Protein AF-0000000080797032 (afdb_homodimer)

InterPro domains:
  IPR001048 Aspartate/glutamate/uridylate kinase [PF00696] (1-281)
  IPR001341 Aspartate kinase [TIGR00657] (1-450)
  IPR005260 Aspartate kinase, monofunctional class [PIRSF000726] (3-452)
  IPR036393 Acetylglutamate kinase-like superfamily [G3DSA:3.40.1160.10] (1-296)
  IPR036393 Acetylglutamate kinase-like superfamily [SSF53633] (3-295)
  IPR045865 ACT-like domain [SSF55021] (300-377)
  IPR054352 Aspartokinase, ACT domain [PF22468] (314-373)

Structure (mmCIF, N/CA/C/O backbone):
data_AF-0000000080797032-model_v1
#
loop_
_entity.id
_entity.type
_entity.pdbx_description
1 polymer Aspartokinase
#
loop_
_atom_site.group_PDB
_atom_site.id
_atom_site.type_symbol
_atom_site.label_atom_id
_atom_site.label_alt_id
_atom_site.label_comp_id
_atom_site.label_asym_id
_atom_site.label_entity_id
_atom_site.label_seq_id
_atom_site.pdbx_PDB_ins_code
_atom_site.Cartn_x
_atom_site.Cartn_y
_atom_site.Cartn_z
_atom_site.occupancy
_atom_site.B_iso_or_equiv
_atom_site.auth_seq_id
_atom_site.auth_comp_id
_atom_site.auth_asym_id
_atom_site.auth_atom_id
_atom_site.pdbx_PDB_model_num
ATOM 1 N N . MET A 1 1 ? 10.984 -43.812 -6.926 1 92.88 1 MET A N 1
ATOM 2 C CA . MET A 1 1 ? 10.828 -42.375 -7.184 1 92.88 1 MET A CA 1
ATOM 3 C C . MET A 1 1 ? 9.5 -42.094 -7.879 1 92.88 1 MET A C 1
ATOM 5 O O . MET A 1 1 ? 9.039 -42.906 -8.695 1 92.88 1 MET A O 1
ATOM 9 N N . LYS A 1 2 ? 8.797 -41.094 -7.562 1 97.88 2 LYS A N 1
ATOM 10 C CA . LYS A 1 2 ? 7.516 -40.719 -8.156 1 97.88 2 LYS A CA 1
ATOM 11 C C . LYS A 1 2 ? 7.637 -39.438 -8.961 1 97.88 2 LYS A C 1
ATOM 13 O O . LYS A 1 2 ? 8.336 -38.5 -8.547 1 97.88 2 LYS A O 1
ATOM 18 N N . LEU A 1 3 ? 6.992 -39.469 -10.102 1 98.38 3 LEU A N 1
ATOM 19 C CA . LEU A 1 3 ? 7.035 -38.312 -11.008 1 98.38 3 LEU A CA 1
ATOM 20 C C . LEU A 1 3 ? 5.637 -37.969 -11.523 1 98.38 3 LEU A C 1
ATOM 22 O O . LEU A 1 3 ? 4.879 -38.875 -11.898 1 98.38 3 LEU A O 1
ATOM 26 N N . VAL A 1 4 ? 5.312 -36.75 -11.438 1 98.81 4 VAL A N 1
ATOM 27 C CA . VAL A 1 4 ? 4.117 -36.281 -12.125 1 98.81 4 VAL A CA 1
ATOM 28 C C . VAL A 1 4 ? 4.512 -35.531 -13.398 1 98.81 4 VAL A C 1
ATOM 30 O O . VAL A 1 4 ? 5.293 -34.562 -13.352 1 98.81 4 VAL A O 1
ATOM 33 N N . ALA A 1 5 ? 4.027 -35.969 -14.516 1 98.75 5 ALA A N 1
ATOM 34 C CA . ALA A 1 5 ? 4.32 -35.375 -15.812 1 98.75 5 ALA A CA 1
ATOM 35 C C . ALA A 1 5 ? 3.074 -34.75 -16.422 1 98.75 5 ALA A C 1
ATOM 37 O O . ALA A 1 5 ? 2.07 -35.438 -16.641 1 98.75 5 ALA A O 1
ATOM 38 N N . LYS A 1 6 ? 3.137 -33.469 -16.609 1 98.44 6 LYS A N 1
ATOM 39 C CA . LYS A 1 6 ? 2.004 -32.75 -17.188 1 98.44 6 LYS A CA 1
ATOM 40 C C . LYS A 1 6 ? 2.301 -32.312 -18.609 1 98.44 6 LYS A C 1
ATOM 42 O O . LYS A 1 6 ? 3.367 -31.766 -18.891 1 98.44 6 LYS A O 1
ATOM 47 N N . PHE A 1 7 ? 1.399 -32.594 -19.484 1 98.25 7 PHE A N 1
ATOM 48 C CA . PHE A 1 7 ? 1.498 -32.219 -20.875 1 98.25 7 PHE A CA 1
ATOM 49 C C . PHE A 1 7 ? 0.392 -31.219 -21.234 1 98.25 7 PHE A C 1
ATOM 51 O O . PHE A 1 7 ? -0.793 -31.547 -21.125 1 98.25 7 PHE A O 1
ATOM 58 N N . GLY A 1 8 ? 0.816 -30.062 -21.688 1 94.75 8 GLY A N 1
ATOM 59 C CA . GLY A 1 8 ? -0.126 -28.984 -21.969 1 94.75 8 GLY A CA 1
ATOM 60 C C . GLY A 1 8 ? -0.677 -29.031 -23.391 1 94.75 8 GLY A C 1
ATOM 61 O O . GLY A 1 8 ? -0.221 -29.828 -24.203 1 94.75 8 GLY A O 1
ATOM 62 N N . GLY A 1 9 ? -1.624 -28.141 -23.578 1 92.88 9 GLY A N 1
ATOM 63 C CA . GLY A 1 9 ? -2.27 -28.062 -24.891 1 92.88 9 GLY A CA 1
ATOM 64 C C . GLY A 1 9 ? -1.321 -27.656 -26 1 92.88 9 GLY A C 1
ATOM 65 O O . GLY A 1 9 ? -1.521 -28.031 -27.156 1 92.88 9 GLY A O 1
ATOM 66 N N . SER A 1 10 ? -0.315 -26.953 -25.672 1 90.88 10 SER A N 1
ATOM 67 C CA . SER A 1 10 ? 0.636 -26.469 -26.672 1 90.88 10 SER A CA 1
ATOM 68 C C . SER A 1 10 ? 1.389 -27.641 -27.312 1 90.88 10 SER A C 1
ATOM 70 O O . SER A 1 10 ? 1.846 -27.531 -28.453 1 90.88 10 SER A O 1
ATOM 72 N N . VAL A 1 11 ? 1.486 -28.719 -26.578 1 95.31 11 VAL A N 1
ATOM 73 C CA . VAL A 1 11 ? 2.229 -29.844 -27.125 1 95.31 11 VAL A CA 1
ATOM 74 C C . VAL A 1 11 ? 1.261 -30.953 -27.531 1 95.31 11 VAL A C 1
ATOM 76 O O . VAL A 1 11 ? 1.616 -31.844 -28.297 1 95.31 11 VAL A O 1
ATOM 79 N N . LEU A 1 12 ? 0.036 -30.906 -27.016 1 97.12 12 LEU A N 1
ATOM 80 C CA . LEU A 1 12 ? -0.981 -31.891 -27.375 1 97.12 12 LEU A CA 1
ATOM 81 C C . LEU A 1 12 ? -1.878 -31.375 -28.484 1 97.12 12 LEU A C 1
ATOM 83 O O . LEU A 1 12 ? -3.076 -31.172 -28.281 1 97.12 12 LEU A O 1
ATOM 87 N N . ARG A 1 13 ? -1.317 -31.312 -29.656 1 95.12 13 ARG A N 1
ATOM 88 C CA . ARG A 1 13 ? -2.018 -30.719 -30.781 1 95.12 13 ARG A CA 1
ATOM 89 C C . ARG A 1 13 ? -2.531 -31.797 -31.734 1 95.12 13 ARG A C 1
ATOM 91 O O . ARG A 1 13 ? -3.529 -31.594 -32.438 1 95.12 13 ARG A O 1
ATOM 98 N N . ASP A 1 14 ? -1.774 -32.875 -31.844 1 96.12 14 ASP A N 1
ATOM 99 C CA . ASP A 1 14 ? -2.035 -33.938 -32.812 1 96.12 14 ASP A CA 1
ATOM 100 C C . ASP A 1 14 ? -1.433 -35.25 -32.375 1 96.12 14 ASP A C 1
ATOM 102 O O . ASP A 1 14 ? -0.981 -35.375 -31.234 1 96.12 14 ASP A O 1
ATOM 106 N N . ALA A 1 15 ? -1.508 -36.188 -33.281 1 97.69 15 ALA A N 1
ATOM 107 C CA . ALA A 1 15 ? -1.033 -37.531 -32.938 1 97.69 15 ALA A CA 1
ATOM 108 C C . ALA A 1 15 ? 0.449 -37.5 -32.562 1 97.69 15 ALA A C 1
ATOM 110 O O . ALA A 1 15 ? 0.889 -38.25 -31.703 1 97.69 15 ALA A O 1
ATOM 111 N N . GLU A 1 16 ? 1.117 -36.688 -33.25 1 97 16 GLU A N 1
ATOM 112 C CA . GLU A 1 16 ? 2.547 -36.562 -32.969 1 97 16 GLU A CA 1
ATOM 113 C C . GLU A 1 16 ? 2.805 -36.094 -31.547 1 97 16 GLU A C 1
ATOM 115 O O . GLU A 1 16 ? 3.709 -36.594 -30.875 1 97 16 GLU A O 1
ATOM 120 N N . GLY A 1 17 ? 2.092 -35.125 -31.109 1 97.81 17 GLY A N 1
ATOM 121 C CA . GLY A 1 17 ? 2.229 -34.625 -29.75 1 97.81 17 GLY A CA 1
ATOM 122 C C . GLY A 1 17 ? 1.952 -35.656 -28.703 1 97.81 17 GLY A C 1
ATOM 123 O O . GLY A 1 17 ? 2.703 -35.812 -27.734 1 97.81 17 GLY A O 1
ATOM 124 N N . TYR A 1 18 ? 0.895 -36.438 -28.875 1 98.5 18 TYR A N 1
ATOM 125 C CA . TYR A 1 18 ? 0.549 -37.469 -27.922 1 98.5 18 TYR A CA 1
ATOM 126 C C . TYR A 1 18 ? 1.587 -38.594 -27.953 1 98.5 18 TYR A C 1
ATOM 128 O O . TYR A 1 18 ? 1.968 -39.125 -26.906 1 98.5 18 TYR A O 1
ATOM 136 N N . SER A 1 19 ? 2.029 -38.875 -29.141 1 98.31 19 SER A N 1
ATOM 137 C CA . SER A 1 19 ? 3.043 -39.938 -29.281 1 98.31 19 SER A CA 1
ATOM 138 C C . SER A 1 19 ? 4.348 -39.531 -28.609 1 98.31 19 SER A C 1
ATOM 140 O O . SER A 1 19 ? 4.949 -40.312 -27.875 1 98.31 19 SER A O 1
ATOM 142 N N . ALA A 1 20 ? 4.75 -38.312 -28.906 1 97.88 20 ALA A N 1
ATOM 143 C CA . ALA A 1 20 ? 5.977 -37.812 -28.297 1 97.88 20 ALA A CA 1
ATOM 144 C C . ALA A 1 20 ? 5.867 -37.781 -26.766 1 97.88 20 ALA A C 1
ATOM 146 O O . ALA A 1 20 ? 6.82 -38.125 -26.062 1 97.88 20 ALA A O 1
ATOM 147 N N . SER A 1 21 ? 4.75 -37.406 -26.266 1 98.56 21 SER A N 1
ATOM 148 C CA . SER A 1 21 ? 4.504 -37.375 -24.828 1 98.56 21 SER A CA 1
ATOM 149 C C . SER A 1 21 ? 4.586 -38.781 -24.219 1 98.56 21 SER A C 1
ATOM 151 O O . SER A 1 21 ? 5.195 -38.969 -23.172 1 98.56 21 SER A O 1
ATOM 153 N N . ALA A 1 22 ? 4.004 -39.719 -24.891 1 98.69 22 ALA A N 1
ATOM 154 C CA . ALA A 1 22 ? 4.012 -41.094 -24.422 1 98.69 22 ALA A CA 1
ATOM 155 C C . ALA A 1 22 ? 5.434 -41.656 -24.375 1 98.69 22 ALA A C 1
ATOM 157 O O . ALA A 1 22 ? 5.785 -42.406 -23.469 1 98.69 22 ALA A O 1
ATOM 158 N N . LYS A 1 23 ? 6.203 -41.312 -25.344 1 98.12 23 LYS A N 1
ATOM 159 C CA . LYS A 1 23 ? 7.59 -41.75 -25.391 1 98.12 23 LYS A CA 1
ATOM 160 C C . LYS A 1 23 ? 8.383 -41.219 -24.203 1 98.12 23 LYS A C 1
ATOM 162 O O . LYS A 1 23 ? 9.203 -41.938 -23.625 1 98.12 23 LYS A O 1
ATOM 167 N N . VAL A 1 24 ? 8.148 -39.969 -23.906 1 97.81 24 VAL A N 1
ATOM 168 C CA . VAL A 1 24 ? 8.812 -39.375 -22.75 1 97.81 24 VAL A CA 1
ATOM 169 C C . VAL A 1 24 ? 8.422 -40.094 -21.484 1 97.81 24 VAL A C 1
ATOM 171 O O . VAL A 1 24 ? 9.266 -40.344 -20.625 1 97.81 24 VAL A O 1
ATOM 174 N N . VAL A 1 25 ? 7.152 -40.406 -21.344 1 98.44 25 VAL A N 1
ATOM 175 C CA . VAL A 1 25 ? 6.672 -41.125 -20.172 1 98.44 25 VAL A CA 1
ATOM 176 C C . VAL A 1 25 ? 7.336 -42.5 -20.094 1 98.44 25 VAL A C 1
ATOM 178 O O . VAL A 1 25 ? 7.766 -42.938 -19.016 1 98.44 25 VAL A O 1
ATOM 181 N N . LYS A 1 26 ? 7.418 -43.156 -21.234 1 98.5 26 LYS A N 1
ATOM 182 C CA . LYS A 1 26 ? 8.07 -44.469 -21.281 1 98.5 26 LYS A CA 1
ATOM 183 C C . LYS A 1 26 ? 9.516 -44.375 -20.797 1 98.5 26 LYS A C 1
ATOM 185 O O . LYS A 1 26 ? 9.984 -45.219 -20.047 1 98.5 26 LYS A O 1
ATOM 190 N N . GLU A 1 27 ? 10.133 -43.375 -21.281 1 97.44 27 GLU A N 1
ATOM 191 C CA . GLU A 1 27 ? 11.516 -43.156 -20.859 1 97.44 27 GLU A CA 1
ATOM 192 C C . GLU A 1 27 ? 11.617 -42.969 -19.359 1 97.44 27 GLU A C 1
ATOM 194 O O . GLU A 1 27 ? 12.516 -43.5 -18.719 1 97.44 27 GLU A O 1
ATOM 199 N N . CYS A 1 28 ? 10.773 -42.188 -18.781 1 97.31 28 CYS A N 1
ATOM 200 C CA . CYS A 1 28 ? 10.766 -41.938 -17.344 1 97.31 28 CYS A CA 1
ATOM 201 C C . CYS A 1 28 ? 10.508 -43.25 -16.562 1 97.31 28 CYS A C 1
ATOM 203 O O . CYS A 1 28 ? 11.164 -43.5 -15.555 1 97.31 28 CYS A O 1
ATOM 205 N N . VAL A 1 29 ? 9.57 -44.031 -17.047 1 97.81 29 VAL A N 1
ATOM 206 C CA . VAL A 1 29 ? 9.281 -45.312 -16.422 1 97.81 29 VAL A CA 1
ATOM 207 C C . VAL A 1 29 ? 10.516 -46.219 -16.5 1 97.81 29 VAL A C 1
ATOM 209 O O . VAL A 1 29 ? 10.844 -46.906 -15.539 1 97.81 29 VAL A O 1
ATOM 212 N N . GLY A 1 30 ? 11.125 -46.156 -17.641 1 96.75 30 GLY A N 1
ATOM 213 C CA . GLY A 1 30 ? 12.344 -46.938 -17.812 1 96.75 30 GLY A CA 1
ATOM 214 C C . GLY A 1 30 ? 13.453 -46.531 -16.859 1 96.75 30 GLY A C 1
ATOM 215 O O . GLY A 1 30 ? 14.297 -47.344 -16.5 1 96.75 30 GLY A O 1
ATOM 216 N N . GLU A 1 31 ? 13.43 -45.344 -16.453 1 95.81 31 GLU A N 1
ATOM 217 C CA . GLU A 1 31 ? 14.43 -44.812 -15.523 1 95.81 31 GLU A CA 1
ATOM 218 C C . GLU A 1 31 ? 14.07 -45.188 -14.078 1 95.81 31 GLU A C 1
ATOM 220 O O . GLU A 1 31 ? 14.836 -44.875 -13.156 1 95.81 31 GLU A O 1
ATOM 225 N N . GLY A 1 32 ? 12.906 -45.781 -13.875 1 95.94 32 GLY A N 1
ATOM 226 C CA . GLY A 1 32 ? 12.547 -46.281 -12.555 1 95.94 32 GLY A CA 1
ATOM 227 C C . GLY A 1 32 ? 11.484 -45.438 -11.867 1 95.94 32 GLY A C 1
ATOM 228 O O . GLY A 1 32 ? 11.125 -45.688 -10.719 1 95.94 32 GLY A O 1
ATOM 229 N N . TYR A 1 33 ? 10.914 -44.469 -12.57 1 97.25 33 TYR A N 1
ATOM 230 C CA . TYR A 1 33 ? 9.891 -43.625 -11.969 1 97.25 33 TYR A CA 1
ATOM 231 C C . TYR A 1 33 ? 8.523 -44.281 -12.016 1 97.25 33 TYR A C 1
ATOM 233 O O . TYR A 1 33 ? 8.18 -44.969 -12.992 1 97.25 33 TYR A O 1
ATOM 241 N N . LYS A 1 34 ? 7.836 -44.156 -10.938 1 98.25 34 LYS A N 1
ATOM 242 C CA . LYS A 1 34 ? 6.387 -44.281 -10.992 1 98.25 34 LYS A CA 1
ATOM 243 C C . LYS A 1 34 ? 5.727 -43 -11.453 1 98.25 34 LYS A C 1
ATOM 245 O O . LYS A 1 34 ? 5.797 -41.969 -10.758 1 98.25 34 LYS A O 1
ATOM 250 N N . VAL A 1 35 ? 5.047 -43.031 -12.594 1 98.69 35 VAL A N 1
ATOM 251 C CA . VAL A 1 35 ? 4.68 -41.812 -13.258 1 98.69 35 VAL A CA 1
ATOM 252 C C . VAL A 1 35 ? 3.166 -41.625 -13.211 1 98.69 35 VAL A C 1
ATOM 254 O O . VAL A 1 35 ? 2.41 -42.562 -13.461 1 98.69 35 VAL A O 1
ATOM 257 N N . VAL A 1 36 ? 2.723 -40.469 -12.812 1 98.88 36 VAL A N 1
ATOM 258 C CA . VAL A 1 36 ? 1.356 -40 -13.016 1 98.88 36 VAL A CA 1
ATOM 259 C C . VAL A 1 36 ? 1.334 -38.938 -14.117 1 98.88 36 VAL A C 1
ATOM 261 O O . VAL A 1 36 ? 2.125 -38 -14.102 1 98.88 36 VAL A O 1
ATOM 264 N N . VAL A 1 37 ? 0.442 -39.125 -15.062 1 98.88 37 VAL A N 1
ATOM 265 C CA . VAL A 1 37 ? 0.371 -38.219 -16.203 1 98.88 37 VAL A CA 1
ATOM 266 C C . VAL A 1 37 ? -0.841 -37.281 -16.062 1 98.88 37 VAL A C 1
ATOM 268 O O . VAL A 1 37 ? -1.933 -37.75 -15.719 1 98.88 37 VAL A O 1
ATOM 271 N N . VAL A 1 38 ? -0.616 -36 -16.25 1 98.88 38 VAL A N 1
ATOM 272 C CA . VAL A 1 38 ? -1.688 -35.031 -16.297 1 98.88 38 VAL A CA 1
ATOM 273 C C . VAL A 1 38 ? -1.769 -34.406 -17.703 1 98.88 38 VAL A C 1
ATOM 275 O O . VAL A 1 38 ? -0.75 -34.031 -18.266 1 98.88 38 VAL A O 1
ATOM 278 N N . VAL A 1 39 ? -2.967 -34.344 -18.266 1 98.62 39 VAL A N 1
ATOM 279 C CA . VAL A 1 39 ? -3.059 -33.844 -19.625 1 98.62 39 VAL A CA 1
ATOM 280 C C . VAL A 1 39 ? -4.09 -32.719 -19.688 1 98.62 39 VAL A C 1
ATOM 282 O O . VAL A 1 39 ? -5.117 -32.781 -19.016 1 98.62 39 VAL A O 1
ATOM 285 N N . SER A 1 40 ? -3.734 -31.734 -20.484 1 97.88 40 SER A N 1
ATOM 286 C CA . SER A 1 40 ? -4.703 -30.719 -20.891 1 97.88 40 SER A CA 1
ATOM 287 C C . SER A 1 40 ? -5.496 -31.172 -22.109 1 97.88 40 SER A C 1
ATOM 289 O O . SER A 1 40 ? -5.195 -32.219 -22.703 1 97.88 40 SER A O 1
ATOM 291 N N . ALA A 1 41 ? -6.508 -30.344 -22.422 1 97.88 41 ALA A N 1
ATOM 292 C CA . ALA A 1 41 ? -7.234 -30.578 -23.656 1 97.88 41 ALA A CA 1
ATOM 293 C C . ALA A 1 41 ? -6.332 -30.344 -24.875 1 97.88 41 ALA A C 1
ATOM 295 O O . ALA A 1 41 ? -5.316 -29.656 -24.766 1 97.88 41 ALA A O 1
ATOM 296 N N . MET A 1 42 ? -6.73 -31 -25.906 1 97.5 42 MET A N 1
ATOM 297 C CA . MET A 1 42 ? -6.047 -30.688 -27.156 1 97.5 42 MET A CA 1
ATOM 298 C C . MET A 1 42 ? -6.094 -29.203 -27.453 1 97.5 42 MET A C 1
ATOM 300 O O . MET A 1 42 ? -7.066 -28.531 -27.109 1 97.5 42 MET A O 1
ATOM 304 N N . LYS A 1 43 ? -5.078 -28.734 -28.109 1 95.94 43 LYS A N 1
ATOM 305 C CA . LYS A 1 43 ? -4.965 -27.312 -28.406 1 95.94 43 LYS A CA 1
ATOM 306 C C . LYS A 1 43 ? -6.238 -26.781 -29.062 1 95.94 43 LYS A C 1
ATOM 308 O O . LYS A 1 43 ? -6.719 -27.344 -30.047 1 95.94 43 LYS A O 1
ATOM 313 N N . GLY A 1 44 ? -6.793 -25.766 -28.469 1 95.12 44 GLY A N 1
ATOM 314 C CA . GLY A 1 44 ? -7.922 -25.062 -29.062 1 95.12 44 GLY A CA 1
ATOM 315 C C . GLY A 1 44 ? -9.266 -25.625 -28.641 1 95.12 44 GLY A C 1
ATOM 316 O O . GLY A 1 44 ? -10.297 -24.984 -28.812 1 95.12 44 GLY A O 1
ATOM 317 N N . VAL A 1 45 ? -9.328 -26.812 -28.078 1 96.56 45 VAL A N 1
ATOM 318 C CA . VAL A 1 45 ? -10.578 -27.484 -27.781 1 96.56 45 VAL A CA 1
ATOM 319 C C . VAL A 1 45 ? -11.289 -26.781 -26.625 1 96.56 45 VAL A C 1
ATOM 321 O O . VAL A 1 45 ? -12.5 -26.562 -26.672 1 96.56 45 VAL A O 1
ATOM 324 N N . THR A 1 46 ? -10.539 -26.391 -25.562 1 94.62 46 THR A N 1
ATOM 325 C CA . THR A 1 46 ? -11.148 -25.688 -24.438 1 94.62 46 THR A CA 1
ATOM 326 C C . THR A 1 46 ? -11.836 -24.406 -24.906 1 94.62 46 THR A C 1
ATOM 328 O O . THR A 1 46 ? -12.984 -24.141 -24.531 1 94.62 46 THR A O 1
ATOM 331 N N . ASP A 1 47 ? -11.18 -23.672 -25.75 1 93.5 47 ASP A N 1
ATOM 332 C CA . ASP A 1 47 ? -11.734 -22.422 -26.281 1 93.5 47 ASP A CA 1
ATOM 333 C C . ASP A 1 47 ? -12.992 -22.688 -27.094 1 93.5 47 ASP A C 1
ATOM 335 O O . ASP A 1 47 ? -13.961 -21.922 -27.031 1 93.5 47 ASP A O 1
ATOM 339 N N . SER A 1 48 ? -12.961 -23.656 -27.906 1 94.12 48 SER A N 1
ATOM 340 C CA . SER A 1 48 ? -14.109 -23.969 -28.75 1 94.12 48 SER A CA 1
ATOM 341 C C . SER A 1 48 ? -15.305 -24.406 -27.906 1 94.12 48 SER A C 1
ATOM 343 O O . SER A 1 48 ? -16.453 -24.062 -28.219 1 94.12 48 SER A O 1
ATOM 345 N N . LEU A 1 49 ? -15.07 -25.188 -26.875 1 95.25 49 LEU A N 1
ATOM 346 C CA . LEU A 1 49 ? -16.141 -25.625 -25.984 1 95.25 49 LEU A CA 1
ATOM 347 C C . LEU A 1 49 ? -16.75 -24.438 -25.234 1 95.25 49 LEU A C 1
ATOM 349 O O . LEU A 1 49 ? -17.953 -24.406 -24.984 1 95.25 49 LEU A O 1
ATOM 353 N N . LEU A 1 50 ? -15.859 -23.516 -24.828 1 91.88 50 LEU A N 1
ATOM 354 C CA . LEU A 1 50 ? -16.328 -22.312 -24.156 1 91.88 50 LEU A CA 1
ATOM 355 C C . LEU A 1 50 ? -17.266 -21.516 -25.062 1 91.88 50 LEU A C 1
ATOM 357 O O . LEU A 1 50 ? -18.297 -21.016 -24.594 1 91.88 50 LEU A O 1
ATOM 361 N N . LYS A 1 51 ? -16.938 -21.375 -26.312 1 89.31 51 LYS A N 1
ATOM 362 C CA . LYS A 1 51 ? -17.766 -20.656 -27.281 1 89.31 51 LYS A CA 1
ATOM 363 C C . LYS A 1 51 ? -19.109 -21.328 -27.469 1 89.31 51 LYS A C 1
ATOM 365 O O . LYS A 1 51 ? -20.141 -20.672 -27.516 1 89.31 51 LYS A O 1
ATOM 370 N N . VAL A 1 52 ? -19.078 -22.578 -27.531 1 87.94 52 VAL A N 1
ATOM 371 C CA . VAL A 1 52 ? -20.281 -23.344 -27.781 1 87.94 52 VAL A CA 1
ATOM 372 C C . VAL A 1 52 ? -21.188 -23.312 -26.562 1 87.94 52 VAL A C 1
ATOM 374 O O . VAL A 1 52 ? -22.422 -23.281 -26.688 1 87.94 52 VAL A O 1
ATOM 377 N N . SER A 1 53 ? -20.625 -23.391 -25.406 1 84.75 53 SER A N 1
ATOM 378 C CA . SER A 1 53 ? -21.391 -23.391 -24.156 1 84.75 53 SER A CA 1
ATOM 379 C C . SER A 1 53 ? -22.047 -22.031 -23.906 1 84.75 53 SER A C 1
ATOM 381 O O . SER A 1 53 ? -23.109 -21.953 -23.281 1 84.75 53 SER A O 1
ATOM 383 N N . GLY A 1 54 ? -21.406 -21.016 -24.266 1 80.12 54 GLY A N 1
ATOM 384 C CA . GLY A 1 54 ? -21.953 -19.672 -24.047 1 80.12 54 GLY A CA 1
ATOM 385 C C . GLY A 1 54 ? -23.016 -19.297 -25.047 1 80.12 54 GLY A C 1
ATOM 386 O O . GLY A 1 54 ? -23.984 -18.609 -24.688 1 80.12 54 GLY A O 1
ATOM 387 N N . SER A 1 55 ? -22.781 -19.562 -26.328 1 80.69 55 SER A N 1
ATOM 388 C CA . SER A 1 55 ? -23.734 -19.281 -27.406 1 80.69 55 SER A CA 1
ATOM 389 C C . SER A 1 55 ? -23.922 -20.5 -28.312 1 80.69 55 SER A C 1
ATOM 391 O O . SER A 1 55 ? -23.203 -20.641 -29.312 1 80.69 55 SER A O 1
ATOM 393 N N . LEU A 1 56 ? -24.906 -21.281 -27.875 1 78.44 56 LEU A N 1
ATOM 394 C CA . LEU A 1 56 ? -25.078 -22.516 -28.656 1 78.44 56 LEU A CA 1
ATOM 395 C C . LEU A 1 56 ? -25.594 -22.203 -30.062 1 78.44 56 LEU A C 1
ATOM 397 O O . LEU A 1 56 ? -26.734 -21.797 -30.234 1 78.44 56 LEU A O 1
ATOM 401 N N . PRO A 1 57 ? -24.656 -22.391 -30.953 1 74.75 57 PRO A N 1
ATOM 402 C CA . PRO A 1 57 ? -25.094 -22.172 -32.312 1 74.75 57 PRO A CA 1
ATOM 403 C C . PRO A 1 57 ? -26.109 -23.203 -32.812 1 74.75 57 PRO A C 1
ATOM 405 O O . PRO A 1 57 ? -26.188 -24.297 -32.219 1 74.75 57 PRO A O 1
ATOM 408 N N . LYS A 1 58 ? -26.875 -22.828 -33.812 1 76.06 58 LYS A N 1
ATOM 409 C CA . LYS A 1 58 ? -27.859 -23.734 -34.375 1 76.06 58 LYS A CA 1
ATOM 410 C C . LYS A 1 58 ? -27.188 -25 -34.906 1 76.06 58 LYS A C 1
ATOM 412 O O . LYS A 1 58 ? -27.797 -26.078 -34.906 1 76.06 58 LYS A O 1
ATOM 417 N N . ASP A 1 59 ? -25.906 -24.844 -35.188 1 88.06 59 ASP A N 1
ATOM 418 C CA . ASP A 1 59 ? -25.188 -25.969 -35.781 1 88.06 59 ASP A CA 1
ATOM 419 C C . ASP A 1 59 ? -24.266 -26.625 -34.781 1 88.06 59 ASP A C 1
ATOM 421 O O . ASP A 1 59 ? -23.156 -27.047 -35.094 1 88.06 59 ASP A O 1
ATOM 425 N N . TRP A 1 60 ? -24.703 -26.766 -33.531 1 91.62 60 TRP A N 1
ATOM 426 C CA . TRP A 1 60 ? -23.875 -27.344 -32.469 1 91.62 60 TRP A CA 1
ATOM 427 C C . TRP A 1 60 ? -23.594 -28.828 -32.75 1 91.62 60 TRP A C 1
ATOM 429 O O . TRP A 1 60 ? -22.562 -29.359 -32.344 1 91.62 60 TRP A O 1
ATOM 439 N N . LYS A 1 61 ? -24.438 -29.516 -33.531 1 93.62 61 LYS A N 1
ATOM 440 C CA . LYS A 1 61 ? -24.234 -30.922 -33.906 1 93.62 61 LYS A CA 1
ATOM 441 C C . LYS A 1 61 ? -23.031 -31.078 -34.812 1 93.62 61 LYS A C 1
ATOM 443 O O . LYS A 1 61 ? -22.266 -32.031 -34.688 1 93.62 61 LYS A O 1
ATOM 448 N N . LYS A 1 62 ? -22.906 -30.141 -35.719 1 94.56 62 LYS A N 1
ATOM 449 C CA . LYS A 1 62 ? -21.766 -30.156 -36.625 1 94.56 62 LYS A CA 1
ATOM 450 C C . LYS A 1 62 ? -20.453 -29.969 -35.844 1 94.56 62 LYS A C 1
ATOM 452 O O . LYS A 1 62 ? -19.438 -30.547 -36.188 1 94.56 62 LYS A O 1
ATOM 457 N N . TYR A 1 63 ? -20.547 -29.141 -34.875 1 94.75 63 TYR A N 1
ATOM 458 C CA . TYR A 1 63 ? -19.375 -28.938 -34.031 1 94.75 63 TYR A CA 1
ATOM 459 C C . TYR A 1 63 ? -18.969 -30.234 -33.344 1 94.75 63 TYR A C 1
ATOM 461 O O . TYR A 1 63 ? -17.781 -30.594 -33.312 1 94.75 63 TYR A O 1
ATOM 469 N N . VAL A 1 64 ? -19.969 -30.922 -32.75 1 96.69 64 VAL A N 1
ATOM 470 C CA . VAL A 1 64 ? -19.688 -32.156 -32.031 1 96.69 64 VAL A CA 1
ATOM 471 C C . VAL A 1 64 ? -19.109 -33.188 -32.969 1 96.69 64 VAL A C 1
ATOM 473 O O . VAL A 1 64 ? -18.188 -33.938 -32.625 1 96.69 64 VAL A O 1
ATOM 476 N N . GLU A 1 65 ? -19.594 -33.219 -34.188 1 96.69 65 GLU A N 1
ATOM 477 C CA . GLU A 1 65 ? -19.078 -34.156 -35.188 1 96.69 65 GLU A CA 1
ATOM 478 C C . GLU A 1 65 ? -17.641 -33.844 -35.562 1 96.69 65 GLU A C 1
ATOM 480 O O . GLU A 1 65 ? -16.828 -34.75 -35.719 1 96.69 65 GLU A O 1
ATOM 485 N N . ALA A 1 66 ? -17.391 -32.594 -35.75 1 96.75 66 ALA A N 1
ATOM 486 C CA . ALA A 1 66 ? -16.031 -32.188 -36.094 1 96.75 66 ALA A CA 1
ATOM 487 C C . ALA A 1 66 ? -15.062 -32.5 -34.938 1 96.75 66 ALA A C 1
ATOM 489 O O . ALA A 1 66 ? -13.93 -32.938 -35.188 1 96.75 66 ALA A O 1
ATOM 490 N N . LEU A 1 67 ? -15.523 -32.281 -33.719 1 97.44 67 LEU A N 1
ATOM 491 C CA . LEU A 1 67 ? -14.727 -32.594 -32.562 1 97.44 67 LEU A CA 1
ATOM 492 C C . LEU A 1 67 ? -14.43 -34.094 -32.469 1 97.44 67 LEU A C 1
ATOM 494 O O . LEU A 1 67 ? -13.289 -34.5 -32.219 1 97.44 67 LEU A O 1
ATOM 498 N N . LYS A 1 68 ? -15.445 -34.906 -32.688 1 98 68 LYS A N 1
ATOM 499 C CA . LYS A 1 68 ? -15.297 -36.344 -32.688 1 98 68 LYS A CA 1
ATOM 500 C C . LYS A 1 68 ? -14.289 -36.781 -33.75 1 98 68 LYS A C 1
ATOM 502 O O . LYS A 1 68 ? -13.383 -37.594 -33.469 1 98 68 LYS A O 1
ATOM 507 N N . ARG A 1 69 ? -14.398 -36.25 -34.906 1 97.94 69 ARG A N 1
ATOM 508 C CA . ARG A 1 69 ? -13.539 -36.625 -36.031 1 97.94 69 ARG A CA 1
ATOM 509 C C . ARG A 1 69 ? -12.078 -36.281 -35.75 1 97.94 69 ARG A C 1
ATOM 511 O O . ARG A 1 69 ? -11.172 -37.062 -36.062 1 97.94 69 ARG A O 1
ATOM 518 N N . ARG A 1 70 ? -11.914 -35.156 -35.188 1 97.94 70 ARG A N 1
ATOM 519 C CA . ARG A 1 70 ? -10.562 -34.719 -34.875 1 97.94 70 ARG A CA 1
ATOM 520 C C . ARG A 1 70 ? -9.898 -35.688 -33.875 1 97.94 70 ARG A C 1
ATOM 522 O O . ARG A 1 70 ? -8.734 -36.062 -34.062 1 97.94 70 ARG A O 1
ATOM 529 N N . HIS A 1 71 ? -10.594 -36.094 -32.938 1 98.56 71 HIS A N 1
ATOM 530 C CA . HIS A 1 71 ? -10.047 -37 -31.922 1 98.56 71 HIS A CA 1
ATOM 531 C C . HIS A 1 71 ? -9.914 -38.438 -32.469 1 98.56 71 HIS A C 1
ATOM 533 O O . HIS A 1 71 ? -8.945 -39.125 -32.156 1 98.56 71 HIS A O 1
ATOM 539 N N . GLU A 1 72 ? -10.867 -38.812 -33.281 1 98.44 72 GLU A N 1
ATOM 540 C CA . GLU A 1 72 ? -10.797 -40.125 -33.906 1 98.44 72 GLU A CA 1
ATOM 541 C C . GLU A 1 72 ? -9.578 -40.25 -34.812 1 98.44 72 GLU A C 1
ATOM 543 O O . GLU A 1 72 ? -8.953 -41.312 -34.875 1 98.44 72 GLU A O 1
ATOM 548 N N . ARG A 1 73 ? -9.352 -39.188 -35.469 1 98.19 73 ARG A N 1
ATOM 549 C CA . ARG A 1 73 ? -8.188 -39.156 -36.344 1 98.19 73 ARG A CA 1
ATOM 550 C C . ARG A 1 73 ? -6.902 -39.406 -35.562 1 98.19 73 ARG A C 1
ATOM 552 O O . ARG A 1 73 ? -6.004 -40.125 -36.062 1 98.19 73 ARG A O 1
ATOM 559 N N . VAL A 1 74 ? -6.797 -38.906 -34.438 1 98.38 74 VAL A N 1
ATOM 560 C CA . VAL A 1 74 ? -5.621 -39.094 -33.594 1 98.38 74 VAL A CA 1
ATOM 561 C C . VAL A 1 74 ? -5.531 -40.562 -33.156 1 98.38 74 VAL A C 1
ATOM 563 O O . VAL A 1 74 ? -4.457 -41.156 -33.219 1 98.38 74 VAL A O 1
ATOM 566 N N . LEU A 1 75 ? -6.633 -41.156 -32.781 1 98.5 75 LEU A N 1
ATOM 567 C CA . LEU A 1 75 ? -6.645 -42.562 -32.375 1 98.5 75 LEU A CA 1
ATOM 568 C C . LEU A 1 75 ? -6.238 -43.469 -33.531 1 98.5 75 LEU A C 1
ATOM 570 O O . LEU A 1 75 ? -5.516 -44.438 -33.344 1 98.5 75 LEU A O 1
ATOM 574 N N . GLN A 1 76 ? -6.715 -43.062 -34.719 1 98.44 76 GLN A N 1
ATOM 575 C CA . GLN A 1 76 ? -6.383 -43.812 -35.906 1 98.44 76 GLN A CA 1
ATOM 576 C C . GLN A 1 76 ? -4.887 -43.75 -36.219 1 98.44 76 GLN A C 1
ATOM 578 O O . GLN A 1 76 ? -4.258 -44.781 -36.469 1 98.44 76 GLN A O 1
ATOM 583 N N . GLN A 1 77 ? -4.418 -42.625 -36.125 1 98.12 77 GLN A N 1
ATOM 584 C CA . GLN A 1 77 ? -3.006 -42.406 -36.438 1 98.12 77 GLN A CA 1
ATOM 585 C C . GLN A 1 77 ? -2.117 -43.094 -35.375 1 98.12 77 GLN A C 1
ATOM 587 O O . GLN A 1 77 ? -0.994 -43.5 -35.688 1 98.12 77 GLN A O 1
ATOM 592 N N . LEU A 1 78 ? -2.648 -43.312 -34.188 1 97.44 78 LEU A N 1
ATOM 593 C CA . LEU A 1 78 ? -1.914 -43.969 -33.125 1 97.44 78 LEU A CA 1
ATOM 594 C C . LEU A 1 78 ? -2.051 -45.469 -33.219 1 97.44 78 LEU A C 1
ATOM 596 O O . LEU A 1 78 ? -1.379 -46.219 -32.5 1 97.44 78 LEU A O 1
ATOM 600 N N . GLY A 1 79 ? -2.83 -45.938 -34.125 1 96 79 GLY A N 1
ATOM 601 C CA . GLY A 1 79 ? -3.084 -47.375 -34.219 1 96 79 GLY A CA 1
ATOM 602 C C . GLY A 1 79 ? -3.707 -47.938 -32.969 1 96 79 GLY A C 1
ATOM 603 O O . GLY A 1 79 ? -3.293 -49 -32.5 1 96 79 GLY A O 1
ATOM 604 N N . SER A 1 80 ? -4.719 -47.281 -32.469 1 95.31 80 SER A N 1
ATOM 605 C CA . SER A 1 80 ? -5.254 -47.594 -31.156 1 95.31 80 SER A CA 1
ATOM 606 C C . SER A 1 80 ? -6.211 -48.781 -31.203 1 95.31 80 SER A C 1
ATOM 608 O O . SER A 1 80 ? -6.793 -49.062 -32.25 1 95.31 80 SER A O 1
ATOM 610 N N . SER A 1 81 ? -6.371 -49.406 -30.078 1 96.06 81 SER A N 1
ATOM 611 C CA . SER A 1 81 ? -7.328 -50.5 -29.938 1 96.06 81 SER A CA 1
ATOM 612 C C . SER A 1 81 ? -8.766 -5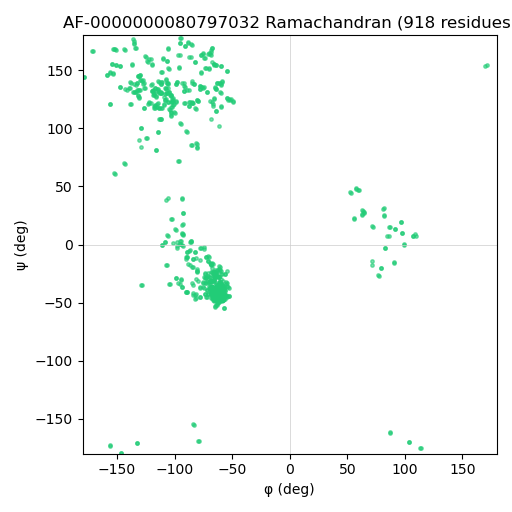0 -29.984 1 96.06 81 SER A C 1
ATOM 614 O O . SER A 1 81 ? -9.016 -48.781 -29.781 1 96.06 81 SER A O 1
ATOM 616 N N . GLU A 1 82 ? -9.656 -50.875 -30.188 1 96.62 82 GLU A N 1
ATOM 617 C CA . GLU A 1 82 ? -11.078 -50.531 -30.328 1 96.62 82 GLU A CA 1
ATOM 618 C C . GLU A 1 82 ? -11.641 -50 -29.016 1 96.62 82 GLU A C 1
ATOM 620 O O . GLU A 1 82 ? -12.586 -49.188 -29.031 1 96.62 82 GLU A O 1
ATOM 625 N N . ARG A 1 83 ? -11.07 -50.406 -28.016 1 96.94 83 ARG A N 1
ATOM 626 C CA . ARG A 1 83 ? -11.562 -50 -26.703 1 96.94 83 ARG A CA 1
ATOM 627 C C . ARG A 1 83 ? -11.539 -48.469 -26.578 1 96.94 83 ARG A C 1
ATOM 629 O O . ARG A 1 83 ? -12.453 -47.875 -26.016 1 96.94 83 ARG A O 1
ATOM 636 N N . TRP A 1 84 ? -10.539 -47.844 -27.094 1 98.19 84 TRP A N 1
ATOM 637 C CA . TRP A 1 84 ? -10.391 -46.406 -26.938 1 98.19 84 TRP A CA 1
ATOM 638 C C . TRP A 1 84 ? -11.359 -45.656 -27.844 1 98.19 84 TRP A C 1
ATOM 640 O O . TRP A 1 84 ? -11.844 -44.562 -27.5 1 98.19 84 TRP A O 1
ATOM 650 N N . PHE A 1 85 ? -11.664 -46.219 -29.031 1 98.19 85 PHE A N 1
ATOM 651 C CA . PHE A 1 85 ? -12.688 -45.625 -29.891 1 98.19 85 PHE A CA 1
ATOM 652 C C . PHE A 1 85 ? -14.047 -45.656 -29.219 1 98.19 85 PHE A C 1
ATOM 654 O O . PHE A 1 85 ? -14.828 -44.719 -29.312 1 98.19 85 PHE A O 1
ATOM 661 N N . LYS A 1 86 ? -14.266 -46.75 -28.516 1 98.19 86 LYS A N 1
ATOM 662 C CA . LYS A 1 86 ? -15.523 -46.906 -27.797 1 98.19 86 LYS A CA 1
ATOM 663 C C . LYS A 1 86 ? -15.641 -45.875 -26.656 1 98.19 86 LYS A C 1
ATOM 665 O O . LYS A 1 86 ? -16.703 -45.281 -26.453 1 98.19 86 LYS A O 1
ATOM 670 N N . GLU A 1 87 ? -14.602 -45.75 -25.953 1 97.81 87 GLU A N 1
ATOM 671 C CA . GLU A 1 87 ? -14.586 -44.781 -24.859 1 97.81 87 GLU A CA 1
ATOM 672 C C . GLU A 1 87 ? -14.789 -43.375 -25.391 1 97.81 87 GLU A C 1
ATOM 674 O O . GLU A 1 87 ? -15.5 -42.562 -24.781 1 97.81 87 GLU A O 1
ATOM 679 N N . LEU A 1 88 ? -14.117 -43.031 -26.469 1 98.44 88 LEU A N 1
ATOM 680 C CA . LEU A 1 88 ? -14.273 -41.75 -27.109 1 98.44 88 LEU A CA 1
ATOM 681 C C . LEU A 1 88 ? -15.727 -41.5 -27.516 1 98.44 88 LEU A C 1
ATOM 683 O O . LEU A 1 88 ? -16.281 -40.438 -27.266 1 98.44 88 LEU A O 1
ATOM 687 N N . GLU A 1 89 ? -16.312 -42.5 -28.094 1 98.06 89 GLU A N 1
ATOM 688 C CA . GLU A 1 89 ? -17.688 -42.406 -28.547 1 98.06 89 GLU A CA 1
ATOM 689 C C . GLU A 1 89 ? -18.641 -42.156 -27.375 1 98.06 89 GLU A C 1
ATOM 691 O O . GLU A 1 89 ? -19.562 -41.344 -27.484 1 98.06 89 GLU A O 1
ATOM 696 N N . LYS A 1 90 ? -18.391 -42.844 -26.344 1 97.94 90 LYS A N 1
ATOM 697 C CA . LYS A 1 90 ? -19.219 -42.688 -25.156 1 97.94 90 LYS A CA 1
ATOM 698 C C . LYS A 1 90 ? -19.156 -41.25 -24.641 1 97.94 90 LYS A C 1
ATOM 700 O O . LYS A 1 90 ? -20.188 -40.656 -24.281 1 97.94 90 LYS A O 1
ATOM 705 N N . ASN A 1 91 ? -17.984 -40.688 -24.594 1 98.12 91 ASN A N 1
ATOM 706 C CA . ASN A 1 91 ? -17.797 -39.312 -24.125 1 98.12 91 ASN A CA 1
ATOM 707 C C . ASN A 1 91 ? -18.438 -38.312 -25.078 1 98.12 91 ASN A C 1
ATOM 709 O O . ASN A 1 91 ? -19.062 -37.344 -24.625 1 98.12 91 ASN A O 1
ATOM 713 N N . VAL A 1 92 ? -18.297 -38.5 -26.344 1 98.12 92 VAL A N 1
ATOM 714 C CA . VAL A 1 92 ? -18.859 -37.594 -27.344 1 98.12 92 VAL A CA 1
ATOM 715 C C . VAL A 1 92 ? -20.375 -37.656 -27.297 1 98.12 92 VAL A C 1
ATOM 717 O O . VAL A 1 92 ? -21.047 -36.625 -27.438 1 98.12 92 VAL A O 1
ATOM 720 N N . GLU A 1 93 ? -20.906 -38.844 -27.047 1 97.75 93 GLU A N 1
ATOM 721 C CA . GLU A 1 93 ? -22.344 -38.969 -26.922 1 97.75 93 GLU A CA 1
ATOM 722 C C . GLU A 1 93 ? -22.859 -38.219 -25.703 1 97.75 93 GLU A C 1
ATOM 724 O O . GLU A 1 93 ? -23.938 -37.625 -25.75 1 97.75 93 GLU A O 1
ATOM 729 N N . GLU A 1 94 ? -22.156 -38.406 -24.688 1 97.12 94 GLU A N 1
ATOM 730 C CA . GLU A 1 94 ? -22.547 -37.656 -23.5 1 97.12 94 GLU A CA 1
ATOM 731 C C . GLU A 1 94 ? -22.531 -36.156 -23.75 1 97.12 94 GLU A C 1
ATOM 733 O O . GLU A 1 94 ? -23.438 -35.438 -23.328 1 97.12 94 GLU A O 1
ATOM 738 N N . LEU A 1 95 ? -21.5 -35.625 -24.422 1 97.25 95 LEU A N 1
ATOM 739 C CA . LEU A 1 95 ? -21.406 -34.219 -24.766 1 97.25 95 LEU A CA 1
ATOM 740 C C . LEU A 1 95 ? -22.594 -33.812 -25.625 1 97.25 95 LEU A C 1
ATOM 742 O O . LEU A 1 95 ? -23.172 -32.75 -25.406 1 97.25 95 LEU A O 1
ATOM 746 N N . LYS A 1 96 ? -22.906 -34.625 -26.578 1 95.75 96 LYS A N 1
ATOM 747 C CA . LYS A 1 96 ? -24.047 -34.375 -27.453 1 95.75 96 LYS A CA 1
ATOM 748 C C . LYS A 1 96 ? -25.328 -34.219 -26.656 1 95.75 96 LYS A C 1
ATOM 750 O O . LYS A 1 96 ? -26.125 -33.312 -26.906 1 95.75 96 LYS A O 1
ATOM 755 N N . ASN A 1 97 ? -25.5 -35.094 -25.703 1 95.69 97 ASN A N 1
ATOM 756 C CA . ASN A 1 97 ? -26.703 -35.062 -24.875 1 95.69 97 ASN A CA 1
ATOM 757 C C . ASN A 1 97 ? -26.781 -33.781 -24.031 1 95.69 97 ASN A C 1
ATOM 759 O O . ASN A 1 97 ? -27.844 -33.219 -23.875 1 95.69 97 ASN A O 1
ATOM 763 N N . VAL A 1 98 ? -25.703 -33.469 -23.484 1 94.5 98 VAL A N 1
ATOM 764 C CA . VAL A 1 98 ? -25.672 -32.281 -22.625 1 94.5 98 VAL A CA 1
ATOM 765 C C . VAL A 1 98 ? -25.938 -31.047 -23.469 1 94.5 98 VAL A C 1
ATOM 767 O O . VAL A 1 98 ? -26.703 -30.172 -23.047 1 94.5 98 VAL A O 1
ATOM 770 N N . LEU A 1 99 ? -25.312 -30.906 -24.656 1 94.31 99 LEU A N 1
ATOM 771 C CA . LEU A 1 99 ? -25.516 -29.75 -25.531 1 94.31 99 LEU A CA 1
ATOM 772 C C . LEU A 1 99 ? -26.969 -29.688 -26.016 1 94.31 99 LEU A C 1
ATOM 774 O O . LEU A 1 99 ? -27.531 -28.594 -26.172 1 94.31 99 LEU A O 1
ATOM 778 N N . TRP A 1 100 ? -27.469 -30.844 -26.219 1 91.81 100 TRP A N 1
ATOM 779 C CA . TRP A 1 100 ? -28.875 -30.906 -26.609 1 91.81 100 TRP A CA 1
ATOM 780 C C . TRP A 1 100 ? -29.766 -30.344 -25.5 1 91.81 100 TRP A C 1
ATOM 782 O O . TRP A 1 100 ? -30.672 -29.547 -25.766 1 91.81 100 TRP A O 1
ATOM 792 N N . ALA A 1 101 ? -29.531 -30.828 -24.328 1 90.25 101 ALA A N 1
ATOM 793 C CA . ALA A 1 101 ? -30.297 -30.328 -23.188 1 90.25 101 ALA A CA 1
ATOM 794 C C . ALA A 1 101 ? -30.188 -28.812 -23.047 1 90.25 101 ALA A C 1
ATOM 796 O O . ALA A 1 101 ? -31.172 -28.125 -22.781 1 90.25 101 ALA A O 1
ATOM 797 N N . LEU A 1 102 ? -28.969 -28.328 -23.203 1 90.06 102 LEU A N 1
ATOM 798 C CA . LEU A 1 102 ? -28.734 -26.891 -23.094 1 90.06 102 LEU A CA 1
ATOM 799 C C . LEU A 1 102 ? -29.453 -26.125 -24.203 1 90.06 102 LEU A C 1
ATOM 801 O O . LEU A 1 102 ? -29.938 -25.016 -24 1 90.06 102 LEU A O 1
ATOM 805 N N . TYR A 1 103 ? -29.438 -26.766 -25.375 1 88.19 103 TYR A N 1
ATOM 806 C CA . TYR A 1 103 ? -30.094 -26.172 -26.531 1 88.19 103 TYR A CA 1
ATOM 807 C C . TYR A 1 103 ? -31.594 -26.031 -26.297 1 88.19 103 TYR A C 1
ATOM 809 O O . TYR A 1 103 ? -32.188 -25.031 -26.688 1 88.19 103 TYR A O 1
ATOM 817 N N . ILE A 1 104 ? -32.156 -26.953 -25.609 1 88.44 104 ILE A N 1
ATOM 818 C CA . ILE A 1 104 ? -33.594 -27 -25.406 1 88.44 104 ILE A CA 1
ATOM 819 C C . ILE A 1 104 ? -33.969 -26.094 -24.234 1 88.44 104 ILE A C 1
ATOM 821 O O . ILE A 1 104 ? -34.969 -25.344 -24.312 1 88.44 104 ILE A O 1
ATOM 825 N N . LEU A 1 105 ? -33.188 -26.188 -23.203 1 84.38 105 LEU A N 1
ATOM 826 C CA . LEU A 1 105 ? -33.531 -25.484 -21.969 1 84.38 105 LEU A CA 1
ATOM 827 C C . LEU A 1 105 ? -33.156 -24.016 -22.047 1 84.38 105 LEU A C 1
ATOM 829 O O . LEU A 1 105 ? -33.719 -23.172 -21.344 1 84.38 105 LEU A O 1
ATOM 833 N N . ARG A 1 106 ? -32.125 -23.609 -22.75 1 80.06 106 ARG A N 1
ATOM 834 C CA . ARG A 1 106 ? -31.656 -22.234 -22.938 1 80.06 106 ARG A CA 1
ATOM 835 C C . ARG A 1 106 ? -31.203 -21.625 -21.609 1 80.06 106 ARG A C 1
ATOM 837 O O . ARG A 1 106 ? -31.531 -20.484 -21.297 1 80.06 106 ARG A O 1
ATOM 844 N N . GLU A 1 107 ? -30.766 -22.469 -20.797 1 79.75 107 GLU A N 1
ATOM 845 C CA . GLU A 1 107 ? -30.234 -22.031 -19.5 1 79.75 107 GLU A CA 1
ATOM 846 C C . GLU A 1 107 ? -28.781 -22.453 -19.328 1 79.75 107 GLU A C 1
ATOM 848 O O . GLU A 1 107 ? -28.438 -23.609 -19.547 1 79.75 107 GLU A O 1
ATOM 853 N N . HIS A 1 108 ? -27.969 -21.406 -19.109 1 84.94 108 HIS A N 1
ATOM 854 C CA . HIS A 1 108 ? -26.547 -21.656 -18.891 1 84.94 108 HIS A CA 1
ATOM 855 C C . HIS A 1 108 ? -26.125 -21.219 -17.5 1 84.94 108 HIS A C 1
ATOM 857 O O . HIS A 1 108 ? -26.406 -20.094 -17.078 1 84.94 108 HIS A O 1
ATOM 863 N N . THR A 1 109 ? -25.672 -22.219 -16.719 1 88.88 109 THR A N 1
ATOM 864 C CA . THR A 1 109 ? -25.141 -21.938 -15.383 1 88.88 109 THR A CA 1
ATOM 865 C C . THR A 1 109 ? -23.641 -22.156 -15.336 1 88.88 109 THR A C 1
ATOM 867 O O . THR A 1 109 ? -23.078 -22.828 -16.203 1 88.88 109 THR A O 1
ATOM 870 N N . PRO A 1 110 ? -22.938 -21.594 -14.383 1 92.69 110 PRO A N 1
ATOM 871 C CA . PRO A 1 110 ? -21.5 -21.891 -14.219 1 92.69 110 PRO A CA 1
ATOM 872 C C . PRO A 1 110 ? -21.219 -23.375 -14.078 1 92.69 110 PRO A C 1
ATOM 874 O O . PRO A 1 110 ? -20.188 -23.859 -14.57 1 92.69 110 PRO A O 1
ATOM 877 N N . ARG A 1 111 ? -22.109 -24.047 -13.5 1 94.06 111 ARG A N 1
ATOM 878 C CA . ARG A 1 111 ? -21.969 -25.484 -13.312 1 94.06 111 ARG A CA 1
ATOM 879 C C . ARG A 1 111 ? -22 -26.219 -14.656 1 94.06 111 ARG A C 1
ATOM 881 O O . ARG A 1 111 ? -21.141 -27.078 -14.922 1 94.06 111 ARG A O 1
ATOM 888 N N . THR A 1 112 ? -22.922 -25.906 -15.438 1 93 112 THR A N 1
ATOM 889 C CA . THR A 1 112 ? -23.047 -26.562 -16.734 1 93 112 THR A CA 1
ATOM 890 C C . THR A 1 112 ? -21.875 -26.188 -17.641 1 93 112 THR A C 1
ATOM 892 O O . THR A 1 112 ? -21.422 -27 -18.453 1 93 112 THR A O 1
ATOM 895 N N . ARG A 1 113 ? -21.438 -24.984 -17.547 1 94.69 113 ARG A N 1
ATOM 896 C CA . ARG A 1 113 ? -20.266 -24.547 -18.312 1 94.69 113 ARG A CA 1
ATOM 897 C C . ARG A 1 113 ? -19.047 -25.406 -17.969 1 94.69 113 ARG A C 1
ATOM 899 O O . ARG A 1 113 ? -18.344 -25.891 -18.875 1 94.69 113 ARG A O 1
ATOM 906 N N . ASP A 1 114 ? -18.844 -25.578 -16.688 1 97.06 114 ASP A N 1
ATOM 907 C CA . ASP A 1 114 ? -17.734 -26.406 -16.25 1 97.06 114 ASP A CA 1
ATOM 908 C C . ASP A 1 114 ? -17.859 -27.828 -16.781 1 97.06 114 ASP A C 1
ATOM 910 O O . ASP A 1 114 ? -16.859 -28.453 -17.172 1 97.06 114 ASP A O 1
ATOM 914 N N . PHE A 1 115 ? -19.047 -28.312 -16.781 1 96.31 115 PHE A N 1
ATOM 915 C CA . PHE A 1 115 ? -19.297 -29.672 -17.25 1 96.31 115 PHE A CA 1
ATOM 916 C C . PHE A 1 115 ? -18.984 -29.797 -18.734 1 96.31 115 PHE A C 1
ATOM 918 O O . PHE A 1 115 ? -18.328 -30.75 -19.156 1 96.31 115 PHE A O 1
ATOM 925 N N . VAL A 1 116 ? -19.391 -28.844 -19.453 1 96.38 116 VAL A N 1
ATOM 926 C CA . VAL A 1 116 ? -19.141 -28.859 -20.891 1 96.38 116 VAL A CA 1
ATOM 927 C C . VAL A 1 116 ? -17.641 -28.75 -21.156 1 96.38 116 VAL A C 1
ATOM 929 O O . VAL A 1 116 ? -17.094 -29.484 -21.969 1 96.38 116 VAL A O 1
ATOM 932 N N . LEU A 1 117 ? -16.969 -27.891 -20.484 1 97.12 117 LEU A N 1
ATOM 933 C CA . LEU A 1 117 ? -15.539 -27.688 -20.672 1 97.12 117 LEU A CA 1
ATOM 934 C C . LEU A 1 117 ? -14.75 -28.938 -20.328 1 97.12 117 LEU A C 1
ATOM 936 O O . LEU A 1 117 ? -13.688 -29.188 -20.891 1 97.12 117 LEU A O 1
ATOM 940 N N . SER A 1 118 ? -15.289 -29.734 -19.438 1 98.12 118 SER A N 1
ATOM 941 C CA . SER A 1 118 ? -14.57 -30.906 -18.938 1 98.12 118 SER A CA 1
ATOM 942 C C . SER A 1 118 ? -14.32 -31.922 -20.047 1 98.12 118 SER A C 1
ATOM 944 O O . SER A 1 118 ? -13.391 -32.719 -19.953 1 98.12 118 SER A O 1
ATOM 946 N N . PHE A 1 119 ? -15.102 -31.906 -21.031 1 98.12 119 PHE A N 1
ATOM 947 C CA . PHE A 1 119 ? -14.969 -32.875 -22.094 1 98.12 119 PHE A CA 1
ATOM 948 C C . PHE A 1 119 ? -13.656 -32.719 -22.859 1 98.12 119 PHE A C 1
ATOM 950 O O . PHE A 1 119 ? -13.133 -33.656 -23.453 1 98.12 119 PHE A O 1
ATOM 957 N N . GLY A 1 120 ? -13.109 -31.484 -22.859 1 98.12 120 GLY A N 1
ATOM 958 C CA . GLY A 1 120 ? -11.805 -31.297 -23.469 1 98.12 120 GLY A CA 1
ATOM 959 C C . GLY A 1 120 ? -10.727 -32.188 -22.875 1 98.12 120 GLY A C 1
ATOM 960 O O . GLY A 1 120 ? -10.062 -32.938 -23.594 1 98.12 120 GLY A O 1
ATOM 961 N N . GLU A 1 121 ? -10.602 -32.094 -21.578 1 98.38 121 GLU A N 1
ATOM 962 C CA . GLU A 1 121 ? -9.602 -32.875 -20.875 1 98.38 121 GLU A CA 1
ATOM 963 C C . GLU A 1 121 ? -9.969 -34.375 -20.859 1 98.38 121 GLU A C 1
ATOM 965 O O . GLU A 1 121 ? -9.102 -35.219 -20.953 1 98.38 121 GLU A O 1
ATOM 970 N N . ARG A 1 122 ? -11.25 -34.688 -20.75 1 98.44 122 ARG A N 1
ATOM 971 C CA . ARG A 1 122 ? -11.688 -36.062 -20.719 1 98.44 122 ARG A CA 1
ATOM 972 C C . ARG A 1 122 ? -11.336 -36.781 -22.016 1 98.44 122 ARG A C 1
ATOM 974 O O . ARG A 1 122 ? -10.828 -37.906 -22 1 98.44 122 ARG A O 1
ATOM 981 N N . LEU A 1 123 ? -11.602 -36.125 -23.094 1 98.62 123 LEU A N 1
ATOM 982 C CA . LEU A 1 123 ? -11.25 -36.719 -24.391 1 98.62 123 LEU A CA 1
ATOM 983 C C . LEU A 1 123 ? -9.742 -36.844 -24.531 1 98.62 123 LEU A C 1
ATOM 985 O O . LEU A 1 123 ? -9.258 -37.812 -25.109 1 98.62 123 LEU A O 1
ATOM 989 N N . SER A 1 124 ? -9.031 -35.875 -24.062 1 98.69 124 SER A N 1
ATOM 990 C CA . SER A 1 124 ? -7.574 -35.875 -24.141 1 98.69 124 SER A CA 1
ATOM 991 C C . SER A 1 124 ? -6.984 -37.062 -23.359 1 98.69 124 SER A C 1
ATOM 993 O O . SER A 1 124 ? -5.98 -37.625 -23.781 1 98.69 124 SER A O 1
ATOM 995 N N . THR A 1 125 ? -7.555 -37.406 -22.219 1 98.62 125 THR A N 1
ATOM 996 C CA . THR A 1 125 ? -7.074 -38.531 -21.406 1 98.62 125 THR A CA 1
ATOM 997 C C . THR A 1 125 ? -7.176 -39.844 -22.172 1 98.62 125 THR A C 1
ATOM 999 O O . THR A 1 125 ? -6.332 -40.719 -22.016 1 98.62 125 THR A O 1
ATOM 1002 N N . ILE A 1 126 ? -8.219 -39.938 -22.984 1 98.69 126 ILE A N 1
ATOM 1003 C CA . ILE A 1 126 ? -8.406 -41.125 -23.812 1 98.69 126 ILE A CA 1
ATOM 1004 C C . ILE A 1 126 ? -7.281 -41.219 -24.844 1 98.69 126 ILE A C 1
ATOM 1006 O O . ILE A 1 126 ? -6.668 -42.281 -25 1 98.69 126 ILE A O 1
ATOM 1010 N N . LEU A 1 127 ? -7.016 -40.125 -25.469 1 98.81 127 LEU A N 1
ATOM 1011 C CA . LEU A 1 127 ? -5.957 -40.094 -26.484 1 98.81 127 LEU A CA 1
ATOM 1012 C C . LEU A 1 127 ? -4.605 -40.438 -25.859 1 98.81 127 LEU A C 1
ATOM 1014 O O . LEU A 1 127 ? -3.838 -41.219 -26.422 1 98.81 127 LEU A O 1
ATOM 1018 N N . MET A 1 128 ? -4.305 -39.844 -24.719 1 98.88 128 MET A N 1
ATOM 1019 C CA . MET A 1 128 ? -3.037 -40.094 -24.047 1 98.88 128 MET A CA 1
ATOM 1020 C C . MET A 1 128 ? -2.936 -41.562 -23.609 1 98.88 128 MET A C 1
ATOM 1022 O O . MET A 1 128 ? -1.88 -42.188 -23.75 1 98.88 128 MET A O 1
ATOM 1026 N N . SER A 1 129 ? -4.027 -42.094 -23.094 1 98.81 129 SER A N 1
ATOM 1027 C CA . SER A 1 129 ? -4.039 -43.5 -22.688 1 98.81 129 SER A CA 1
ATOM 1028 C C . SER A 1 129 ? -3.752 -44.406 -23.859 1 98.81 129 SER A C 1
ATOM 1030 O O . SER A 1 129 ? -2.99 -45.375 -23.734 1 98.81 129 SER A O 1
ATOM 1032 N N . ALA A 1 130 ? -4.363 -44.094 -24.984 1 98.75 130 ALA A N 1
ATOM 1033 C CA . ALA A 1 130 ? -4.117 -44.844 -26.203 1 98.75 130 ALA A CA 1
ATOM 1034 C C . ALA A 1 130 ? -2.646 -44.781 -26.609 1 98.75 130 ALA A C 1
ATOM 1036 O O . ALA A 1 130 ? -2.053 -45.812 -26.984 1 98.75 130 ALA A O 1
ATOM 1037 N N . ALA A 1 131 ? -2.094 -43.625 -26.562 1 98.81 131 ALA A N 1
ATOM 1038 C CA . ALA A 1 131 ? -0.692 -43.438 -26.906 1 98.81 131 ALA A CA 1
ATOM 1039 C C . ALA A 1 131 ? 0.227 -44.188 -25.969 1 98.81 131 ALA A C 1
ATOM 1041 O O . ALA A 1 131 ? 1.211 -44.812 -26.406 1 98.81 131 ALA A O 1
ATOM 1042 N N . LEU A 1 132 ? -0.067 -44.188 -24.703 1 98.75 132 LEU A N 1
ATOM 1043 C CA . LEU A 1 132 ? 0.729 -44.906 -23.703 1 98.75 132 LEU A CA 1
ATOM 1044 C C . LEU A 1 132 ? 0.65 -46.406 -23.922 1 98.75 132 LEU A C 1
ATOM 1046 O O . LEU A 1 132 ? 1.659 -47.094 -23.797 1 98.75 132 LEU A O 1
ATOM 1050 N N . GLU A 1 133 ? -0.551 -46.844 -24.156 1 98.38 133 GLU A N 1
ATOM 1051 C CA . GLU A 1 133 ? -0.732 -48.25 -24.453 1 98.38 133 GLU A CA 1
ATOM 1052 C C . GLU A 1 133 ? 0.109 -48.688 -25.641 1 98.38 133 GLU A C 1
ATOM 1054 O O . GLU A 1 133 ? 0.712 -49.781 -25.625 1 98.38 133 GLU A O 1
ATOM 1059 N N . ARG A 1 134 ? 0.121 -47.906 -26.641 1 97.5 134 ARG A N 1
ATOM 1060 C CA . ARG A 1 134 ? 0.914 -48.188 -27.828 1 97.5 134 ARG A CA 1
ATOM 1061 C C . ARG A 1 134 ? 2.393 -48.344 -27.484 1 97.5 134 ARG A C 1
ATOM 1063 O O . ARG A 1 134 ? 3.102 -49.156 -28.094 1 97.5 134 ARG A O 1
ATOM 1070 N N . GLU A 1 135 ? 2.844 -47.656 -26.484 1 97.75 135 GLU A N 1
ATOM 1071 C CA . GLU A 1 135 ? 4.238 -47.688 -26.062 1 97.75 135 GLU A CA 1
ATOM 1072 C C . GLU A 1 135 ? 4.48 -48.844 -25.078 1 97.75 135 GLU A C 1
ATOM 1074 O O . GLU A 1 135 ? 5.57 -48.969 -24.516 1 97.75 135 GLU A O 1
ATOM 1079 N N . GLY A 1 136 ? 3.512 -49.625 -24.797 1 97.44 136 GLY A N 1
ATOM 1080 C CA . GLY A 1 136 ? 3.66 -50.812 -23.969 1 97.44 136 GLY A CA 1
ATOM 1081 C C . GLY A 1 136 ? 3.412 -50.562 -22.5 1 97.44 136 GLY A C 1
ATOM 1082 O O . GLY A 1 136 ? 3.775 -51.375 -21.641 1 97.44 136 GLY A O 1
ATOM 1083 N N . LEU A 1 137 ? 2.846 -49.438 -22.234 1 98.25 137 LEU A N 1
ATOM 1084 C CA . LEU A 1 137 ? 2.547 -49.125 -20.844 1 98.25 137 LEU A CA 1
ATOM 1085 C C . LEU A 1 137 ? 1.111 -49.5 -20.484 1 98.25 137 LEU A C 1
ATOM 1087 O O . LEU A 1 137 ? 0.362 -49.969 -21.344 1 98.25 137 LEU A O 1
ATOM 1091 N N . ASN A 1 138 ? 0.706 -49.406 -19.234 1 98.06 138 ASN A N 1
ATOM 1092 C CA . ASN A 1 138 ? -0.625 -49.75 -18.734 1 98.06 138 ASN A CA 1
ATOM 1093 C C . ASN A 1 138 ? -1.351 -48.531 -18.188 1 98.06 138 ASN A C 1
ATOM 1095 O O . ASN A 1 138 ? -1.429 -48.344 -16.969 1 98.06 138 ASN A O 1
ATOM 1099 N N . PRO A 1 139 ? -1.934 -47.75 -19.062 1 98.5 139 PRO A N 1
ATOM 1100 C CA . PRO A 1 139 ? -2.562 -46.5 -18.641 1 98.5 139 PRO A CA 1
ATOM 1101 C C . PRO A 1 139 ? -3.92 -46.719 -17.984 1 98.5 139 PRO A C 1
ATOM 1103 O O . PRO A 1 139 ? -4.641 -47.656 -18.328 1 98.5 139 PRO A O 1
ATOM 1106 N N . ILE A 1 140 ? -4.273 -45.875 -17.031 1 98.12 140 ILE A N 1
ATOM 1107 C CA . ILE A 1 140 ? -5.578 -45.844 -16.391 1 98.12 140 ILE A CA 1
ATOM 1108 C C . ILE A 1 140 ? -6.125 -44.406 -16.422 1 98.12 140 ILE A C 1
ATOM 1110 O O . ILE A 1 140 ? -5.785 -43.594 -15.57 1 98.12 140 ILE A O 1
ATOM 1114 N N . PRO A 1 141 ? -7.02 -44.125 -17.359 1 98.25 141 PRO A N 1
ATOM 1115 C CA . PRO A 1 141 ? -7.625 -42.812 -17.359 1 98.25 141 PRO A CA 1
ATOM 1116 C C . PRO A 1 141 ? -8.469 -42.531 -16.125 1 98.25 141 PRO A C 1
ATOM 1118 O O . PRO A 1 141 ? -9.234 -43.375 -15.695 1 98.25 141 PRO A O 1
ATOM 1121 N N . LEU A 1 142 ? -8.289 -41.344 -15.516 1 98.25 142 LEU A N 1
ATOM 1122 C CA . LEU A 1 142 ? -8.984 -41.031 -14.281 1 98.25 142 LEU A CA 1
ATOM 1123 C C . LEU A 1 142 ? -9.609 -39.625 -14.352 1 98.25 142 LEU A C 1
ATOM 1125 O O . LEU A 1 142 ? -8.969 -38.688 -14.789 1 98.25 142 LEU A O 1
ATOM 1129 N N . THR A 1 143 ? -10.867 -39.562 -13.953 1 96.56 143 THR A N 1
ATOM 1130 C CA . THR A 1 143 ? -11.539 -38.281 -13.719 1 96.56 143 THR A CA 1
ATOM 1131 C C . THR A 1 143 ? -11.07 -37.656 -12.414 1 96.56 143 THR A C 1
ATOM 1133 O O . THR A 1 143 ? -10.383 -38.312 -11.617 1 96.56 143 THR A O 1
ATOM 1136 N N . PRO A 1 144 ? -11.352 -36.375 -12.258 1 98.06 144 PRO A N 1
ATOM 1137 C CA . PRO A 1 144 ? -10.867 -35.719 -11.039 1 98.06 144 PRO A CA 1
ATOM 1138 C C . PRO A 1 144 ? -11.359 -36.406 -9.766 1 98.06 144 PRO A C 1
ATOM 1140 O O . PRO A 1 144 ? -10.609 -36.531 -8.797 1 98.06 144 PRO A O 1
ATOM 1143 N N . GLU A 1 145 ? -12.586 -36.875 -9.789 1 97.38 145 GLU A N 1
ATOM 1144 C CA . GLU A 1 145 ? -13.125 -37.562 -8.625 1 97.38 145 GLU A CA 1
ATOM 1145 C C . GLU A 1 145 ? -12.352 -38.844 -8.32 1 97.38 145 GLU A C 1
ATOM 1147 O O . GLU A 1 145 ? -12.016 -39.125 -7.168 1 97.38 145 GLU A O 1
ATOM 1152 N N . LYS A 1 146 ? -12.086 -39.531 -9.336 1 97.81 146 LYS A N 1
ATOM 1153 C CA . LYS A 1 146 ? -11.367 -40.812 -9.188 1 97.81 146 LYS A CA 1
ATOM 1154 C C . LYS A 1 146 ? -9.906 -40.562 -8.805 1 97.81 146 LYS A C 1
ATOM 1156 O O . LYS A 1 146 ? -9.281 -41.438 -8.18 1 97.81 146 LYS A O 1
ATOM 1161 N N . ALA A 1 147 ? -9.375 -39.469 -9.156 1 98.38 147 ALA A N 1
ATOM 1162 C CA . ALA A 1 147 ? -7.992 -39.125 -8.836 1 98.38 147 ALA A CA 1
ATOM 1163 C C . ALA A 1 147 ? -7.891 -38.469 -7.461 1 98.38 147 ALA A C 1
ATOM 1165 O O . ALA A 1 147 ? -6.797 -38.344 -6.906 1 98.38 147 ALA A O 1
ATOM 1166 N N . GLY A 1 148 ? -9 -37.969 -6.891 1 98.38 148 GLY A N 1
ATOM 1167 C CA . GLY A 1 148 ? -9.016 -37.406 -5.559 1 98.38 148 GLY A CA 1
ATOM 1168 C C . GLY A 1 148 ? -8.875 -35.875 -5.578 1 98.38 148 GLY A C 1
ATOM 1169 O O . GLY A 1 148 ? -8.508 -35.281 -4.57 1 98.38 148 GLY A O 1
ATOM 1170 N N . ILE A 1 149 ? -9.156 -35.219 -6.727 1 98.5 149 ILE A N 1
ATOM 1171 C CA . ILE A 1 149 ? -9.07 -33.781 -6.836 1 98.5 149 ILE A CA 1
ATOM 1172 C C . ILE A 1 149 ? -10.414 -33.156 -6.465 1 98.5 149 ILE A C 1
ATOM 1174 O O . ILE A 1 149 ? -11.258 -32.906 -7.332 1 98.5 149 ILE A O 1
ATOM 1178 N N . PHE A 1 150 ? -10.523 -32.719 -5.211 1 98.31 150 PHE A N 1
ATOM 1179 C CA . PHE A 1 150 ? -11.789 -32.188 -4.711 1 98.31 150 PHE A CA 1
ATOM 1180 C C . PHE A 1 150 ? -11.711 -30.688 -4.547 1 98.31 150 PHE A C 1
ATOM 1182 O O . PHE A 1 150 ? -10.68 -30.141 -4.145 1 98.31 150 PHE A O 1
ATOM 1189 N N . THR A 1 151 ? -12.789 -29.984 -4.863 1 96.81 151 THR A N 1
ATOM 1190 C CA . THR A 1 151 ? -12.852 -28.531 -4.809 1 96.81 151 THR A CA 1
ATOM 1191 C C . THR A 1 151 ? -14.148 -28.078 -4.141 1 96.81 151 THR A C 1
ATOM 1193 O O . THR A 1 151 ? -15.031 -28.891 -3.855 1 96.81 151 THR A O 1
ATOM 1196 N N . ASP A 1 152 ? -14.258 -26.828 -3.914 1 93.31 152 ASP A N 1
ATOM 1197 C CA . ASP A 1 152 ? -15.523 -26.234 -3.506 1 93.31 152 ASP A CA 1
ATOM 1198 C C . ASP A 1 152 ? -16.438 -26.016 -4.707 1 93.31 152 ASP A C 1
ATOM 1200 O O . ASP A 1 152 ? -16.203 -26.562 -5.785 1 93.31 152 ASP A O 1
ATOM 1204 N N . GLU A 1 153 ? -17.5 -25.266 -4.422 1 93.69 153 GLU A N 1
ATOM 1205 C CA . GLU A 1 153 ? -18.516 -25.125 -5.461 1 93.69 153 GLU A CA 1
ATOM 1206 C C . GLU A 1 153 ? -18.391 -23.766 -6.16 1 93.69 153 GLU A C 1
ATOM 1208 O O . GLU A 1 153 ? -19.375 -23.25 -6.695 1 93.69 153 GLU A O 1
ATOM 1213 N N . ASN A 1 154 ? -17.266 -23.219 -6.074 1 90.31 154 ASN A N 1
ATOM 1214 C CA . ASN A 1 154 ? -17.047 -22 -6.844 1 90.31 154 ASN A CA 1
ATOM 1215 C C . ASN A 1 154 ? -16.719 -22.312 -8.305 1 90.31 154 ASN A C 1
ATOM 1217 O O . ASN A 1 154 ? -15.562 -22.203 -8.727 1 90.31 154 ASN A O 1
ATOM 1221 N N . TYR A 1 155 ? -17.719 -22.516 -9.016 1 92.62 155 TYR A N 1
ATOM 1222 C CA . TYR A 1 155 ? -17.578 -22.938 -10.398 1 92.62 155 TYR A CA 1
ATOM 1223 C C . TYR A 1 155 ? -16.797 -21.906 -11.211 1 92.62 155 TYR A C 1
ATOM 1225 O O . TYR A 1 155 ? -16.766 -20.719 -10.867 1 92.62 155 TYR A O 1
ATOM 1233 N N . ASN A 1 156 ? -16.141 -22.344 -12.273 1 91.38 156 ASN A N 1
ATOM 1234 C CA . ASN A 1 156 ? -15.312 -21.578 -13.203 1 91.38 156 ASN A CA 1
ATOM 1235 C C . ASN A 1 156 ? -13.945 -21.266 -12.602 1 91.38 156 ASN A C 1
ATOM 1237 O O . ASN A 1 156 ? -13 -20.953 -13.336 1 91.38 156 ASN A O 1
ATOM 1241 N N . GLU A 1 157 ? -13.883 -21.219 -11.273 1 88.81 157 GLU A N 1
ATOM 1242 C CA . GLU A 1 157 ? -12.625 -21 -10.562 1 88.81 157 GLU A CA 1
ATOM 1243 C C . GLU A 1 157 ? -12.664 -21.641 -9.18 1 88.81 157 GLU A C 1
ATOM 1245 O O . GLU A 1 157 ? -12.445 -20.953 -8.172 1 88.81 157 GLU A O 1
ATOM 1250 N N . ALA A 1 158 ? -12.836 -22.922 -9.203 1 92.69 158 ALA A N 1
ATOM 1251 C CA . ALA A 1 158 ? -13.039 -23.656 -7.961 1 92.69 158 ALA A CA 1
ATOM 1252 C C . ALA A 1 158 ? -11.758 -23.688 -7.133 1 92.69 158 ALA A C 1
ATOM 1254 O O . ALA A 1 158 ? -10.648 -23.641 -7.684 1 92.69 158 ALA A O 1
ATOM 1255 N N . VAL A 1 159 ? -11.898 -23.781 -5.883 1 88.25 159 VAL A N 1
ATOM 1256 C CA . VAL A 1 159 ? -10.781 -23.797 -4.945 1 88.25 159 VAL A CA 1
ATOM 1257 C C . VAL A 1 159 ? -10.555 -25.234 -4.449 1 88.25 159 VAL A C 1
ATOM 1259 O O . VAL A 1 159 ? -11.484 -25.875 -3.967 1 88.25 159 VAL A O 1
ATOM 1262 N N . PRO A 1 160 ? -9.352 -25.688 -4.531 1 93.31 160 PRO A N 1
ATOM 1263 C CA . PRO A 1 160 ? -9.047 -27.031 -4.043 1 93.31 160 PRO A CA 1
ATOM 1264 C C . PRO A 1 160 ? -9.234 -27.172 -2.535 1 93.31 160 PRO A C 1
ATOM 1266 O O . PRO A 1 160 ? -8.867 -26.266 -1.781 1 93.31 160 PRO A O 1
ATOM 1269 N N . LEU A 1 161 ? -9.852 -28.219 -2.148 1 94 161 LEU A N 1
ATOM 1270 C CA . LEU A 1 161 ? -9.914 -28.578 -0.737 1 94 161 LEU A CA 1
ATOM 1271 C C . LEU A 1 161 ? -8.688 -29.375 -0.321 1 94 161 LEU A C 1
ATOM 1273 O O . LEU A 1 161 ? -8.75 -30.594 -0.206 1 94 161 LEU A O 1
ATOM 1277 N N . TYR A 1 162 ? -7.652 -28.766 0.023 1 91.69 162 TYR A N 1
ATOM 1278 C CA . TYR A 1 162 ? -6.316 -29.344 0.139 1 91.69 162 TYR A CA 1
ATOM 1279 C C . TYR A 1 162 ? -6.285 -30.438 1.199 1 91.69 162 TYR A C 1
ATOM 1281 O O . TYR A 1 162 ? -5.648 -31.469 1.009 1 91.69 162 TYR A O 1
ATOM 1289 N N . ASP A 1 163 ? -6.957 -30.219 2.334 1 92.06 163 ASP A N 1
ATOM 1290 C CA . ASP A 1 163 ? -6.941 -31.219 3.396 1 92.06 163 ASP A CA 1
ATOM 1291 C C . ASP A 1 163 ? -7.566 -32.531 2.926 1 92.06 163 ASP A C 1
ATOM 1293 O O . ASP A 1 163 ? -7.082 -33.625 3.266 1 92.06 163 ASP A O 1
ATOM 1297 N N . VAL A 1 164 ? -8.594 -32.375 2.152 1 96.56 164 VAL A N 1
ATOM 1298 C CA . VAL A 1 164 ? -9.273 -33.562 1.61 1 96.56 164 VAL A CA 1
ATOM 1299 C C . VAL A 1 164 ? -8.414 -34.188 0.522 1 96.56 164 VAL A C 1
ATOM 1301 O O . VAL A 1 164 ? -8.234 -35.406 0.498 1 96.56 164 VAL A O 1
ATOM 1304 N N . ILE A 1 165 ? -7.832 -33.438 -0.341 1 97.56 165 ILE A N 1
ATOM 1305 C CA . ILE A 1 165 ? -7.039 -33.875 -1.479 1 97.56 165 ILE A CA 1
ATOM 1306 C C . ILE A 1 165 ? -5.809 -34.625 -0.982 1 97.56 165 ILE A C 1
ATOM 1308 O O . ILE A 1 165 ? -5.477 -35.688 -1.506 1 97.56 165 ILE A O 1
ATOM 1312 N N . GLU A 1 166 ? -5.168 -34.125 0.034 1 95.56 166 GLU A N 1
ATOM 1313 C CA . GLU A 1 166 ? -3.941 -34.719 0.565 1 95.56 166 GLU A CA 1
ATOM 1314 C C . GLU A 1 166 ? -4.203 -36.094 1.147 1 95.56 166 GLU A C 1
ATOM 1316 O O . GLU A 1 166 ? -3.297 -36.938 1.205 1 95.56 166 GLU A O 1
ATOM 1321 N N . ARG A 1 167 ? -5.457 -36.312 1.529 1 97.06 167 ARG A N 1
ATOM 1322 C CA . ARG A 1 167 ? -5.84 -37.625 2.049 1 97.06 167 ARG A CA 1
ATOM 1323 C C . ARG A 1 167 ? -6.293 -38.562 0.923 1 97.06 167 ARG A C 1
ATOM 1325 O O . ARG A 1 167 ? -5.895 -39.719 0.87 1 97.06 167 ARG A O 1
ATOM 1332 N N . GLU A 1 168 ? -7.02 -38.031 0.007 1 98.38 168 GLU A N 1
ATOM 1333 C CA . GLU A 1 168 ? -7.727 -38.875 -0.975 1 98.38 168 GLU A CA 1
ATOM 1334 C C . GLU A 1 168 ? -6.812 -39.219 -2.143 1 98.38 168 GLU A C 1
ATOM 1336 O O . GLU A 1 168 ? -6.918 -40.344 -2.695 1 98.38 168 GLU A O 1
ATOM 1341 N N . VAL A 1 169 ? -5.934 -38.406 -2.553 1 98.56 169 VAL A N 1
ATOM 1342 C CA . VAL A 1 169 ? -5.109 -38.625 -3.734 1 98.56 169 VAL A CA 1
ATOM 1343 C C . VAL A 1 169 ? -4.215 -39.844 -3.514 1 98.56 169 VAL A C 1
ATOM 1345 O O . VAL A 1 169 ? -4.211 -40.781 -4.324 1 98.56 169 VAL A O 1
ATOM 1348 N N . PRO A 1 170 ? -3.465 -39.906 -2.396 1 98.31 170 PRO A N 1
ATOM 1349 C CA . PRO A 1 170 ? -2.648 -41.094 -2.178 1 98.31 170 PRO A CA 1
ATOM 1350 C C . PRO A 1 170 ? -3.486 -42.375 -2.07 1 98.31 170 PRO A C 1
ATOM 1352 O O . PRO A 1 170 ? -3.121 -43.406 -2.635 1 98.31 170 PRO A O 1
ATOM 1355 N N . LYS A 1 171 ? -4.574 -42.25 -1.409 1 98.19 171 LYS A N 1
ATOM 1356 C CA . LYS A 1 171 ? -5.453 -43.406 -1.225 1 98.19 171 LYS A CA 1
ATOM 1357 C C . LYS A 1 171 ? -5.91 -43.969 -2.566 1 98.19 171 LYS A C 1
ATOM 1359 O O . LYS A 1 171 ? -6.039 -45.188 -2.725 1 98.19 171 LYS A O 1
ATOM 1364 N N . ARG A 1 172 ? -6.086 -43.156 -3.508 1 98.31 172 ARG A N 1
ATOM 1365 C CA . ARG A 1 172 ? -6.695 -43.562 -4.77 1 98.31 172 ARG A CA 1
ATOM 1366 C C . ARG A 1 172 ? -5.633 -43.906 -5.812 1 98.31 172 ARG A C 1
ATOM 1368 O O . ARG A 1 172 ? -5.832 -44.781 -6.645 1 98.31 172 ARG A O 1
ATOM 1375 N N . LEU A 1 173 ? -4.508 -43.219 -5.801 1 98.56 173 LEU A N 1
ATOM 1376 C CA . LEU A 1 173 ? -3.562 -43.344 -6.906 1 98.56 173 LEU A CA 1
ATOM 1377 C C . LEU A 1 173 ? -2.445 -44.312 -6.555 1 98.56 173 LEU A C 1
ATOM 1379 O O . LEU A 1 173 ? -1.894 -44.969 -7.438 1 98.56 173 LEU A O 1
ATOM 1383 N N . GLU A 1 174 ? -2.047 -44.5 -5.309 1 97.94 174 GLU A N 1
ATOM 1384 C CA . GLU A 1 174 ? -0.897 -45.312 -4.918 1 97.94 174 GLU A CA 1
ATOM 1385 C C . GLU A 1 174 ? -1.093 -46.781 -5.312 1 97.94 174 GLU A C 1
ATOM 1387 O O . GLU A 1 174 ? -0.15 -47.438 -5.754 1 97.94 174 GLU A O 1
ATOM 1392 N N . PRO A 1 175 ? -2.279 -47.312 -5.129 1 98.06 175 PRO A N 1
ATOM 1393 C CA . PRO A 1 175 ? -2.484 -48.688 -5.555 1 98.06 175 PRO A CA 1
ATOM 1394 C C . PRO A 1 175 ? -2.166 -48.906 -7.031 1 98.06 175 PRO A C 1
ATOM 1396 O O . PRO A 1 175 ? -1.612 -49.969 -7.398 1 98.06 175 PRO A O 1
ATOM 1399 N N . PHE A 1 176 ? -2.516 -47.969 -7.871 1 98.19 176 PHE A N 1
ATOM 1400 C CA . PHE A 1 176 ? -2.197 -48.094 -9.289 1 98.19 176 PHE A CA 1
ATOM 1401 C C . PHE A 1 176 ? -0.689 -48.062 -9.508 1 98.19 176 PHE A C 1
ATOM 1403 O O . PHE A 1 176 ? -0.159 -48.844 -10.312 1 98.19 176 PHE A O 1
ATOM 1410 N N . LEU A 1 177 ? -0.027 -47.219 -8.836 1 97.81 177 LEU A N 1
ATOM 1411 C CA . LEU A 1 177 ? 1.417 -47.062 -8.977 1 97.81 177 LEU A CA 1
ATOM 1412 C C . LEU A 1 177 ? 2.143 -48.344 -8.516 1 97.81 177 LEU A C 1
ATOM 1414 O O . LEU A 1 177 ? 3.137 -48.719 -9.125 1 97.81 177 LEU A O 1
ATOM 1418 N N . GLU A 1 178 ? 1.64 -48.938 -7.469 1 96.75 178 GLU A N 1
ATOM 1419 C CA . GLU A 1 178 ? 2.225 -50.188 -6.945 1 96.75 178 GLU A CA 1
ATOM 1420 C C . GLU A 1 178 ? 2.086 -51.312 -7.949 1 96.75 178 GLU A C 1
ATOM 1422 O O . GLU A 1 178 ? 2.924 -52.219 -7.988 1 96.75 178 GLU A O 1
ATOM 1427 N N . GLU A 1 179 ? 1.073 -51.188 -8.758 1 97.62 179 GLU A N 1
ATOM 1428 C CA . GLU A 1 179 ? 0.833 -52.219 -9.781 1 97.62 179 GLU A CA 1
ATOM 1429 C C . GLU A 1 179 ? 1.519 -51.844 -11.094 1 97.62 179 GLU A C 1
ATOM 1431 O O . GLU A 1 179 ? 1.227 -52.438 -12.133 1 97.62 179 GLU A O 1
ATOM 1436 N N . ASP A 1 180 ? 2.32 -50.844 -11.109 1 96.56 180 ASP A N 1
ATOM 1437 C CA . ASP A 1 180 ? 3.104 -50.375 -12.242 1 96.56 180 ASP A CA 1
ATOM 1438 C C . ASP A 1 180 ? 2.197 -49.875 -13.367 1 96.56 180 ASP A C 1
ATOM 1440 O O . ASP A 1 180 ? 2.492 -50.062 -14.547 1 96.56 180 ASP A O 1
ATOM 1444 N N . LYS A 1 181 ? 1.046 -49.406 -12.992 1 98.38 181 LYS A N 1
ATOM 1445 C CA . LYS A 1 181 ? 0.162 -48.719 -13.93 1 98.38 181 LYS A CA 1
ATOM 1446 C C . LYS A 1 181 ? 0.485 -47.219 -14.008 1 98.38 181 LYS A C 1
ATOM 1448 O O . LYS A 1 181 ? 1.21 -46.688 -13.164 1 98.38 181 LYS A O 1
ATOM 1453 N N . VAL A 1 182 ? 0.012 -46.656 -15.078 1 98.75 182 VAL A N 1
ATOM 1454 C CA . VAL A 1 182 ? 0.241 -45.219 -15.273 1 98.75 182 VAL A CA 1
ATOM 1455 C C . VAL A 1 182 ? -1.089 -44.469 -15.227 1 98.75 182 VAL A C 1
ATOM 1457 O O . VAL A 1 182 ? -1.791 -44.375 -16.234 1 98.75 182 VAL A O 1
ATOM 1460 N N . PRO A 1 183 ? -1.419 -43.906 -14.055 1 98.81 183 PRO A N 1
ATOM 1461 C CA . PRO A 1 183 ? -2.625 -43.062 -14.016 1 98.81 183 PRO A CA 1
ATOM 1462 C C . PRO A 1 183 ? -2.547 -41.875 -14.969 1 98.81 183 PRO A C 1
ATOM 1464 O O . PRO A 1 183 ? -1.522 -41.188 -15.023 1 98.81 183 PRO A O 1
ATOM 1467 N N . VAL A 1 184 ? -3.559 -41.656 -15.773 1 98.88 184 VAL A N 1
ATOM 1468 C CA . VAL A 1 184 ? -3.715 -40.5 -16.656 1 98.88 184 VAL A CA 1
ATOM 1469 C C . VAL A 1 184 ? -4.863 -39.625 -16.156 1 98.88 184 VAL A C 1
ATOM 1471 O O . VAL A 1 184 ? -6.035 -39.938 -16.375 1 98.88 184 VAL A O 1
ATOM 1474 N N . VAL A 1 185 ? -4.512 -38.469 -15.594 1 98.81 185 VAL A N 1
ATOM 1475 C CA . VAL A 1 185 ? -5.48 -37.625 -14.883 1 98.81 185 VAL A CA 1
ATOM 1476 C C . VAL A 1 185 ? -5.84 -36.406 -15.727 1 98.81 185 VAL A C 1
ATOM 1478 O O . VAL A 1 185 ? -4.973 -35.844 -16.375 1 98.81 185 VAL A O 1
ATOM 1481 N N . THR A 1 186 ? -7.078 -36.062 -15.734 1 98.5 186 THR A N 1
ATOM 1482 C CA . THR A 1 186 ? -7.523 -34.844 -16.391 1 98.5 186 THR A CA 1
ATOM 1483 C C . THR A 1 186 ? -6.961 -33.625 -15.672 1 98.5 186 THR A C 1
ATOM 1485 O O . THR A 1 186 ? -7.148 -33.438 -14.469 1 98.5 186 THR A O 1
ATOM 1488 N N . GLY A 1 187 ? -6.281 -32.75 -16.375 1 97.94 187 GLY A N 1
ATOM 1489 C CA . GLY A 1 187 ? -5.887 -31.469 -15.836 1 97.94 187 GLY A CA 1
ATOM 1490 C C . GLY A 1 187 ? -7.027 -30.469 -15.781 1 97.94 187 GLY A C 1
ATOM 1491 O O . GLY A 1 187 ? -8.086 -30.688 -16.375 1 97.94 187 GLY A O 1
ATOM 1492 N N . PHE A 1 188 ? -6.871 -29.453 -15.039 1 96.75 188 PHE A N 1
ATOM 1493 C CA . PHE A 1 188 ? -7.777 -28.312 -15.102 1 96.75 188 PHE A CA 1
ATOM 1494 C C . PHE A 1 188 ? -9.062 -28.609 -14.336 1 96.75 188 PHE A C 1
ATOM 1496 O O . PHE A 1 188 ? -9.766 -27.688 -13.922 1 96.75 188 PHE A O 1
ATOM 1503 N N . LEU A 1 189 ? -9.383 -29.844 -14.094 1 98.5 189 LEU A N 1
ATOM 1504 C CA . LEU A 1 189 ? -10.703 -30.203 -13.578 1 98.5 189 LEU A CA 1
ATOM 1505 C C . LEU A 1 189 ? -10.625 -30.578 -12.102 1 98.5 189 LEU A C 1
ATOM 1507 O O . LEU A 1 189 ? -9.578 -31 -11.617 1 98.5 189 LEU A O 1
ATOM 1511 N N . GLY A 1 190 ? -11.688 -30.375 -11.414 1 98.31 190 GLY A N 1
ATOM 1512 C CA . GLY A 1 190 ? -11.961 -30.844 -10.062 1 98.31 190 GLY A CA 1
ATOM 1513 C C . GLY A 1 190 ? -13.359 -31.406 -9.906 1 98.31 190 GLY A C 1
ATOM 1514 O O . GLY A 1 190 ? -14.117 -31.5 -10.875 1 98.31 190 GLY A O 1
ATOM 1515 N N . SER A 1 191 ? -13.625 -31.906 -8.719 1 98.19 191 SER A N 1
ATOM 1516 C CA . SER A 1 191 ? -14.945 -32.406 -8.367 1 98.19 191 SER A CA 1
ATOM 1517 C C . SER A 1 191 ? -15.375 -31.922 -6.988 1 98.19 191 SER A C 1
ATOM 1519 O O . SER A 1 191 ? -14.57 -31.875 -6.062 1 98.19 191 SER A O 1
ATOM 1521 N N . THR A 1 192 ? -16.641 -31.547 -6.969 1 97.56 192 THR A N 1
ATOM 1522 C CA . THR A 1 192 ? -17.188 -31.281 -5.637 1 97.56 192 THR A CA 1
ATOM 1523 C C . THR A 1 192 ? -17.297 -32.594 -4.836 1 97.56 192 THR A C 1
ATOM 1525 O O . THR A 1 192 ? -17.156 -33.688 -5.391 1 97.56 192 THR A O 1
ATOM 1528 N N . LEU A 1 193 ? -17.5 -32.406 -3.523 1 96.38 193 LEU A N 1
ATOM 1529 C CA . LEU A 1 193 ? -17.688 -33.594 -2.678 1 96.38 193 LEU A CA 1
ATOM 1530 C C . LEU A 1 193 ? -18.938 -34.375 -3.076 1 96.38 193 LEU A C 1
ATOM 1532 O O . LEU A 1 193 ? -19.016 -35.562 -2.873 1 96.38 193 LEU A O 1
ATOM 1536 N N . GLU A 1 194 ? -19.828 -33.688 -3.727 1 96.12 194 GLU A N 1
ATOM 1537 C CA . GLU A 1 194 ? -21.078 -34.312 -4.156 1 96.12 194 GLU A CA 1
ATOM 1538 C C . GLU A 1 194 ? -20.938 -34.938 -5.543 1 96.12 194 GLU A C 1
ATOM 1540 O O . GLU A 1 194 ? -21.859 -35.594 -6.027 1 96.12 194 GLU A O 1
ATOM 1545 N N . GLY A 1 195 ? -19.891 -34.656 -6.203 1 95.94 195 GLY A N 1
ATOM 1546 C CA . GLY A 1 195 ? -19.609 -35.375 -7.438 1 95.94 195 GLY A CA 1
ATOM 1547 C C . GLY A 1 195 ? -19.781 -34.531 -8.68 1 95.94 195 GLY A C 1
ATOM 1548 O O . GLY A 1 195 ? -19.656 -35.031 -9.797 1 95.94 195 GLY A O 1
ATOM 1549 N N . SER A 1 196 ? -19.969 -33.25 -8.461 1 97.12 196 SER A N 1
ATOM 1550 C CA . SER A 1 196 ? -20.109 -32.344 -9.602 1 97.12 196 SER A CA 1
ATOM 1551 C C . SER A 1 196 ? -18.75 -31.891 -10.117 1 97.12 196 SER A C 1
ATOM 1553 O O . SER A 1 196 ? -17.859 -31.562 -9.328 1 97.12 196 SER A O 1
ATOM 1555 N N . ILE A 1 197 ? -18.656 -31.844 -11.445 1 97.88 197 ILE A N 1
ATOM 1556 C CA . ILE A 1 197 ? -17.391 -31.453 -12.062 1 97.88 197 ILE A CA 1
ATOM 1557 C C . ILE A 1 197 ? -17.188 -29.953 -11.938 1 97.88 197 ILE A C 1
ATOM 1559 O O . ILE A 1 197 ? -18.141 -29.172 -12.102 1 97.88 197 ILE A O 1
ATOM 1563 N N . THR A 1 198 ? -16 -29.484 -11.562 1 98.06 198 THR A N 1
ATOM 1564 C CA . THR A 1 198 ? -15.609 -28.094 -11.5 1 98.06 198 THR A CA 1
ATOM 1565 C C . THR A 1 198 ? -14.352 -27.844 -12.328 1 98.06 198 THR A C 1
ATOM 1567 O O . THR A 1 198 ? -13.703 -28.781 -12.773 1 98.06 198 THR A O 1
ATOM 1570 N N . THR A 1 199 ? -14.102 -26.625 -12.656 1 97.56 199 THR A N 1
ATOM 1571 C CA . THR A 1 199 ? -12.844 -26.234 -13.281 1 97.56 199 THR A CA 1
ATOM 1572 C C . THR A 1 199 ? -12 -25.391 -12.336 1 97.56 199 THR A C 1
ATOM 1574 O O . THR A 1 199 ? -12.547 -24.656 -11.508 1 97.56 199 THR A O 1
ATOM 1577 N N . LEU A 1 200 ? -10.742 -25.531 -12.477 1 94.62 200 LEU A N 1
ATOM 1578 C CA . LEU A 1 200 ? -9.812 -24.875 -11.57 1 94.62 200 LEU A CA 1
ATOM 1579 C C . LEU A 1 200 ? -9.453 -23.469 -12.078 1 94.62 200 LEU A C 1
ATOM 1581 O O . LEU A 1 200 ? -8.773 -22.719 -11.383 1 94.62 200 LEU A O 1
ATOM 1585 N N . GLY A 1 201 ? -9.891 -23.156 -13.234 1 89.44 201 GLY A N 1
ATOM 1586 C CA . GLY A 1 201 ? -9.594 -21.844 -13.781 1 89.44 201 GLY A CA 1
ATOM 1587 C C . GLY A 1 201 ? -8.273 -21.797 -14.531 1 89.44 201 GLY A C 1
ATOM 1588 O O . GLY A 1 201 ? -7.738 -22.828 -14.93 1 89.44 201 GLY A O 1
ATOM 1589 N N . ARG A 1 202 ? -7.758 -20.625 -14.734 1 83.44 202 ARG A N 1
ATOM 1590 C CA . ARG A 1 202 ? -6.52 -20.438 -15.484 1 83.44 202 ARG A CA 1
ATOM 1591 C C . ARG A 1 202 ? -5.355 -21.156 -14.805 1 83.44 202 ARG A C 1
ATOM 1593 O O . ARG A 1 202 ? -5.246 -21.125 -13.578 1 83.44 202 ARG A O 1
ATOM 1600 N N . GLY A 1 203 ? -4.52 -21.781 -15.602 1 88.56 203 GLY A N 1
ATOM 1601 C CA . GLY A 1 203 ? -3.4 -22.531 -15.062 1 88.56 203 GLY A CA 1
ATOM 1602 C C . GLY A 1 203 ? -3.82 -23.828 -14.383 1 88.56 203 GLY A C 1
ATOM 1603 O O . GLY A 1 203 ? -3.018 -24.469 -13.703 1 88.56 203 GLY A O 1
ATOM 1604 N N . GLY A 1 204 ? -4.973 -24.203 -14.641 1 93.88 204 GLY A N 1
ATOM 1605 C CA . GLY A 1 204 ? -5.586 -25.297 -13.922 1 93.88 204 GLY A CA 1
ATOM 1606 C C . GLY A 1 204 ? -4.852 -26.609 -14.102 1 93.88 204 GLY A C 1
ATOM 1607 O O . GLY A 1 204 ? -4.711 -27.391 -13.156 1 93.88 204 GLY A O 1
ATOM 1608 N N . SER A 1 205 ? -4.383 -26.859 -15.305 1 96.5 205 SER A N 1
ATOM 1609 C CA . SER A 1 205 ? -3.688 -28.125 -15.547 1 96.5 205 SER A CA 1
ATOM 1610 C C . SER A 1 205 ? -2.367 -28.188 -14.781 1 96.5 205 SER A C 1
ATOM 1612 O O . SER A 1 205 ? -2.01 -29.219 -14.234 1 96.5 205 SER A O 1
ATOM 1614 N N . ASP A 1 206 ? -1.651 -27.094 -14.758 1 95.56 206 ASP A N 1
ATOM 1615 C CA . ASP A 1 206 ? -0.42 -27.031 -13.977 1 95.56 206 ASP A CA 1
ATOM 1616 C C . ASP A 1 206 ? -0.709 -27.172 -12.484 1 95.56 206 ASP A C 1
ATOM 1618 O O . ASP A 1 206 ? 0.045 -27.812 -11.766 1 95.56 206 ASP A O 1
ATOM 1622 N N . LEU A 1 207 ? -1.779 -26.531 -12.109 1 94.88 207 LEU A N 1
ATOM 1623 C CA . LEU A 1 207 ? -2.199 -26.656 -10.711 1 94.88 207 LEU A CA 1
ATOM 1624 C C . LEU A 1 207 ? -2.508 -28.109 -10.359 1 94.88 207 LEU A C 1
ATOM 1626 O O . LEU A 1 207 ? -2.098 -28.594 -9.305 1 94.88 207 LEU A O 1
ATOM 1630 N N . THR A 1 208 ? -3.199 -28.797 -11.266 1 98.06 208 THR A N 1
ATOM 1631 C CA . THR A 1 208 ? -3.496 -30.203 -11.062 1 98.06 208 THR A CA 1
ATOM 1632 C C . THR A 1 208 ? -2.209 -31 -10.859 1 98.06 208 THR A C 1
ATOM 1634 O O . THR A 1 208 ? -2.123 -31.844 -9.953 1 98.06 208 THR A O 1
ATOM 1637 N N . ALA A 1 209 ? -1.261 -30.703 -11.672 1 98.31 209 ALA A N 1
ATOM 1638 C CA . ALA A 1 209 ? 0.006 -31.422 -11.609 1 98.31 209 ALA A CA 1
ATOM 1639 C C . ALA A 1 209 ? 0.696 -31.203 -10.266 1 98.31 209 ALA A C 1
ATOM 1641 O O . ALA A 1 209 ? 1.18 -32.156 -9.656 1 98.31 209 ALA A O 1
ATOM 1642 N N . THR A 1 210 ? 0.736 -29.984 -9.844 1 97 210 THR A N 1
ATOM 1643 C CA . THR A 1 210 ? 1.437 -29.703 -8.602 1 97 210 THR A CA 1
ATOM 1644 C C . THR A 1 210 ? 0.629 -30.188 -7.398 1 97 210 THR A C 1
ATOM 1646 O O . THR A 1 210 ? 1.199 -30.594 -6.387 1 97 210 THR A O 1
ATOM 1649 N N . ILE A 1 211 ? -0.694 -30.219 -7.496 1 97.31 211 ILE A N 1
ATOM 1650 C CA . ILE A 1 211 ? -1.535 -30.812 -6.465 1 97.31 211 ILE A CA 1
ATOM 1651 C C . ILE A 1 211 ? -1.187 -32.281 -6.301 1 97.31 211 ILE A C 1
ATOM 1653 O O . ILE A 1 211 ? -0.953 -32.781 -5.188 1 97.31 211 ILE A O 1
ATOM 1657 N N . LEU A 1 212 ? -1.118 -32.969 -7.41 1 98.56 212 LEU A N 1
ATOM 1658 C CA . LEU A 1 212 ? -0.803 -34.406 -7.387 1 98.56 212 LEU A CA 1
ATOM 1659 C C . LEU A 1 212 ? 0.614 -34.625 -6.871 1 98.56 212 LEU A C 1
ATOM 1661 O O . LEU A 1 212 ? 0.841 -35.531 -6.055 1 98.56 212 LEU A O 1
ATOM 1665 N N . GLY A 1 213 ? 1.523 -33.844 -7.363 1 98.12 213 GLY A N 1
ATOM 1666 C CA . GLY A 1 213 ? 2.902 -33.969 -6.926 1 98.12 213 GLY A CA 1
ATOM 1667 C C . GLY A 1 213 ? 3.068 -33.781 -5.426 1 98.12 213 GLY A C 1
ATOM 1668 O O . GLY A 1 213 ? 3.719 -34.625 -4.773 1 98.12 213 GLY A O 1
ATOM 1669 N N . SER A 1 214 ? 2.48 -32.781 -4.926 1 96 214 SER A N 1
ATOM 1670 C CA . SER A 1 214 ? 2.574 -32.5 -3.5 1 96 214 SER A CA 1
ATOM 1671 C C . SER A 1 214 ? 1.88 -33.562 -2.672 1 96 214 SER A C 1
ATOM 1673 O O . SER A 1 214 ? 2.416 -34.031 -1.658 1 96 214 SER A O 1
ATOM 1675 N N . SER A 1 215 ? 0.718 -34 -3.086 1 97.12 215 SER A N 1
ATOM 1676 C CA . SER A 1 215 ? -0.093 -34.969 -2.338 1 97.12 215 SER A CA 1
ATOM 1677 C C . SER A 1 215 ? 0.547 -36.344 -2.33 1 97.12 215 SER A C 1
ATOM 1679 O O . SER A 1 215 ? 0.437 -37.062 -1.346 1 97.12 215 SER A O 1
ATOM 1681 N N . LEU A 1 216 ? 1.246 -36.688 -3.371 1 97.81 216 LEU A N 1
ATOM 1682 C CA . LEU A 1 216 ? 1.858 -38 -3.512 1 97.81 216 LEU A CA 1
ATOM 1683 C C . LEU A 1 216 ? 3.297 -38 -3.004 1 97.81 216 LEU A C 1
ATOM 1685 O O . LEU A 1 216 ? 3.986 -39 -3.051 1 97.81 216 LEU A O 1
ATOM 1689 N N . LYS A 1 217 ? 3.736 -36.844 -2.555 1 96.12 217 LYS A N 1
ATOM 1690 C CA . LYS A 1 217 ? 5.133 -36.656 -2.164 1 96.12 217 LYS A CA 1
ATOM 1691 C C . LYS A 1 217 ? 6.074 -37.094 -3.285 1 96.12 217 LYS A C 1
ATOM 1693 O O . LYS A 1 217 ? 6.996 -37.875 -3.059 1 96.12 217 LYS A O 1
ATOM 1698 N N . ALA A 1 218 ? 5.699 -36.656 -4.453 1 97.38 218 ALA A N 1
ATOM 1699 C CA . ALA A 1 218 ? 6.508 -36.969 -5.629 1 97.38 218 ALA A CA 1
ATOM 1700 C C . ALA A 1 218 ? 7.891 -36.344 -5.531 1 97.38 218 ALA A C 1
ATOM 1702 O O . ALA A 1 218 ? 8.07 -35.344 -4.848 1 97.38 218 ALA A O 1
ATOM 1703 N N . ASP A 1 219 ? 8.828 -36.938 -6.211 1 95.94 219 ASP A N 1
ATOM 1704 C CA . ASP A 1 219 ? 10.18 -36.406 -6.262 1 95.94 219 ASP A CA 1
ATOM 1705 C C . ASP A 1 219 ? 10.242 -35.156 -7.152 1 95.94 219 ASP A C 1
ATOM 1707 O O . ASP A 1 219 ? 11 -34.25 -6.883 1 95.94 219 ASP A O 1
ATOM 1711 N N . GLU A 1 220 ? 9.398 -35.219 -8.141 1 97 220 GLU A N 1
ATOM 1712 C CA . GLU A 1 220 ? 9.43 -34.094 -9.086 1 97 220 GLU A CA 1
ATOM 1713 C C . GLU A 1 220 ? 8.117 -34 -9.867 1 97 220 GLU A C 1
ATOM 1715 O O . GLU A 1 220 ? 7.438 -35.031 -10.07 1 97 220 GLU A O 1
ATOM 1720 N N . VAL A 1 221 ? 7.738 -32.812 -10.172 1 98.06 221 VAL A N 1
ATOM 1721 C CA . VAL A 1 221 ? 6.707 -32.5 -11.164 1 98.06 221 VAL A CA 1
ATOM 1722 C C . VAL A 1 221 ? 7.352 -31.906 -12.414 1 98.06 221 VAL A C 1
ATOM 1724 O O . VAL A 1 221 ? 8.117 -30.938 -12.32 1 98.06 221 VAL A O 1
ATOM 1727 N N . ARG A 1 222 ? 7.074 -32.5 -13.539 1 97.81 222 ARG A N 1
ATOM 1728 C CA . ARG A 1 222 ? 7.598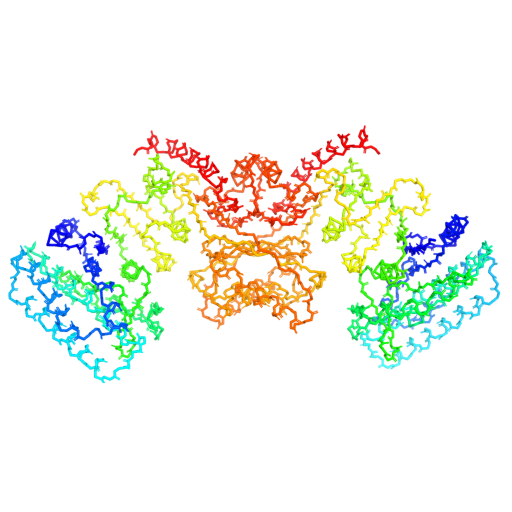 -31.984 -14.797 1 97.81 222 ARG A CA 1
ATOM 1729 C C . ARG A 1 222 ? 6.477 -31.406 -15.656 1 97.81 222 ARG A C 1
ATOM 1731 O O . ARG A 1 222 ? 5.52 -32.125 -15.992 1 97.81 222 ARG A O 1
ATOM 1738 N N . LEU A 1 223 ? 6.582 -30.156 -15.898 1 96.69 223 LEU A N 1
ATOM 1739 C CA . LEU A 1 223 ? 5.648 -29.484 -16.797 1 96.69 223 LEU A CA 1
ATOM 1740 C C . LEU A 1 223 ? 6.215 -29.406 -18.219 1 96.69 223 LEU A C 1
ATOM 1742 O O . LEU A 1 223 ? 7.062 -28.562 -18.5 1 96.69 223 LEU A O 1
ATOM 1746 N N . TYR A 1 224 ? 5.719 -30.219 -19.062 1 96.38 224 TYR A N 1
ATOM 1747 C CA . TYR A 1 224 ? 6.184 -30.266 -20.453 1 96.38 224 TYR A CA 1
ATOM 1748 C C . TYR A 1 224 ? 5.426 -29.266 -21.312 1 96.38 224 TYR A C 1
ATOM 1750 O O . TYR A 1 224 ? 4.203 -29.344 -21.422 1 96.38 224 TYR A O 1
ATOM 1758 N N . THR A 1 225 ? 6.121 -28.375 -21.859 1 92.25 225 THR A N 1
ATOM 1759 C CA . THR A 1 225 ? 5.57 -27.344 -22.734 1 92.25 225 THR A CA 1
ATOM 1760 C C . THR A 1 225 ? 6.395 -27.219 -24.016 1 92.25 225 THR A C 1
ATOM 1762 O O . THR A 1 225 ? 7.18 -28.109 -24.344 1 92.25 225 THR A O 1
ATOM 1765 N N . ASP A 1 226 ? 6.098 -26.172 -24.828 1 89.25 226 ASP A N 1
ATOM 1766 C CA . ASP A 1 226 ? 6.82 -25.953 -26.078 1 89.25 226 ASP A CA 1
ATOM 1767 C C . ASP A 1 226 ? 8.008 -25 -25.859 1 89.25 226 ASP A C 1
ATOM 1769 O O . ASP A 1 226 ? 8.648 -24.594 -26.828 1 89.25 226 ASP A O 1
ATOM 1773 N N . ILE A 1 227 ? 8.297 -24.672 -24.594 1 86.62 227 ILE A N 1
ATOM 1774 C CA . ILE A 1 227 ? 9.43 -23.797 -24.328 1 86.62 227 ILE A CA 1
ATOM 1775 C C . ILE A 1 227 ? 10.453 -24.531 -23.453 1 86.62 227 ILE A C 1
ATOM 1777 O O . ILE A 1 227 ? 10.109 -25.469 -22.75 1 86.62 227 ILE A O 1
ATOM 1781 N N . ASP A 1 228 ? 11.719 -24.062 -23.578 1 90.69 228 ASP A N 1
ATOM 1782 C CA . ASP A 1 228 ? 12.812 -24.75 -22.891 1 90.69 228 ASP A CA 1
ATOM 1783 C C . ASP A 1 228 ? 13.086 -24.125 -21.516 1 90.69 228 ASP A C 1
ATOM 1785 O O . ASP A 1 228 ? 14.242 -23.875 -21.172 1 90.69 228 ASP A O 1
ATOM 1789 N N . GLY A 1 229 ? 12 -23.766 -20.875 1 91.88 229 GLY A N 1
ATOM 1790 C CA . GLY A 1 229 ? 12.156 -23.172 -19.562 1 91.88 229 GLY A CA 1
ATOM 1791 C C . GLY A 1 229 ? 11.727 -21.719 -19.5 1 91.88 229 GLY A C 1
ATOM 1792 O O . GLY A 1 229 ? 11.18 -21.188 -20.469 1 91.88 229 GLY A O 1
ATOM 1793 N N . ILE A 1 230 ? 11.953 -21.141 -18.359 1 92.19 230 ILE A N 1
ATOM 1794 C CA . ILE A 1 230 ? 11.602 -19.734 -18.125 1 92.19 230 ILE A CA 1
ATOM 1795 C C . ILE A 1 230 ? 12.789 -18.844 -18.484 1 92.19 230 ILE A C 1
ATOM 1797 O O . ILE A 1 230 ? 13.93 -19.141 -18.109 1 92.19 230 ILE A O 1
ATOM 1801 N N . LYS A 1 231 ? 12.492 -17.766 -19.188 1 93.19 231 LYS A N 1
ATOM 1802 C CA . LYS A 1 231 ? 13.562 -16.875 -19.656 1 93.19 231 LYS A CA 1
ATOM 1803 C C . LYS A 1 231 ? 13.781 -15.719 -18.703 1 93.19 231 LYS A C 1
ATOM 1805 O O . LYS A 1 231 ? 12.914 -15.414 -17.875 1 93.19 231 LYS A O 1
ATOM 1810 N N . THR A 1 232 ? 14.922 -15.086 -18.859 1 94.5 232 THR A N 1
ATOM 1811 C CA . THR A 1 232 ? 15.289 -13.938 -18.031 1 94.5 232 THR A CA 1
ATOM 1812 C C . THR A 1 232 ? 14.414 -12.734 -18.359 1 94.5 232 THR A C 1
ATOM 1814 O O . THR A 1 232 ? 14.375 -11.766 -17.594 1 94.5 232 THR A O 1
ATOM 1817 N N . GLY A 1 233 ? 13.773 -12.773 -19.422 1 93.38 233 GLY A N 1
ATOM 1818 C CA . GLY A 1 233 ? 12.828 -11.781 -19.906 1 93.38 233 GLY A CA 1
ATOM 1819 C C . GLY A 1 233 ? 12.078 -12.227 -21.141 1 93.38 233 GLY A C 1
ATOM 1820 O O . GLY A 1 233 ? 12.398 -13.266 -21.734 1 93.38 233 GLY A O 1
ATOM 1821 N N . ASN A 1 234 ? 11.055 -11.555 -21.5 1 90.88 234 ASN A N 1
ATOM 1822 C CA . ASN A 1 234 ? 10.352 -11.844 -22.75 1 90.88 234 ASN A CA 1
ATOM 1823 C C . ASN A 1 234 ? 11.266 -11.688 -23.953 1 90.88 234 ASN A C 1
ATOM 1825 O O . ASN A 1 234 ? 11.695 -10.578 -24.281 1 90.88 234 ASN A O 1
ATOM 1829 N N . PRO A 1 235 ? 11.453 -12.719 -24.656 1 90.94 235 PRO A N 1
ATOM 1830 C CA . PRO A 1 235 ? 12.398 -12.672 -25.781 1 90.94 235 PRO A CA 1
ATOM 1831 C C . PRO A 1 235 ? 11.992 -11.656 -26.844 1 90.94 235 PRO A C 1
ATOM 1833 O O . PRO A 1 235 ? 12.836 -11.172 -27.594 1 90.94 235 PRO A O 1
ATOM 1836 N N . LYS A 1 236 ? 10.742 -11.414 -26.953 1 89.12 236 LYS A N 1
ATOM 1837 C CA . LYS A 1 236 ? 10.273 -10.406 -27.906 1 89.12 236 LYS A CA 1
ATOM 1838 C C . LYS A 1 236 ? 10.742 -9.008 -27.5 1 89.12 236 LYS A C 1
ATOM 1840 O O . LYS A 1 236 ? 10.992 -8.156 -28.344 1 89.12 236 LYS A O 1
ATOM 1845 N N . GLU A 1 237 ? 10.875 -8.805 -26.266 1 89.88 237 GLU A N 1
ATOM 1846 C CA . GLU A 1 237 ? 11.289 -7.516 -25.719 1 89.88 237 GLU A CA 1
ATOM 1847 C C . GLU A 1 237 ? 12.797 -7.457 -25.516 1 89.88 237 GLU A C 1
ATOM 1849 O O . GLU A 1 237 ? 13.414 -6.406 -25.703 1 89.88 237 GLU A O 1
ATOM 1854 N N . PHE A 1 238 ? 13.281 -8.625 -25.109 1 93.62 238 PHE A N 1
ATOM 1855 C CA . PHE A 1 238 ? 14.711 -8.75 -24.844 1 93.62 238 PHE A CA 1
ATOM 1856 C C . PHE A 1 238 ? 15.312 -9.883 -25.656 1 93.62 238 PHE A C 1
ATOM 1858 O O . PHE A 1 238 ? 15.422 -11.016 -25.188 1 93.62 238 PHE A O 1
ATOM 1865 N N . PRO A 1 239 ? 15.797 -9.602 -26.797 1 92.44 239 PRO A N 1
ATOM 1866 C CA . PRO A 1 239 ? 16.25 -10.641 -27.719 1 92.44 239 PRO A CA 1
ATOM 1867 C C . PRO A 1 239 ? 17.406 -11.477 -27.141 1 92.44 239 PRO A C 1
ATOM 1869 O O . PRO A 1 239 ? 17.625 -12.609 -27.562 1 92.44 239 PRO A O 1
ATOM 1872 N N . ASP A 1 240 ? 18.109 -10.961 -26.172 1 91.88 240 ASP A N 1
ATOM 1873 C CA . ASP A 1 240 ? 19.234 -11.672 -25.578 1 91.88 240 ASP A CA 1
ATOM 1874 C C . ASP A 1 240 ? 18.812 -12.461 -24.359 1 91.88 240 ASP A C 1
ATOM 1876 O O . ASP A 1 240 ? 19.656 -12.898 -23.562 1 91.88 240 ASP A O 1
ATOM 1880 N N . ALA A 1 241 ? 17.531 -12.68 -24.203 1 93.5 241 ALA A N 1
ATOM 1881 C CA . ALA A 1 241 ? 17.031 -13.414 -23.047 1 93.5 241 ALA A CA 1
ATOM 1882 C C . ALA A 1 241 ? 17.547 -14.852 -23.031 1 93.5 241 ALA A C 1
ATOM 1884 O O . ALA A 1 241 ? 17.656 -15.484 -24.094 1 93.5 241 ALA A O 1
ATOM 1885 N N . VAL A 1 242 ? 17.922 -15.344 -21.875 1 93.06 242 VAL A N 1
ATOM 1886 C CA . VAL A 1 242 ? 18.422 -16.703 -21.703 1 93.06 242 VAL A CA 1
ATOM 1887 C C . VAL A 1 242 ? 17.547 -17.469 -20.719 1 93.06 242 VAL A C 1
ATOM 1889 O O . VAL A 1 242 ? 16.766 -16.875 -19.984 1 93.06 242 VAL A O 1
ATOM 1892 N N . THR A 1 243 ? 17.625 -18.844 -20.781 1 93.12 243 THR A N 1
ATOM 1893 C CA . THR A 1 243 ? 16.844 -19.688 -19.891 1 93.12 243 THR A CA 1
ATOM 1894 C C . THR A 1 243 ? 17.391 -19.625 -18.469 1 93.12 243 THR A C 1
ATOM 1896 O O . THR A 1 243 ? 18.609 -19.719 -18.266 1 93.12 243 THR A O 1
ATOM 1899 N N . ILE A 1 244 ? 16.547 -19.406 -17.484 1 93.31 244 ILE A N 1
ATOM 1900 C CA . ILE A 1 244 ? 16.922 -19.438 -16.062 1 93.31 244 ILE A CA 1
ATOM 1901 C C . ILE A 1 244 ? 17 -20.891 -15.594 1 93.31 244 ILE A C 1
ATOM 1903 O O . ILE A 1 244 ? 16 -21.625 -15.648 1 93.31 244 ILE A O 1
ATOM 1907 N N . ARG A 1 245 ? 18.047 -21.344 -15.078 1 92.81 245 ARG A N 1
ATOM 1908 C CA . ARG A 1 245 ? 18.234 -22.75 -14.719 1 92.81 245 ARG A CA 1
ATOM 1909 C C . ARG A 1 245 ? 17.516 -23.078 -13.414 1 92.81 245 ARG A C 1
ATOM 1911 O O . ARG A 1 245 ? 17.016 -24.203 -13.242 1 92.81 245 ARG A O 1
ATOM 1918 N N . GLU A 1 246 ? 17.562 -22.109 -12.562 1 93.5 246 GLU A N 1
ATOM 1919 C CA . GLU A 1 246 ? 16.984 -22.375 -11.25 1 93.5 246 GLU A CA 1
ATOM 1920 C C . GLU A 1 246 ? 16.203 -21.172 -10.742 1 93.5 246 GLU A C 1
ATOM 1922 O O . GLU A 1 246 ? 16.672 -20.031 -10.82 1 93.5 246 GLU A O 1
ATOM 1927 N N . LEU A 1 247 ? 15.023 -21.422 -10.219 1 93.12 247 LEU A N 1
ATOM 1928 C CA . LEU A 1 247 ? 14.172 -20.438 -9.539 1 93.12 247 LEU A CA 1
ATOM 1929 C C . LEU A 1 247 ? 13.711 -20.969 -8.188 1 93.12 247 LEU A C 1
ATOM 1931 O O . LEU A 1 247 ? 13.43 -22.156 -8.047 1 93.12 247 LEU A O 1
ATOM 1935 N N . SER A 1 248 ? 13.664 -20.109 -7.219 1 91.19 248 SER A N 1
ATOM 1936 C CA . SER A 1 248 ? 12.906 -20.469 -6.023 1 91.19 248 SER A CA 1
ATOM 1937 C C . SER A 1 248 ? 11.406 -20.406 -6.285 1 91.19 248 SER A C 1
ATOM 1939 O O . SER A 1 248 ? 10.961 -19.797 -7.254 1 91.19 248 SER A O 1
ATOM 1941 N N . VAL A 1 249 ? 10.664 -21.094 -5.406 1 88 249 VAL A N 1
ATOM 1942 C CA . VAL A 1 249 ? 9.211 -21.062 -5.531 1 88 249 VAL A CA 1
ATOM 1943 C C . VAL A 1 249 ? 8.703 -19.641 -5.441 1 88 249 VAL A C 1
ATOM 1945 O O . VAL A 1 249 ? 7.816 -19.234 -6.199 1 88 249 VAL A O 1
ATOM 1948 N N . GLU A 1 250 ? 9.289 -18.859 -4.609 1 83.94 250 GLU A N 1
ATOM 1949 C CA . GLU A 1 250 ? 8.883 -17.469 -4.441 1 83.94 250 GLU A CA 1
ATOM 1950 C C . GLU A 1 250 ? 9.164 -16.656 -5.703 1 83.94 250 GLU A C 1
ATOM 1952 O O . GLU A 1 250 ? 8.328 -15.852 -6.133 1 83.94 250 GLU A O 1
ATOM 1957 N N . GLU A 1 251 ? 10.328 -16.844 -6.223 1 89.38 251 GLU A N 1
ATOM 1958 C CA . GLU A 1 251 ? 10.672 -16.156 -7.465 1 89.38 251 GLU A CA 1
ATOM 1959 C C . GLU A 1 251 ? 9.719 -16.547 -8.594 1 89.38 251 GLU A C 1
ATOM 1961 O O . GLU A 1 251 ? 9.297 -15.688 -9.375 1 89.38 251 GLU A O 1
ATOM 1966 N N . ALA A 1 252 ? 9.406 -17.812 -8.633 1 89.62 252 ALA A N 1
ATOM 1967 C CA . ALA A 1 252 ? 8.508 -18.297 -9.672 1 89.62 252 ALA A CA 1
ATOM 1968 C C . ALA A 1 252 ? 7.121 -17.688 -9.539 1 89.62 252 ALA A C 1
ATOM 1970 O O . ALA A 1 252 ? 6.488 -17.344 -10.539 1 89.62 252 ALA A O 1
ATOM 1971 N N . ILE A 1 253 ? 6.664 -17.594 -8.391 1 85.5 253 ILE A N 1
ATOM 1972 C CA . ILE A 1 253 ? 5.355 -17 -8.141 1 85.5 253 ILE A CA 1
ATOM 1973 C C . ILE A 1 253 ? 5.359 -15.539 -8.578 1 85.5 253 ILE A C 1
ATOM 1975 O O . ILE A 1 253 ? 4.398 -15.062 -9.188 1 85.5 253 ILE A O 1
ATOM 1979 N N . GLU A 1 254 ? 6.406 -14.836 -8.297 1 84 254 GLU A N 1
ATOM 1980 C CA . GLU A 1 254 ? 6.543 -13.453 -8.727 1 84 254 GLU A CA 1
ATOM 1981 C C . GLU A 1 254 ? 6.465 -13.336 -10.242 1 84 254 GLU A C 1
ATOM 1983 O O . GLU A 1 254 ? 5.738 -12.492 -10.766 1 84 254 GLU A O 1
ATOM 1988 N N . LEU A 1 255 ? 7.203 -14.164 -10.828 1 87.56 255 LEU A N 1
ATOM 1989 C CA . LEU A 1 255 ? 7.262 -14.133 -12.281 1 87.56 255 LEU A CA 1
ATOM 1990 C C . LEU A 1 255 ? 5.906 -14.492 -12.883 1 87.56 255 LEU A C 1
ATOM 1992 O O . LEU A 1 255 ? 5.504 -13.922 -13.906 1 87.56 255 LEU A O 1
ATOM 1996 N N . ALA A 1 256 ? 5.262 -15.453 -12.273 1 85.69 256 ALA A N 1
ATOM 1997 C CA . ALA A 1 256 ? 3.947 -15.867 -12.758 1 85.69 256 ALA A CA 1
ATOM 1998 C C . ALA A 1 256 ? 2.955 -14.711 -12.711 1 85.69 256 ALA A C 1
ATOM 2000 O O . ALA A 1 256 ? 2.17 -14.516 -13.641 1 85.69 256 ALA A O 1
ATOM 2001 N N . HIS A 1 257 ? 3.02 -13.938 -11.773 1 78.69 257 HIS A N 1
ATOM 2002 C CA . HIS A 1 257 ? 2.113 -12.805 -11.602 1 78.69 257 HIS A CA 1
ATOM 2003 C C . HIS A 1 257 ? 2.428 -11.695 -12.594 1 78.69 257 HIS A C 1
ATOM 2005 O O . HIS A 1 257 ? 1.543 -10.922 -12.977 1 78.69 257 HIS A O 1
ATOM 2011 N N . LEU A 1 258 ? 3.66 -11.664 -12.938 1 77.94 258 LEU A N 1
ATOM 2012 C CA . LEU A 1 258 ? 4.09 -10.602 -13.844 1 77.94 258 LEU A CA 1
ATOM 2013 C C . LEU A 1 258 ? 3.855 -11.008 -15.297 1 77.94 258 LEU A C 1
ATOM 2015 O O . LEU A 1 258 ? 4.195 -10.25 -16.219 1 77.94 258 LEU A O 1
ATOM 2019 N N . GLY A 1 259 ? 3.295 -12.125 -15.438 1 70.88 259 GLY A N 1
ATOM 2020 C CA . GLY A 1 259 ? 2.875 -12.516 -16.781 1 70.88 259 GLY A CA 1
ATOM 2021 C C . GLY A 1 259 ? 3.873 -13.414 -17.469 1 70.88 259 GLY A C 1
ATOM 2022 O O . GLY A 1 259 ? 3.873 -13.516 -18.703 1 70.88 259 GLY A O 1
ATOM 2023 N N . ALA A 1 260 ? 4.828 -13.852 -16.656 1 68.25 260 ALA A N 1
ATOM 2024 C CA . ALA A 1 260 ? 5.68 -14.836 -17.312 1 68.25 260 ALA A CA 1
ATOM 2025 C C . ALA A 1 260 ? 4.84 -15.906 -18 1 68.25 260 ALA A C 1
ATOM 2027 O O . ALA A 1 260 ? 3.934 -16.484 -17.391 1 68.25 260 ALA A O 1
ATOM 2028 N N . LYS A 1 261 ? 5.141 -15.945 -19.25 1 62.41 261 LYS A N 1
ATOM 2029 C CA . LYS A 1 261 ? 4.336 -16.797 -20.125 1 62.41 261 LYS A CA 1
ATOM 2030 C C . LYS A 1 261 ? 4.262 -18.219 -19.578 1 62.41 261 LYS A C 1
ATOM 2032 O O . LYS A 1 261 ? 5.281 -18.797 -19.188 1 62.41 261 LYS A O 1
ATOM 2037 N N . ARG A 1 262 ? 3.086 -18.656 -19.422 1 63.66 262 ARG A N 1
ATOM 2038 C CA . ARG A 1 262 ? 2.717 -20.062 -19.203 1 63.66 262 ARG A CA 1
ATOM 2039 C C . ARG A 1 262 ? 2.824 -20.438 -17.734 1 63.66 262 ARG A C 1
ATOM 2041 O O . ARG A 1 262 ? 2.912 -21.625 -17.391 1 63.66 262 ARG A O 1
ATOM 2048 N N . LEU A 1 263 ? 3.086 -19.391 -16.844 1 77.81 263 LEU A N 1
ATOM 2049 C CA . LEU A 1 263 ? 3.084 -19.734 -15.438 1 77.81 263 LEU A CA 1
ATOM 2050 C C . LEU A 1 263 ? 1.951 -19.031 -14.695 1 77.81 263 LEU A C 1
ATOM 2052 O O . LEU A 1 263 ? 1.783 -17.812 -14.828 1 77.81 263 LEU A O 1
ATOM 2056 N N . HIS A 1 264 ? 1.122 -19.766 -14.172 1 83 264 HIS A N 1
ATOM 2057 C CA . HIS A 1 264 ? 0.09 -19.188 -13.32 1 83 264 HIS A CA 1
ATOM 2058 C C . HIS A 1 264 ? 0.455 -19.328 -11.844 1 83 264 HIS A C 1
ATOM 2060 O O . HIS A 1 264 ? 0.959 -20.375 -11.422 1 83 264 HIS A O 1
ATOM 2066 N N . PRO A 1 265 ? 0.217 -18.328 -11.141 1 81.38 265 PRO A N 1
ATOM 2067 C CA . PRO A 1 265 ? 0.645 -18.344 -9.742 1 81.38 265 PRO A CA 1
ATOM 2068 C C . PRO A 1 265 ? 0.03 -19.484 -8.938 1 81.38 265 PRO A C 1
ATOM 2070 O O . PRO A 1 265 ? 0.685 -20.047 -8.062 1 81.38 265 PRO A O 1
ATOM 2073 N N . ARG A 1 266 ? -1.201 -19.812 -9.18 1 83.5 266 ARG A N 1
ATOM 2074 C CA . ARG A 1 266 ? -1.906 -20.859 -8.43 1 83.5 266 ARG A CA 1
ATOM 2075 C C . ARG A 1 266 ? -1.214 -22.203 -8.57 1 83.5 266 ARG A C 1
ATOM 2077 O O . ARG A 1 266 ? -1.414 -23.094 -7.75 1 83.5 266 ARG A O 1
ATOM 2084 N N . THR A 1 267 ? -0.398 -22.297 -9.609 1 89.12 267 THR A N 1
ATOM 2085 C CA . THR A 1 267 ? 0.366 -23.5 -9.859 1 89.12 267 THR A CA 1
ATOM 2086 C C . THR A 1 267 ? 1.216 -23.859 -8.641 1 89.12 267 THR A C 1
ATOM 2088 O O . THR A 1 267 ? 1.466 -25.047 -8.375 1 89.12 267 THR A O 1
ATOM 2091 N N . PHE A 1 268 ? 1.534 -22.906 -7.879 1 87.81 268 PHE A N 1
ATOM 2092 C CA . PHE A 1 268 ? 2.547 -23.125 -6.855 1 87.81 268 PHE A CA 1
ATOM 2093 C C . PHE A 1 268 ? 1.918 -23.156 -5.469 1 87.81 268 PHE A C 1
ATOM 2095 O O . PHE A 1 268 ? 2.607 -23.391 -4.473 1 87.81 268 PHE A O 1
ATOM 2102 N N . GLU A 1 269 ? 0.656 -23.031 -5.379 1 84.31 269 GLU A N 1
ATOM 2103 C CA . GLU A 1 269 ? -0.038 -23.094 -4.098 1 84.31 269 GLU A CA 1
ATOM 2104 C C . GLU A 1 269 ? 0.261 -24.406 -3.379 1 84.31 269 GLU A C 1
ATOM 2106 O O . GLU A 1 269 ? 0.642 -24.406 -2.207 1 84.31 269 GLU A O 1
ATOM 2111 N N . PRO A 1 270 ? 0.184 -25.531 -4.047 1 90.19 270 PRO A N 1
ATOM 2112 C CA . PRO A 1 270 ? 0.451 -26.797 -3.375 1 90.19 270 PRO A CA 1
ATOM 2113 C C . PRO A 1 270 ? 1.914 -26.953 -2.969 1 90.19 270 PRO A C 1
ATOM 2115 O O . PRO A 1 270 ? 2.213 -27.609 -1.96 1 90.19 270 PRO A O 1
ATOM 2118 N N . VAL A 1 271 ? 2.779 -26.359 -3.756 1 89.19 271 VAL A N 1
ATOM 2119 C CA . VAL A 1 271 ? 4.219 -26.484 -3.545 1 89.19 271 VAL A CA 1
ATOM 2120 C C . VAL A 1 271 ? 4.621 -25.734 -2.273 1 89.19 271 VAL A C 1
ATOM 2122 O O . VAL A 1 271 ? 5.578 -26.125 -1.6 1 89.19 271 VAL A O 1
ATOM 2125 N N . LEU A 1 272 ? 3.875 -24.734 -1.962 1 81.5 272 LEU A N 1
ATOM 2126 C CA . LEU A 1 272 ? 4.121 -23.969 -0.742 1 81.5 272 LEU A CA 1
ATOM 2127 C C . LEU A 1 272 ? 3.689 -24.766 0.488 1 81.5 272 LEU A C 1
ATOM 2129 O O . LEU A 1 272 ? 4.188 -24.531 1.591 1 81.5 272 LEU A O 1
ATOM 2133 N N . ARG A 1 273 ? 2.76 -25.688 0.329 1 81.94 273 ARG A N 1
ATOM 2134 C CA . ARG A 1 273 ? 2.266 -26.516 1.429 1 81.94 273 ARG A CA 1
ATOM 2135 C C . ARG A 1 273 ? 3.207 -27.688 1.705 1 81.94 273 ARG A C 1
ATOM 2137 O O . ARG A 1 273 ? 3.439 -28.047 2.861 1 81.94 273 ARG A O 1
ATOM 2144 N N . ARG A 1 274 ? 3.645 -28.281 0.66 1 87.62 274 ARG A N 1
ATOM 2145 C CA . ARG A 1 274 ? 4.594 -29.391 0.736 1 87.62 274 ARG A CA 1
ATOM 2146 C C . ARG A 1 274 ? 5.66 -29.281 -0.347 1 87.62 274 ARG A C 1
ATOM 2148 O O . ARG A 1 274 ? 5.344 -29.016 -1.511 1 87.62 274 ARG A O 1
ATOM 2155 N N . HIS A 1 275 ? 6.793 -29.594 0.085 1 89.38 275 HIS A N 1
ATOM 2156 C CA . HIS A 1 275 ? 7.93 -29.422 -0.817 1 89.38 275 HIS A CA 1
ATOM 2157 C C . HIS A 1 275 ? 7.871 -30.422 -1.966 1 89.38 275 HIS A C 1
ATOM 2159 O O . HIS A 1 275 ? 7.773 -31.641 -1.738 1 89.38 275 HIS A O 1
ATOM 2165 N N . VAL A 1 276 ? 7.879 -29.969 -3.162 1 94.12 276 VAL A N 1
ATOM 2166 C CA . VAL A 1 276 ? 8.047 -30.75 -4.379 1 94.12 276 VAL A CA 1
ATOM 2167 C C . VAL A 1 276 ? 8.781 -29.922 -5.434 1 94.12 276 VAL A C 1
ATOM 2169 O O . VAL A 1 276 ? 8.508 -28.734 -5.594 1 94.12 276 VAL A O 1
ATOM 2172 N N . ASP A 1 277 ? 9.742 -30.531 -6.094 1 95.62 277 ASP A N 1
ATOM 2173 C CA . ASP A 1 277 ? 10.453 -29.844 -7.172 1 95.62 277 ASP A CA 1
ATOM 2174 C C . ASP A 1 277 ? 9.602 -29.797 -8.438 1 95.62 277 ASP A C 1
ATOM 2176 O O . ASP A 1 277 ? 8.898 -30.75 -8.766 1 95.62 277 ASP A O 1
ATOM 2180 N N . VAL A 1 278 ? 9.594 -28.641 -9.047 1 96.25 278 VAL A N 1
ATOM 2181 C CA . VAL A 1 278 ? 8.867 -28.469 -10.297 1 96.25 278 VAL A CA 1
ATOM 2182 C C . VAL A 1 278 ? 9.836 -28.094 -11.414 1 96.25 278 VAL A C 1
ATOM 2184 O O . VAL A 1 278 ? 10.641 -27.172 -11.258 1 96.25 278 VAL A O 1
ATOM 2187 N N . ARG A 1 279 ? 9.766 -28.812 -12.484 1 96.12 279 ARG A N 1
ATOM 2188 C CA . ARG A 1 279 ? 10.625 -28.516 -13.625 1 96.12 279 ARG A CA 1
ATOM 2189 C C . ARG A 1 279 ? 9.805 -28.141 -14.859 1 96.12 279 ARG A C 1
ATOM 2191 O O . ARG A 1 279 ? 8.805 -28.797 -15.164 1 96.12 279 ARG A O 1
ATOM 2198 N N . VAL A 1 280 ? 10.164 -27.078 -15.445 1 95.12 280 VAL A N 1
ATOM 2199 C CA . VAL A 1 280 ? 9.57 -26.656 -16.719 1 95.12 280 VAL A CA 1
ATOM 2200 C C . VAL A 1 280 ? 10.523 -26.969 -17.859 1 95.12 280 VAL A C 1
ATOM 2202 O O . VAL A 1 280 ? 11.656 -26.5 -17.891 1 95.12 280 VAL A O 1
ATOM 2205 N N . LEU A 1 281 ? 10.039 -27.734 -18.828 1 94.06 281 LEU A N 1
ATOM 2206 C CA . LEU A 1 281 ? 10.945 -28.156 -19.891 1 94.06 281 LEU A CA 1
ATOM 2207 C C . LEU A 1 281 ? 10.195 -28.375 -21.188 1 94.06 281 LEU A C 1
ATOM 2209 O O . LEU A 1 281 ? 8.961 -28.391 -21.203 1 94.06 281 LEU A O 1
ATOM 2213 N N . SER A 1 282 ? 10.953 -28.5 -22.234 1 94.69 282 SER A N 1
ATOM 2214 C CA . SER A 1 282 ? 10.383 -28.688 -23.562 1 94.69 282 SER A CA 1
ATOM 2215 C C . SER A 1 282 ? 10.133 -30.156 -23.859 1 94.69 282 SER A C 1
ATOM 2217 O O . SER A 1 282 ? 10.992 -31 -23.594 1 94.69 282 SER A O 1
ATOM 2219 N N . LEU A 1 283 ? 8.953 -30.453 -24.375 1 95.56 283 LEU A N 1
ATOM 2220 C CA . LEU A 1 283 ? 8.648 -31.812 -24.781 1 95.56 283 LEU A CA 1
ATOM 2221 C C . LEU A 1 283 ? 9.609 -32.281 -25.859 1 95.56 283 LEU A C 1
ATOM 2223 O O . LEU A 1 283 ? 9.969 -33.469 -25.906 1 95.56 283 LEU A O 1
ATOM 2227 N N . TYR A 1 284 ? 10.016 -31.375 -26.703 1 92.81 284 TYR A N 1
ATOM 2228 C CA . TYR A 1 284 ? 10.766 -31.719 -27.906 1 92.81 284 TYR A CA 1
ATOM 2229 C C . TYR A 1 284 ? 12.266 -31.719 -27.625 1 92.81 284 TYR A C 1
ATOM 2231 O O . TYR A 1 284 ? 13.055 -32.188 -28.453 1 92.81 284 TYR A O 1
ATOM 2239 N N . ASP A 1 285 ? 12.688 -31.219 -26.547 1 92.06 285 ASP A N 1
ATOM 2240 C CA . ASP A 1 285 ? 14.062 -31.312 -26.062 1 92.06 285 ASP A CA 1
ATOM 2241 C C . ASP A 1 285 ? 14.109 -31.469 -24.547 1 92.06 285 ASP A C 1
ATOM 2243 O O . ASP A 1 285 ? 14.633 -30.609 -23.844 1 92.06 285 ASP A O 1
ATOM 2247 N N . PRO A 1 286 ? 13.664 -32.625 -24.078 1 89.31 286 PRO A N 1
ATOM 2248 C CA . PRO A 1 286 ? 13.5 -32.812 -22.641 1 89.31 286 PRO A CA 1
ATOM 2249 C C . PRO A 1 286 ? 14.836 -32.812 -21.891 1 89.31 286 PRO A C 1
ATOM 2251 O O . PRO A 1 286 ? 14.859 -32.656 -20.672 1 89.31 286 PRO A O 1
ATOM 2254 N N . LYS A 1 287 ? 15.953 -33.062 -22.578 1 89.5 287 LYS A N 1
ATOM 2255 C CA . LYS A 1 287 ? 17.266 -33.062 -21.938 1 89.5 287 LYS A CA 1
ATOM 2256 C C . LYS A 1 287 ? 18 -31.766 -22.125 1 89.5 287 LYS A C 1
ATOM 2258 O O . LYS A 1 287 ? 19.125 -31.594 -21.641 1 89.5 287 LYS A O 1
ATOM 2263 N N . GLY A 1 288 ? 17.344 -30.797 -22.797 1 91.38 288 GLY A N 1
ATOM 2264 C CA . GLY A 1 288 ? 17.938 -29.484 -23.031 1 91.38 288 GLY A CA 1
ATOM 2265 C C . GLY A 1 288 ? 17.766 -28.531 -21.859 1 91.38 288 GLY A C 1
ATOM 2266 O O . GLY A 1 288 ? 17.734 -28.969 -20.703 1 91.38 288 GLY A O 1
ATOM 2267 N N . ASN A 1 289 ? 17.797 -27.297 -22.234 1 91.44 289 ASN A N 1
ATOM 2268 C CA . ASN A 1 289 ? 17.594 -26.266 -21.219 1 91.44 289 ASN A CA 1
ATOM 2269 C C . ASN A 1 289 ? 16.234 -26.422 -20.531 1 91.44 289 ASN A C 1
ATOM 2271 O O . ASN A 1 289 ? 15.25 -26.797 -21.156 1 91.44 289 ASN A O 1
ATOM 2275 N N . ASN A 1 290 ? 16.203 -26.234 -19.297 1 94.38 290 ASN A N 1
ATOM 2276 C CA . ASN A 1 290 ? 14.984 -26.266 -18.484 1 94.38 290 ASN A CA 1
ATOM 2277 C C . ASN A 1 290 ? 15.102 -25.391 -17.25 1 94.38 290 ASN A C 1
ATOM 2279 O O . ASN A 1 290 ? 16.172 -24.859 -16.953 1 94.38 290 ASN A O 1
ATOM 2283 N N . THR A 1 291 ? 14.086 -25.141 -16.578 1 94.38 291 THR A N 1
ATOM 2284 C CA . THR A 1 291 ? 14.078 -24.391 -15.336 1 94.38 291 THR A CA 1
ATOM 2285 C C . THR A 1 291 ? 13.594 -25.25 -14.18 1 94.38 291 THR A C 1
ATOM 2287 O O . THR A 1 291 ? 12.5 -25.812 -14.234 1 94.38 291 THR A O 1
ATOM 2290 N N . LEU A 1 292 ? 14.43 -25.406 -13.211 1 95.12 292 LEU A N 1
ATOM 2291 C CA . LEU A 1 292 ? 14.055 -26.078 -11.977 1 95.12 292 LEU A CA 1
ATOM 2292 C C . LEU A 1 292 ? 13.539 -25.094 -10.945 1 95.12 292 LEU A C 1
ATOM 2294 O O . LEU A 1 292 ? 14.227 -24.125 -10.602 1 95.12 292 LEU A O 1
ATOM 2298 N N . ILE A 1 293 ? 12.375 -25.266 -10.484 1 94.25 293 ILE A N 1
ATOM 2299 C CA . ILE A 1 293 ? 11.781 -24.469 -9.422 1 94.25 293 ILE A CA 1
ATOM 2300 C C . ILE A 1 293 ? 11.766 -25.266 -8.125 1 94.25 293 ILE A C 1
ATOM 2302 O O . ILE A 1 293 ? 11.141 -26.328 -8.039 1 94.25 293 ILE A O 1
ATOM 2306 N N . SER A 1 294 ? 12.477 -24.797 -7.102 1 92.5 294 SER A N 1
ATOM 2307 C CA . SER A 1 294 ? 12.625 -25.516 -5.848 1 92.5 294 SER A CA 1
ATOM 2308 C C . SER A 1 294 ? 12.656 -24.578 -4.656 1 92.5 294 SER A C 1
ATOM 2310 O O . SER A 1 294 ? 12.57 -23.359 -4.82 1 92.5 294 SER A O 1
ATOM 2312 N N . HIS A 1 295 ? 12.547 -25.031 -3.377 1 85.12 295 HIS A N 1
ATOM 2313 C CA . HIS A 1 295 ? 12.523 -24.219 -2.166 1 85.12 295 HIS A CA 1
ATOM 2314 C C . HIS A 1 295 ? 13.914 -23.688 -1.83 1 85.12 295 HIS A C 1
ATOM 2316 O O . HIS A 1 295 ? 14.055 -22.734 -1.052 1 85.12 295 HIS A O 1
ATOM 2322 N N . GLY A 1 296 ? 14.859 -24.031 -2.502 1 77.19 296 GLY A N 1
ATOM 2323 C CA . GLY A 1 296 ? 16.188 -23.531 -2.166 1 77.19 296 GLY A CA 1
ATOM 2324 C C . GLY A 1 296 ? 16.547 -22.266 -2.904 1 77.19 296 GLY A C 1
ATOM 2325 O O . GLY A 1 296 ? 15.961 -21.953 -3.943 1 77.19 296 GLY A O 1
ATOM 2326 N N . ARG A 1 297 ? 17.172 -21.406 -2.137 1 68.88 297 ARG A N 1
ATOM 2327 C CA . ARG A 1 297 ? 17.641 -20.141 -2.693 1 68.88 297 ARG A CA 1
ATOM 2328 C C . ARG A 1 297 ? 18.984 -20.328 -3.416 1 68.88 297 ARG A C 1
ATOM 2330 O O . ARG A 1 297 ? 20.047 -20.281 -2.795 1 68.88 297 ARG A O 1
ATOM 2337 N N . ARG A 1 298 ? 18.828 -20.688 -4.676 1 81.5 298 ARG A N 1
ATOM 2338 C CA . ARG A 1 298 ? 20.016 -20.938 -5.465 1 81.5 298 ARG A CA 1
ATOM 2339 C C . ARG A 1 298 ? 20.047 -20.062 -6.723 1 81.5 298 ARG A C 1
ATOM 2341 O O . ARG A 1 298 ? 19.062 -19.391 -7.035 1 81.5 298 ARG A O 1
ATOM 2348 N N . GLY A 1 299 ? 21.25 -19.875 -7.23 1 86.69 299 GLY A N 1
ATOM 2349 C CA . GLY A 1 299 ? 21.391 -19.172 -8.5 1 86.69 299 GLY A CA 1
ATOM 2350 C C . GLY A 1 299 ? 21.875 -17.75 -8.352 1 86.69 299 GLY A C 1
ATOM 2351 O O . GLY A 1 299 ? 22.328 -17.359 -7.273 1 86.69 299 GLY A O 1
ATOM 2352 N N . PRO A 1 300 ? 21.828 -17 -9.438 1 91.94 300 PRO A N 1
ATOM 2353 C CA . PRO A 1 300 ? 22.281 -15.609 -9.438 1 91.94 300 PRO A CA 1
ATOM 2354 C C . PRO A 1 300 ? 21.375 -14.695 -8.609 1 91.94 300 PRO A C 1
ATOM 2356 O O . PRO A 1 300 ? 20.25 -15.062 -8.281 1 91.94 300 PRO A O 1
ATOM 2359 N N . MET A 1 301 ? 21.953 -13.484 -8.281 1 93 301 MET A N 1
ATOM 2360 C CA . MET A 1 301 ? 21.234 -12.523 -7.445 1 93 301 MET A CA 1
ATOM 2361 C C . MET A 1 301 ? 20.031 -11.953 -8.18 1 93 301 MET A C 1
ATOM 2363 O O . MET A 1 301 ? 18.984 -11.727 -7.57 1 93 301 MET A O 1
ATOM 2367 N N . LEU A 1 302 ? 20.203 -11.664 -9.438 1 95.19 302 LEU A N 1
ATOM 2368 C CA . LEU A 1 302 ? 19.109 -11.234 -10.297 1 95.19 302 LEU A CA 1
ATOM 2369 C C . LEU A 1 302 ? 18.828 -12.273 -11.383 1 95.19 302 LEU A C 1
ATOM 2371 O O . LEU A 1 302 ? 19.766 -12.852 -11.953 1 95.19 302 LEU A O 1
ATOM 2375 N N . LYS A 1 303 ? 17.594 -12.508 -11.664 1 94.81 303 LYS A N 1
ATOM 2376 C CA . LYS A 1 303 ? 17.297 -13.648 -12.531 1 94.81 303 LYS A CA 1
ATOM 2377 C C . LYS A 1 303 ? 16.391 -13.234 -13.695 1 94.81 303 LYS A C 1
ATOM 2379 O O . LYS A 1 303 ? 16.5 -13.781 -14.789 1 94.81 303 LYS A O 1
ATOM 2384 N N . ALA A 1 304 ? 15.484 -12.305 -13.461 1 95.06 304 ALA A N 1
ATOM 2385 C CA . ALA A 1 304 ? 14.555 -11.992 -14.539 1 95.06 304 ALA A CA 1
ATOM 2386 C C . ALA A 1 304 ? 14.023 -10.562 -14.414 1 95.06 304 ALA A C 1
ATOM 2388 O O . ALA A 1 304 ? 14.062 -9.977 -13.336 1 95.06 304 ALA A O 1
ATOM 2389 N N . VAL A 1 305 ? 13.625 -10.047 -15.539 1 95 305 VAL A N 1
ATOM 2390 C CA . VAL A 1 305 ? 12.914 -8.781 -15.602 1 95 305 VAL A CA 1
ATOM 2391 C C . VAL A 1 305 ? 11.609 -8.953 -16.391 1 95 305 VAL A C 1
ATOM 2393 O O . VAL A 1 305 ? 11.562 -9.703 -17.359 1 95 305 VAL A O 1
ATOM 2396 N N . ALA A 1 306 ? 10.602 -8.367 -15.922 1 92.25 306 ALA A N 1
ATOM 2397 C CA . ALA A 1 306 ? 9.297 -8.445 -16.578 1 92.25 306 ALA A CA 1
ATOM 2398 C C . ALA A 1 306 ? 8.664 -7.066 -16.703 1 92.25 306 ALA A C 1
ATOM 2400 O O . ALA A 1 306 ? 8.773 -6.238 -15.797 1 92.25 306 ALA A O 1
ATOM 2401 N N . LEU A 1 307 ? 8.055 -6.836 -17.875 1 92.38 307 LEU A N 1
ATOM 2402 C CA . LEU A 1 307 ? 7.305 -5.609 -18.125 1 92.38 307 LEU A CA 1
ATOM 2403 C C . LEU A 1 307 ? 5.805 -5.891 -18.156 1 92.38 307 LEU A C 1
ATOM 2405 O O . LEU A 1 307 ? 5.355 -6.801 -18.859 1 92.38 307 LEU A O 1
ATOM 2409 N N . LEU A 1 308 ? 5.059 -5.234 -17.359 1 90.56 308 LEU A N 1
ATOM 2410 C CA . LEU A 1 308 ? 3.604 -5.312 -17.375 1 90.56 308 LEU A CA 1
ATOM 2411 C C . LEU A 1 308 ? 2.992 -3.988 -17.828 1 90.56 308 LEU A C 1
ATOM 2413 O O . LEU A 1 308 ? 2.98 -3.016 -17.078 1 90.56 308 LEU A O 1
ATOM 2417 N N . ASN A 1 309 ? 2.475 -3.994 -19.016 1 91.56 309 ASN A N 1
ATOM 2418 C CA . ASN A 1 309 ? 1.887 -2.801 -19.609 1 91.56 309 ASN A CA 1
ATOM 2419 C C . ASN A 1 309 ? 0.396 -2.697 -19.312 1 91.56 309 ASN A C 1
ATOM 2421 O O . ASN A 1 309 ? -0.181 -3.602 -18.703 1 91.56 309 ASN A O 1
ATOM 2425 N N . GLY A 1 310 ? -0.171 -1.57 -19.641 1 93.38 310 GLY A N 1
ATOM 2426 C CA . GLY A 1 310 ? -1.611 -1.396 -19.547 1 93.38 310 GLY A CA 1
ATOM 2427 C C . GLY A 1 310 ? -2.078 -1.061 -18.141 1 93.38 310 GLY A C 1
ATOM 2428 O O . GLY A 1 310 ? -3.178 -1.446 -17.734 1 93.38 310 GLY A O 1
ATOM 2429 N N . LEU A 1 311 ? -1.229 -0.383 -17.422 1 94.75 311 LEU A N 1
ATOM 2430 C CA . LEU A 1 311 ? -1.594 0.001 -16.062 1 94.75 311 LEU A CA 1
ATOM 2431 C C . LEU A 1 311 ? -1.89 1.495 -15.984 1 94.75 311 LEU A C 1
ATOM 2433 O O . LEU A 1 311 ? -1.543 2.252 -16.891 1 94.75 311 LEU A O 1
ATOM 2437 N N . ALA A 1 312 ? -2.627 1.83 -14.992 1 97.44 312 ALA A N 1
ATOM 2438 C CA . ALA A 1 312 ? -2.855 3.213 -14.578 1 97.44 312 ALA A CA 1
ATOM 2439 C C . ALA A 1 312 ? -2.654 3.381 -13.078 1 97.44 312 ALA A C 1
ATOM 2441 O O . ALA A 1 312 ? -2.893 2.451 -12.305 1 97.44 312 ALA A O 1
ATOM 2442 N N . ILE A 1 313 ? -2.131 4.543 -12.711 1 96.31 313 ILE A N 1
ATOM 2443 C CA . ILE A 1 313 ? -2.002 4.871 -11.289 1 96.31 313 ILE A CA 1
ATOM 2444 C C . ILE A 1 313 ? -3.119 5.828 -10.883 1 96.31 313 ILE A C 1
ATOM 2446 O O . ILE A 1 313 ? -3.34 6.852 -11.531 1 96.31 313 ILE A O 1
ATOM 2450 N N . ILE A 1 314 ? -3.832 5.469 -9.883 1 97 314 ILE A N 1
ATOM 2451 C CA . ILE A 1 314 ? -4.828 6.34 -9.273 1 97 314 ILE A CA 1
ATOM 2452 C C . ILE A 1 314 ? -4.277 6.914 -7.969 1 97 314 ILE A C 1
ATOM 2454 O O . ILE A 1 314 ? -3.922 6.168 -7.055 1 97 314 ILE A O 1
ATOM 2458 N N . THR A 1 315 ? -4.172 8.18 -7.945 1 94.5 315 THR A N 1
ATOM 2459 C CA . THR A 1 315 ? -3.738 8.852 -6.727 1 94.5 315 THR A CA 1
ATOM 2460 C C . THR A 1 315 ? -4.914 9.547 -6.043 1 94.5 315 THR A C 1
ATOM 2462 O O . THR A 1 315 ? -5.598 10.375 -6.652 1 94.5 315 THR A O 1
ATOM 2465 N N . VAL A 1 316 ? -5.113 9.148 -4.812 1 92.62 316 VAL A N 1
ATOM 2466 C CA . VAL A 1 316 ? -6.148 9.758 -3.984 1 92.62 316 VAL A CA 1
ATOM 2467 C C . VAL A 1 316 ? -5.516 10.773 -3.031 1 92.62 316 VAL A C 1
ATOM 2469 O O . VAL A 1 316 ? -4.598 10.438 -2.279 1 92.62 316 VAL A O 1
ATOM 2472 N N . LYS A 1 317 ? -5.988 11.961 -3.201 1 84.19 317 LYS A N 1
ATOM 2473 C CA . LYS A 1 317 ? -5.477 13.023 -2.34 1 84.19 317 LYS A CA 1
ATOM 2474 C C . LYS A 1 317 ? -6.621 13.836 -1.734 1 84.19 317 LYS A C 1
ATOM 2476 O O . LYS A 1 317 ? -7.672 14 -2.355 1 84.19 317 LYS A O 1
ATOM 2481 N N . GLY A 1 318 ? -6.418 14.297 -0.472 1 72.44 318 GLY A N 1
ATOM 2482 C CA . GLY A 1 318 ? -7.434 15.164 0.099 1 72.44 318 GLY A CA 1
ATOM 2483 C C . GLY A 1 318 ? -7.094 15.641 1.497 1 72.44 318 GLY A C 1
ATOM 2484 O O . GLY A 1 318 ? -6.449 14.922 2.266 1 72.44 318 GLY A O 1
ATOM 2485 N N . VAL A 1 319 ? -7.496 16.828 1.694 1 64.44 319 VAL A N 1
ATOM 2486 C CA . VAL A 1 319 ? -7.273 17.516 2.963 1 64.44 319 VAL A CA 1
ATOM 2487 C C . VAL A 1 319 ? -7.898 16.719 4.102 1 64.44 319 VAL A C 1
ATOM 2489 O O . VAL A 1 319 ? -7.352 16.656 5.207 1 64.44 319 VAL A O 1
ATOM 2492 N N . GLY A 1 320 ? -8.953 16.156 3.785 1 65.69 320 GLY A N 1
ATOM 2493 C CA . GLY A 1 320 ? -9.711 15.422 4.797 1 65.69 320 GLY A CA 1
ATOM 2494 C C . GLY A 1 320 ? -9.055 14.117 5.207 1 65.69 320 GLY A C 1
ATOM 2495 O O . GLY A 1 320 ? -9.445 13.508 6.203 1 65.69 320 GLY A O 1
ATOM 2496 N N . MET A 1 321 ? -8.008 13.719 4.422 1 72.75 321 MET A N 1
ATOM 2497 C CA . MET A 1 321 ? -7.359 12.438 4.707 1 72.75 321 MET A CA 1
ATOM 2498 C C . MET A 1 321 ? -6.367 12.578 5.859 1 72.75 321 MET A C 1
ATOM 2500 O O . MET A 1 321 ? -6.059 11.594 6.535 1 72.75 321 MET A O 1
ATOM 2504 N N . VAL A 1 322 ? -5.973 13.781 5.984 1 64.12 322 VAL A N 1
ATOM 2505 C CA . VAL A 1 322 ? -4.926 14 6.973 1 64.12 322 VAL A CA 1
ATOM 2506 C C . VAL A 1 322 ? -5.453 13.672 8.367 1 64.12 322 VAL A C 1
ATOM 2508 O O . VAL A 1 322 ? -6.418 14.281 8.836 1 64.12 322 VAL A O 1
ATOM 2511 N N . GLY A 1 323 ? -4.902 12.641 9 1 62.69 323 GLY A N 1
ATOM 2512 C CA . GLY A 1 323 ? -5.281 12.273 10.359 1 62.69 323 GLY A CA 1
ATOM 2513 C C . GLY A 1 323 ? -6.539 11.43 10.422 1 62.69 323 GLY A C 1
ATOM 2514 O O . GLY A 1 323 ? -6.992 11.062 11.508 1 62.69 323 GLY A O 1
ATOM 2515 N N . THR A 1 324 ? -7.102 11.227 9.32 1 70.19 324 THR A N 1
ATOM 2516 C CA . THR A 1 324 ? -8.336 10.453 9.312 1 70.19 324 THR A CA 1
ATOM 2517 C C . THR A 1 324 ? -8.039 8.953 9.281 1 70.19 324 THR A C 1
ATOM 2519 O O . THR A 1 324 ? -7.324 8.477 8.391 1 70.19 324 THR A O 1
ATOM 2522 N N . LYS A 1 325 ? -8.539 8.297 10.258 1 73.25 325 LYS A N 1
ATOM 2523 C CA . LYS A 1 325 ? -8.328 6.855 10.344 1 73.25 325 LYS A CA 1
ATOM 2524 C C . LYS A 1 325 ? -9.242 6.105 9.383 1 73.25 325 LYS A C 1
ATOM 2526 O O . LYS A 1 325 ? -10.398 6.496 9.18 1 73.25 325 LYS A O 1
ATOM 2531 N N . GLY A 1 326 ? -8.711 5.098 8.68 1 80.69 326 GLY A N 1
ATOM 2532 C CA . GLY A 1 326 ? -9.531 4.172 7.918 1 80.69 326 GLY A CA 1
ATOM 2533 C C . GLY A 1 326 ? -9.586 4.504 6.438 1 80.69 326 GLY A C 1
ATOM 2534 O O . GLY A 1 326 ? -10.25 3.811 5.664 1 80.69 326 GLY A O 1
ATOM 2535 N N . VAL A 1 327 ? -8.938 5.527 6.012 1 86.06 327 VAL A N 1
ATOM 2536 C CA . VAL A 1 327 ? -8.969 5.934 4.609 1 86.06 327 VAL A CA 1
ATOM 2537 C C . VAL A 1 327 ? -8.375 4.828 3.738 1 86.06 327 VAL A C 1
ATOM 2539 O O . VAL A 1 327 ? -8.945 4.465 2.707 1 86.06 327 VAL A O 1
ATOM 2542 N N . ALA A 1 328 ? -7.289 4.266 4.172 1 87.94 328 ALA A N 1
ATOM 2543 C CA . ALA A 1 328 ? -6.645 3.199 3.412 1 87.94 328 ALA A CA 1
ATOM 2544 C C . ALA A 1 328 ? -7.574 2.002 3.248 1 87.94 328 ALA A C 1
ATOM 2546 O O . ALA A 1 328 ? -7.707 1.455 2.15 1 87.94 328 ALA A O 1
ATOM 2547 N N . ALA A 1 329 ? -8.266 1.652 4.312 1 89.19 329 ALA A N 1
ATOM 2548 C CA . ALA A 1 329 ? -9.203 0.536 4.266 1 89.19 329 ALA A CA 1
ATOM 2549 C C . ALA A 1 329 ? -10.336 0.812 3.277 1 89.19 329 ALA A C 1
ATOM 2551 O O . ALA A 1 329 ? -10.719 -0.068 2.504 1 89.19 329 ALA A O 1
ATOM 2552 N N . THR A 1 330 ? -10.844 1.996 3.299 1 91.25 330 THR A N 1
ATOM 2553 C CA . THR A 1 330 ? -11.938 2.387 2.42 1 91.25 330 THR A CA 1
ATOM 2554 C C . THR A 1 330 ? -11.508 2.324 0.958 1 91.25 330 THR A C 1
ATOM 2556 O O . THR A 1 330 ? -12.258 1.854 0.103 1 91.25 330 THR A O 1
ATOM 2559 N N . VAL A 1 331 ? -10.312 2.783 0.717 1 93 331 VAL A N 1
ATOM 2560 C CA . VAL A 1 331 ? -9.781 2.781 -0.644 1 93 331 VAL A CA 1
ATOM 2561 C C . VAL A 1 331 ? -9.656 1.345 -1.146 1 93 331 VAL A C 1
ATOM 2563 O O . VAL A 1 331 ? -10.148 1.015 -2.23 1 93 331 VAL A O 1
ATOM 2566 N N . MET A 1 332 ? -9.07 0.477 -0.352 1 92.31 332 MET A N 1
ATOM 2567 C CA . MET A 1 332 ? -8.867 -0.908 -0.768 1 92.31 332 MET A CA 1
ATOM 2568 C C . MET A 1 332 ? -10.203 -1.63 -0.93 1 92.31 332 MET A C 1
ATOM 2570 O O . MET A 1 332 ? -10.375 -2.424 -1.856 1 92.31 332 MET A O 1
ATOM 2574 N N . GLU A 1 333 ? -11.109 -1.355 -0.078 1 92.75 333 GLU A N 1
ATOM 2575 C CA . GLU A 1 333 ? -12.43 -1.965 -0.145 1 92.75 333 GLU A CA 1
ATOM 2576 C C . GLU A 1 333 ? -13.164 -1.562 -1.423 1 92.75 333 GLU A C 1
ATOM 2578 O O . GLU A 1 333 ? -13.867 -2.375 -2.023 1 92.75 333 GLU A O 1
ATOM 2583 N N . SER A 1 334 ? -13.039 -0.354 -1.718 1 94.69 334 SER A N 1
ATOM 2584 C CA . SER A 1 334 ? -13.695 0.15 -2.92 1 94.69 334 SER A CA 1
ATOM 2585 C C . SER A 1 334 ? -13.195 -0.571 -4.168 1 94.69 334 SER A C 1
ATOM 2587 O O . SER A 1 334 ? -13.977 -0.864 -5.074 1 94.69 334 SER A O 1
ATOM 2589 N N . VAL A 1 335 ? -11.906 -0.815 -4.223 1 92.56 335 VAL A N 1
ATOM 2590 C CA . VAL A 1 335 ? -11.312 -1.515 -5.359 1 92.56 335 VAL A CA 1
ATOM 2591 C C . VAL A 1 335 ? -11.852 -2.941 -5.43 1 92.56 335 VAL A C 1
ATOM 2593 O O . VAL A 1 335 ? -12.227 -3.42 -6.504 1 92.56 335 VAL A O 1
ATOM 2596 N N . THR A 1 336 ? -11.945 -3.562 -4.297 1 88.44 336 THR A N 1
ATOM 2597 C CA . THR A 1 336 ? -12.445 -4.934 -4.203 1 88.44 336 THR A CA 1
ATOM 2598 C C . THR A 1 336 ? -13.898 -5.016 -4.656 1 88.44 336 THR A C 1
ATOM 2600 O O . THR A 1 336 ? -14.281 -5.953 -5.355 1 88.44 336 THR A O 1
ATOM 2603 N N . LYS A 1 337 ? -14.703 -4.137 -4.281 1 90.44 337 LYS A N 1
ATOM 2604 C CA . LYS A 1 337 ? -16.141 -4.133 -4.555 1 90.44 337 LYS A CA 1
ATOM 2605 C C . LYS A 1 337 ? -16.406 -4.094 -6.059 1 90.44 337 LYS A C 1
ATOM 2607 O O . LYS A 1 337 ? -17.406 -4.664 -6.527 1 90.44 337 LYS A O 1
ATOM 2612 N N . VAL A 1 338 ? -15.57 -3.465 -6.793 1 91.88 338 VAL A N 1
ATOM 2613 C CA . VAL A 1 338 ? -15.82 -3.352 -8.227 1 91.88 338 VAL A CA 1
ATOM 2614 C C . VAL A 1 338 ? -15.078 -4.457 -8.969 1 91.88 338 VAL A C 1
ATOM 2616 O O . VAL A 1 338 ? -15.047 -4.473 -10.203 1 91.88 338 VAL A O 1
ATOM 2619 N N . GLY A 1 339 ? -14.391 -5.285 -8.289 1 86.31 339 GLY A N 1
ATOM 2620 C CA . GLY A 1 339 ? -13.766 -6.465 -8.867 1 86.31 339 GLY A CA 1
ATOM 2621 C C . GLY A 1 339 ? -12.445 -6.168 -9.547 1 86.31 339 GLY A C 1
ATOM 2622 O O . GLY A 1 339 ? -12.055 -6.863 -10.484 1 86.31 339 GLY A O 1
ATOM 2623 N N . ALA A 1 340 ? -11.781 -5.133 -9.156 1 88.12 340 ALA A N 1
ATOM 2624 C CA . ALA A 1 340 ? -10.492 -4.777 -9.742 1 88.12 340 ALA A CA 1
ATOM 2625 C C . ALA A 1 340 ? -9.344 -5.316 -8.898 1 88.12 340 ALA A C 1
ATOM 2627 O O . ALA A 1 340 ? -9.492 -5.543 -7.695 1 88.12 340 ALA A O 1
ATOM 2628 N N . ASN A 1 341 ? -8.234 -5.562 -9.57 1 85.12 341 ASN A N 1
ATOM 2629 C CA . ASN A 1 341 ? -7.012 -6.012 -8.906 1 85.12 341 ASN A CA 1
ATOM 2630 C C . ASN A 1 341 ? -6.051 -4.852 -8.664 1 85.12 341 ASN A C 1
ATOM 2632 O O . ASN A 1 341 ? -5.887 -3.982 -9.523 1 85.12 341 ASN A O 1
ATOM 2636 N N . ILE A 1 342 ? -5.418 -4.883 -7.461 1 89.5 342 ILE A N 1
ATOM 2637 C CA . ILE A 1 342 ? -4.414 -3.877 -7.141 1 89.5 342 ILE A CA 1
ATOM 2638 C C . ILE A 1 342 ? -3.018 -4.449 -7.383 1 89.5 342 ILE A C 1
ATOM 2640 O O . ILE A 1 342 ? -2.637 -5.449 -6.773 1 89.5 342 ILE A O 1
ATOM 2644 N N . TYR A 1 343 ? -2.26 -3.791 -8.203 1 86.25 343 TYR A N 1
ATOM 2645 C CA . TYR A 1 343 ? -0.947 -4.305 -8.578 1 86.25 343 TYR A CA 1
ATOM 2646 C C . TYR A 1 343 ? 0.144 -3.721 -7.688 1 86.25 343 TYR A C 1
ATOM 2648 O O . TYR A 1 343 ? 1.197 -4.336 -7.5 1 86.25 343 TYR A O 1
ATOM 2656 N N . ALA A 1 344 ? -0.086 -2.543 -7.234 1 88.31 344 ALA A N 1
ATOM 2657 C CA . ALA A 1 344 ? 0.869 -1.876 -6.355 1 88.31 344 ALA A CA 1
ATOM 2658 C C . ALA A 1 344 ? 0.179 -0.821 -5.496 1 88.31 344 ALA A C 1
ATOM 2660 O O . ALA A 1 344 ? -0.821 -0.23 -5.91 1 88.31 344 ALA A O 1
ATOM 2661 N N . ILE A 1 345 ? 0.667 -0.625 -4.32 1 89.88 345 ILE A N 1
ATOM 2662 C CA . ILE A 1 345 ? 0.196 0.396 -3.391 1 89.88 345 ILE A CA 1
ATOM 2663 C C . ILE A 1 345 ? 1.383 1.194 -2.857 1 89.88 345 ILE A C 1
ATOM 2665 O O . ILE A 1 345 ? 2.428 0.625 -2.531 1 89.88 345 ILE A O 1
ATOM 2669 N N . SER A 1 346 ? 1.26 2.432 -2.869 1 87.19 346 SER A N 1
ATOM 2670 C CA . SER A 1 346 ? 2.256 3.285 -2.23 1 87.19 346 SER A CA 1
ATOM 2671 C C . SER A 1 346 ? 1.595 4.391 -1.412 1 87.19 346 SER A C 1
ATOM 2673 O O . SER A 1 346 ? 0.617 4.996 -1.854 1 87.19 346 SER A O 1
ATOM 2675 N N . GLN A 1 347 ? 2.002 4.562 -0.254 1 83.69 347 GLN A N 1
ATOM 2676 C CA . GLN A 1 347 ? 1.555 5.633 0.629 1 83.69 347 GLN A CA 1
ATOM 2677 C C . GLN A 1 347 ? 2.725 6.234 1.4 1 83.69 347 GLN A C 1
ATOM 2679 O O . GLN A 1 347 ? 3.471 5.516 2.068 1 83.69 347 GLN A O 1
ATOM 2684 N N . PRO A 1 348 ? 2.896 7.523 1.185 1 75.56 348 PRO A N 1
ATOM 2685 C CA . PRO A 1 348 ? 3.951 8.164 1.974 1 75.56 348 PRO A CA 1
ATOM 2686 C C . PRO A 1 348 ? 3.623 8.219 3.463 1 75.56 348 PRO A C 1
ATOM 2688 O O . PRO A 1 348 ? 2.479 7.98 3.857 1 75.56 348 PRO A O 1
ATOM 2691 N N . VAL A 1 349 ? 4.566 8.555 4.219 1 72.75 349 VAL A N 1
ATOM 2692 C CA . VAL A 1 349 ? 4.43 8.609 5.672 1 72.75 349 VAL A CA 1
ATOM 2693 C C . VAL A 1 349 ? 3.424 9.695 6.051 1 72.75 349 VAL A C 1
ATOM 2695 O O . VAL A 1 349 ? 2.713 9.57 7.051 1 72.75 349 VAL A O 1
ATOM 2698 N N . SER A 1 350 ? 3.297 10.758 5.203 1 68.44 350 SER A N 1
ATOM 2699 C CA . SER A 1 350 ? 2.416 11.883 5.488 1 68.44 350 SER A CA 1
ATOM 2700 C C . SER A 1 350 ? 0.949 11.492 5.363 1 68.44 350 SER A C 1
ATOM 2702 O O . SER A 1 350 ? 0.063 12.211 5.82 1 68.44 350 SER A O 1
ATOM 2704 N N . GLU A 1 351 ? 0.66 10.43 4.812 1 68 351 GLU A N 1
ATOM 2705 C CA . GLU A 1 351 ? -0.685 9.891 4.629 1 68 351 GLU A CA 1
ATOM 2706 C C . GLU A 1 351 ? -1.582 10.883 3.896 1 68 351 GLU A C 1
ATOM 2708 O O . GLU A 1 351 ? -2.801 10.875 4.074 1 68 351 GLU A O 1
ATOM 2713 N N . ILE A 1 352 ? -0.999 11.828 3.129 1 71.81 352 ILE A N 1
ATOM 2714 C CA . ILE A 1 352 ? -1.8 12.828 2.438 1 71.81 352 ILE A CA 1
ATOM 2715 C C . ILE A 1 352 ? -2.299 12.266 1.109 1 71.81 352 ILE A C 1
ATOM 2717 O O . ILE A 1 352 ? -3.197 12.836 0.485 1 71.81 352 ILE A O 1
ATOM 2721 N N . SER A 1 353 ? -1.692 11.172 0.796 1 83.81 353 SER A N 1
ATOM 2722 C CA . SER A 1 353 ? -2.1 10.562 -0.465 1 83.81 353 SER A CA 1
ATOM 2723 C C . SER A 1 353 ? -1.923 9.047 -0.428 1 83.81 353 SER A C 1
ATOM 2725 O O . SER A 1 353 ? -1.178 8.523 0.403 1 83.81 353 SER A O 1
ATOM 2727 N N . ILE A 1 354 ? -2.67 8.406 -1.21 1 89.69 354 ILE A N 1
ATOM 2728 C CA . ILE A 1 354 ? -2.521 6.977 -1.475 1 89.69 354 ILE A CA 1
ATOM 2729 C C . ILE A 1 354 ? -2.545 6.727 -2.98 1 89.69 354 ILE A C 1
ATOM 2731 O O . ILE A 1 354 ? -3.418 7.234 -3.688 1 89.69 354 ILE A O 1
ATOM 2735 N N . SER A 1 355 ? -1.568 6.039 -3.436 1 92.94 355 SER A N 1
ATOM 2736 C CA . SER A 1 355 ? -1.506 5.691 -4.852 1 92.94 355 SER A CA 1
ATOM 2737 C C . SER A 1 355 ? -1.627 4.188 -5.059 1 92.94 355 SER A C 1
ATOM 2739 O O . SER A 1 355 ? -0.989 3.404 -4.348 1 92.94 355 SER A O 1
ATOM 2741 N N . ILE A 1 356 ? -2.461 3.854 -6 1 93.62 356 ILE A N 1
ATOM 2742 C CA . ILE A 1 356 ? -2.621 2.443 -6.332 1 93.62 356 ILE A CA 1
ATOM 2743 C C . ILE A 1 356 ? -2.5 2.254 -7.844 1 93.62 356 ILE A C 1
ATOM 2745 O O . ILE A 1 356 ? -2.871 3.139 -8.617 1 93.62 356 ILE A O 1
ATOM 2749 N N . ALA A 1 357 ? -1.956 1.169 -8.234 1 93.94 357 ALA A N 1
ATOM 2750 C CA . ALA A 1 357 ? -1.877 0.81 -9.648 1 93.94 357 ALA A CA 1
ATOM 2751 C C . ALA A 1 357 ? -2.912 -0.254 -10 1 93.94 357 ALA A C 1
ATOM 2753 O O . ALA A 1 357 ? -3.012 -1.281 -9.328 1 93.94 357 ALA A O 1
ATOM 2754 N N . VAL A 1 358 ? -3.709 -0.006 -11.047 1 93.62 358 VAL A N 1
ATOM 2755 C CA . VAL A 1 358 ? -4.73 -0.929 -11.531 1 93.62 358 VAL A CA 1
ATOM 2756 C C . VAL A 1 358 ? -4.645 -1.035 -13.055 1 93.62 358 VAL A C 1
ATOM 2758 O O . VAL A 1 358 ? -3.871 -0.316 -13.688 1 93.62 358 VAL A O 1
ATOM 2761 N N . LYS A 1 359 ? -5.352 -1.991 -13.578 1 93.31 359 LYS A N 1
ATOM 2762 C CA . LYS A 1 359 ? -5.445 -2.053 -15.031 1 93.31 359 LYS A CA 1
ATOM 2763 C C . LYS A 1 359 ? -6.066 -0.779 -15.602 1 93.31 359 LYS A C 1
ATOM 2765 O O . LYS A 1 359 ? -7.039 -0.259 -15.047 1 93.31 359 LYS A O 1
ATOM 2770 N N . SER A 1 360 ? -5.461 -0.335 -16.688 1 95.94 360 SER A N 1
ATOM 2771 C CA . SER A 1 360 ? -5.934 0.894 -17.312 1 95.94 360 SER A CA 1
ATOM 2772 C C . SER A 1 360 ? -7.422 0.814 -17.625 1 95.94 360 SER A C 1
ATOM 2774 O O . SER A 1 360 ? -8.148 1.803 -17.5 1 95.94 360 SER A O 1
ATOM 2776 N N . SER A 1 361 ? -7.902 -0.359 -18 1 94.56 361 SER A N 1
ATOM 2777 C CA . SER A 1 361 ? -9.289 -0.554 -18.406 1 94.56 361 SER A CA 1
ATOM 2778 C C . SER A 1 361 ? -10.242 -0.374 -17.219 1 94.56 361 SER A C 1
ATOM 2780 O O . SER A 1 361 ? -11.43 -0.123 -17.406 1 94.56 361 SER A O 1
ATOM 2782 N N . LYS A 1 362 ? -9.773 -0.421 -16.047 1 95.31 362 LYS A N 1
ATOM 2783 C CA . LYS A 1 362 ? -10.617 -0.333 -14.852 1 95.31 362 LYS A CA 1
ATOM 2784 C C . LYS A 1 362 ? -10.383 0.976 -14.109 1 95.31 362 LYS A C 1
ATOM 2786 O O . LYS A 1 362 ? -11.016 1.235 -13.078 1 95.31 362 LYS A O 1
ATOM 2791 N N . ALA A 1 363 ? -9.523 1.816 -14.57 1 96.94 363 ALA A N 1
ATOM 2792 C CA . ALA A 1 363 ? -9.039 2.984 -13.836 1 96.94 363 ALA A CA 1
ATOM 2793 C C . ALA A 1 363 ? -10.195 3.926 -13.492 1 96.94 363 ALA A C 1
ATOM 2795 O O . ALA A 1 363 ? -10.328 4.355 -12.344 1 96.94 363 ALA A O 1
ATOM 2796 N N . ASP A 1 364 ? -11.016 4.207 -14.461 1 97.19 364 ASP A N 1
ATOM 2797 C CA . ASP A 1 364 ? -12.125 5.129 -14.234 1 97.19 364 ASP A CA 1
ATOM 2798 C C . ASP A 1 364 ? -13.125 4.551 -13.234 1 97.19 364 ASP A C 1
ATOM 2800 O O . ASP A 1 364 ? -13.602 5.262 -12.352 1 97.19 364 ASP A O 1
ATOM 2804 N N . LEU A 1 365 ? -13.398 3.316 -13.453 1 96.94 365 LEU A N 1
ATOM 2805 C CA . LEU A 1 365 ? -14.336 2.633 -12.57 1 96.94 365 LEU A CA 1
ATOM 2806 C C . LEU A 1 365 ? -13.852 2.666 -11.125 1 96.94 365 LEU A C 1
ATOM 2808 O O . LEU A 1 365 ? -14.625 2.973 -10.211 1 96.94 365 LEU A O 1
ATOM 2812 N N . VAL A 1 366 ? -12.664 2.348 -10.938 1 96.94 366 VAL A N 1
ATOM 2813 C CA . VAL A 1 366 ? -12.062 2.307 -9.609 1 96.94 366 VAL A CA 1
ATOM 2814 C C . VAL A 1 366 ? -12.016 3.715 -9.023 1 96.94 366 VAL A C 1
ATOM 2816 O O . VAL A 1 366 ? -12.359 3.916 -7.852 1 96.94 366 VAL A O 1
ATOM 2819 N N . SER A 1 367 ? -11.555 4.668 -9.789 1 97.44 367 SER A N 1
ATOM 2820 C CA . SER A 1 367 ? -11.469 6.055 -9.336 1 97.44 367 SER A CA 1
ATOM 2821 C C . SER A 1 367 ? -12.82 6.555 -8.836 1 97.44 367 SER A C 1
ATOM 2823 O O . SER A 1 367 ? -12.906 7.16 -7.762 1 97.44 367 SER A O 1
ATOM 2825 N N . ASN A 1 368 ? -13.836 6.273 -9.555 1 97 368 ASN A N 1
ATOM 2826 C CA . ASN A 1 368 ? -15.18 6.691 -9.172 1 97 368 ASN A CA 1
ATOM 2827 C C . ASN A 1 368 ? -15.648 5.98 -7.906 1 97 368 ASN A C 1
ATOM 2829 O O . ASN A 1 368 ? -16.281 6.598 -7.043 1 97 368 ASN A O 1
ATOM 2833 N N . ALA A 1 369 ? -15.383 4.738 -7.824 1 96.75 369 ALA A N 1
ATOM 2834 C CA . ALA A 1 369 ? -15.773 3.967 -6.648 1 96.75 369 ALA A CA 1
ATOM 2835 C C . ALA A 1 369 ? -15.125 4.523 -5.383 1 96.75 369 ALA A C 1
ATOM 2837 O O . ALA A 1 369 ? -15.773 4.625 -4.34 1 96.75 369 ALA A O 1
ATOM 2838 N N . ILE A 1 370 ? -13.875 4.852 -5.5 1 96 370 ILE A N 1
ATOM 2839 C CA . ILE A 1 370 ? -13.133 5.387 -4.367 1 96 370 ILE A CA 1
ATOM 2840 C C . ILE A 1 370 ? -13.711 6.738 -3.961 1 96 370 ILE A C 1
ATOM 2842 O O . ILE A 1 370 ? -13.992 6.977 -2.781 1 96 370 ILE A O 1
ATOM 2846 N N . ARG A 1 371 ? -13.828 7.66 -4.918 1 94 371 ARG A N 1
ATOM 2847 C CA . ARG A 1 371 ? -14.375 8.992 -4.656 1 94 371 ARG A CA 1
ATOM 2848 C C . ARG A 1 371 ? -15.734 8.898 -3.977 1 94 371 ARG A C 1
ATOM 2850 O O . ARG A 1 371 ? -15.977 9.57 -2.973 1 94 371 ARG A O 1
ATOM 2857 N N . ASN A 1 372 ? -16.594 8.016 -4.465 1 95 372 ASN A N 1
ATOM 2858 C CA . ASN A 1 372 ? -17.922 7.859 -3.916 1 95 372 ASN A CA 1
ATOM 2859 C C . ASN A 1 372 ? -17.891 7.32 -2.488 1 95 372 ASN A C 1
ATOM 2861 O O . ASN A 1 372 ? -18.656 7.773 -1.629 1 95 372 ASN A O 1
ATOM 2865 N N . ALA A 1 373 ? -17.062 6.359 -2.289 1 93.56 373 ALA A N 1
ATOM 2866 C CA . ALA A 1 373 ? -16.969 5.738 -0.969 1 93.56 373 ALA A CA 1
ATOM 2867 C C . ALA A 1 373 ? -16.469 6.738 0.071 1 93.56 373 ALA A C 1
ATOM 2869 O O . ALA A 1 373 ? -17 6.805 1.183 1 93.56 373 ALA A O 1
ATOM 2870 N N . LEU A 1 374 ? -15.469 7.477 -0.264 1 90 374 LEU A N 1
ATOM 2871 C CA . LEU A 1 374 ? -14.891 8.43 0.677 1 90 374 LEU A CA 1
ATOM 2872 C C . LEU A 1 374 ? -15.82 9.617 0.886 1 90 374 LEU A C 1
ATOM 2874 O O . LEU A 1 374 ? -15.992 10.086 2.014 1 90 374 LEU A O 1
ATOM 2878 N N . GLU A 1 375 ? -16.328 10.125 -0.166 1 86.62 375 GLU A N 1
ATOM 2879 C CA . GLU A 1 375 ? -17.297 11.211 -0.039 1 86.62 375 GLU A CA 1
ATOM 2880 C C . GLU A 1 375 ? -18.484 10.797 0.81 1 86.62 375 GLU A C 1
ATOM 2882 O O . GLU A 1 375 ? -19.047 11.609 1.548 1 86.62 375 GLU A O 1
ATOM 2887 N N . GLY A 1 376 ? -18.906 9.586 0.661 1 85.81 376 GLY A N 1
ATOM 2888 C CA . GLY A 1 376 ? -19.984 9.055 1.487 1 85.81 376 GLY A CA 1
ATOM 2889 C C . GLY A 1 376 ? -19.656 9.086 2.971 1 85.81 376 GLY A C 1
ATOM 2890 O O . GLY A 1 376 ? -20.562 9.164 3.803 1 85.81 376 GLY A O 1
ATOM 2891 N N . LYS A 1 377 ? -18.453 9.07 3.26 1 83.75 377 LYS A N 1
ATOM 2892 C CA . LYS A 1 377 ? -18.016 9.125 4.652 1 83.75 377 LYS A CA 1
ATOM 2893 C C . LYS A 1 377 ? -17.703 10.555 5.07 1 83.75 377 LYS A C 1
ATOM 2895 O O . LYS A 1 377 ? -17.125 10.781 6.133 1 83.75 377 LYS A O 1
ATOM 2900 N N . GLY A 1 378 ? -17.922 11.461 4.176 1 77 378 GLY A N 1
ATOM 2901 C CA . GLY A 1 378 ? -17.734 12.875 4.477 1 77 378 GLY A CA 1
ATOM 2902 C C . GLY A 1 378 ? -16.312 13.336 4.266 1 77 378 GLY A C 1
ATOM 2903 O O . GLY A 1 378 ? -15.906 14.383 4.781 1 77 378 GLY A O 1
ATOM 2904 N N . ILE A 1 379 ? -15.555 12.531 3.57 1 79.12 379 ILE A N 1
ATOM 2905 C CA . ILE A 1 379 ? -14.164 12.891 3.309 1 79.12 379 ILE A CA 1
ATOM 2906 C C . ILE A 1 379 ? -14.023 13.383 1.87 1 79.12 379 ILE A C 1
ATOM 2908 O O . ILE A 1 379 ? -14.188 12.609 0.923 1 79.12 379 ILE A O 1
ATOM 2912 N N . SER A 1 380 ? -13.719 14.594 1.735 1 77.94 380 SER A N 1
ATOM 2913 C CA . SER A 1 380 ? -13.516 15.148 0.4 1 77.94 380 SER A CA 1
ATOM 2914 C C . SER A 1 380 ? -12.133 14.82 -0.134 1 77.94 380 SER A C 1
ATOM 2916 O O . SER A 1 380 ? -11.125 15.133 0.504 1 77.94 380 SER A O 1
ATOM 2918 N N . VAL A 1 381 ? -12.125 14.18 -1.318 1 84.12 381 VAL A N 1
ATOM 2919 C CA . VAL A 1 381 ? -10.836 13.789 -1.887 1 84.12 381 VAL A CA 1
ATOM 2920 C C . VAL A 1 381 ? -10.82 14.086 -3.385 1 84.12 381 VAL A C 1
ATOM 2922 O O . VAL A 1 381 ? -11.875 14.281 -3.994 1 84.12 381 VAL A O 1
ATOM 2925 N N . GLU A 1 382 ? -9.688 14.273 -3.848 1 87.5 382 GLU A N 1
ATOM 2926 C CA . GLU A 1 382 ? -9.438 14.336 -5.285 1 87.5 382 GLU A CA 1
ATOM 2927 C C . GLU A 1 382 ? -8.711 13.086 -5.77 1 87.5 382 GLU A C 1
ATOM 2929 O O . GLU A 1 382 ? -7.828 12.562 -5.078 1 87.5 382 GLU A O 1
ATOM 2934 N N . THR A 1 383 ? -9.234 12.578 -6.902 1 93.12 383 THR A N 1
ATOM 2935 C CA . THR A 1 383 ? -8.547 11.438 -7.516 1 93.12 383 THR A CA 1
ATOM 2936 C C . THR A 1 383 ? -7.922 11.844 -8.852 1 93.12 383 THR A C 1
ATOM 2938 O O . THR A 1 383 ? -8.539 12.57 -9.633 1 93.12 383 THR A O 1
ATOM 2941 N N . LYS A 1 384 ? -6.703 11.539 -9.039 1 94.75 384 LYS A N 1
ATOM 2942 C CA . LYS A 1 384 ? -5.996 11.766 -10.297 1 94.75 384 LYS A CA 1
ATOM 2943 C C . LYS A 1 384 ? -5.535 10.445 -10.914 1 94.75 384 LYS A C 1
ATOM 2945 O O . LYS A 1 384 ? -5.027 9.57 -10.211 1 94.75 384 LYS A O 1
ATOM 2950 N N . ILE A 1 385 ? -5.781 10.336 -12.242 1 96.75 385 ILE A N 1
ATOM 2951 C CA . ILE A 1 385 ? -5.402 9.117 -12.945 1 96.75 385 ILE A CA 1
ATOM 2952 C C . ILE A 1 385 ? -4.223 9.398 -13.867 1 96.75 385 ILE A C 1
ATOM 2954 O O . ILE A 1 385 ? -4.262 10.336 -14.672 1 96.75 385 ILE A O 1
ATOM 2958 N N . LYS A 1 386 ? -3.166 8.727 -13.672 1 95.81 386 LYS A N 1
ATOM 2959 C CA . LYS A 1 386 ? -2.061 8.688 -14.625 1 95.81 386 LYS A CA 1
ATOM 2960 C C . LYS A 1 386 ? -2.1 7.41 -15.461 1 95.81 386 LYS A C 1
ATOM 2962 O O . LYS A 1 386 ? -1.811 6.324 -14.953 1 95.81 386 LYS A O 1
ATOM 2967 N N . ASP A 1 387 ? -2.332 7.574 -16.734 1 95.25 387 ASP A N 1
ATOM 2968 C CA . ASP A 1 387 ? -2.457 6.438 -17.641 1 95.25 387 ASP A CA 1
ATOM 2969 C C . ASP A 1 387 ? -1.132 6.141 -18.328 1 95.25 387 ASP A C 1
ATOM 2971 O O . ASP A 1 387 ? -0.125 6.805 -18.078 1 95.25 387 ASP A O 1
ATOM 2975 N N . ASN A 1 388 ? -1.08 5.082 -19.156 1 93.81 388 ASN A N 1
ATOM 2976 C CA . ASN A 1 388 ? 0.083 4.668 -19.938 1 93.81 388 ASN A CA 1
ATOM 2977 C C . ASN A 1 388 ? 1.29 4.398 -19.047 1 93.81 388 ASN A C 1
ATOM 2979 O O . ASN A 1 388 ? 2.367 4.957 -19.266 1 93.81 388 ASN A O 1
ATOM 2983 N N . VAL A 1 389 ? 1 3.639 -18.016 1 95.44 389 VAL A N 1
ATOM 2984 C CA . VAL A 1 389 ? 2.021 3.285 -17.031 1 95.44 389 VAL A CA 1
ATOM 2985 C C . VAL A 1 389 ? 2.434 1.827 -17.219 1 95.44 389 VAL A C 1
ATOM 2987 O O . VAL A 1 389 ? 1.604 0.98 -17.562 1 95.44 389 VAL A O 1
ATOM 2990 N N . THR A 1 390 ? 3.701 1.541 -17.125 1 95 390 THR A N 1
ATOM 2991 C CA . THR A 1 390 ? 4.258 0.195 -17.188 1 95 390 THR A CA 1
ATOM 2992 C C . THR A 1 390 ? 5 -0.148 -15.906 1 95 390 THR A C 1
ATOM 2994 O O . THR A 1 390 ? 5.715 0.691 -15.352 1 95 390 THR A O 1
ATOM 2997 N N . ALA A 1 391 ? 4.711 -1.335 -15.367 1 93.69 391 ALA A N 1
ATOM 2998 C CA . ALA A 1 391 ? 5.492 -1.853 -14.25 1 93.69 391 ALA A CA 1
ATOM 2999 C C . ALA A 1 391 ? 6.719 -2.613 -14.742 1 93.69 391 ALA A C 1
ATOM 3001 O O . ALA A 1 391 ? 6.602 -3.539 -15.547 1 93.69 391 ALA A O 1
ATOM 3002 N N . VAL A 1 392 ? 7.883 -2.195 -14.328 1 94.5 392 VAL A N 1
ATOM 3003 C CA . VAL A 1 392 ? 9.133 -2.914 -14.562 1 94.5 392 VAL A CA 1
ATOM 3004 C C . VAL A 1 392 ? 9.562 -3.633 -13.289 1 94.5 392 VAL A C 1
ATOM 3006 O O . VAL A 1 392 ? 9.953 -2.992 -12.312 1 94.5 392 VAL A O 1
ATOM 3009 N N . SER A 1 393 ? 9.492 -4.93 -13.328 1 93.62 393 SER A N 1
ATOM 3010 C CA . SER A 1 393 ? 9.812 -5.715 -12.141 1 93.62 393 SER A CA 1
ATOM 3011 C C . SER A 1 393 ? 11.07 -6.547 -12.352 1 93.62 393 SER A C 1
ATOM 3013 O O . SER A 1 393 ? 11.227 -7.195 -13.391 1 93.62 393 SER A O 1
ATOM 3015 N N . VAL A 1 394 ? 11.938 -6.441 -11.422 1 94.81 394 VAL A N 1
ATOM 3016 C CA . VAL A 1 394 ? 13.117 -7.297 -11.398 1 94.81 394 VAL A CA 1
ATOM 3017 C C . VAL A 1 394 ? 12.969 -8.352 -10.305 1 94.81 394 VAL A C 1
ATOM 3019 O O . VAL A 1 394 ? 12.469 -8.055 -9.211 1 94.81 394 VAL A O 1
ATOM 3022 N N . VAL A 1 395 ? 13.281 -9.539 -10.648 1 93.62 395 VAL A N 1
ATOM 3023 C CA . VAL A 1 395 ? 13.102 -10.664 -9.734 1 93.62 395 VAL A CA 1
ATOM 3024 C C . VAL A 1 395 ? 14.453 -11.336 -9.477 1 93.62 395 VAL A C 1
ATOM 3026 O O . VAL A 1 395 ? 15.258 -11.5 -10.391 1 93.62 395 VAL A O 1
ATOM 3029 N N . GLY A 1 396 ? 14.688 -11.68 -8.203 1 93.81 396 GLY A N 1
ATOM 3030 C CA . GLY A 1 396 ? 15.891 -12.414 -7.828 1 93.81 396 GLY A CA 1
ATOM 3031 C C . GLY A 1 396 ? 16.078 -12.516 -6.328 1 93.81 396 GLY A C 1
ATOM 3032 O O . GLY A 1 396 ? 15.711 -11.602 -5.586 1 93.81 396 GLY A O 1
ATOM 3033 N N . ARG A 1 397 ? 16.766 -13.523 -5.938 1 91.44 397 ARG A N 1
ATOM 3034 C CA . ARG A 1 397 ? 16.969 -13.789 -4.52 1 91.44 397 ARG A CA 1
ATOM 3035 C C . ARG A 1 397 ? 17.812 -12.688 -3.875 1 91.44 397 ARG A C 1
ATOM 3037 O O . ARG A 1 397 ? 17.75 -12.484 -2.66 1 91.44 397 ARG A O 1
ATOM 3044 N N . GLY A 1 398 ? 18.578 -12.016 -4.68 1 91.62 398 GLY A N 1
ATOM 3045 C CA . GLY A 1 398 ? 19.422 -10.945 -4.164 1 91.62 398 GLY A CA 1
ATOM 3046 C C . GLY A 1 398 ? 18.625 -9.82 -3.525 1 91.62 398 GLY A C 1
ATOM 3047 O O . GLY A 1 398 ? 19.156 -9.086 -2.684 1 91.62 398 GLY A O 1
ATOM 3048 N N . LEU A 1 399 ? 17.422 -9.695 -3.832 1 91.25 399 LEU A N 1
ATOM 3049 C CA . LEU A 1 399 ? 16.594 -8.586 -3.365 1 91.25 399 LEU A CA 1
ATOM 3050 C C . LEU A 1 399 ? 16.156 -8.812 -1.923 1 91.25 399 LEU A C 1
ATOM 3052 O O . LEU A 1 399 ? 15.562 -7.922 -1.307 1 91.25 399 LEU A O 1
ATOM 3056 N N . GLU A 1 400 ? 16.531 -9.938 -1.384 1 88.5 400 GLU A N 1
ATOM 3057 C CA . GLU A 1 400 ? 16.359 -10.148 0.049 1 88.5 400 GLU A CA 1
ATOM 3058 C C . GLU A 1 400 ? 17.516 -9.562 0.845 1 88.5 400 GLU A C 1
ATOM 3060 O O . GLU A 1 400 ? 17.422 -9.391 2.062 1 88.5 400 GLU A O 1
ATOM 3065 N N . GLU A 1 401 ? 18.609 -9.359 0.121 1 90 401 GLU A N 1
ATOM 3066 C CA . GLU A 1 401 ? 19.766 -8.727 0.745 1 90 401 GLU A CA 1
ATOM 3067 C C . GLU A 1 401 ? 19.656 -7.203 0.705 1 90 401 GLU A C 1
ATOM 3069 O O . GLU A 1 401 ? 19.734 -6.598 -0.366 1 90 401 GLU A O 1
ATOM 3074 N N . LEU A 1 402 ? 19.688 -6.578 1.857 1 89.62 402 LEU A N 1
ATOM 3075 C CA . LEU A 1 402 ? 19.328 -5.172 2.002 1 89.62 402 LEU A CA 1
ATOM 3076 C C . LEU A 1 402 ? 20.266 -4.281 1.199 1 89.62 402 LEU A C 1
ATOM 3078 O O . LEU A 1 402 ? 19.812 -3.369 0.499 1 89.62 402 LEU A O 1
ATOM 3082 N N . ASP A 1 403 ? 21.594 -4.594 1.283 1 90.94 403 ASP A N 1
ATOM 3083 C CA . ASP A 1 403 ? 22.562 -3.756 0.596 1 90.94 403 ASP A CA 1
ATOM 3084 C C . ASP A 1 403 ? 22.438 -3.887 -0.919 1 90.94 403 ASP A C 1
ATOM 3086 O O . ASP A 1 403 ? 22.672 -2.928 -1.654 1 90.94 403 ASP A O 1
ATOM 3090 N N . PHE A 1 404 ? 22.031 -5.039 -1.342 1 91.94 404 PHE A N 1
ATOM 3091 C CA . PHE A 1 404 ? 21.891 -5.293 -2.77 1 91.94 404 PHE A CA 1
ATOM 3092 C C . PHE A 1 404 ? 20.688 -4.535 -3.338 1 91.94 404 PHE A C 1
ATOM 3094 O O . PHE A 1 404 ? 20.719 -4.102 -4.492 1 91.94 404 PHE A O 1
ATOM 3101 N N . VAL A 1 405 ? 19.656 -4.316 -2.576 1 93 405 VAL A N 1
ATOM 3102 C CA . VAL A 1 405 ? 18.484 -3.537 -2.992 1 93 405 VAL A CA 1
ATOM 3103 C C . VAL A 1 405 ? 18.922 -2.125 -3.377 1 93 405 VAL A C 1
ATOM 3105 O O . VAL A 1 405 ? 18.5 -1.595 -4.406 1 93 405 VAL A O 1
ATOM 3108 N N . GLY A 1 406 ? 19.781 -1.548 -2.559 1 93 406 GLY A N 1
ATOM 3109 C CA . GLY A 1 406 ? 20.312 -0.231 -2.875 1 93 406 GLY A CA 1
ATOM 3110 C C . GLY A 1 406 ? 21.047 -0.187 -4.203 1 93 406 GLY A C 1
ATOM 3111 O O . GLY A 1 406 ? 20.922 0.78 -4.957 1 93 406 GLY A O 1
ATOM 3112 N N . ASN A 1 407 ? 21.766 -1.236 -4.5 1 92.5 407 ASN A N 1
ATOM 3113 C CA . ASN A 1 407 ? 22.469 -1.339 -5.773 1 92.5 407 ASN A CA 1
ATOM 3114 C C . ASN A 1 407 ? 21.5 -1.341 -6.953 1 92.5 407 ASN A C 1
ATOM 3116 O O . ASN A 1 407 ? 21.766 -0.702 -7.977 1 92.5 407 ASN A O 1
ATOM 3120 N N . VAL A 1 408 ? 20.438 -2.072 -6.797 1 93.31 408 VAL A N 1
ATOM 3121 C CA . VAL A 1 408 ? 19.453 -2.164 -7.871 1 93.31 408 VAL A CA 1
ATOM 3122 C C . VAL A 1 408 ? 18.766 -0.814 -8.062 1 93.31 408 VAL A C 1
ATOM 3124 O O . VAL A 1 408 ? 18.531 -0.381 -9.188 1 93.31 408 VAL A O 1
ATOM 3127 N N . LEU A 1 409 ? 18.484 -0.13 -6.961 1 92.94 409 LEU A N 1
ATOM 3128 C CA . LEU A 1 409 ? 17.844 1.182 -7.027 1 92.94 409 LEU A CA 1
ATOM 3129 C C . LEU A 1 409 ? 18.719 2.178 -7.773 1 92.94 409 LEU A C 1
ATOM 3131 O O . LEU A 1 409 ? 18.219 3.076 -8.453 1 92.94 409 LEU A O 1
ATOM 3135 N N . SER A 1 410 ? 19.984 2.021 -7.664 1 92.25 410 SER A N 1
ATOM 3136 C CA . SER A 1 410 ? 20.922 2.943 -8.297 1 92.25 410 SER A CA 1
ATOM 3137 C C . SER A 1 410 ? 20.859 2.846 -9.812 1 92.25 410 SER A C 1
ATOM 3139 O O . SER A 1 410 ? 21.312 3.746 -10.523 1 92.25 410 SER A O 1
ATOM 3141 N N . LEU A 1 411 ? 20.25 1.749 -10.359 1 91.31 411 LEU A N 1
ATOM 3142 C CA . LEU A 1 411 ? 20.125 1.548 -11.797 1 91.31 411 LEU A CA 1
ATOM 3143 C C . LEU A 1 411 ? 19.141 2.535 -12.406 1 91.31 411 LEU A C 1
ATOM 3145 O O . LEU A 1 411 ? 19.078 2.699 -13.625 1 91.31 411 LEU A O 1
ATOM 3149 N N . PHE A 1 412 ? 18.422 3.217 -11.555 1 92.75 412 PHE A N 1
ATOM 3150 C CA . PHE A 1 412 ? 17.359 4.078 -12.062 1 92.75 412 PHE A CA 1
ATOM 3151 C C . PHE A 1 412 ? 17.828 5.527 -12.141 1 92.75 412 PHE A C 1
ATOM 3153 O O . PHE A 1 412 ? 17.016 6.438 -12.305 1 92.75 412 PHE A O 1
ATOM 3160 N N . ASP A 1 413 ? 19.141 5.73 -12.008 1 92 413 ASP A N 1
ATOM 3161 C CA . ASP A 1 413 ? 19.703 7.074 -12.094 1 92 413 ASP A CA 1
ATOM 3162 C C . ASP A 1 413 ? 19.297 7.75 -13.406 1 92 413 ASP A C 1
ATOM 3164 O O . ASP A 1 413 ? 19.516 7.195 -14.484 1 92 413 ASP A O 1
ATOM 3168 N N . ASN A 1 414 ? 18.719 8.93 -13.258 1 91.88 414 ASN A N 1
ATOM 3169 C CA . ASN A 1 414 ? 18.281 9.75 -14.383 1 91.88 414 ASN A CA 1
ATOM 3170 C C . ASN A 1 414 ? 17.188 9.055 -15.188 1 91.88 414 ASN A C 1
ATOM 3172 O O . ASN A 1 414 ? 17.156 9.148 -16.422 1 91.88 414 ASN A O 1
ATOM 3176 N N . LYS A 1 415 ? 16.438 8.172 -14.617 1 93.75 415 LYS A N 1
ATOM 3177 C CA . LYS A 1 415 ? 15.281 7.516 -15.242 1 93.75 415 LYS A CA 1
ATOM 3178 C C . LYS A 1 415 ? 13.977 7.969 -14.594 1 93.75 415 LYS A C 1
ATOM 3180 O O . LYS A 1 415 ? 13.914 8.164 -13.383 1 93.75 415 LYS A O 1
ATOM 3185 N N . PRO A 1 416 ? 13 8.164 -15.422 1 94.62 416 PRO A N 1
ATOM 3186 C CA . PRO A 1 416 ? 11.711 8.562 -14.859 1 94.62 416 PRO A CA 1
ATOM 3187 C C . PRO A 1 416 ? 11.07 7.473 -14.008 1 94.62 416 PRO A C 1
ATOM 3189 O O . PRO A 1 416 ? 10.852 6.355 -14.484 1 94.62 416 PRO A O 1
ATOM 3192 N N . VAL A 1 417 ? 10.836 7.727 -12.773 1 94.44 417 VAL A N 1
ATOM 3193 C CA . VAL A 1 417 ? 10.211 6.797 -11.844 1 94.44 417 VAL A CA 1
ATOM 3194 C C . VAL A 1 417 ? 8.945 7.43 -11.25 1 94.44 417 VAL A C 1
ATOM 3196 O O . VAL A 1 417 ? 9 8.523 -10.695 1 94.44 417 VAL A O 1
ATOM 3199 N N . LEU A 1 418 ? 7.832 6.789 -11.438 1 93.69 418 LEU A N 1
ATOM 3200 C CA . LEU A 1 418 ? 6.555 7.266 -10.914 1 93.69 418 LEU A CA 1
ATOM 3201 C C . LEU A 1 418 ? 6.293 6.707 -9.523 1 93.69 418 LEU A C 1
ATOM 3203 O O . LEU A 1 418 ? 5.758 7.406 -8.656 1 93.69 418 LEU A O 1
ATOM 3207 N N . MET A 1 419 ? 6.621 5.473 -9.383 1 92.38 419 MET A N 1
ATOM 3208 C CA . MET A 1 419 ? 6.328 4.746 -8.148 1 92.38 419 MET A CA 1
ATOM 3209 C C . MET A 1 419 ? 7.316 3.604 -7.945 1 92.38 419 MET A C 1
ATOM 3211 O O . MET A 1 419 ? 7.852 3.061 -8.914 1 92.38 419 MET A O 1
ATOM 3215 N N . VAL A 1 420 ? 7.66 3.281 -6.738 1 91.06 420 VAL A N 1
ATOM 3216 C CA . VAL A 1 420 ? 8.508 2.146 -6.391 1 91.06 420 VAL A CA 1
ATOM 3217 C C . VAL A 1 420 ? 7.797 1.267 -5.363 1 91.06 420 VAL A C 1
ATOM 3219 O O . VAL A 1 420 ? 7.156 1.773 -4.438 1 91.06 420 VAL A O 1
ATOM 3222 N N . SER A 1 421 ? 7.84 -0.011 -5.586 1 88.5 421 SER A N 1
ATOM 3223 C CA . SER A 1 421 ? 7.297 -0.978 -4.637 1 88.5 421 SER A CA 1
ATOM 3224 C C . SER A 1 421 ? 8.336 -2.033 -4.27 1 88.5 421 SER A C 1
ATOM 3226 O O . SER A 1 421 ? 8.797 -2.781 -5.133 1 88.5 421 SER A O 1
ATOM 3228 N N . LYS A 1 422 ? 8.695 -2.08 -3.037 1 90 422 LYS A N 1
ATOM 3229 C CA . LYS A 1 422 ? 9.656 -3.041 -2.504 1 90 422 LYS A CA 1
ATOM 3230 C C . LYS A 1 422 ? 9.453 -3.246 -1.005 1 90 422 LYS A C 1
ATOM 3232 O O . LYS A 1 422 ? 9.461 -2.283 -0.234 1 90 422 LYS A O 1
ATOM 3237 N N . GLY A 1 423 ? 9.188 -4.473 -0.602 1 87.19 423 GLY A N 1
ATOM 3238 C CA . GLY A 1 423 ? 9.148 -4.859 0.8 1 87.19 423 GLY A CA 1
ATOM 3239 C C . GLY A 1 423 ? 10.352 -5.676 1.227 1 87.19 423 GLY A C 1
ATOM 3240 O O . GLY A 1 423 ? 11.141 -6.125 0.385 1 87.19 423 GLY A O 1
ATOM 3241 N N . PRO A 1 424 ? 10.508 -5.863 2.51 1 86.44 424 PRO A N 1
ATOM 3242 C CA . PRO A 1 424 ? 11.727 -6.477 3.033 1 86.44 424 PRO A CA 1
ATOM 3243 C C . PRO A 1 424 ? 11.891 -7.93 2.596 1 86.44 424 PRO A C 1
ATOM 3245 O O . PRO A 1 424 ? 13.016 -8.398 2.395 1 86.44 424 PRO A O 1
ATOM 3248 N N . LEU A 1 425 ? 10.836 -8.641 2.424 1 83.69 425 LEU A N 1
ATOM 3249 C CA . LEU A 1 425 ? 10.938 -10.07 2.152 1 83.69 425 LEU A CA 1
ATOM 3250 C C . LEU A 1 425 ? 10.633 -10.367 0.691 1 83.69 425 LEU A C 1
ATOM 3252 O O . LEU A 1 425 ? 10.609 -11.531 0.281 1 83.69 425 LEU A O 1
ATOM 3256 N N . ASP A 1 426 ? 10.492 -9.344 -0.087 1 86.12 426 ASP A N 1
ATOM 3257 C CA . ASP A 1 426 ? 10.164 -9.531 -1.498 1 86.12 426 ASP A CA 1
ATOM 3258 C C . ASP A 1 426 ? 11.398 -9.945 -2.299 1 86.12 426 ASP A C 1
ATOM 3260 O O . ASP A 1 426 ? 12.477 -9.375 -2.131 1 86.12 426 ASP A O 1
ATOM 3264 N N . GLN A 1 427 ? 11.219 -10.898 -3.08 1 88.38 427 GLN A N 1
ATOM 3265 C CA . GLN A 1 427 ? 12.273 -11.258 -4.02 1 88.38 427 GLN A CA 1
ATOM 3266 C C . GLN A 1 427 ? 12.078 -10.555 -5.359 1 88.38 427 GLN A C 1
ATOM 3268 O O . GLN A 1 427 ? 12.352 -11.133 -6.414 1 88.38 427 GLN A O 1
ATOM 3273 N N . SER A 1 428 ? 11.453 -9.453 -5.273 1 90.88 428 SER A N 1
ATOM 3274 C CA . SER A 1 428 ? 11.227 -8.617 -6.445 1 90.88 428 SER A CA 1
ATOM 3275 C C . SER A 1 428 ? 11.227 -7.133 -6.078 1 90.88 428 SER A C 1
ATOM 3277 O O . SER A 1 428 ? 11.062 -6.781 -4.91 1 90.88 428 SER A O 1
ATOM 3279 N N . LEU A 1 429 ? 11.555 -6.34 -6.984 1 92.69 429 LEU A N 1
ATOM 3280 C CA . LEU A 1 429 ? 11.469 -4.883 -6.934 1 92.69 429 LEU A CA 1
ATOM 3281 C C . LEU A 1 429 ? 10.781 -4.336 -8.18 1 92.69 429 LEU A C 1
ATOM 3283 O O . LEU A 1 429 ? 11.164 -4.684 -9.305 1 92.69 429 LEU A O 1
ATOM 3287 N N . THR A 1 430 ? 9.789 -3.57 -7.957 1 92.69 430 THR A N 1
ATOM 3288 C CA . THR A 1 430 ? 9.023 -3.061 -9.086 1 92.69 430 THR A CA 1
ATOM 3289 C C . THR A 1 430 ? 9.078 -1.535 -9.133 1 92.69 430 THR A C 1
ATOM 3291 O O . THR A 1 430 ? 8.898 -0.873 -8.109 1 92.69 430 THR A O 1
ATOM 3294 N N . VAL A 1 431 ? 9.344 -1.042 -10.281 1 93.81 431 VAL A N 1
ATOM 3295 C CA . VAL A 1 431 ? 9.242 0.389 -10.555 1 93.81 431 VAL A CA 1
ATOM 3296 C C . VAL A 1 431 ? 8.156 0.646 -11.594 1 93.81 431 VAL A C 1
ATOM 3298 O O . VAL A 1 431 ? 8.102 -0.033 -12.625 1 93.81 431 VAL A O 1
ATOM 3301 N N . LEU A 1 432 ? 7.258 1.526 -11.25 1 94.94 432 LEU A N 1
ATOM 3302 C CA . LEU A 1 432 ? 6.297 1.984 -12.25 1 94.94 432 LEU A CA 1
ATOM 3303 C C . LEU A 1 432 ? 6.805 3.234 -12.961 1 94.94 432 LEU A C 1
ATOM 3305 O O . LEU A 1 432 ? 7.297 4.164 -12.32 1 94.94 432 LEU A O 1
ATOM 3309 N N . THR A 1 433 ? 6.734 3.221 -14.242 1 95.94 433 THR A N 1
ATOM 3310 C CA . THR A 1 433 ? 7.246 4.293 -15.086 1 95.94 433 THR A CA 1
ATOM 3311 C C . THR A 1 433 ? 6.375 4.461 -16.328 1 95.94 433 THR A C 1
ATOM 3313 O O . THR A 1 433 ? 5.32 3.834 -16.438 1 95.94 433 THR A O 1
ATOM 3316 N N . THR A 1 434 ? 6.766 5.395 -17.172 1 94.5 434 THR A N 1
ATOM 3317 C CA . THR A 1 434 ? 6.043 5.598 -18.422 1 94.5 434 THR A CA 1
ATOM 3318 C C . THR A 1 434 ? 6.332 4.469 -19.406 1 94.5 434 THR A C 1
ATOM 3320 O O . THR A 1 434 ? 7.383 3.83 -19.344 1 94.5 434 THR A O 1
ATOM 3323 N N . ASN A 1 435 ? 5.344 4.211 -20.281 1 92.88 435 ASN A N 1
ATOM 3324 C CA . ASN A 1 435 ? 5.531 3.188 -21.312 1 92.88 435 ASN A CA 1
ATOM 3325 C C . ASN A 1 435 ? 6.805 3.426 -22.109 1 92.88 435 ASN A C 1
ATOM 3327 O O . ASN A 1 435 ? 7.539 2.482 -22.422 1 92.88 435 ASN A O 1
ATOM 3331 N N . LYS A 1 436 ? 7.07 4.66 -22.344 1 90.75 436 LYS A N 1
ATOM 3332 C CA . LYS A 1 436 ? 8.234 5.027 -23.141 1 90.75 436 LYS A CA 1
ATOM 3333 C C . LYS A 1 436 ? 9.531 4.695 -22.406 1 90.75 436 LYS A C 1
ATOM 3335 O O . LYS A 1 436 ? 10.453 4.129 -23 1 90.75 436 LYS A O 1
ATOM 3340 N N . ALA A 1 437 ? 9.602 4.949 -21.188 1 94.25 437 ALA A N 1
ATOM 3341 C CA . ALA A 1 437 ? 10.82 4.777 -20.406 1 94.25 437 ALA A CA 1
ATOM 3342 C C . ALA A 1 437 ? 11.016 3.318 -20 1 94.25 437 ALA A C 1
ATOM 3344 O O . ALA A 1 437 ? 12.125 2.896 -19.688 1 94.25 437 ALA A O 1
ATOM 3345 N N . SER A 1 438 ? 9.922 2.574 -19.984 1 95.06 438 SER A N 1
ATOM 3346 C CA . SER A 1 438 ? 9.938 1.22 -19.453 1 95.06 438 SER A CA 1
ATOM 3347 C C . SER A 1 438 ? 10.898 0.325 -20.234 1 95.06 438 SER A C 1
ATOM 3349 O O . SER A 1 438 ? 11.594 -0.505 -19.641 1 95.06 438 SER A O 1
ATOM 3351 N N . ARG A 1 439 ? 10.984 0.442 -21.516 1 92.56 439 ARG A N 1
ATOM 3352 C CA . ARG A 1 439 ? 11.844 -0.398 -22.344 1 92.56 439 ARG A CA 1
ATOM 3353 C C . ARG A 1 439 ? 13.312 -0.15 -22.047 1 92.56 439 ARG A C 1
ATOM 3355 O O . ARG A 1 439 ? 14.102 -1.094 -21.953 1 92.56 439 ARG A O 1
ATOM 3362 N N . GLU A 1 440 ? 13.609 1.111 -21.875 1 94.31 440 GLU A N 1
ATOM 3363 C CA . GLU A 1 440 ? 15 1.457 -21.578 1 94.31 440 GLU A CA 1
ATOM 3364 C C . GLU A 1 440 ? 15.398 0.954 -20.188 1 94.31 440 GLU A C 1
ATOM 3366 O O . GLU A 1 440 ? 16.484 0.396 -20.016 1 94.31 440 GLU A O 1
ATOM 3371 N N . ILE A 1 441 ? 14.578 1.182 -19.266 1 95 441 ILE A N 1
ATOM 3372 C CA . ILE A 1 441 ? 14.82 0.717 -17.891 1 95 441 ILE A CA 1
ATOM 3373 C C . ILE A 1 441 ? 14.938 -0.806 -17.891 1 95 441 ILE A C 1
ATOM 3375 O O . ILE A 1 441 ? 15.867 -1.358 -17.297 1 95 441 ILE A O 1
ATOM 3379 N N . GLY A 1 442 ? 13.992 -1.462 -18.562 1 95.44 442 GLY A N 1
ATOM 3380 C CA . GLY A 1 442 ? 14.016 -2.912 -18.672 1 95.44 442 GLY A CA 1
ATOM 3381 C C . GLY A 1 442 ? 15.297 -3.441 -19.281 1 95.44 442 GLY A C 1
ATOM 3382 O O . GLY A 1 442 ? 15.859 -4.434 -18.812 1 95.44 442 GLY A O 1
ATOM 3383 N N . ARG A 1 443 ? 15.758 -2.779 -20.312 1 95 443 ARG A N 1
ATOM 3384 C CA . ARG A 1 443 ? 16.984 -3.193 -21 1 95 443 ARG A CA 1
ATOM 3385 C C . ARG A 1 443 ? 18.188 -3.09 -20.078 1 95 443 ARG A C 1
ATOM 3387 O O . ARG A 1 443 ? 19.031 -3.988 -20.047 1 95 443 ARG A O 1
ATOM 3394 N N . LYS A 1 444 ? 18.234 -2.01 -19.359 1 94.69 444 LYS A N 1
ATOM 3395 C CA . LYS A 1 444 ? 19.344 -1.815 -18.438 1 94.69 444 LYS A CA 1
ATOM 3396 C C . LYS A 1 444 ? 19.359 -2.902 -17.359 1 94.69 444 LYS A C 1
ATOM 3398 O O . LYS A 1 444 ? 20.422 -3.439 -17.031 1 94.69 444 LYS A O 1
ATOM 3403 N N . ILE A 1 445 ? 18.25 -3.207 -16.859 1 95.56 445 ILE A N 1
ATOM 3404 C CA . ILE A 1 445 ? 18.109 -4.246 -15.844 1 95.56 445 ILE A CA 1
ATOM 3405 C C . ILE A 1 445 ? 18.484 -5.602 -16.438 1 95.56 445 ILE A C 1
ATOM 3407 O O . ILE A 1 445 ? 19.203 -6.383 -15.82 1 95.56 445 ILE A O 1
ATOM 3411 N N . HIS A 1 446 ? 17.938 -5.859 -17.625 1 96.5 446 HIS A N 1
ATOM 3412 C CA . HIS A 1 446 ? 18.188 -7.141 -18.266 1 96.5 446 HIS A CA 1
ATOM 3413 C C . HIS A 1 446 ? 19.688 -7.328 -18.531 1 96.5 446 HIS A C 1
ATOM 3415 O O . HIS A 1 446 ? 20.203 -8.438 -18.406 1 96.5 446 HIS A O 1
ATOM 3421 N N . GLU A 1 447 ? 20.359 -6.273 -18.953 1 95.31 447 GLU A N 1
ATOM 3422 C CA . GLU A 1 447 ? 21.797 -6.34 -19.156 1 95.31 447 GLU A CA 1
ATOM 3423 C C . GLU A 1 447 ? 22.516 -6.77 -17.875 1 95.31 447 GLU A C 1
ATOM 3425 O O . GLU A 1 447 ? 23.422 -7.602 -17.922 1 95.31 447 GLU A O 1
ATOM 3430 N N . LYS A 1 448 ? 22.094 -6.203 -16.797 1 94.38 448 LYS A N 1
ATOM 3431 C CA . LYS A 1 448 ? 22.688 -6.562 -15.516 1 94.38 448 LYS A CA 1
ATOM 3432 C C . LYS A 1 448 ? 22.406 -8.023 -15.172 1 94.38 448 LYS A C 1
ATOM 3434 O O . LYS A 1 448 ? 23.25 -8.703 -14.602 1 94.38 448 LYS A O 1
ATOM 3439 N N . ILE A 1 449 ? 21.234 -8.5 -15.477 1 95.56 449 ILE A N 1
ATOM 3440 C CA . ILE A 1 449 ? 20.828 -9.875 -15.219 1 95.56 449 ILE A CA 1
ATOM 3441 C C . ILE A 1 449 ? 21.703 -10.836 -16.031 1 95.56 449 ILE A C 1
ATOM 3443 O O . ILE A 1 449 ? 22.219 -11.82 -15.492 1 95.56 449 ILE A O 1
ATOM 3447 N N . VAL A 1 450 ? 21.891 -10.508 -17.281 1 94.38 450 VAL A N 1
ATOM 3448 C CA . VAL A 1 450 ? 22.688 -11.352 -18.141 1 94.38 450 VAL A CA 1
ATOM 3449 C C . VAL A 1 450 ? 24.141 -11.391 -17.641 1 94.38 450 VAL A C 1
ATOM 3451 O O . VAL A 1 450 ? 24.781 -12.445 -17.656 1 94.38 450 VAL A O 1
ATOM 3454 N N . GLU A 1 451 ? 24.578 -10.266 -17.156 1 93 451 GLU A N 1
ATOM 3455 C CA . GLU A 1 451 ? 25.906 -10.203 -16.562 1 93 451 GLU A CA 1
ATOM 3456 C C . GLU A 1 451 ? 26.016 -11.109 -15.344 1 93 451 GLU A C 1
ATOM 3458 O O . GLU A 1 451 ? 27 -11.828 -15.18 1 93 451 GLU A O 1
ATOM 3463 N N . GLU A 1 452 ? 25 -11.086 -14.508 1 90.75 452 GLU A N 1
ATOM 3464 C CA . GLU A 1 452 ? 24.969 -11.93 -13.32 1 90.75 452 GLU A CA 1
ATOM 3465 C C . GLU A 1 452 ? 24.922 -13.406 -13.695 1 90.75 452 GLU A C 1
ATOM 3467 O O . GLU A 1 452 ? 25.516 -14.242 -13.008 1 90.75 452 GLU A O 1
ATOM 3472 N N . MET A 1 453 ? 24.156 -13.719 -14.727 1 90.25 453 MET A N 1
ATOM 3473 C CA . MET A 1 453 ? 24.031 -15.094 -15.195 1 90.25 453 MET A CA 1
ATOM 3474 C C . MET A 1 453 ? 25.375 -15.617 -15.703 1 90.25 453 MET A C 1
ATOM 3476 O O . MET A 1 453 ? 25.766 -16.734 -15.383 1 90.25 453 MET A O 1
ATOM 3480 N N . MET A 1 454 ? 26.062 -14.789 -16.375 1 90.25 454 MET A N 1
ATOM 3481 C CA . MET A 1 454 ? 27.375 -15.164 -16.906 1 90.25 454 MET A CA 1
ATOM 3482 C C . MET A 1 454 ? 28.391 -15.367 -15.789 1 90.25 454 MET A C 1
ATOM 3484 O O . MET A 1 454 ? 29.188 -16.297 -15.836 1 90.25 454 MET A O 1
ATOM 3488 N N . GLN A 1 455 ? 28.312 -14.516 -14.852 1 89.69 455 GLN A N 1
ATOM 3489 C CA . GLN A 1 455 ? 29.25 -14.594 -13.734 1 89.69 455 GLN A CA 1
ATOM 3490 C C . GLN A 1 455 ? 29 -15.836 -12.891 1 89.69 455 GLN A C 1
ATOM 3492 O O . GLN A 1 455 ? 29.938 -16.469 -12.406 1 89.69 455 GLN A O 1
ATOM 3497 N N . TYR A 1 456 ? 27.766 -16.203 -12.727 1 90.06 456 TYR A N 1
ATOM 3498 C CA . TYR A 1 456 ? 27.406 -17.312 -11.852 1 90.06 456 TYR A CA 1
ATOM 3499 C C . TYR A 1 456 ? 27.594 -18.641 -12.555 1 90.06 456 TYR A C 1
ATOM 3501 O O . TYR A 1 456 ? 28.172 -19.578 -11.992 1 90.06 456 TYR A O 1
ATOM 3509 N N . TYR A 1 457 ? 27.125 -18.75 -13.812 1 85.75 457 TYR A N 1
ATOM 3510 C CA . TYR A 1 457 ? 27.094 -20.031 -14.508 1 85.75 457 TYR A CA 1
ATOM 3511 C C . TYR A 1 457 ? 28.297 -20.172 -15.438 1 85.75 457 TYR A C 1
ATOM 3513 O O . TYR A 1 457 ? 28.594 -21.266 -15.914 1 85.75 457 TYR A O 1
ATOM 3521 N N . GLY A 1 458 ? 29.188 -19.172 -15.578 1 80.5 458 GLY A N 1
ATOM 3522 C CA . GLY A 1 458 ? 30.312 -19.188 -16.5 1 80.5 458 GLY A CA 1
ATOM 3523 C C . GLY A 1 458 ? 29.906 -19.047 -17.953 1 80.5 458 GLY A C 1
ATOM 3524 O O . GLY A 1 458 ? 30.766 -18.891 -18.828 1 80.5 458 GLY A O 1
ATOM 3525 N N . GLU A 1 459 ? 28.594 -19.203 -18.359 1 69.81 459 GLU A N 1
ATOM 3526 C CA . GLU A 1 459 ? 28.047 -19.031 -19.688 1 69.81 459 GLU A CA 1
ATOM 3527 C C . GLU A 1 459 ? 26.656 -18.406 -19.641 1 69.81 459 GLU A C 1
ATOM 3529 O O . GLU A 1 459 ? 25.938 -18.531 -18.641 1 69.81 459 GLU A O 1
ATOM 3534 N N . ALA A 1 460 ? 26.531 -17.359 -20.594 1 53.28 460 ALA A N 1
ATOM 3535 C CA . ALA A 1 460 ? 25.172 -16.859 -20.609 1 53.28 460 ALA A CA 1
ATOM 3536 C C . ALA A 1 460 ? 24.266 -17.75 -21.453 1 53.28 460 ALA A C 1
ATOM 3538 O O . ALA A 1 460 ? 23.031 -17.625 -21.406 1 53.28 460 ALA A O 1
ATOM 3539 N N . LYS A 1 461 ? 24.562 -18.812 -22.359 1 49.03 461 LYS A N 1
ATOM 3540 C CA . LYS A 1 461 ? 23.766 -19.516 -23.359 1 49.03 461 LYS A CA 1
ATOM 3541 C C . LYS A 1 461 ? 23.078 -20.734 -22.766 1 49.03 461 LYS A C 1
ATOM 3543 O O . LYS A 1 461 ? 23.641 -21.422 -21.906 1 49.03 461 LYS A O 1
ATOM 3548 N N . MET B 1 1 ? -4.605 45.344 4.828 1 92.94 1 MET B N 1
ATOM 3549 C CA . MET B 1 1 ? -4.008 44 4.93 1 92.94 1 MET B CA 1
ATOM 3550 C C . MET B 1 1 ? -4.379 43.344 6.25 1 92.94 1 MET B C 1
ATOM 3552 O O . MET B 1 1 ? -4.492 44 7.277 1 92.94 1 MET B O 1
ATOM 3556 N N . LYS B 1 2 ? -4.68 42.125 6.309 1 97.88 2 LYS B N 1
ATOM 3557 C CA . LYS B 1 2 ? -5.051 41.375 7.508 1 97.88 2 LYS B CA 1
ATOM 3558 C C . LYS B 1 2 ? -3.982 40.344 7.871 1 97.88 2 LYS B C 1
ATOM 3560 O O . LYS B 1 2 ? -3.404 39.719 6.992 1 97.88 2 LYS B O 1
ATOM 3565 N N . LEU B 1 3 ? -3.723 40.281 9.156 1 98.44 3 LEU B N 1
ATOM 3566 C CA . LEU B 1 3 ? -2.699 39.375 9.672 1 98.44 3 LEU B CA 1
ATOM 3567 C C . LEU B 1 3 ? -3.209 38.625 10.891 1 98.44 3 LEU B C 1
ATOM 3569 O O . LEU B 1 3 ? -3.84 39.219 11.773 1 98.44 3 LEU B O 1
ATOM 3573 N N . VAL B 1 4 ? -3.023 37.344 10.852 1 98.81 4 VAL B N 1
ATOM 3574 C CA . VAL B 1 4 ? -3.236 36.562 12.062 1 98.81 4 VAL B CA 1
ATOM 3575 C C . VAL B 1 4 ? -1.893 36.219 12.695 1 98.81 4 VAL B C 1
ATOM 3577 O O . VAL B 1 4 ? -1.028 35.625 12.039 1 98.81 4 VAL B O 1
ATOM 3580 N N . ALA B 1 5 ? -1.697 36.594 13.914 1 98.75 5 ALA B N 1
ATOM 3581 C CA . ALA B 1 5 ? -0.46 36.344 14.648 1 98.75 5 ALA B CA 1
ATOM 3582 C C . ALA B 1 5 ? -0.701 35.375 15.805 1 98.75 5 ALA B C 1
ATOM 3584 O O . ALA B 1 5 ? -1.512 35.625 16.688 1 98.75 5 ALA B O 1
ATOM 3585 N N . LYS B 1 6 ? -0.052 34.25 15.734 1 98.44 6 LYS B N 1
ATOM 3586 C CA . LYS B 1 6 ? -0.199 33.25 16.781 1 98.44 6 LYS B CA 1
ATOM 3587 C C . LYS B 1 6 ? 1.059 33.156 17.641 1 98.44 6 LYS B C 1
ATOM 3589 O O . LYS B 1 6 ? 2.172 33.094 17.125 1 98.44 6 LYS B O 1
ATOM 3594 N N . PHE B 1 7 ? 0.865 33.219 18.922 1 98.31 7 PHE B N 1
ATOM 3595 C CA . PHE B 1 7 ? 1.953 33.094 19.875 1 98.31 7 PHE B CA 1
ATOM 3596 C C . PHE B 1 7 ? 1.788 31.812 20.719 1 98.31 7 PHE B C 1
ATOM 3598 O O . PHE B 1 7 ? 0.782 31.656 21.406 1 98.31 7 PHE B O 1
ATOM 3605 N N . GLY B 1 8 ? 2.799 30.969 20.641 1 94.69 8 GLY B N 1
ATOM 3606 C CA . GLY B 1 8 ? 2.73 29.672 21.297 1 94.69 8 GLY B CA 1
ATOM 3607 C C . GLY B 1 8 ? 3.217 29.703 22.734 1 94.69 8 GLY B C 1
ATOM 3608 O O . GLY B 1 8 ? 3.756 30.703 23.188 1 94.69 8 GLY B O 1
ATOM 3609 N N . GLY B 1 9 ? 3.031 28.562 23.344 1 92.81 9 GLY B N 1
ATOM 3610 C CA . GLY B 1 9 ? 3.432 28.438 24.734 1 92.81 9 GLY B CA 1
ATOM 3611 C C . GLY B 1 9 ? 4.926 28.578 24.953 1 92.81 9 GLY B C 1
ATOM 3612 O O . GLY B 1 9 ? 5.375 29 26.016 1 92.81 9 GLY B O 1
ATOM 3613 N N . SER B 1 10 ? 5.676 28.25 23.969 1 90.81 10 SER B N 1
ATOM 3614 C CA . SER B 1 10 ? 7.129 28.312 24.078 1 90.81 10 SER B CA 1
ATOM 3615 C C . SER B 1 10 ? 7.609 29.75 24.266 1 90.81 10 SER B C 1
ATOM 3617 O O . SER B 1 10 ? 8.672 29.984 24.844 1 90.81 10 SER B O 1
ATOM 3619 N N . VAL B 1 11 ? 6.809 30.672 23.781 1 95.25 11 VAL B N 1
ATOM 3620 C CA . VAL B 1 11 ? 7.23 32.062 23.906 1 95.25 11 VAL B CA 1
ATOM 3621 C C . VAL B 1 11 ? 6.402 32.781 24.969 1 95.25 11 VAL B C 1
ATOM 3623 O O . VAL B 1 11 ? 6.809 33.812 25.484 1 95.25 11 VAL B O 1
ATOM 3626 N N . LEU B 1 12 ? 5.258 32.188 25.328 1 97.12 12 LEU B N 1
ATOM 3627 C CA . LEU B 1 12 ? 4.406 32.781 26.375 1 97.12 12 LEU B CA 1
ATOM 3628 C C . LEU B 1 12 ? 4.688 32.125 27.719 1 97.12 12 LEU B C 1
ATOM 3630 O O . LEU B 1 12 ? 3.822 31.438 28.281 1 97.12 12 LEU B O 1
ATOM 3634 N N . ARG B 1 13 ? 5.812 32.438 28.25 1 95.19 13 ARG B N 1
ATOM 3635 C CA . ARG B 1 13 ? 6.266 31.781 29.484 1 95.19 13 ARG B CA 1
ATOM 3636 C C . ARG B 1 13 ? 6.102 32.719 30.688 1 95.19 13 ARG B C 1
ATOM 3638 O O . ARG B 1 13 ? 5.93 32.25 31.812 1 95.19 13 ARG B O 1
ATOM 3645 N N . ASP B 1 14 ? 6.285 34 30.453 1 96.12 14 ASP B N 1
ATOM 3646 C CA . ASP B 1 14 ? 6.316 35 31.516 1 96.12 14 ASP B CA 1
ATOM 3647 C C . ASP B 1 14 ? 5.949 36.375 30.969 1 96.12 14 ASP B C 1
ATOM 3649 O O . ASP B 1 14 ? 5.496 36.5 29.828 1 96.12 14 ASP B O 1
ATOM 3653 N N . ALA B 1 15 ? 6.098 37.312 31.844 1 97.69 15 ALA B N 1
ATOM 3654 C CA . ALA B 1 15 ? 5.707 38.688 31.469 1 97.69 15 ALA B CA 1
ATOM 3655 C C . ALA B 1 15 ? 6.504 39.156 30.266 1 97.69 15 ALA B C 1
ATOM 3657 O O . ALA B 1 15 ? 5.977 39.906 29.422 1 97.69 15 ALA B O 1
ATOM 3658 N N . GLU B 1 16 ? 7.703 38.75 30.25 1 97 16 GLU B N 1
ATOM 3659 C CA . GLU B 1 16 ? 8.555 39.156 29.141 1 97 16 GLU B CA 1
ATOM 3660 C C . GLU B 1 16 ? 8.023 38.625 27.812 1 97 16 GLU B C 1
ATOM 3662 O O . GLU B 1 16 ? 8.047 39.312 26.797 1 97 16 GLU B O 1
ATOM 3667 N N . GLY B 1 17 ? 7.629 37.406 27.781 1 97.81 17 GLY B N 1
ATOM 3668 C CA . GLY B 1 17 ? 7.07 36.812 26.594 1 97.81 17 GLY B CA 1
ATOM 3669 C C . GLY B 1 17 ? 5.824 37.5 26.094 1 97.81 17 GLY B C 1
ATOM 3670 O O . GLY B 1 17 ? 5.684 37.781 24.891 1 97.81 17 GLY B O 1
ATOM 3671 N N . TYR B 1 18 ? 4.918 37.844 26.984 1 98.5 18 TYR B N 1
ATOM 3672 C CA . TYR B 1 18 ? 3.695 38.531 26.625 1 98.5 18 TYR B CA 1
ATOM 3673 C C . TYR B 1 18 ? 4 39.938 26.141 1 98.5 18 TYR B C 1
ATOM 3675 O O . TYR B 1 18 ? 3.406 40.438 25.172 1 98.5 18 TYR B O 1
ATOM 3683 N N . SER B 1 19 ? 4.938 40.531 26.828 1 98.31 19 SER B N 1
ATOM 3684 C CA . SER B 1 19 ? 5.328 41.906 26.438 1 98.31 19 SER B CA 1
ATOM 3685 C C . SER B 1 19 ? 5.957 41.938 25.062 1 98.31 19 SER B C 1
ATOM 3687 O O . SER B 1 19 ? 5.617 42.781 24.234 1 98.31 19 SER B O 1
ATOM 3689 N N . ALA B 1 20 ? 6.871 41 24.859 1 97.88 20 ALA B N 1
ATOM 3690 C CA . ALA B 1 20 ? 7.527 40.938 23.562 1 97.88 20 ALA B CA 1
ATOM 3691 C C . ALA B 1 20 ? 6.512 40.656 22.453 1 97.88 20 ALA B C 1
ATOM 3693 O O . ALA B 1 20 ? 6.605 41.219 21.359 1 97.88 20 ALA B O 1
ATOM 3694 N N . SER B 1 21 ? 5.57 39.812 22.703 1 98.56 21 SER B N 1
ATOM 3695 C CA . SER B 1 21 ? 4.52 39.5 21.75 1 98.56 21 SER B CA 1
ATOM 3696 C C . SER B 1 21 ? 3.672 40.719 21.422 1 98.56 21 SER B C 1
ATOM 3698 O O . SER B 1 21 ? 3.361 40.969 20.266 1 98.56 21 SER B O 1
ATOM 3700 N N . ALA B 1 22 ? 3.328 41.469 22.438 1 98.69 22 ALA B N 1
ATOM 3701 C CA . ALA B 1 22 ? 2.516 42.656 22.266 1 98.69 22 ALA B CA 1
ATOM 3702 C C . ALA B 1 22 ? 3.254 43.719 21.422 1 98.69 22 ALA B C 1
ATOM 3704 O O . ALA B 1 22 ? 2.645 44.406 20.609 1 98.69 22 ALA B O 1
ATOM 3705 N N . LYS B 1 23 ? 4.527 43.781 21.641 1 98.12 23 LYS B N 1
ATOM 3706 C CA . LYS B 1 23 ? 5.332 44.719 20.875 1 98.12 23 LYS B CA 1
ATOM 3707 C C . LYS B 1 23 ? 5.344 44.375 19.391 1 98.12 23 LYS B C 1
ATOM 3709 O O . LYS B 1 23 ? 5.277 45.25 18.531 1 98.12 23 LYS B O 1
ATOM 3714 N N . VAL B 1 24 ? 5.461 43.125 19.125 1 97.81 24 VAL B N 1
ATOM 3715 C CA . VAL B 1 24 ? 5.434 42.656 17.75 1 97.81 24 VAL B CA 1
ATOM 3716 C C . VAL B 1 24 ? 4.094 43 17.109 1 97.81 24 VAL B C 1
ATOM 3718 O O . VAL B 1 24 ? 4.043 43.438 15.961 1 97.81 24 VAL B O 1
ATOM 3721 N N . VAL B 1 25 ? 3.018 42.781 17.844 1 98.5 25 VAL B N 1
ATOM 3722 C CA . VAL B 1 25 ? 1.687 43.094 17.328 1 98.5 25 VAL B CA 1
ATOM 3723 C C . VAL B 1 25 ? 1.576 44.594 17.047 1 98.5 25 VAL B C 1
ATOM 3725 O O . VAL B 1 25 ? 1.036 45 16.016 1 98.5 25 VAL B O 1
ATOM 3728 N N . LYS B 1 26 ? 2.1 45.375 17.969 1 98.5 26 LYS B N 1
ATOM 3729 C CA . LYS B 1 26 ? 2.094 46.844 17.781 1 98.5 26 LYS B CA 1
ATOM 3730 C C . LYS B 1 26 ? 2.818 47.219 16.5 1 98.5 26 LYS B C 1
ATOM 3732 O O . LYS B 1 26 ? 2.352 48.094 15.758 1 98.5 26 LYS B O 1
ATOM 3737 N N . GLU B 1 27 ? 3.912 46.594 16.328 1 97.5 27 GLU B N 1
ATOM 3738 C CA . GLU B 1 27 ? 4.684 46.875 15.125 1 97.5 27 GLU B CA 1
ATOM 3739 C C . GLU B 1 27 ? 3.889 46.531 13.867 1 97.5 27 GLU B C 1
ATOM 3741 O O . GLU B 1 27 ? 3.9 47.281 12.891 1 97.5 27 GLU B O 1
ATOM 3746 N N . CYS B 1 28 ? 3.232 45.438 13.859 1 97.38 28 CYS B N 1
ATOM 3747 C CA . CYS B 1 28 ? 2.43 45 12.719 1 97.38 28 CYS B CA 1
ATOM 3748 C C . CYS B 1 28 ? 1.283 45.969 12.461 1 97.38 28 CYS B C 1
ATOM 3750 O O . CYS B 1 28 ? 1.001 46.312 11.312 1 97.38 28 CYS B O 1
ATOM 3752 N N . VAL B 1 29 ? 0.655 46.406 13.523 1 97.88 29 VAL B N 1
ATOM 3753 C CA . VAL B 1 29 ? -0.418 47.375 13.398 1 97.88 29 VAL B CA 1
ATOM 3754 C C . VAL B 1 29 ? 0.135 48.688 12.82 1 97.88 29 VAL B C 1
ATOM 3756 O O . VAL B 1 29 ? -0.499 49.312 11.961 1 97.88 29 VAL B O 1
ATOM 3759 N N . GLY B 1 30 ? 1.282 49.031 13.297 1 96.75 30 GLY B N 1
ATOM 3760 C CA . GLY B 1 30 ? 1.94 50.219 12.781 1 96.75 30 GLY B CA 1
ATOM 3761 C C . GLY B 1 30 ? 2.256 50.125 11.297 1 96.75 30 GLY B C 1
ATOM 3762 O O . GLY B 1 30 ? 2.295 51.125 10.602 1 96.75 30 GLY B O 1
ATOM 3763 N N . GLU B 1 31 ? 2.434 48.969 10.836 1 95.81 31 GLU B N 1
ATOM 3764 C CA . GLU B 1 31 ? 2.734 48.719 9.43 1 95.81 31 GLU B CA 1
ATOM 3765 C C . GLU B 1 31 ? 1.463 48.719 8.586 1 95.81 31 GLU B C 1
ATOM 3767 O O . GLU B 1 31 ? 1.525 48.625 7.359 1 95.81 31 GLU B O 1
ATOM 3772 N N . GLY B 1 32 ? 0.306 48.812 9.242 1 96 32 GLY B N 1
ATOM 3773 C CA . GLY B 1 32 ? -0.947 48.938 8.516 1 96 32 GLY B CA 1
ATOM 3774 C C . GLY B 1 32 ? -1.787 47.688 8.539 1 96 32 GLY B C 1
ATOM 3775 O O . GLY B 1 32 ? -2.848 47.625 7.914 1 96 32 GLY B O 1
ATOM 3776 N N . TYR B 1 33 ? -1.383 46.688 9.312 1 97.25 33 TYR B N 1
ATOM 3777 C CA . TYR B 1 33 ? -2.137 45.438 9.367 1 97.25 33 TYR B CA 1
ATOM 3778 C C . TYR B 1 33 ? -3.303 45.531 10.336 1 97.25 33 TYR B C 1
ATOM 3780 O O . TYR B 1 33 ? -3.182 46.156 11.398 1 97.25 33 TYR B O 1
ATOM 3788 N N . LYS B 1 34 ? -4.395 45 9.922 1 98.31 34 LYS B N 1
ATOM 3789 C CA . LYS B 1 34 ? -5.41 44.594 10.883 1 98.31 34 LYS B CA 1
ATOM 3790 C C . LYS B 1 34 ? -5.086 43.219 11.469 1 98.31 34 LYS B C 1
ATOM 3792 O O . LYS B 1 34 ? -5.078 42.219 10.75 1 98.31 34 LYS B O 1
ATOM 3797 N N . VAL B 1 35 ? -4.859 43.188 12.789 1 98.69 35 VAL B N 1
ATOM 3798 C CA . VAL B 1 35 ? -4.227 42 13.352 1 98.69 35 VAL B CA 1
ATOM 3799 C C . VAL B 1 35 ? -5.227 41.25 14.234 1 98.69 35 VAL B C 1
ATOM 3801 O O . VAL B 1 35 ? -5.949 41.875 15.023 1 98.69 35 VAL B O 1
ATOM 3804 N N . VAL B 1 36 ? -5.352 39.969 14.039 1 98.88 36 VAL B N 1
ATOM 3805 C CA . VAL B 1 36 ? -5.98 39.062 14.984 1 98.88 36 VAL B CA 1
ATOM 3806 C C . VAL B 1 36 ? -4.91 38.25 15.695 1 98.88 36 VAL B C 1
ATOM 3808 O O . VAL B 1 36 ? -4.027 37.656 15.055 1 98.88 36 VAL B O 1
ATOM 3811 N N . VAL B 1 37 ? -5 38.188 17.016 1 98.88 37 VAL B N 1
ATOM 3812 C CA . VAL B 1 37 ? -3.996 37.5 17.812 1 98.88 37 VAL B CA 1
ATOM 3813 C C . VAL B 1 37 ? -4.566 36.188 18.328 1 98.88 37 VAL B C 1
ATOM 3815 O O . VAL B 1 37 ? -5.703 36.125 18.797 1 98.88 37 VAL B O 1
ATOM 3818 N N . VAL B 1 38 ? -3.812 35.094 18.141 1 98.88 38 VAL B N 1
ATOM 3819 C CA . VAL B 1 38 ? -4.141 33.812 18.719 1 98.88 38 VAL B CA 1
ATOM 3820 C C . VAL B 1 38 ? -3.1 33.406 19.766 1 98.88 38 VAL B C 1
ATOM 3822 O O . VAL B 1 38 ? -1.896 33.531 19.516 1 98.88 38 VAL B O 1
ATOM 3825 N N . VAL B 1 39 ? -3.553 32.969 20.938 1 98.62 39 VAL B N 1
ATOM 3826 C CA . VAL B 1 39 ? -2.576 32.688 21.969 1 98.62 39 VAL B CA 1
ATOM 3827 C C . VAL B 1 39 ? -2.816 31.266 22.516 1 98.62 39 VAL B C 1
ATOM 3829 O O . VAL B 1 39 ? -3.963 30.828 22.625 1 98.62 39 VAL B O 1
ATOM 3832 N N . SER B 1 40 ? -1.708 30.594 22.766 1 97.88 40 SER B N 1
ATOM 3833 C CA . SER B 1 40 ? -1.737 29.359 23.531 1 97.88 40 SER B CA 1
ATOM 3834 C C . SER B 1 40 ? -1.691 29.656 25.031 1 97.88 40 SER B C 1
ATOM 3836 O O . SER B 1 40 ? -1.512 30.797 25.453 1 97.88 40 SER B O 1
ATOM 3838 N N . ALA B 1 41 ? -1.886 28.562 25.781 1 97.88 41 ALA B N 1
ATOM 3839 C CA . ALA B 1 41 ? -1.695 28.688 27.219 1 97.88 41 ALA B CA 1
ATOM 3840 C C . ALA B 1 41 ? -0.237 28.984 27.562 1 97.88 41 ALA B C 1
ATOM 3842 O O . ALA B 1 41 ? 0.66 28.719 26.75 1 97.88 41 ALA B O 1
ATOM 3843 N N . MET B 1 42 ? -0.116 29.578 28.688 1 97.5 42 MET B N 1
ATOM 3844 C CA . MET B 1 42 ? 1.246 29.734 29.188 1 97.5 42 MET B CA 1
ATOM 3845 C C . MET B 1 42 ? 1.965 28.391 29.25 1 97.5 42 MET B C 1
ATOM 3847 O O . MET B 1 42 ? 1.341 27.359 29.5 1 97.5 42 MET B O 1
ATOM 3851 N N . LYS B 1 43 ? 3.248 28.438 29.062 1 96 43 LYS B N 1
ATOM 3852 C CA . LYS B 1 43 ? 4.051 27.219 29.031 1 96 43 LYS B CA 1
ATOM 3853 C C . LYS B 1 43 ? 3.781 26.344 30.25 1 96 43 LYS B C 1
ATOM 3855 O O . LYS B 1 43 ? 3.848 26.828 31.375 1 96 43 LYS B O 1
ATOM 3860 N N . GLY B 1 44 ? 3.428 25.141 29.984 1 95.06 44 GLY B N 1
ATOM 3861 C CA . GLY B 1 44 ? 3.283 24.156 31.047 1 95.06 44 GLY B CA 1
ATOM 3862 C C . GLY B 1 44 ? 1.885 24.109 31.625 1 95.06 44 GLY B C 1
ATOM 3863 O O . GLY B 1 44 ? 1.525 23.156 32.312 1 95.06 44 GLY B O 1
ATOM 3864 N N . VAL B 1 45 ? 1.045 25.078 31.406 1 96.56 45 VAL B N 1
ATOM 3865 C CA . VAL B 1 45 ? -0.263 25.188 32.062 1 96.56 45 VAL B CA 1
ATOM 3866 C C . VAL B 1 45 ? -1.194 24.109 31.516 1 96.56 45 VAL B C 1
ATOM 3868 O O . VAL B 1 45 ? -1.918 23.453 32.281 1 96.56 45 VAL B O 1
ATOM 3871 N N . THR B 1 46 ? -1.192 23.875 30.156 1 94.62 46 THR B N 1
ATOM 3872 C CA . THR B 1 46 ? -2.045 22.844 29.578 1 94.62 46 THR B CA 1
ATOM 3873 C C . THR B 1 46 ? -1.742 21.484 30.203 1 94.62 46 THR B C 1
ATOM 3875 O O . THR B 1 46 ? -2.658 20.75 30.594 1 94.62 46 THR B O 1
ATOM 3878 N N . ASP B 1 47 ? -0.486 21.172 30.328 1 93.5 47 ASP B N 1
ATOM 3879 C CA . ASP B 1 47 ? -0.071 19.906 30.906 1 93.5 47 ASP B CA 1
ATOM 3880 C C . ASP B 1 47 ? -0.518 19.781 32.375 1 93.5 47 ASP B C 1
ATOM 3882 O O . ASP B 1 47 ? -0.94 18.719 32.812 1 93.5 47 ASP B O 1
ATOM 3886 N N . SER B 1 48 ? -0.362 20.797 33.094 1 94.06 48 SER B N 1
ATOM 3887 C CA . SER B 1 48 ? -0.738 20.781 34.5 1 94.06 48 SER B CA 1
ATOM 3888 C C . SER B 1 48 ? -2.244 20.609 34.656 1 94.06 48 SER B C 1
ATOM 3890 O O . SER B 1 48 ? -2.701 19.906 35.562 1 94.06 48 SER B O 1
ATOM 3892 N N . LEU B 1 49 ? -3.029 21.266 33.812 1 95.25 49 LEU B N 1
ATOM 3893 C CA . LEU B 1 49 ? -4.48 21.141 33.875 1 95.25 49 LEU B CA 1
ATOM 3894 C C . LEU B 1 49 ? -4.91 19.719 33.5 1 95.25 49 LEU B C 1
ATOM 3896 O O . LEU B 1 49 ? -5.883 19.203 34.062 1 95.25 49 LEU B O 1
ATOM 3900 N N . LEU B 1 50 ? -4.203 19.141 32.531 1 91.88 50 LEU B N 1
ATOM 3901 C CA . LEU B 1 50 ? -4.48 17.766 32.125 1 91.88 50 LEU B CA 1
ATOM 3902 C C . LEU B 1 50 ? -4.27 16.812 33.312 1 91.88 50 LEU B C 1
ATOM 3904 O O . LEU B 1 50 ? -5.07 15.898 33.531 1 91.88 50 LEU B O 1
ATOM 3908 N N . LYS B 1 51 ? -3.197 17 34.031 1 89.44 51 LYS B N 1
ATOM 3909 C CA . LYS B 1 51 ? -2.889 16.172 35.219 1 89.44 51 LYS B CA 1
ATOM 3910 C C . LYS B 1 51 ? -3.957 16.312 36.281 1 89.44 51 LYS B C 1
ATOM 3912 O O . LYS B 1 51 ? -4.379 15.328 36.875 1 89.44 51 LYS B O 1
ATOM 3917 N N . VAL B 1 52 ? -4.371 17.469 36.469 1 88 52 VAL B N 1
ATOM 3918 C CA . VAL B 1 52 ? -5.332 17.75 37.531 1 88 52 VAL B CA 1
ATOM 3919 C C . VAL B 1 52 ? -6.703 17.203 37.156 1 88 52 VAL B C 1
ATOM 3921 O O . VAL B 1 52 ? -7.453 16.719 38 1 88 52 VAL B O 1
ATOM 3924 N N . SER B 1 53 ? -7.051 17.328 35.906 1 84.81 53 SER B N 1
ATOM 3925 C CA . SER B 1 53 ? -8.352 16.859 35.438 1 84.81 53 SER B CA 1
ATOM 3926 C C . SER B 1 53 ? -8.438 15.336 35.469 1 84.81 53 SER B C 1
ATOM 3928 O O . SER B 1 53 ? -9.516 14.773 35.625 1 84.81 53 SER B O 1
ATOM 3930 N N . GLY B 1 54 ? -7.387 14.695 35.219 1 80.12 54 GLY B N 1
ATOM 3931 C CA . GLY B 1 54 ? -7.383 13.242 35.219 1 80.12 54 GLY B CA 1
ATOM 3932 C C . GLY B 1 54 ? -7.355 12.625 36.594 1 80.12 54 GLY B C 1
ATOM 3933 O O . GLY B 1 54 ? -7.953 11.578 36.812 1 80.12 54 GLY B O 1
ATOM 3934 N N . SER B 1 55 ? -6.48 13.164 37.469 1 80.56 55 SER B N 1
ATOM 3935 C CA . SER B 1 55 ? -6.355 12.68 38.844 1 80.56 55 SER B CA 1
ATOM 3936 C C . SER B 1 55 ? -6.43 13.82 39.844 1 80.56 55 SER B C 1
ATOM 3938 O O . SER B 1 55 ? -5.398 14.375 40.25 1 80.56 55 SER B O 1
ATOM 3940 N N . LEU B 1 56 ? -7.672 14.164 40.156 1 78.31 56 LEU B N 1
ATOM 3941 C CA . LEU B 1 56 ? -7.824 15.312 41.062 1 78.31 56 LEU B CA 1
ATOM 3942 C C . LEU B 1 56 ? -7.172 15.039 42.406 1 78.31 56 LEU B C 1
ATOM 3944 O O . LEU B 1 56 ? -7.75 14.352 43.25 1 78.31 56 LEU B O 1
ATOM 3948 N N . PRO B 1 57 ? -6.031 15.625 42.531 1 74.19 57 PRO B N 1
ATOM 3949 C CA . PRO B 1 57 ? -5.383 15.445 43.812 1 74.19 57 PRO B CA 1
ATOM 3950 C C . PRO B 1 57 ? -6.16 16.094 44.969 1 74.19 57 PRO B C 1
ATOM 3952 O O . PRO B 1 57 ? -6.961 17 44.719 1 74.19 57 PRO B O 1
ATOM 3955 N N . LYS B 1 58 ? -5.938 15.539 46.156 1 73.69 58 LYS B N 1
ATOM 3956 C CA . LYS B 1 58 ? -6.574 16.078 47.375 1 73.69 58 LYS B CA 1
ATOM 3957 C C . LYS B 1 58 ? -6.273 17.562 47.531 1 73.69 58 LYS B C 1
ATOM 3959 O O . LYS B 1 58 ? -7.102 18.312 48.062 1 73.69 58 LYS B O 1
ATOM 3964 N N . ASP B 1 59 ? -5.168 17.984 46.875 1 87.56 59 ASP B N 1
ATOM 3965 C CA . ASP B 1 59 ? -4.715 19.375 47.031 1 87.56 59 ASP B CA 1
ATOM 3966 C C . ASP B 1 59 ? -4.98 20.188 45.781 1 87.56 59 ASP B C 1
ATOM 3968 O O . ASP B 1 59 ? -4.164 21.031 45.406 1 87.56 59 ASP B O 1
ATOM 3972 N N . TRP B 1 60 ? -6.078 19.984 45.125 1 91.38 60 TRP B N 1
ATOM 3973 C CA . TRP B 1 60 ? -6.406 20.688 43.875 1 91.38 60 TRP B CA 1
ATOM 3974 C C . TRP B 1 60 ? -6.609 22.188 44.125 1 91.38 60 TRP B C 1
ATOM 3976 O O . TRP B 1 60 ? -6.344 23.016 43.281 1 91.38 60 TRP B O 1
ATOM 3986 N N . LYS B 1 61 ? -6.961 22.625 45.375 1 93.94 61 LYS B N 1
ATOM 3987 C CA . LYS B 1 61 ? -7.129 24.031 45.719 1 93.94 61 LYS B CA 1
ATOM 3988 C C . LYS B 1 61 ? -5.789 24.766 45.719 1 93.94 61 LYS B C 1
ATOM 3990 O O . LYS B 1 61 ? -5.707 25.906 45.281 1 93.94 61 LYS B O 1
ATOM 3995 N N . LYS B 1 62 ? -4.789 24.062 46.188 1 94.56 62 LYS B N 1
ATOM 3996 C CA . LYS B 1 62 ? -3.447 24.641 46.188 1 94.56 62 LYS B CA 1
ATOM 3997 C C . LYS B 1 62 ? -2.959 24.844 44.75 1 94.56 62 LYS B C 1
ATOM 3999 O O . LYS B 1 62 ? -2.23 25.797 44.469 1 94.56 62 LYS B O 1
ATOM 4004 N N . TYR B 1 63 ? -3.312 23.906 43.938 1 94.69 63 TYR B N 1
ATOM 4005 C CA . TYR B 1 63 ? -2.961 24.047 42.531 1 94.69 63 TYR B CA 1
ATOM 4006 C C . TYR B 1 63 ? -3.598 25.297 41.906 1 94.69 63 TYR B C 1
ATOM 4008 O O . TYR B 1 63 ? -2.93 26.078 41.219 1 94.69 63 TYR B O 1
ATOM 4016 N N . VAL B 1 64 ? -4.891 25.484 42.188 1 96.62 64 VAL B N 1
ATOM 4017 C CA . VAL B 1 64 ? -5.617 26.625 41.625 1 96.62 64 VAL B CA 1
ATOM 4018 C C . VAL B 1 64 ? -5.02 27.922 42.156 1 96.62 64 VAL B C 1
ATOM 4020 O O . VAL B 1 64 ? -4.895 28.906 41.406 1 96.62 64 VAL B O 1
ATOM 4023 N N . GLU B 1 65 ? -4.621 27.922 43.375 1 96.69 65 GLU B N 1
ATOM 4024 C CA . GLU B 1 65 ? -4.008 29.109 43.969 1 96.69 65 GLU B CA 1
ATOM 4025 C C . GLU B 1 65 ? -2.66 29.406 43.312 1 96.69 65 GLU B C 1
ATOM 4027 O O . GLU B 1 65 ? -2.326 30.578 43.094 1 96.69 65 GLU B O 1
ATOM 4032 N N . ALA B 1 66 ? -1.9 28.406 43.125 1 96.75 66 ALA B N 1
ATOM 4033 C CA . ALA B 1 66 ? -0.603 28.578 42.5 1 96.75 66 ALA B CA 1
ATOM 4034 C C . ALA B 1 66 ? -0.766 29.078 41.062 1 96.75 66 ALA B C 1
ATOM 4036 O O . ALA B 1 66 ? 0.008 29.922 40.594 1 96.75 66 ALA B O 1
ATOM 4037 N N . LEU B 1 67 ? -1.756 28.547 40.375 1 97.44 67 LEU B N 1
ATOM 4038 C CA . LEU B 1 67 ? -2.061 28.969 39 1 97.44 67 LEU B CA 1
ATOM 4039 C C . LEU B 1 67 ? -2.465 30.438 38.969 1 97.44 67 LEU B C 1
ATOM 4041 O O . LEU B 1 67 ? -1.999 31.203 38.125 1 97.44 67 LEU B O 1
ATOM 4045 N N . LYS B 1 68 ? -3.326 30.812 39.906 1 98 68 LYS B N 1
ATOM 4046 C CA . LYS B 1 68 ? -3.77 32.188 40 1 98 68 LYS B CA 1
ATOM 4047 C C . LYS B 1 68 ? -2.59 33.125 40.25 1 98 68 LYS B C 1
ATOM 4049 O O . LYS B 1 68 ? -2.449 34.156 39.594 1 98 68 LYS B O 1
ATOM 4054 N N . ARG B 1 69 ? -1.746 32.75 41.156 1 97.94 69 ARG B N 1
ATOM 4055 C CA . ARG B 1 69 ? -0.609 33.594 41.531 1 97.94 69 ARG B CA 1
ATOM 4056 C C . ARG B 1 69 ? 0.346 33.781 40.344 1 97.94 69 ARG B C 1
ATOM 4058 O O . ARG B 1 69 ? 0.886 34.875 40.156 1 97.94 69 ARG B O 1
ATOM 4065 N N . ARG B 1 70 ? 0.549 32.719 39.656 1 97.94 70 ARG B N 1
ATOM 4066 C CA . ARG B 1 70 ? 1.433 32.781 38.5 1 97.94 70 ARG B CA 1
ATOM 4067 C C . ARG B 1 70 ? 0.918 33.781 37.469 1 97.94 70 ARG B C 1
ATOM 4069 O O . ARG B 1 70 ? 1.688 34.594 36.938 1 97.94 70 ARG B O 1
ATOM 4076 N N . HIS B 1 71 ? -0.324 33.781 37.219 1 98.56 71 HIS B N 1
ATOM 4077 C CA . HIS B 1 71 ? -0.921 34.656 36.25 1 98.56 71 HIS B CA 1
ATOM 4078 C C . HIS B 1 71 ? -1.024 36.094 36.75 1 98.56 71 HIS B C 1
ATOM 4080 O O . HIS B 1 71 ? -0.828 37.062 36 1 98.56 71 HIS B O 1
ATOM 4086 N N . GLU B 1 72 ? -1.312 36.219 38.031 1 98.44 72 GLU B N 1
ATOM 4087 C CA . GLU B 1 72 ? -1.371 37.531 38.656 1 98.44 72 GLU B CA 1
ATOM 4088 C C . GLU B 1 72 ? -0.011 38.219 38.625 1 98.44 72 GLU B C 1
ATOM 4090 O O . GLU B 1 72 ? 0.07 39.438 38.438 1 98.44 72 GLU B O 1
ATOM 4095 N N . ARG B 1 73 ? 0.963 37.406 38.812 1 98.19 73 ARG B N 1
ATOM 4096 C CA . ARG B 1 73 ? 2.318 37.969 38.781 1 98.19 73 ARG B CA 1
ATOM 4097 C C . ARG B 1 73 ? 2.621 38.562 37.406 1 98.19 73 ARG B C 1
ATOM 4099 O O . ARG B 1 73 ? 3.275 39.594 37.312 1 98.19 73 ARG B O 1
ATOM 4106 N N . VAL B 1 74 ? 2.162 37.969 36.406 1 98.38 74 VAL B N 1
ATOM 4107 C CA . VAL B 1 74 ? 2.369 38.469 35.062 1 98.38 74 VAL B CA 1
ATOM 4108 C C . VAL B 1 74 ? 1.619 39.781 34.875 1 98.38 74 VAL B C 1
ATOM 4110 O O . VAL B 1 74 ? 2.17 40.75 34.344 1 98.38 74 VAL B O 1
ATOM 4113 N N . LEU B 1 75 ? 0.392 39.875 35.344 1 98.5 75 LEU B N 1
ATOM 4114 C CA . LEU B 1 75 ? -0.39 41.094 35.25 1 98.5 75 LEU B CA 1
ATOM 4115 C C . LEU B 1 75 ? 0.279 42.25 36 1 98.5 75 LEU B C 1
ATOM 4117 O O . LEU B 1 75 ? 0.283 43.375 35.531 1 98.5 75 LEU B O 1
ATOM 4121 N N . GLN B 1 76 ? 0.837 41.844 37.125 1 98.44 76 GLN B N 1
ATOM 4122 C CA . GLN B 1 76 ? 1.525 42.844 37.969 1 98.44 76 GLN B CA 1
ATOM 4123 C C . GLN B 1 76 ? 2.758 43.375 37.25 1 98.44 76 GLN B C 1
ATOM 4125 O O . GLN B 1 76 ? 2.965 44.594 37.188 1 98.44 76 GLN B O 1
ATOM 4130 N N . GLN B 1 77 ? 3.457 42.5 36.719 1 98.19 77 GLN B N 1
ATOM 4131 C CA . GLN B 1 77 ? 4.691 42.875 36.031 1 98.19 77 GLN B CA 1
ATOM 4132 C C . GLN B 1 77 ? 4.398 43.688 34.781 1 98.19 77 GLN B C 1
ATOM 4134 O O . GLN B 1 77 ? 5.203 44.531 34.375 1 98.19 77 GLN B O 1
ATOM 4139 N N . LEU B 1 78 ? 3.205 43.531 34.25 1 97.5 78 LEU B N 1
ATOM 4140 C CA . LEU B 1 78 ? 2.791 44.25 33.031 1 97.5 78 LEU B CA 1
ATOM 4141 C C . LEU B 1 78 ? 2.188 45.625 33.406 1 97.5 78 LEU B C 1
ATOM 4143 O O . LEU B 1 78 ? 1.928 46.438 32.531 1 97.5 78 LEU B O 1
ATOM 4147 N N . GLY B 1 79 ? 2.047 45.875 34.656 1 96.25 79 GLY B N 1
ATOM 4148 C CA . GLY B 1 79 ? 1.388 47.094 35.094 1 96.25 79 GLY B CA 1
ATOM 4149 C C . GLY B 1 79 ? -0.039 47.219 34.594 1 96.25 79 GLY B C 1
ATOM 4150 O O . GLY B 1 79 ? -0.45 48.281 34.094 1 96.25 79 GLY B O 1
ATOM 4151 N N . SER B 1 80 ? -0.775 46.125 34.75 1 95.5 80 SER B N 1
ATOM 4152 C CA . SER B 1 80 ? -2.082 46.031 34.094 1 95.5 80 SER B CA 1
ATOM 4153 C C . SER B 1 80 ? -3.152 46.75 34.906 1 95.5 80 SER B C 1
ATOM 4155 O O . SER B 1 80 ? -3.008 46.969 36.094 1 95.5 80 SER B O 1
ATOM 4157 N N . SER B 1 81 ? -4.199 47.125 34.219 1 96.12 81 SER B N 1
ATOM 4158 C CA . SER B 1 81 ? -5.355 47.75 34.875 1 96.12 81 SER B CA 1
ATOM 4159 C C . SER B 1 81 ? -6.117 46.75 35.719 1 96.12 81 SER B C 1
ATOM 4161 O O . SER B 1 81 ? -5.969 45.531 35.562 1 96.12 81 SER B O 1
ATOM 4163 N N . GLU B 1 82 ? -6.945 47.25 36.562 1 96.62 82 GLU B N 1
ATOM 4164 C CA . GLU B 1 82 ? -7.707 46.438 37.5 1 96.62 82 GLU B CA 1
ATOM 4165 C C . GLU B 1 82 ? -8.703 45.531 36.781 1 96.62 82 GLU B C 1
ATOM 4167 O O . GLU B 1 82 ? -9.031 44.438 37.25 1 96.62 82 GLU B O 1
ATOM 4172 N N . ARG B 1 83 ? -9.094 46 35.688 1 96.94 83 ARG B N 1
ATOM 4173 C CA . ARG B 1 83 ? -10.078 45.25 34.938 1 96.94 83 ARG B CA 1
ATOM 4174 C C . ARG B 1 83 ? -9.57 43.844 34.625 1 96.94 83 ARG B C 1
ATOM 4176 O O . ARG B 1 83 ? -10.32 42.875 34.688 1 96.94 83 ARG B O 1
ATOM 4183 N N . TRP B 1 84 ? -8.328 43.719 34.312 1 98.19 84 TRP B N 1
ATOM 4184 C CA . TRP B 1 84 ? -7.781 42.406 33.906 1 98.19 84 TRP B CA 1
ATOM 4185 C C . TRP B 1 84 ? -7.594 41.5 35.094 1 98.19 84 TRP B C 1
ATOM 4187 O O . TRP B 1 84 ? -7.738 40.281 35 1 98.19 84 TRP B O 1
ATOM 4197 N N . PHE B 1 85 ? -7.273 42.062 36.281 1 98.19 85 PHE B N 1
ATOM 4198 C CA . PHE B 1 85 ? -7.23 41.25 37.5 1 98.19 85 PHE B CA 1
ATOM 4199 C C . PHE B 1 85 ? -8.602 40.688 37.812 1 98.19 85 PHE B C 1
ATOM 4201 O O . PHE B 1 85 ? -8.719 39.531 38.25 1 98.19 85 PHE B O 1
ATOM 4208 N N . LYS B 1 86 ? -9.602 41.5 37.562 1 98.25 86 LYS B N 1
ATOM 4209 C CA . LYS B 1 86 ? -10.969 41.062 37.844 1 98.25 86 LYS B CA 1
ATOM 4210 C C . LYS B 1 86 ? -11.367 39.938 36.875 1 98.25 86 LYS B C 1
ATOM 4212 O O . LYS B 1 86 ? -12 38.969 37.312 1 98.25 86 LYS B O 1
ATOM 4217 N N . GLU B 1 87 ? -11.047 40.125 35.688 1 97.81 87 GLU B N 1
ATOM 4218 C CA . GLU B 1 87 ? -11.344 39.094 34.688 1 97.81 87 GLU B CA 1
ATOM 4219 C C . GLU B 1 87 ? -10.617 37.781 35.031 1 97.81 87 GLU B C 1
ATOM 4221 O O . GLU B 1 87 ? -11.18 36.688 34.875 1 97.81 87 GLU B O 1
ATOM 4226 N N . LEU B 1 88 ? -9.359 37.875 35.406 1 98.44 88 LEU B N 1
ATOM 4227 C CA . LEU B 1 88 ? -8.586 36.719 35.812 1 98.44 88 LEU B CA 1
ATOM 4228 C C . LEU B 1 88 ? -9.242 36.031 37 1 98.44 88 LEU B C 1
ATOM 4230 O O . LEU B 1 88 ? -9.375 34.781 37 1 98.44 88 LEU B O 1
ATOM 4234 N N . GLU B 1 89 ? -9.648 36.781 37.938 1 98.06 89 GLU B N 1
ATOM 4235 C CA . GLU B 1 89 ? -10.281 36.25 39.156 1 98.06 89 GLU B CA 1
ATOM 4236 C C . GLU B 1 89 ? -11.562 35.5 38.781 1 98.06 89 GLU B C 1
ATOM 4238 O O . GLU B 1 89 ? -11.836 34.438 39.344 1 98.06 89 GLU B O 1
ATOM 4243 N N . LYS B 1 90 ? -12.305 36.094 37.938 1 97.94 90 LYS B N 1
ATOM 4244 C CA . LYS B 1 90 ? -13.547 35.469 37.5 1 97.94 90 LYS B CA 1
ATOM 4245 C C . LYS B 1 90 ? -13.281 34.094 36.875 1 97.94 90 LYS B C 1
ATOM 4247 O O . LYS B 1 90 ? -13.984 33.125 37.188 1 97.94 90 LYS B O 1
ATOM 4252 N N . ASN B 1 91 ? -12.297 34 36.031 1 98.12 91 ASN B N 1
ATOM 4253 C CA . ASN B 1 91 ? -11.953 32.75 35.375 1 98.12 91 ASN B CA 1
ATOM 4254 C C . ASN B 1 91 ? -11.422 31.734 36.375 1 98.12 91 ASN B C 1
ATOM 4256 O O . ASN B 1 91 ? -11.75 30.547 36.281 1 98.12 91 ASN B O 1
ATOM 4260 N N . VAL B 1 92 ? -10.602 32.156 37.281 1 98.12 92 VAL B N 1
ATOM 4261 C CA . VAL B 1 92 ? -10.023 31.25 38.281 1 98.12 92 VAL B CA 1
ATOM 4262 C C . VAL B 1 92 ? -11.125 30.703 39.188 1 98.12 92 VAL B C 1
ATOM 4264 O O . VAL B 1 92 ? -11.102 29.531 39.562 1 98.12 92 VAL B O 1
ATOM 4267 N N . GLU B 1 93 ? -12.078 31.578 39.5 1 97.81 93 GLU B N 1
ATOM 4268 C CA . GLU B 1 93 ? -13.203 31.141 40.312 1 97.81 93 GLU B CA 1
ATOM 4269 C C . GLU B 1 93 ? -14.031 30.078 39.594 1 97.81 93 GLU B C 1
ATOM 4271 O O . GLU B 1 93 ? -14.516 29.125 40.188 1 97.81 93 GLU B O 1
ATOM 4276 N N . GLU B 1 94 ? -14.25 30.359 38.375 1 97.12 94 GLU B N 1
ATOM 4277 C CA . GLU B 1 94 ? -14.977 29.375 37.594 1 97.12 94 GLU B CA 1
ATOM 4278 C C . GLU B 1 94 ? -14.234 28.031 37.594 1 97.12 94 GLU B C 1
ATOM 4280 O O . GLU B 1 94 ? -14.844 26.984 37.719 1 97.12 94 GLU B O 1
ATOM 4285 N N . LEU B 1 95 ? -12.922 28.047 37.375 1 97.25 95 LEU B N 1
ATOM 4286 C CA . LEU B 1 95 ? -12.102 26.828 37.406 1 97.25 95 LEU B CA 1
ATOM 4287 C C . LEU B 1 95 ? -12.219 26.125 38.75 1 97.25 95 LEU B C 1
ATOM 4289 O O . LEU B 1 95 ? -12.352 24.906 38.812 1 97.25 95 LEU B O 1
ATOM 4293 N N . LYS B 1 96 ? -12.156 26.906 39.781 1 95.69 96 LYS B N 1
ATOM 4294 C CA . LYS B 1 96 ? -12.289 26.359 41.125 1 95.69 96 LYS B CA 1
ATOM 4295 C C . LYS B 1 96 ? -13.617 25.625 41.312 1 95.69 96 LYS B C 1
ATOM 4297 O O . LYS B 1 96 ? -13.656 24.531 41.844 1 95.69 96 LYS B O 1
ATOM 4302 N N . ASN B 1 97 ? -14.656 26.234 40.781 1 95.56 97 ASN B N 1
ATOM 4303 C CA . ASN B 1 97 ? -15.984 25.641 40.906 1 95.56 97 ASN B CA 1
ATOM 4304 C C . ASN B 1 97 ? -16.078 24.328 40.125 1 95.56 97 ASN B C 1
ATOM 4306 O O . ASN B 1 97 ? -16.688 23.375 40.594 1 95.56 97 ASN B O 1
ATOM 4310 N N . VAL B 1 98 ? -15.562 24.375 38.969 1 94.31 98 VAL B N 1
ATOM 4311 C CA . VAL B 1 98 ? -15.641 23.172 38.156 1 94.31 98 VAL B CA 1
ATOM 4312 C C . VAL B 1 98 ? -14.828 22.047 38.781 1 94.31 98 VAL B C 1
ATOM 4314 O O . VAL B 1 98 ? -15.281 20.891 38.812 1 94.31 98 VAL B O 1
ATOM 4317 N N . LEU B 1 99 ? -13.594 22.328 39.281 1 94.19 99 LEU B N 1
ATOM 4318 C CA . LEU B 1 99 ? -12.758 21.312 39.906 1 94.19 99 LEU B CA 1
ATOM 4319 C C . LEU B 1 99 ? -13.414 20.781 41.188 1 94.19 99 LEU B C 1
ATOM 4321 O O . LEU B 1 99 ? -13.297 19.594 41.5 1 94.19 99 LEU B O 1
ATOM 4325 N N . TRP B 1 100 ? -14.086 21.688 41.812 1 91.56 100 TRP B N 1
ATOM 4326 C CA . TRP B 1 100 ? -14.836 21.266 43 1 91.56 100 TRP B CA 1
ATOM 4327 C C . TRP B 1 100 ? -15.914 20.25 42.625 1 91.56 100 TRP B C 1
ATOM 4329 O O . TRP B 1 100 ? -16.062 19.234 43.281 1 91.56 100 TRP B O 1
ATOM 4339 N N . ALA B 1 101 ? -16.672 20.625 41.625 1 89.94 101 ALA B N 1
ATOM 4340 C CA . ALA B 1 101 ? -17.719 19.734 41.188 1 89.94 101 ALA B CA 1
ATOM 4341 C C . ALA B 1 101 ? -17.156 18.375 40.781 1 89.94 101 ALA B C 1
ATOM 4343 O O . ALA B 1 101 ? -17.75 17.328 41.094 1 89.94 101 ALA B O 1
ATOM 4344 N N . LEU B 1 102 ? -16.047 18.391 40.094 1 89.88 102 LEU B N 1
ATOM 4345 C CA . LEU B 1 102 ? -15.414 17.156 39.656 1 89.88 102 LEU B CA 1
ATOM 4346 C C . LEU B 1 102 ? -14.922 16.344 40.844 1 89.88 102 LEU B C 1
ATOM 4348 O O . LEU B 1 102 ? -14.977 15.117 40.844 1 89.88 102 LEU B O 1
ATOM 4352 N N . TYR B 1 103 ? -14.422 17.094 41.812 1 88.12 103 TYR B N 1
ATOM 4353 C CA . TYR B 1 103 ? -13.922 16.469 43.031 1 88.12 103 TYR B CA 1
ATOM 4354 C C . TYR B 1 103 ? -15.039 15.75 43.781 1 88.12 103 TYR B C 1
ATOM 4356 O O . TYR B 1 103 ? -14.844 14.656 44.312 1 88.12 103 TYR B O 1
ATOM 4364 N N . ILE B 1 104 ? -16.188 16.297 43.719 1 88.25 104 ILE B N 1
ATOM 4365 C CA . ILE B 1 104 ? -17.312 15.766 44.469 1 88.25 104 ILE B CA 1
ATOM 4366 C C . ILE B 1 104 ? -17.969 14.625 43.688 1 88.25 104 ILE B C 1
ATOM 4368 O O . ILE B 1 104 ? -18.312 13.586 44.25 1 88.25 104 ILE B O 1
ATOM 4372 N N . LEU B 1 105 ? -18.078 14.867 42.406 1 83.94 105 LEU B N 1
ATOM 4373 C CA . LEU B 1 105 ? -18.812 13.914 41.562 1 83.94 105 LEU B CA 1
ATOM 4374 C C . LEU B 1 105 ? -17.938 12.727 41.188 1 83.94 105 LEU B C 1
ATOM 4376 O O . LEU B 1 105 ? -18.453 11.648 40.875 1 83.94 105 LEU B O 1
ATOM 4380 N N . ARG B 1 106 ? -16.688 12.781 41.062 1 80.94 106 ARG B N 1
ATOM 4381 C CA . ARG B 1 106 ? -15.742 11.719 40.75 1 80.94 106 ARG B CA 1
ATOM 4382 C C . ARG B 1 106 ? -16.016 11.141 39.375 1 80.94 106 ARG B C 1
ATOM 4384 O O . ARG B 1 106 ? -15.992 9.922 39.188 1 80.94 106 ARG B O 1
ATOM 4391 N N . GLU B 1 107 ? -16.531 12 38.562 1 79.38 107 GLU B N 1
ATOM 4392 C CA . GLU B 1 107 ? -16.812 11.617 37.188 1 79.38 107 GLU B CA 1
ATOM 4393 C C . GLU B 1 107 ? -16.078 12.531 36.188 1 79.38 107 GLU B C 1
ATOM 4395 O O . GLU B 1 107 ? -16.141 13.758 36.312 1 79.38 107 GLU B O 1
ATOM 4400 N N . HIS B 1 108 ? -15.289 11.852 35.375 1 84.94 108 HIS B N 1
ATOM 4401 C CA . HIS B 1 108 ? -14.539 12.586 34.344 1 84.94 108 HIS B CA 1
ATOM 4402 C C . HIS B 1 108 ? -14.945 12.148 32.938 1 84.94 108 HIS B C 1
ATOM 4404 O O . HIS B 1 108 ? -14.977 10.945 32.656 1 84.94 108 HIS B O 1
ATOM 4410 N N . THR B 1 109 ? -15.508 13.133 32.188 1 88.69 109 THR B N 1
ATOM 4411 C CA . THR B 1 109 ? -15.859 12.867 30.797 1 88.69 109 THR B CA 1
ATOM 4412 C C . THR B 1 109 ? -14.938 13.633 29.859 1 88.69 109 THR B C 1
ATOM 4414 O O . THR B 1 109 ? -14.273 14.594 30.266 1 88.69 109 THR B O 1
ATOM 4417 N N . PRO B 1 110 ? -14.828 13.25 28.609 1 92.69 110 PRO B N 1
ATOM 4418 C CA . PRO B 1 110 ? -14.062 14.031 27.625 1 92.69 110 PRO B CA 1
ATOM 4419 C C . PRO B 1 110 ? -14.516 15.484 27.547 1 92.69 110 PRO B C 1
ATOM 4421 O O . PRO B 1 110 ? -13.695 16.375 27.344 1 92.69 110 PRO B O 1
ATOM 4424 N N . ARG B 1 111 ? -15.75 15.68 27.75 1 94 111 ARG B N 1
ATOM 4425 C CA . ARG B 1 111 ? -16.312 17.031 27.719 1 94 111 ARG B CA 1
ATOM 4426 C C . ARG B 1 111 ? -15.773 17.875 28.859 1 94 111 ARG B C 1
ATOM 4428 O O . ARG B 1 111 ? -15.352 19.016 28.656 1 94 111 ARG B O 1
ATOM 4435 N N . THR B 1 112 ? -15.805 17.344 30.016 1 92.94 112 THR B N 1
ATOM 4436 C CA . THR B 1 112 ? -15.328 18.078 31.172 1 92.94 112 THR B CA 1
ATOM 4437 C C . THR B 1 112 ? -13.82 18.312 31.094 1 92.94 112 THR B C 1
ATOM 4439 O O . THR B 1 112 ? -13.312 19.328 31.547 1 92.94 112 THR B O 1
ATOM 4442 N N . ARG B 1 113 ? -13.117 17.375 30.594 1 94.62 113 ARG B N 1
ATOM 4443 C CA . ARG B 1 113 ? -11.68 17.516 30.391 1 94.62 113 ARG B CA 1
ATOM 4444 C C . ARG B 1 113 ? -11.383 18.719 29.484 1 94.62 113 ARG B C 1
ATOM 4446 O O . ARG B 1 113 ? -10.531 19.547 29.812 1 94.62 113 ARG B O 1
ATOM 4453 N N . ASP B 1 114 ? -12.109 18.766 28.391 1 97.06 114 ASP B N 1
ATOM 4454 C CA . ASP B 1 114 ? -11.93 19.891 27.469 1 97.06 114 ASP B CA 1
ATOM 4455 C C . ASP B 1 114 ? -12.227 21.219 28.156 1 97.06 114 ASP B C 1
ATOM 4457 O O . ASP B 1 114 ? -11.539 22.203 27.906 1 97.06 114 ASP B O 1
ATOM 4461 N N . PHE B 1 115 ? -13.227 21.203 28.969 1 96.31 115 PHE B N 1
ATOM 4462 C CA . PHE B 1 115 ? -13.617 22.422 29.672 1 96.31 115 PHE B CA 1
ATOM 4463 C C . PHE B 1 115 ? -12.523 22.859 30.641 1 96.31 115 PHE B C 1
ATOM 4465 O O . PHE B 1 115 ? -12.18 24.047 30.688 1 96.31 115 PHE B O 1
ATOM 4472 N N . VAL B 1 116 ? -12 21.938 31.312 1 96.31 116 VAL B N 1
ATOM 4473 C CA . VAL B 1 116 ? -10.938 22.25 32.281 1 96.31 116 VAL B CA 1
ATOM 4474 C C . VAL B 1 116 ? -9.703 22.75 31.531 1 96.31 116 VAL B C 1
ATOM 4476 O O . VAL B 1 116 ? -9.094 23.75 31.922 1 96.31 116 VAL B O 1
ATOM 4479 N N . LEU B 1 117 ? -9.352 22.125 30.469 1 97.12 117 LEU B N 1
ATOM 4480 C CA . LEU B 1 117 ? -8.172 22.5 29.703 1 97.12 117 LEU B CA 1
ATOM 4481 C C . LEU B 1 117 ? -8.32 23.906 29.109 1 97.12 117 LEU B C 1
ATOM 4483 O O . LEU B 1 117 ? -7.328 24.609 28.922 1 97.12 117 LEU B O 1
ATOM 4487 N N . SER B 1 118 ? -9.531 24.312 28.875 1 98.12 118 SER B N 1
ATOM 4488 C CA . SER B 1 118 ? -9.797 25.578 28.203 1 98.12 118 SER B CA 1
ATOM 4489 C C . SER B 1 118 ? -9.32 26.75 29.047 1 98.12 118 SER B C 1
ATOM 4491 O O . SER B 1 118 ? -9.047 27.828 28.5 1 98.12 118 SER B O 1
ATOM 4493 N N . PHE B 1 119 ? -9.219 26.578 30.297 1 98.12 119 PHE B N 1
ATOM 4494 C CA . PHE B 1 119 ? -8.836 27.688 31.172 1 98.12 119 PHE B CA 1
ATOM 4495 C C . PHE B 1 119 ? -7.402 28.109 30.906 1 98.12 119 PHE B C 1
ATOM 4497 O O . PHE B 1 119 ? -7.031 29.266 31.172 1 98.12 119 PHE B O 1
ATOM 4504 N N . GLY B 1 120 ? -6.566 27.203 30.391 1 98.12 120 GLY B N 1
ATOM 4505 C CA . GLY B 1 120 ? -5.219 27.594 30.016 1 98.12 120 GLY B CA 1
ATOM 4506 C C . GLY B 1 120 ? -5.188 28.719 29.016 1 98.12 120 GLY B C 1
ATOM 4507 O O . GLY B 1 120 ? -4.57 29.766 29.25 1 98.12 120 GLY B O 1
ATOM 4508 N N . GLU B 1 121 ? -5.875 28.516 27.922 1 98.38 121 GLU B N 1
ATOM 4509 C CA . GLU B 1 121 ? -5.93 29.516 26.859 1 98.38 121 GLU B CA 1
ATOM 4510 C C . GLU B 1 121 ? -6.746 30.734 27.297 1 98.38 121 GLU B C 1
ATOM 4512 O O . GLU B 1 121 ? -6.414 31.859 26.938 1 98.38 121 GLU B O 1
ATOM 4517 N N . ARG B 1 122 ? -7.809 30.531 28.047 1 98.44 122 ARG B N 1
ATOM 4518 C CA . ARG B 1 122 ? -8.648 31.641 28.484 1 98.44 122 ARG B CA 1
ATOM 4519 C C . ARG B 1 122 ? -7.867 32.594 29.375 1 98.44 122 ARG B C 1
ATOM 4521 O O . ARG B 1 122 ? -7.957 33.812 29.203 1 98.44 122 ARG B O 1
ATOM 4528 N N . LEU B 1 123 ? -7.129 32.031 30.266 1 98.62 123 LEU B N 1
ATOM 4529 C CA . LEU B 1 123 ? -6.301 32.875 31.141 1 98.62 123 LEU B CA 1
ATOM 4530 C C . LEU B 1 123 ? -5.223 33.594 30.328 1 98.62 123 LEU B C 1
ATOM 4532 O O . LEU B 1 123 ? -4.898 34.75 30.609 1 98.62 123 LEU B O 1
ATOM 4536 N N . SER B 1 124 ? -4.672 32.906 29.375 1 98.69 124 SER B N 1
ATOM 4537 C CA . SER B 1 124 ? -3.625 33.469 28.531 1 98.69 124 SER B CA 1
ATOM 4538 C C . SER B 1 124 ? -4.148 34.656 27.734 1 98.69 124 SER B C 1
ATOM 4540 O O . SER B 1 124 ? -3.424 35.625 27.5 1 98.69 124 SER B O 1
ATOM 4542 N N . THR B 1 125 ? -5.379 34.625 27.25 1 98.62 125 THR B N 1
ATOM 4543 C CA . THR B 1 125 ? -5.98 35.688 26.484 1 98.62 125 THR B CA 1
ATOM 4544 C C . THR B 1 125 ? -6.07 36.969 27.312 1 98.62 125 THR B C 1
ATOM 4546 O O . THR B 1 125 ? -5.922 38.062 26.797 1 98.62 125 THR B O 1
ATOM 4549 N N . ILE B 1 126 ? -6.312 36.781 28.625 1 98.69 126 ILE B N 1
ATOM 4550 C CA . ILE B 1 126 ? -6.379 37.906 29.531 1 98.69 126 ILE B CA 1
ATOM 4551 C C . ILE B 1 126 ? -5.004 38.562 29.641 1 98.69 126 ILE B C 1
ATOM 4553 O O . ILE B 1 126 ? -4.883 39.812 29.531 1 98.69 126 ILE B O 1
ATOM 4557 N N . LEU B 1 127 ? -4.008 37.75 29.812 1 98.81 127 LEU B N 1
ATOM 4558 C CA . LEU B 1 127 ? -2.645 38.25 29.922 1 98.81 127 LEU B CA 1
ATOM 4559 C C . LEU B 1 127 ? -2.23 39 28.656 1 98.81 127 LEU B C 1
ATOM 4561 O O . LEU B 1 127 ? -1.648 40.062 28.719 1 98.81 127 LEU B O 1
ATOM 4565 N N . MET B 1 128 ? -2.525 38.438 27.5 1 98.88 128 MET B N 1
ATOM 4566 C CA . MET B 1 128 ? -2.17 39.031 26.234 1 98.88 128 MET B CA 1
ATOM 4567 C C . MET B 1 128 ? -2.924 40.344 26.031 1 98.88 128 MET B C 1
ATOM 4569 O O . MET B 1 128 ? -2.354 41.344 25.562 1 98.88 128 MET B O 1
ATOM 4573 N N . SER B 1 129 ? -4.184 40.344 26.391 1 98.81 129 SER B N 1
ATOM 4574 C CA . SER B 1 129 ? -4.977 41.562 26.266 1 98.81 129 SER B CA 1
ATOM 4575 C C . SER B 1 129 ? -4.395 42.688 27.125 1 98.81 129 SER B C 1
ATOM 4577 O O . SER B 1 129 ? -4.316 43.844 26.688 1 98.81 129 SER B O 1
ATOM 4579 N N . ALA B 1 130 ? -3.986 42.312 28.328 1 98.75 130 ALA B N 1
ATOM 4580 C CA . ALA B 1 130 ? -3.354 43.281 29.219 1 98.75 130 ALA B CA 1
ATOM 4581 C C . ALA B 1 130 ? -2.068 43.844 28.594 1 98.75 130 ALA B C 1
ATOM 4583 O O . ALA B 1 130 ? -1.805 45.031 28.672 1 98.75 130 ALA B O 1
ATOM 4584 N N . ALA B 1 131 ? -1.28 42.969 28.047 1 98.81 131 ALA B N 1
ATOM 4585 C CA . ALA B 1 131 ? -0.023 43.375 27.422 1 98.81 131 ALA B CA 1
ATOM 4586 C C . ALA B 1 131 ? -0.271 44.281 26.234 1 98.81 131 ALA B C 1
ATOM 4588 O O . ALA B 1 131 ? 0.45 45.281 26.047 1 98.81 131 ALA B O 1
ATOM 4589 N N . LEU B 1 132 ? -1.269 44 25.438 1 98.75 132 LEU B N 1
ATOM 4590 C CA . LEU B 1 132 ? -1.609 44.812 24.281 1 98.75 132 LEU B CA 1
ATOM 4591 C C . LEU B 1 132 ? -2.1 46.188 24.703 1 98.75 132 LEU B C 1
ATOM 4593 O O . LEU B 1 132 ? -1.748 47.188 24.078 1 98.75 132 LEU B O 1
ATOM 4597 N N . GLU B 1 133 ? -2.934 46.156 25.703 1 98.38 133 GLU B N 1
ATOM 4598 C CA . GLU B 1 133 ? -3.418 47.438 26.234 1 98.38 133 GLU B CA 1
ATOM 4599 C C . GLU B 1 133 ? -2.262 48.312 26.688 1 98.38 133 GLU B C 1
ATOM 4601 O O . GLU B 1 133 ? -2.264 49.531 26.453 1 98.38 133 GLU B O 1
ATOM 4606 N N . ARG B 1 134 ? -1.339 47.719 27.328 1 97.56 134 ARG B N 1
ATOM 4607 C CA . ARG B 1 134 ? -0.159 48.469 27.797 1 97.56 134 ARG B CA 1
ATOM 4608 C C . ARG B 1 134 ? 0.585 49.094 26.625 1 97.56 134 ARG B C 1
ATOM 4610 O O . ARG B 1 134 ? 1.152 50.188 26.766 1 97.56 134 ARG B O 1
ATOM 4617 N N . GLU B 1 135 ? 0.532 48.5 25.484 1 97.75 135 GLU B N 1
ATOM 4618 C CA . GLU B 1 135 ? 1.207 49 24.297 1 97.75 135 GLU B CA 1
ATOM 4619 C C . GLU B 1 135 ? 0.335 50.031 23.547 1 97.75 135 GLU B C 1
ATOM 4621 O O . GLU B 1 135 ? 0.69 50.469 22.453 1 97.75 135 GLU B O 1
ATOM 4626 N N . GLY B 1 136 ? -0.808 50.344 24.047 1 97.44 136 GLY B N 1
ATOM 4627 C CA . GLY B 1 136 ? -1.667 51.375 23.469 1 97.44 136 GLY B CA 1
ATOM 4628 C C . GLY B 1 136 ? -2.654 50.812 22.453 1 97.44 136 GLY B C 1
ATOM 4629 O O . GLY B 1 136 ? -3.246 51.594 21.688 1 97.44 136 GLY B O 1
ATOM 4630 N N . LEU B 1 137 ? -2.791 49.531 22.438 1 98.25 137 LEU B N 1
ATOM 4631 C CA . LEU B 1 137 ? -3.74 48.938 21.516 1 98.25 137 LEU B CA 1
ATOM 4632 C C . LEU B 1 137 ? -5.086 48.688 22.188 1 98.25 137 LEU B C 1
ATOM 4634 O O . LEU B 1 137 ? -5.238 48.969 23.391 1 98.25 137 LEU B O 1
ATOM 4638 N N . ASN B 1 138 ? -6.117 48.281 21.469 1 98.06 138 ASN B N 1
ATOM 4639 C CA . ASN B 1 138 ? -7.465 48.031 21.969 1 98.06 138 ASN B CA 1
ATOM 4640 C C . ASN B 1 138 ? -7.844 46.562 21.828 1 98.06 138 ASN B C 1
ATOM 4642 O O . ASN B 1 138 ? -8.594 46.188 20.922 1 98.06 138 ASN B O 1
ATOM 4646 N N . PRO B 1 139 ? -7.402 45.75 22.766 1 98.5 139 PRO B N 1
ATOM 4647 C CA . PRO B 1 139 ? -7.625 44.312 22.656 1 98.5 139 PRO B CA 1
ATOM 4648 C C . PRO B 1 139 ? -9.055 43.906 23.016 1 98.5 139 PRO B C 1
ATOM 4650 O O . PRO B 1 139 ? -9.68 44.562 23.875 1 98.5 139 PRO B O 1
ATOM 4653 N N . ILE B 1 140 ? -9.555 42.875 22.391 1 98.12 140 ILE B N 1
ATOM 4654 C CA . ILE B 1 140 ? -10.836 42.25 22.703 1 98.12 140 ILE B CA 1
ATOM 4655 C C . ILE B 1 140 ? -10.656 40.75 22.875 1 98.12 140 ILE B C 1
ATOM 4657 O O . ILE B 1 140 ? -10.641 40 21.891 1 98.12 140 ILE B O 1
ATOM 4661 N N . PRO B 1 141 ? -10.586 40.281 24.109 1 98.25 141 PRO B N 1
ATOM 4662 C CA . PRO B 1 141 ? -10.492 38.844 24.312 1 98.25 141 PRO B CA 1
ATOM 4663 C C . PRO B 1 141 ? -11.734 38.094 23.828 1 98.25 141 PRO B C 1
ATOM 4665 O O . PRO B 1 141 ? -12.859 38.531 24.109 1 98.25 141 PRO B O 1
ATOM 4668 N N . LEU B 1 142 ? -11.539 37 23.094 1 98.25 142 LEU B N 1
ATOM 4669 C CA . LEU B 1 142 ? -12.664 36.25 22.531 1 98.25 142 LEU B CA 1
ATOM 4670 C C . LEU B 1 142 ? -12.523 34.781 22.797 1 98.25 142 LEU B C 1
ATOM 4672 O O . LEU B 1 142 ? -11.445 34.188 22.594 1 98.25 142 LEU B O 1
ATOM 4676 N N . THR B 1 143 ? -13.617 34.188 23.266 1 96.5 143 THR B N 1
ATOM 4677 C CA . THR B 1 143 ? -13.734 32.75 23.328 1 96.5 143 THR B CA 1
ATOM 4678 C C . THR B 1 143 ? -13.992 32.156 21.938 1 96.5 143 THR B C 1
ATOM 4680 O O . THR B 1 143 ? -14.273 32.906 20.984 1 96.5 143 THR B O 1
ATOM 4683 N N . PRO B 1 144 ? -13.805 30.844 21.797 1 98 144 PRO B N 1
ATOM 4684 C CA . PRO B 1 144 ? -13.984 30.25 20.469 1 98 144 PRO B CA 1
ATOM 4685 C C . PRO B 1 144 ? -15.375 30.516 19.891 1 98 144 PRO B C 1
ATOM 4687 O O . PRO B 1 144 ? -15.508 30.781 18.688 1 98 144 PRO B O 1
ATOM 4690 N N . GLU B 1 145 ? -16.375 30.5 20.734 1 97.38 145 GLU B N 1
ATOM 4691 C CA . GLU B 1 145 ? -17.734 30.766 20.266 1 97.38 145 GLU B CA 1
ATOM 4692 C C . GLU B 1 145 ? -17.859 32.188 19.734 1 97.38 145 GLU B C 1
ATOM 4694 O O . GLU B 1 145 ? -18.453 32.406 18.672 1 97.38 145 GLU B O 1
ATOM 4699 N N . LYS B 1 146 ? -17.312 33.062 20.453 1 97.81 146 LYS B N 1
ATOM 4700 C CA . LYS B 1 146 ? -17.406 34.469 20.062 1 97.81 146 LYS B CA 1
ATOM 4701 C C . LYS B 1 146 ? -16.547 34.75 18.828 1 97.81 146 LYS B C 1
ATOM 4703 O O . LYS B 1 146 ? -16.828 35.688 18.078 1 97.81 146 LYS B O 1
ATOM 4708 N N . ALA B 1 147 ? -15.547 33.969 18.609 1 98.38 147 ALA B N 1
ATOM 4709 C CA . ALA B 1 147 ? -14.672 34.156 17.453 1 98.38 147 ALA B CA 1
ATOM 4710 C C . ALA B 1 147 ? -15.211 33.406 16.25 1 98.38 147 ALA B C 1
ATOM 4712 O O . ALA B 1 147 ? -14.766 33.625 15.117 1 98.38 147 ALA B O 1
ATOM 4713 N N . GLY B 1 148 ? -16.141 32.438 16.422 1 98.38 148 GLY B N 1
ATOM 4714 C CA . GLY B 1 148 ? -16.75 31.719 15.328 1 98.38 148 GLY B CA 1
ATOM 4715 C C . GLY B 1 148 ? -16.078 30.391 15.047 1 98.38 148 GLY B C 1
ATOM 4716 O O . GLY B 1 148 ? -16.219 29.828 13.953 1 98.38 148 GLY B O 1
ATOM 4717 N N . ILE B 1 149 ? -15.312 29.844 16.016 1 98.5 149 ILE B N 1
ATOM 4718 C CA . ILE B 1 149 ? -14.641 28.562 15.836 1 98.5 149 ILE B CA 1
ATOM 4719 C C . ILE B 1 149 ? -15.555 27.438 16.297 1 98.5 149 ILE B C 1
ATOM 4721 O O . ILE B 1 149 ? -15.523 27.031 17.469 1 98.5 149 ILE B O 1
ATOM 4725 N N . PHE B 1 150 ? -16.234 26.828 15.352 1 98.31 150 PHE B N 1
ATOM 4726 C CA . PHE B 1 150 ? -17.203 25.797 15.68 1 98.31 150 PHE B CA 1
ATOM 4727 C C . PHE B 1 150 ? -16.688 24.406 15.297 1 98.31 150 PHE B C 1
ATOM 4729 O O . PHE B 1 150 ? -16.016 24.266 14.266 1 98.31 150 PHE B O 1
ATOM 4736 N N . THR B 1 151 ? -16.969 23.406 16.109 1 96.81 151 THR B N 1
ATOM 4737 C CA . THR B 1 151 ? -16.5 22.047 15.914 1 96.81 151 THR B CA 1
ATOM 4738 C C . THR B 1 151 ? -17.625 21.047 16.141 1 96.81 151 THR B C 1
ATOM 4740 O O . THR B 1 151 ? -18.719 21.422 16.578 1 96.81 151 THR B O 1
ATOM 4743 N N . ASP B 1 152 ? -17.375 19.844 15.867 1 93.38 152 ASP B N 1
ATOM 4744 C CA . ASP B 1 152 ? -18.266 18.75 16.25 1 93.38 152 ASP B CA 1
ATOM 4745 C C . ASP B 1 152 ? -18.078 18.391 17.734 1 93.38 152 ASP B C 1
ATOM 4747 O O . ASP B 1 152 ? -17.453 19.141 18.484 1 93.38 152 ASP B O 1
ATOM 4751 N N . GLU B 1 153 ? -18.688 17.25 18.062 1 93.69 153 GLU B N 1
ATOM 4752 C CA . GLU B 1 153 ? -18.688 16.891 19.469 1 93.69 153 GLU B CA 1
ATOM 4753 C C . GLU B 1 153 ? -17.672 15.797 19.75 1 93.69 153 GLU B C 1
ATOM 4755 O O . GLU B 1 153 ? -17.812 15.047 20.719 1 93.69 153 GLU B O 1
ATOM 4760 N N . ASN B 1 154 ? -16.75 15.703 18.891 1 90.31 154 ASN B N 1
ATOM 4761 C CA . ASN B 1 154 ? -15.648 14.773 19.188 1 90.31 154 ASN B CA 1
ATOM 4762 C C . ASN B 1 154 ? -14.641 15.391 20.141 1 90.31 154 ASN B C 1
ATOM 4764 O O . ASN B 1 154 ? -13.539 15.766 19.734 1 90.31 154 ASN B O 1
ATOM 4768 N N . TYR B 1 155 ? -14.953 15.297 21.344 1 92.56 155 TYR B N 1
ATOM 4769 C CA . TYR B 1 155 ? -14.156 15.938 22.391 1 92.56 155 TYR B CA 1
ATOM 4770 C C . TYR B 1 155 ? -12.727 15.414 22.391 1 92.56 155 TYR B C 1
ATOM 4772 O O . TYR B 1 155 ? -12.477 14.289 21.938 1 92.56 155 TYR B O 1
ATOM 4780 N N . ASN B 1 156 ? -11.781 16.203 22.859 1 91.44 156 ASN B N 1
ATOM 4781 C CA . ASN B 1 156 ? -10.344 15.945 22.953 1 91.44 156 ASN B CA 1
ATOM 4782 C C . ASN B 1 156 ? -9.656 16.109 21.594 1 91.44 156 ASN B C 1
ATOM 4784 O O . ASN B 1 156 ? -8.438 16.281 21.531 1 91.44 156 ASN B O 1
ATOM 4788 N N . GLU B 1 157 ? -10.422 15.891 20.531 1 88.94 157 GLU B N 1
ATOM 4789 C CA . GLU B 1 157 ? -9.922 16.078 19.172 1 88.94 157 GLU B CA 1
ATOM 4790 C C . GLU B 1 157 ? -11.047 16.438 18.203 1 88.94 157 GLU B C 1
ATOM 4792 O O . GLU B 1 157 ? -11.266 15.758 17.203 1 88.94 157 GLU B O 1
ATOM 4797 N N . ALA B 1 158 ? -11.633 17.547 18.516 1 92.81 158 ALA B N 1
ATOM 4798 C CA . ALA B 1 158 ? -12.828 17.969 17.781 1 92.81 158 ALA B CA 1
ATOM 4799 C C . ALA B 1 158 ? -12.477 18.375 16.359 1 92.81 158 ALA B C 1
ATOM 4801 O O . ALA B 1 158 ? -11.359 18.828 16.078 1 92.81 158 ALA B O 1
ATOM 4802 N N . VAL B 1 159 ? -13.391 18.219 15.484 1 88.38 159 VAL B N 1
ATOM 4803 C CA . VAL B 1 159 ? -13.211 18.531 14.07 1 88.38 159 VAL B CA 1
ATOM 4804 C C . VAL B 1 159 ? -13.906 19.844 13.75 1 88.38 159 VAL B C 1
ATOM 4806 O O . VAL B 1 159 ? -15.086 20.031 14.047 1 88.38 159 VAL B O 1
ATOM 4809 N N . PRO B 1 160 ? -13.195 20.734 13.133 1 93.44 160 PRO B N 1
ATOM 4810 C CA . PRO B 1 160 ? -13.805 22.016 12.758 1 93.44 160 PRO B CA 1
ATOM 4811 C C . PRO B 1 160 ? -14.922 21.859 11.727 1 93.44 160 PRO B C 1
ATOM 4813 O O . PRO B 1 160 ? -14.797 21.062 10.797 1 93.44 160 PRO B O 1
ATOM 4816 N N . LEU B 1 161 ? -15.977 22.531 11.961 1 94 161 LEU B N 1
ATOM 4817 C CA . LEU B 1 161 ? -17.031 22.641 10.969 1 94 161 LEU B CA 1
ATOM 4818 C C . LEU B 1 161 ? -16.75 23.766 9.992 1 94 161 LEU B C 1
ATOM 4820 O O . LEU B 1 161 ? -17.328 24.859 10.109 1 94 161 LEU B O 1
ATOM 4824 N N . TYR B 1 162 ? -16.031 23.547 9 1 91.75 162 TYR B N 1
ATOM 4825 C CA . TYR B 1 162 ? -15.398 24.562 8.156 1 91.75 162 TYR B CA 1
ATOM 4826 C C . TYR B 1 162 ? -16.453 25.422 7.473 1 91.75 162 TYR B C 1
ATOM 4828 O O . TYR B 1 162 ? -16.281 26.641 7.355 1 91.75 162 TYR B O 1
ATOM 4836 N N . ASP B 1 163 ? -17.531 24.812 6.988 1 92.06 163 ASP B N 1
ATOM 4837 C CA . ASP B 1 163 ? -18.562 25.594 6.297 1 92.06 163 ASP B CA 1
ATOM 4838 C C . ASP B 1 163 ? -19.203 26.625 7.23 1 92.06 163 ASP B C 1
ATOM 4840 O O . ASP B 1 163 ? -19.484 27.75 6.816 1 92.06 163 ASP B O 1
ATOM 4844 N N . VAL B 1 164 ? -19.359 26.203 8.445 1 96.56 164 VAL B N 1
ATOM 4845 C CA . VAL B 1 164 ? -19.938 27.094 9.453 1 96.56 164 VAL B CA 1
ATOM 4846 C C . VAL B 1 164 ? -18.906 28.156 9.844 1 96.56 164 VAL B C 1
ATOM 4848 O O . VAL B 1 164 ? -19.234 29.344 9.922 1 96.56 164 VAL B O 1
ATOM 4851 N N . ILE B 1 165 ? -17.688 27.797 10.023 1 97.56 165 ILE B N 1
ATOM 4852 C CA . ILE B 1 165 ? -16.609 28.672 10.469 1 97.56 165 ILE B CA 1
ATOM 4853 C C . ILE B 1 165 ? -16.359 29.75 9.422 1 97.56 165 ILE B C 1
ATOM 4855 O O . ILE B 1 165 ? -16.203 30.938 9.766 1 97.56 165 ILE B O 1
ATOM 4859 N N . GLU B 1 166 ? -16.359 29.391 8.172 1 95.56 166 GLU B N 1
ATOM 4860 C CA . GLU B 1 166 ? -16.078 30.312 7.078 1 95.56 166 GLU B CA 1
ATOM 4861 C C . GLU B 1 166 ? -17.141 31.406 6.988 1 95.56 166 GLU B C 1
ATOM 4863 O O . GLU B 1 166 ? -16.875 32.5 6.5 1 95.56 166 GLU B O 1
ATOM 4868 N N . ARG B 1 167 ? -18.312 31.078 7.504 1 97 167 ARG B N 1
ATOM 4869 C CA . ARG B 1 167 ? -19.391 32.062 7.523 1 97 167 ARG B CA 1
ATOM 4870 C C . ARG B 1 167 ? -19.359 32.906 8.805 1 97 167 ARG B C 1
ATOM 4872 O O . ARG B 1 167 ? -19.484 34.125 8.758 1 97 167 ARG B O 1
ATOM 4879 N N . GLU B 1 168 ? -19.094 32.281 9.898 1 98.38 168 GLU B N 1
ATOM 4880 C CA . GLU B 1 168 ? -19.281 32.906 11.203 1 98.38 168 GLU B CA 1
ATOM 4881 C C . GLU B 1 168 ? -18.062 33.75 11.586 1 98.38 168 GLU B C 1
ATOM 4883 O O . GLU B 1 168 ? -18.203 34.781 12.234 1 98.38 168 GLU B O 1
ATOM 4888 N N . VAL B 1 169 ? -16.891 33.375 11.242 1 98.56 169 VAL B N 1
ATOM 4889 C CA . VAL B 1 169 ? -15.68 34.062 11.664 1 98.56 169 VAL B CA 1
ATOM 4890 C C . VAL B 1 169 ? -15.664 35.5 11.109 1 98.56 169 VAL B C 1
ATOM 4892 O O . VAL B 1 169 ? -15.508 36.469 11.859 1 98.56 169 VAL B O 1
ATOM 4895 N N . PRO B 1 170 ? -15.859 35.656 9.789 1 98.31 170 PRO B N 1
ATOM 4896 C CA . PRO B 1 170 ? -15.891 37.031 9.273 1 98.31 170 PRO B CA 1
ATOM 4897 C C . PRO B 1 170 ? -17.016 37.875 9.891 1 98.31 170 PRO B C 1
ATOM 4899 O O . PRO B 1 170 ? -16.797 39.031 10.242 1 98.31 170 PRO B O 1
ATOM 4902 N N . LYS B 1 171 ? -18.109 37.25 10.047 1 98.19 171 LYS B N 1
ATOM 4903 C CA . LYS B 1 171 ? -19.266 37.938 10.609 1 98.19 171 LYS B CA 1
ATOM 4904 C C . LYS B 1 171 ? -18.953 38.469 12.008 1 98.19 171 LYS B C 1
ATOM 4906 O O . LYS B 1 171 ? -19.406 39.562 12.383 1 98.19 171 LYS B O 1
ATOM 4911 N N . ARG B 1 172 ? -18.188 37.812 12.734 1 98.31 172 ARG B N 1
ATOM 4912 C CA . ARG B 1 172 ? -17.984 38.125 14.141 1 98.31 172 ARG B CA 1
ATOM 4913 C C . ARG B 1 172 ? -16.734 38.969 14.32 1 98.31 172 ARG B C 1
ATOM 4915 O O . ARG B 1 172 ? -16.672 39.812 15.219 1 98.31 172 ARG B O 1
ATOM 4922 N N . LEU B 1 173 ? -15.711 38.781 13.523 1 98.56 173 LEU B N 1
ATOM 4923 C CA . LEU B 1 173 ? -14.414 39.406 13.797 1 98.56 173 LEU B CA 1
ATOM 4924 C C . LEU B 1 173 ? -14.234 40.656 12.969 1 98.56 173 LEU B C 1
ATOM 4926 O O . LEU B 1 173 ? -13.562 41.594 13.391 1 98.56 173 LEU B O 1
ATOM 4930 N N . GLU B 1 174 ? -14.812 40.812 11.781 1 97.94 174 GLU B N 1
ATOM 4931 C CA . GLU B 1 174 ? -14.578 41.938 10.875 1 97.94 174 GLU B CA 1
ATOM 4932 C C . GLU B 1 174 ? -15.016 43.25 11.5 1 97.94 174 GLU B C 1
ATOM 4934 O O . GLU B 1 174 ? -14.344 44.281 11.352 1 97.94 174 GLU B O 1
ATOM 4939 N N . PRO B 1 175 ? -16.141 43.281 12.18 1 98.06 175 PRO B N 1
ATOM 4940 C CA . PRO B 1 175 ? -16.547 44.531 12.828 1 98.06 175 PRO B CA 1
ATOM 4941 C C . PRO B 1 175 ? -15.484 45.062 13.797 1 98.06 175 PRO B C 1
ATOM 4943 O O . PRO B 1 175 ? -15.273 46.25 13.883 1 98.06 175 PRO B O 1
ATOM 4946 N N . PHE B 1 176 ? -14.859 44.188 14.531 1 98.19 176 PHE B N 1
ATOM 4947 C CA . PHE B 1 176 ? -13.797 44.594 15.445 1 98.19 176 PHE B CA 1
ATOM 4948 C C . PHE B 1 176 ? -12.617 45.188 14.672 1 98.19 176 PHE B C 1
ATOM 4950 O O . PHE B 1 176 ? -12.039 46.188 15.07 1 98.19 176 PHE B O 1
ATOM 4957 N N . LEU B 1 177 ? -12.266 44.562 13.617 1 97.88 177 LEU B N 1
ATOM 4958 C CA . LEU B 1 177 ? -11.133 45 12.805 1 97.88 177 LEU B CA 1
ATOM 4959 C C . LEU B 1 177 ? -11.398 46.344 12.18 1 97.88 177 LEU B C 1
ATOM 4961 O O . LEU B 1 177 ? -10.492 47.188 12.078 1 97.88 177 LEU B O 1
ATOM 4965 N N . GLU B 1 178 ? -12.617 46.562 11.773 1 96.81 178 GLU B N 1
ATOM 4966 C CA . GLU B 1 178 ? -13.016 47.844 11.18 1 96.81 178 GLU B CA 1
ATOM 4967 C C . GLU B 1 178 ? -12.922 49 12.195 1 96.81 178 GLU B C 1
ATOM 4969 O O . GLU B 1 178 ? -12.664 50.125 11.828 1 96.81 178 GLU B O 1
ATOM 4974 N N . GLU B 1 179 ? -13.047 48.594 13.438 1 97.62 179 GLU B N 1
ATOM 4975 C CA . GLU B 1 179 ? -12.969 49.594 14.516 1 97.62 179 GLU B CA 1
ATOM 4976 C C . GLU B 1 179 ? -11.539 49.688 15.047 1 97.62 179 GLU B C 1
ATOM 4978 O O . GLU B 1 179 ? -11.32 50.281 16.109 1 97.62 179 GLU B O 1
ATOM 4983 N N . ASP B 1 180 ? -10.609 49.094 14.422 1 96.56 180 ASP B N 1
ATOM 4984 C CA . ASP B 1 180 ? -9.188 49.125 14.742 1 96.56 180 ASP B CA 1
ATOM 4985 C C . ASP B 1 180 ? -8.914 48.469 16.094 1 96.56 180 ASP B C 1
ATOM 4987 O O . ASP B 1 180 ? -8.055 48.938 16.859 1 96.56 180 ASP B O 1
ATOM 4991 N N . LYS B 1 181 ? -9.766 47.562 16.469 1 98.38 181 LYS B N 1
ATOM 4992 C CA . LYS B 1 181 ? -9.523 46.719 17.641 1 98.38 181 LYS B CA 1
ATOM 4993 C C . LYS B 1 181 ? -8.688 45.5 17.297 1 98.38 181 LYS B C 1
ATOM 4995 O O . LYS B 1 181 ? -8.516 45.156 16.125 1 98.38 181 LYS B O 1
ATOM 5000 N N . VAL B 1 182 ? -8.125 44.938 18.328 1 98.75 182 VAL B N 1
ATOM 5001 C CA . VAL B 1 182 ? -7.305 43.75 18.141 1 98.75 182 VAL B CA 1
ATOM 5002 C C . VAL B 1 182 ? -7.965 42.531 18.828 1 98.75 182 VAL B C 1
ATOM 5004 O O . VAL B 1 182 ? -7.781 42.344 20.016 1 98.75 182 VAL B O 1
ATOM 5007 N N . PRO B 1 183 ? -8.703 41.719 18.047 1 98.81 183 PRO B N 1
ATOM 5008 C CA . PRO B 1 183 ? -9.242 40.5 18.656 1 98.81 183 PRO B CA 1
ATOM 5009 C C . PRO B 1 183 ? -8.141 39.594 19.172 1 98.81 183 PRO B C 1
ATOM 5011 O O . PRO B 1 183 ? -7.148 39.344 18.484 1 98.81 183 PRO B O 1
ATOM 5014 N N . VAL B 1 184 ? -8.258 39.125 20.391 1 98.88 184 VAL B N 1
ATOM 5015 C CA . VAL B 1 184 ? -7.383 38.125 21 1 98.88 184 VAL B CA 1
ATOM 5016 C C . VAL B 1 184 ? -8.148 36.812 21.219 1 98.88 184 VAL B C 1
ATOM 5018 O O . VAL B 1 184 ? -8.938 36.688 22.156 1 98.88 184 VAL B O 1
ATOM 5021 N N . VAL B 1 185 ? -7.82 35.812 20.406 1 98.81 185 VAL B N 1
ATOM 5022 C CA . VAL B 1 185 ? -8.617 34.594 20.344 1 98.81 185 VAL B CA 1
ATOM 5023 C C . VAL B 1 185 ? -7.875 33.438 21.047 1 98.81 185 VAL B C 1
ATOM 5025 O O . VAL B 1 185 ? -6.652 33.312 20.922 1 98.81 185 VAL B O 1
ATOM 5028 N N . THR B 1 186 ? -8.586 32.656 21.781 1 98.5 186 THR B N 1
ATOM 5029 C CA . THR B 1 186 ? -8.023 31.469 22.391 1 98.5 186 THR B CA 1
ATOM 5030 C C . THR B 1 186 ? -7.621 30.453 21.312 1 98.5 186 THR B C 1
ATOM 5032 O O . THR B 1 186 ? -8.438 30.078 20.469 1 98.5 186 THR B O 1
ATOM 5035 N N . GLY B 1 187 ? -6.398 30.016 21.328 1 97.94 187 GLY B N 1
ATOM 5036 C CA . GLY B 1 187 ? -5.977 28.906 20.484 1 97.94 187 GLY B CA 1
ATOM 5037 C C . GLY B 1 187 ? -6.418 27.547 21.016 1 97.94 187 GLY B C 1
ATOM 5038 O O . GLY B 1 187 ? -6.855 27.438 22.156 1 97.94 187 GLY B O 1
ATOM 5039 N N . PHE B 1 188 ? -6.391 26.594 20.203 1 96.88 188 PHE B N 1
ATOM 5040 C CA . PHE B 1 188 ? -6.543 25.203 20.656 1 96.88 188 PHE B CA 1
ATOM 5041 C C . PHE B 1 188 ? -8.008 24.891 20.906 1 96.88 188 PHE B C 1
ATOM 5043 O O . PHE B 1 188 ? -8.398 23.719 20.906 1 96.88 188 PHE B O 1
ATOM 5050 N N . LEU B 1 189 ? -8.852 25.875 21.094 1 98.5 189 LEU B N 1
ATOM 5051 C CA . LEU B 1 189 ? -10.211 25.641 21.562 1 98.5 189 LEU B CA 1
ATOM 5052 C C . LEU B 1 189 ? -11.211 25.797 20.438 1 98.5 189 LEU B C 1
ATOM 5054 O O . LEU B 1 189 ? -10.953 26.5 19.453 1 98.5 189 LEU B O 1
ATOM 5058 N N . GLY B 1 190 ? -12.289 25.109 20.531 1 98.31 190 GLY B N 1
ATOM 5059 C CA . GLY B 1 190 ? -13.492 25.234 19.734 1 98.31 190 GLY B CA 1
ATOM 5060 C C . GLY B 1 190 ? -14.766 25.203 20.547 1 98.31 190 GLY B C 1
ATOM 5061 O O . GLY B 1 190 ? -14.719 25.125 21.781 1 98.31 190 GLY B O 1
ATOM 5062 N N . SER B 1 191 ? -15.875 25.406 19.875 1 98.19 191 SER B N 1
ATOM 5063 C CA . SER B 1 191 ? -17.188 25.328 20.484 1 98.19 191 SER B CA 1
ATOM 5064 C C . SER B 1 191 ? -18.156 24.516 19.625 1 98.19 191 SER B C 1
ATOM 5066 O O . SER B 1 191 ? -18.156 24.641 18.406 1 98.19 191 SER B O 1
ATOM 5068 N N . THR B 1 192 ? -18.906 23.688 20.344 1 97.56 192 THR B N 1
ATOM 5069 C CA . THR B 1 192 ? -20 23.062 19.625 1 97.56 192 THR B CA 1
ATOM 5070 C C . THR B 1 192 ? -21.062 24.094 19.25 1 97.56 192 THR B C 1
ATOM 5072 O O . THR B 1 192 ? -21.031 25.234 19.75 1 97.56 192 THR B O 1
ATOM 5075 N N . LEU B 1 193 ? -21.969 23.672 18.359 1 96.31 193 LEU B N 1
ATOM 5076 C CA . LEU B 1 193 ? -23.047 24.562 17.969 1 96.31 193 LEU B CA 1
ATOM 5077 C C . LEU B 1 193 ? -23.953 24.859 19.172 1 96.31 193 LEU B C 1
ATOM 5079 O O . LEU B 1 193 ? -24.594 25.906 19.234 1 96.31 193 LEU B O 1
ATOM 5083 N N . GLU B 1 194 ? -23.906 24 20.125 1 96.06 194 GLU B N 1
ATOM 5084 C CA . GLU B 1 194 ? -24.734 24.156 21.328 1 96.06 194 GLU B CA 1
ATOM 5085 C C . GLU B 1 194 ? -24.016 24.969 22.391 1 96.06 194 GLU B C 1
ATOM 5087 O O . GLU B 1 194 ? -24.594 25.312 23.422 1 96.06 194 GLU B O 1
ATOM 5092 N N . GLY B 1 195 ? -22.766 25.203 22.203 1 95.88 195 GLY B N 1
ATOM 5093 C CA . GLY B 1 195 ? -22.094 26.141 23.094 1 95.88 195 GLY B CA 1
ATOM 5094 C C . GLY B 1 195 ? -21.109 25.469 24.031 1 95.88 195 GLY B C 1
ATOM 5095 O O . GLY B 1 195 ? -20.484 26.125 24.875 1 95.88 195 GLY B O 1
ATOM 5096 N N . SER B 1 196 ? -20.891 24.203 23.812 1 97.06 196 SER B N 1
ATOM 5097 C CA . SER B 1 196 ? -19.938 23.5 24.656 1 97.06 196 SER B CA 1
ATOM 5098 C C . SER B 1 196 ? -18.516 23.672 24.141 1 97.06 196 SER B C 1
ATOM 5100 O O . SER B 1 196 ? -18.266 23.594 22.938 1 97.06 196 SER B O 1
ATOM 5102 N N . ILE B 1 197 ? -17.609 23.828 25.094 1 97.88 197 ILE B N 1
ATOM 5103 C CA . ILE B 1 197 ? -16.203 24.047 24.734 1 97.88 197 ILE B CA 1
ATOM 5104 C C . ILE B 1 197 ? -15.586 22.719 24.297 1 97.88 197 ILE B C 1
ATOM 5106 O O . ILE B 1 197 ? -15.828 21.672 24.906 1 97.88 197 ILE B O 1
ATOM 5110 N N . THR B 1 198 ? -14.828 22.703 23.203 1 98.06 198 THR B N 1
ATOM 5111 C CA . THR B 1 198 ? -14.07 21.562 22.719 1 98.06 198 THR B CA 1
ATOM 5112 C C . THR B 1 198 ? -12.602 21.922 22.531 1 98.06 198 THR B C 1
ATOM 5114 O O . THR B 1 198 ? -12.234 23.094 22.609 1 98.06 198 THR B O 1
ATOM 5117 N N . THR B 1 199 ? -11.758 20.938 22.453 1 97.56 199 THR B N 1
ATOM 5118 C CA . THR B 1 199 ? -10.359 21.156 22.109 1 97.56 199 THR B CA 1
ATOM 5119 C C . THR B 1 199 ? -10.047 20.562 20.734 1 97.56 199 THR B C 1
ATOM 5121 O O . THR B 1 199 ? -10.664 19.562 20.328 1 97.56 199 THR B O 1
ATOM 5124 N N . LEU B 1 200 ? -9.148 21.188 20.094 1 94.62 200 LEU B N 1
ATOM 5125 C CA . LEU B 1 200 ? -8.82 20.797 18.719 1 94.62 200 LEU B CA 1
ATOM 5126 C C . LEU B 1 200 ? -7.734 19.734 18.703 1 94.62 200 LEU B C 1
ATOM 5128 O O . LEU B 1 200 ? -7.414 19.188 17.641 1 94.62 200 LEU B O 1
ATOM 5132 N N . GLY B 1 201 ? -7.195 19.438 19.812 1 89.38 201 GLY B N 1
ATOM 5133 C CA . GLY B 1 201 ? -6.148 18.422 19.875 1 89.38 201 GLY B CA 1
ATOM 5134 C C . GLY B 1 201 ? -4.762 18.984 19.625 1 89.38 201 GLY B C 1
ATOM 5135 O O . GLY B 1 201 ? -4.543 20.203 19.75 1 89.38 201 GLY B O 1
ATOM 5136 N N . ARG B 1 202 ? -3.832 18.141 19.297 1 83.38 202 ARG B N 1
ATOM 5137 C CA . ARG B 1 202 ? -2.447 18.547 19.078 1 83.38 202 ARG B CA 1
ATOM 5138 C C . ARG B 1 202 ? -2.346 19.531 17.922 1 83.38 202 ARG B C 1
ATOM 5140 O O . ARG B 1 202 ? -3.029 19.391 16.906 1 83.38 202 ARG B O 1
ATOM 5147 N N . GLY B 1 203 ? -1.515 20.531 18.109 1 88.62 203 GLY B N 1
ATOM 5148 C CA . GLY B 1 203 ? -1.369 21.578 17.109 1 88.62 203 GLY B CA 1
ATOM 5149 C C . GLY B 1 203 ? -2.566 22.5 17.016 1 88.62 203 GLY B C 1
ATOM 5150 O O . GLY B 1 203 ? -2.682 23.297 16.094 1 88.62 203 GLY B O 1
ATOM 5151 N N . GLY B 1 204 ? -3.336 22.438 17.984 1 93.81 204 GLY B N 1
ATOM 5152 C CA . GLY B 1 204 ? -4.625 23.125 17.969 1 93.81 204 GLY B CA 1
ATOM 5153 C C . GLY B 1 204 ? -4.504 24.625 17.828 1 93.81 204 GLY B C 1
ATOM 5154 O O . GLY B 1 204 ? -5.293 25.25 17.109 1 93.81 204 GLY B O 1
ATOM 5155 N N . SER B 1 205 ? -3.521 25.203 18.5 1 96.5 205 SER B N 1
ATOM 5156 C CA . SER B 1 205 ? -3.375 26.656 18.422 1 96.5 205 SER B CA 1
ATOM 5157 C C . SER B 1 205 ? -2.965 27.094 17.016 1 96.5 205 SER B C 1
ATOM 5159 O O . SER B 1 205 ? -3.453 28.109 16.516 1 96.5 205 SER B O 1
ATOM 5161 N N . ASP B 1 206 ? -2.084 26.344 16.406 1 95.56 206 ASP B N 1
ATOM 5162 C CA . ASP B 1 206 ? -1.7 26.641 15.023 1 95.56 206 ASP B CA 1
ATOM 5163 C C . ASP B 1 206 ? -2.881 26.453 14.07 1 95.56 206 ASP B C 1
ATOM 5165 O O . ASP B 1 206 ? -3.061 27.219 13.133 1 95.56 206 ASP B O 1
ATOM 5169 N N . LEU B 1 207 ? -3.607 25.422 14.359 1 94.94 207 LEU B N 1
ATOM 5170 C CA . LEU B 1 207 ? -4.809 25.172 13.57 1 94.94 207 LEU B CA 1
ATOM 5171 C C . LEU B 1 207 ? -5.785 26.344 13.688 1 94.94 207 LEU B C 1
ATOM 5173 O O . LEU B 1 207 ? -6.348 26.797 12.695 1 94.94 207 LEU B O 1
ATOM 5177 N N . THR B 1 208 ? -5.965 26.828 14.914 1 98.06 208 THR B N 1
ATOM 5178 C CA . THR B 1 208 ? -6.828 27.984 15.141 1 98.06 208 THR B CA 1
ATOM 5179 C C . THR B 1 208 ? -6.371 29.172 14.297 1 98.06 208 THR B C 1
ATOM 5181 O O . THR B 1 208 ? -7.191 29.844 13.656 1 98.06 208 THR B O 1
ATOM 5184 N N . ALA B 1 209 ? -5.098 29.375 14.289 1 98.31 209 ALA B N 1
ATOM 5185 C CA . ALA B 1 209 ? -4.543 30.5 13.555 1 98.31 209 ALA B CA 1
ATOM 5186 C C . ALA B 1 209 ? -4.824 30.375 12.055 1 98.31 209 ALA B C 1
ATOM 5188 O O . ALA B 1 209 ? -5.23 31.344 11.414 1 98.31 209 ALA B O 1
ATOM 5189 N N . THR B 1 210 ? -4.598 29.203 11.547 1 97 210 THR B N 1
ATOM 5190 C CA . THR B 1 210 ? -4.781 29.031 10.109 1 97 210 THR B CA 1
ATOM 5191 C C . THR B 1 210 ? -6.266 29 9.75 1 97 210 THR B C 1
ATOM 5193 O O . THR B 1 210 ? -6.656 29.453 8.672 1 97 210 THR B O 1
ATOM 5196 N N . ILE B 1 211 ? -7.133 28.562 10.648 1 97.31 211 ILE B N 1
ATOM 5197 C CA . ILE B 1 211 ? -8.578 28.641 10.461 1 97.31 211 ILE B CA 1
ATOM 5198 C C . ILE B 1 211 ? -8.992 30.094 10.32 1 97.31 211 ILE B C 1
ATOM 5200 O O . ILE B 1 211 ? -9.711 30.469 9.383 1 97.31 211 ILE B O 1
ATOM 5204 N N . LEU B 1 212 ? -8.523 30.906 11.234 1 98.56 212 LEU B N 1
ATOM 5205 C CA . LEU B 1 212 ? -8.859 32.312 11.219 1 98.56 212 LEU B CA 1
ATOM 5206 C C . LEU B 1 212 ? -8.297 33 9.969 1 98.56 212 LEU B C 1
ATOM 5208 O O . LEU B 1 212 ? -8.984 33.781 9.328 1 98.56 212 LEU B O 1
ATOM 5212 N N . GLY B 1 213 ? -7.059 32.688 9.664 1 98.12 213 GLY B N 1
ATOM 5213 C CA . GLY B 1 213 ? -6.434 33.25 8.484 1 98.12 213 GLY B CA 1
ATOM 5214 C C . GLY B 1 213 ? -7.188 32.938 7.207 1 98.12 213 GLY B C 1
ATOM 5215 O O . GLY B 1 213 ? -7.449 33.844 6.406 1 98.12 213 GLY B O 1
ATOM 5216 N N . SER B 1 214 ? -7.523 31.734 7.051 1 96.06 214 SER B N 1
ATOM 5217 C CA . SER B 1 214 ? -8.242 31.312 5.855 1 96.06 214 SER B CA 1
ATOM 5218 C C . SER B 1 214 ? -9.633 31.922 5.797 1 96.06 214 SER B C 1
ATOM 5220 O O . SER B 1 214 ? -10.07 32.375 4.746 1 96.06 214 SER B O 1
ATOM 5222 N N . SER B 1 215 ? -10.336 31.938 6.902 1 97.12 215 SER B N 1
ATOM 5223 C CA . SER B 1 215 ? -11.719 32.406 6.961 1 97.12 215 SER B CA 1
ATOM 5224 C C . SER B 1 215 ? -11.805 33.906 6.75 1 97.12 215 SER B C 1
ATOM 5226 O O . SER B 1 215 ? -12.773 34.406 6.172 1 97.12 215 SER B O 1
ATOM 5228 N N . LEU B 1 216 ? -10.805 34.625 7.164 1 97.88 216 LEU B N 1
ATOM 5229 C CA . LEU B 1 216 ? -10.797 36.062 7.07 1 97.88 216 LEU B CA 1
ATOM 5230 C C . LEU B 1 216 ? -10.117 36.531 5.785 1 97.88 216 LEU B C 1
ATOM 5232 O O . LEU B 1 216 ? -10.008 37.75 5.531 1 97.88 216 LEU B O 1
ATOM 5236 N N . LYS B 1 217 ? -9.664 35.594 5.004 1 96.12 217 LYS B N 1
ATOM 5237 C CA . LYS B 1 217 ? -8.891 35.906 3.811 1 96.12 217 LYS B CA 1
ATOM 5238 C C . LYS B 1 217 ? -7.707 36.812 4.148 1 96.12 217 LYS B C 1
ATOM 5240 O O . LYS B 1 217 ? -7.512 37.844 3.51 1 96.12 217 LYS B O 1
ATOM 5245 N N . ALA B 1 218 ? -7.059 36.438 5.219 1 97.38 218 ALA B N 1
ATOM 5246 C CA . ALA B 1 218 ? -5.895 37.188 5.664 1 97.38 218 ALA B CA 1
ATOM 5247 C C . ALA B 1 218 ? -4.766 37.125 4.641 1 97.38 218 ALA B C 1
ATOM 5249 O O . ALA B 1 218 ? -4.688 36.156 3.863 1 97.38 218 ALA B O 1
ATOM 5250 N N . ASP B 1 219 ? -3.926 38.125 4.664 1 95.94 219 ASP B N 1
ATOM 5251 C CA . ASP B 1 219 ? -2.76 38.156 3.785 1 95.94 219 ASP B CA 1
ATOM 5252 C C . ASP B 1 219 ? -1.701 37.156 4.262 1 95.94 219 ASP B C 1
ATOM 5254 O O . ASP B 1 219 ? -1.001 36.562 3.451 1 95.94 219 ASP B O 1
ATOM 5258 N N . GLU B 1 220 ? -1.677 37.031 5.551 1 97 220 GLU B N 1
ATOM 5259 C CA . GLU B 1 220 ? -0.652 36.156 6.113 1 97 220 GLU B CA 1
ATOM 5260 C C . GLU B 1 220 ? -1.033 35.688 7.516 1 97 220 GLU B C 1
ATOM 5262 O O . GLU B 1 220 ? -1.752 36.375 8.234 1 97 220 GLU B O 1
ATOM 5267 N N . VAL B 1 221 ? -0.646 34.469 7.824 1 98.06 221 VAL B N 1
ATOM 5268 C CA . VAL B 1 221 ? -0.624 33.969 9.188 1 98.06 221 VAL B CA 1
ATOM 5269 C C . VAL B 1 221 ? 0.82 33.812 9.664 1 98.06 221 VAL B C 1
ATOM 5271 O O . VAL B 1 221 ? 1.652 33.219 8.984 1 98.06 221 VAL B O 1
ATOM 5274 N N . ARG B 1 222 ? 1.1 34.406 10.789 1 97.81 222 ARG B N 1
ATOM 5275 C CA . ARG B 1 222 ? 2.438 34.312 11.359 1 97.81 222 ARG B CA 1
ATOM 5276 C C . ARG B 1 222 ? 2.42 33.5 12.641 1 97.81 222 ARG B C 1
ATOM 5278 O O . ARG B 1 222 ? 1.7 33.812 13.586 1 97.81 222 ARG B O 1
ATOM 5285 N N . LEU B 1 223 ? 3.123 32.406 12.586 1 96.75 223 LEU B N 1
ATOM 5286 C CA . LEU B 1 223 ? 3.297 31.562 13.766 1 96.75 223 LEU B CA 1
ATOM 5287 C C . LEU B 1 223 ? 4.594 31.906 14.492 1 96.75 223 LEU B C 1
ATOM 5289 O O . LEU B 1 223 ? 5.676 31.5 14.062 1 96.75 223 LEU B O 1
ATOM 5293 N N . TYR B 1 224 ? 4.465 32.594 15.57 1 96.38 224 TYR B N 1
ATOM 5294 C CA . TYR B 1 224 ? 5.625 33 16.344 1 96.38 224 TYR B CA 1
ATOM 5295 C C . TYR B 1 224 ? 6.023 31.922 17.359 1 96.38 224 TYR B C 1
ATOM 5297 O O . TYR B 1 224 ? 5.227 31.547 18.219 1 96.38 224 TYR B O 1
ATOM 5305 N N . THR B 1 225 ? 7.184 31.438 17.219 1 92.31 225 THR B N 1
ATOM 5306 C CA . THR B 1 225 ? 7.738 30.406 18.094 1 92.31 225 THR B CA 1
ATOM 5307 C C . THR B 1 225 ? 9.148 30.781 18.547 1 92.31 225 THR B C 1
ATOM 5309 O O . THR B 1 225 ? 9.555 31.938 18.438 1 92.31 225 THR B O 1
ATOM 5312 N N . ASP B 1 226 ? 9.844 29.828 19.203 1 89.25 226 ASP B N 1
ATOM 5313 C CA . ASP B 1 226 ? 11.195 30.078 19.688 1 89.25 226 ASP B CA 1
ATOM 5314 C C . ASP B 1 226 ? 12.234 29.625 18.672 1 89.25 226 ASP B C 1
ATOM 5316 O O . ASP B 1 226 ? 13.438 29.609 18.953 1 89.25 226 ASP B O 1
ATOM 5320 N N . ILE B 1 227 ? 11.773 29.266 17.453 1 86.62 227 ILE B N 1
ATOM 5321 C CA . ILE B 1 227 ? 12.711 28.844 16.422 1 86.62 227 ILE B CA 1
ATOM 5322 C C . ILE B 1 227 ? 12.602 29.781 15.211 1 86.62 227 ILE B C 1
ATOM 5324 O O . ILE B 1 227 ? 11.562 30.422 15.016 1 86.62 227 ILE B O 1
ATOM 5328 N N . ASP B 1 228 ? 13.719 29.859 14.453 1 90.75 228 ASP B N 1
ATOM 5329 C CA . ASP B 1 228 ? 13.781 30.797 13.336 1 90.75 228 ASP B CA 1
ATOM 5330 C C . ASP B 1 228 ? 13.359 30.125 12.031 1 90.75 228 ASP B C 1
ATOM 5332 O O . ASP B 1 228 ? 14.031 30.266 11.008 1 90.75 228 ASP B O 1
ATOM 5336 N N . GLY B 1 229 ? 12.336 29.312 12.156 1 91.88 229 GLY B N 1
ATOM 5337 C CA . GLY B 1 229 ? 11.844 28.641 10.961 1 91.88 229 GLY B CA 1
ATOM 5338 C C . GLY B 1 229 ? 12.062 27.141 10.977 1 91.88 229 GLY B C 1
ATOM 5339 O O . GLY B 1 229 ? 12.508 26.578 11.984 1 91.88 229 GLY B O 1
ATOM 5340 N N . ILE B 1 230 ? 11.734 26.531 9.883 1 92.19 230 ILE B N 1
ATOM 5341 C CA . ILE B 1 230 ? 11.875 25.094 9.734 1 92.19 230 ILE B CA 1
ATOM 5342 C C . ILE B 1 230 ? 13.242 24.766 9.141 1 92.19 230 ILE B C 1
ATOM 5344 O O . ILE B 1 230 ? 13.68 25.406 8.188 1 92.19 230 ILE B O 1
ATOM 5348 N N . LYS B 1 231 ? 13.883 23.75 9.711 1 93.19 231 LYS B N 1
ATOM 5349 C CA . LYS B 1 231 ? 15.242 23.422 9.289 1 93.19 231 LYS B CA 1
ATOM 5350 C C . LYS B 1 231 ? 15.234 22.297 8.258 1 93.19 231 LYS B C 1
ATOM 5352 O O . LYS B 1 231 ? 14.242 21.578 8.117 1 93.19 231 LYS B O 1
ATOM 5357 N N . THR B 1 232 ? 16.359 22.172 7.574 1 94.5 232 THR B N 1
ATOM 5358 C CA . THR B 1 232 ? 16.531 21.141 6.551 1 94.5 232 THR B CA 1
ATOM 5359 C C . THR B 1 232 ? 16.578 19.75 7.18 1 94.5 232 THR B C 1
ATOM 5361 O O . THR B 1 232 ? 16.438 18.75 6.488 1 94.5 232 THR B O 1
ATOM 5364 N N . GLY B 1 233 ? 16.797 19.688 8.398 1 93.38 233 GLY B N 1
ATOM 5365 C CA . GLY B 1 233 ? 16.828 18.5 9.227 1 93.38 233 GLY B CA 1
ATOM 5366 C C . GLY B 1 233 ? 16.906 18.797 10.711 1 93.38 233 GLY B C 1
ATOM 5367 O O . GLY B 1 233 ? 17.125 19.953 11.102 1 93.38 233 GLY B O 1
ATOM 5368 N N . ASN B 1 234 ? 16.688 17.859 11.523 1 90.88 234 ASN B N 1
ATOM 5369 C CA . ASN B 1 234 ? 16.875 18.016 12.961 1 90.88 234 ASN B CA 1
ATOM 5370 C C . ASN B 1 234 ? 18.312 18.391 13.305 1 90.88 234 ASN B C 1
ATOM 5372 O O . ASN B 1 234 ? 19.219 17.578 13.133 1 90.88 234 ASN B O 1
ATOM 5376 N N . PRO B 1 235 ? 18.469 19.5 13.875 1 90.94 235 PRO B N 1
ATOM 5377 C CA . PRO B 1 235 ? 19.828 19.969 14.148 1 90.94 235 PRO B CA 1
ATOM 5378 C C . PRO B 1 235 ? 20.594 19.031 15.086 1 90.94 235 PRO B C 1
ATOM 5380 O O . PRO B 1 235 ? 21.828 19.016 15.062 1 90.94 235 PRO B O 1
ATOM 5383 N N . LYS B 1 236 ? 19.922 18.359 15.906 1 89.19 236 LYS B N 1
ATOM 5384 C CA . LYS B 1 236 ? 20.562 17.391 16.781 1 89.19 236 LYS B CA 1
ATOM 5385 C C . LYS B 1 236 ? 21.156 16.219 15.992 1 89.19 236 LYS B C 1
ATOM 5387 O O . LYS B 1 236 ? 22.172 15.656 16.375 1 89.19 236 LYS B O 1
ATOM 5392 N N . GLU B 1 237 ? 20.547 15.922 14.93 1 89.81 237 GLU B N 1
ATOM 5393 C CA . GLU B 1 237 ? 20.984 14.812 14.07 1 89.81 237 GLU B CA 1
ATOM 5394 C C . GLU B 1 237 ? 21.906 15.305 12.969 1 89.81 237 GLU B C 1
ATOM 5396 O O . GLU B 1 237 ? 22.828 14.594 12.57 1 89.81 237 GLU B O 1
ATOM 5401 N N . PHE B 1 238 ? 21.547 16.484 12.516 1 93.56 238 PHE B N 1
ATOM 5402 C CA . PHE B 1 238 ? 22.312 17.109 11.438 1 93.56 238 PHE B CA 1
ATOM 5403 C C . PHE B 1 238 ? 22.812 18.484 11.852 1 93.56 238 PHE B C 1
ATOM 5405 O O . PHE B 1 238 ? 22.172 19.5 11.57 1 93.56 238 PHE B O 1
ATOM 5412 N N . PRO B 1 239 ? 23.953 18.578 12.375 1 92.38 239 PRO B N 1
ATOM 5413 C CA . PRO B 1 239 ? 24.453 19.828 12.938 1 92.38 239 PRO B CA 1
ATOM 5414 C C . PRO B 1 239 ? 24.562 20.938 11.898 1 92.38 239 PRO B C 1
ATOM 5416 O O . PRO B 1 239 ? 24.562 22.125 12.25 1 92.38 239 PRO B O 1
ATOM 5419 N N . ASP B 1 240 ? 24.656 20.594 10.648 1 91.81 240 ASP B N 1
ATOM 5420 C CA . ASP B 1 240 ? 24.797 21.594 9.594 1 91.81 240 ASP B CA 1
ATOM 5421 C C . ASP B 1 240 ? 23.438 21.984 9.023 1 91.81 240 ASP B C 1
ATOM 5423 O O . ASP B 1 240 ? 23.359 22.594 7.953 1 91.81 240 ASP B O 1
ATOM 5427 N N . ALA B 1 241 ? 22.375 21.688 9.734 1 93.44 241 ALA B N 1
ATOM 5428 C CA . ALA B 1 241 ? 21.031 22.016 9.258 1 93.44 241 ALA B CA 1
ATOM 5429 C C . ALA B 1 241 ? 20.844 23.516 9.125 1 93.44 241 ALA B C 1
ATOM 5431 O O . ALA B 1 241 ? 21.344 24.281 9.953 1 93.44 241 ALA B O 1
ATOM 5432 N N . VAL B 1 242 ? 20.188 23.953 8.07 1 93.12 242 VAL B N 1
ATOM 5433 C CA . VAL B 1 242 ? 19.922 25.375 7.816 1 93.12 242 VAL B CA 1
ATOM 5434 C C . VAL B 1 242 ? 18.422 25.594 7.703 1 93.12 242 VAL B C 1
ATOM 5436 O O . VAL B 1 242 ? 17.656 24.656 7.531 1 93.12 242 VAL B O 1
ATOM 5439 N N . THR B 1 243 ? 18 26.891 7.895 1 93.12 243 THR B N 1
ATOM 5440 C CA . THR B 1 243 ? 16.578 27.25 7.809 1 93.12 243 THR B CA 1
ATOM 5441 C C . THR B 1 243 ? 16.109 27.203 6.359 1 93.12 243 THR B C 1
ATOM 5443 O O . THR B 1 243 ? 16.766 27.703 5.461 1 93.12 243 THR B O 1
ATOM 5446 N N . ILE B 1 244 ? 14.992 26.547 6.102 1 93.31 244 ILE B N 1
ATOM 5447 C CA . ILE B 1 244 ? 14.352 26.516 4.789 1 93.31 244 ILE B CA 1
ATOM 5448 C C . ILE B 1 244 ? 13.562 27.812 4.574 1 93.31 244 ILE B C 1
ATOM 5450 O O . ILE B 1 244 ? 12.641 28.109 5.332 1 93.31 244 ILE B O 1
ATOM 5454 N N . ARG B 1 245 ? 13.789 28.547 3.582 1 92.88 245 ARG B N 1
ATOM 5455 C CA . ARG B 1 245 ? 13.164 29.859 3.389 1 92.88 245 ARG B CA 1
ATOM 5456 C C . ARG B 1 245 ? 11.734 29.703 2.877 1 92.88 245 ARG B C 1
ATOM 5458 O O . ARG B 1 245 ? 10.867 30.531 3.203 1 92.88 245 ARG B O 1
ATOM 5465 N N . GLU B 1 246 ? 11.609 28.734 2.053 1 93.44 246 GLU B N 1
ATOM 5466 C CA . GLU B 1 246 ? 10.297 28.562 1.435 1 93.44 246 GLU B CA 1
ATOM 5467 C C . GLU B 1 246 ? 9.898 27.094 1.362 1 93.44 246 GLU B C 1
ATOM 5469 O O . GLU B 1 246 ? 10.703 26.25 0.969 1 93.44 246 GLU B O 1
ATOM 5474 N N . LEU B 1 247 ? 8.656 26.812 1.729 1 93.12 247 LEU B N 1
ATOM 5475 C CA . LEU B 1 247 ? 8.023 25.5 1.601 1 93.12 247 LEU B CA 1
ATOM 5476 C C . LEU B 1 247 ? 6.664 25.625 0.922 1 93.12 247 LEU B C 1
ATOM 5478 O O . LEU B 1 247 ? 5.934 26.594 1.145 1 93.12 247 LEU B O 1
ATOM 5482 N N . SER B 1 248 ? 6.355 24.672 0.087 1 91.19 248 SER B N 1
ATOM 5483 C CA . SER B 1 248 ? 4.957 24.547 -0.31 1 91.19 248 SER B CA 1
ATOM 5484 C C . SER B 1 248 ? 4.113 23.953 0.82 1 91.19 248 SER B C 1
ATOM 5486 O O . SER B 1 248 ? 4.645 23.359 1.756 1 91.19 248 SER B O 1
ATOM 5488 N N . VAL B 1 249 ? 2.803 24.188 0.702 1 88.06 249 VAL B N 1
ATOM 5489 C CA . VAL B 1 249 ? 1.892 23.641 1.703 1 88.06 249 VAL B CA 1
ATOM 5490 C C . VAL B 1 249 ? 2.027 22.125 1.75 1 88.06 249 VAL B C 1
ATOM 5492 O O . VAL B 1 249 ? 2.043 21.531 2.83 1 88.06 249 VAL B O 1
ATOM 5495 N N . GLU B 1 250 ? 2.203 21.516 0.636 1 84.06 250 GLU B N 1
ATOM 5496 C CA . GLU B 1 250 ? 2.346 20.062 0.564 1 84.06 250 GLU B CA 1
ATOM 5497 C C . GLU B 1 250 ? 3.631 19.594 1.247 1 84.06 250 GLU B C 1
ATOM 5499 O O . GLU B 1 250 ? 3.625 18.609 1.987 1 84.06 250 GLU B O 1
ATOM 5504 N N . GLU B 1 251 ? 4.676 20.281 0.949 1 89.5 251 GLU B N 1
ATOM 5505 C CA . GLU B 1 251 ? 5.949 19.953 1.592 1 89.5 251 GLU B CA 1
ATOM 5506 C C . GLU B 1 251 ? 5.852 20.109 3.107 1 89.5 251 GLU B C 1
ATOM 5508 O O . GLU B 1 251 ? 6.375 19.266 3.852 1 89.5 251 GLU B O 1
ATOM 5513 N N . ALA B 1 252 ? 5.188 21.156 3.512 1 89.69 252 ALA B N 1
ATOM 5514 C CA . ALA B 1 252 ? 5.039 21.422 4.941 1 89.69 252 ALA B CA 1
ATOM 5515 C C . ALA B 1 252 ? 4.238 20.312 5.617 1 89.69 252 ALA B C 1
ATOM 5517 O O . ALA B 1 252 ? 4.559 19.891 6.734 1 89.69 252 ALA B O 1
ATOM 5518 N N . ILE B 1 253 ? 3.238 19.891 5.012 1 85.69 253 ILE B N 1
ATOM 5519 C CA . ILE B 1 253 ? 2.41 18.828 5.551 1 85.69 253 ILE B CA 1
ATOM 5520 C C . ILE B 1 253 ? 3.238 17.547 5.684 1 85.69 253 ILE B C 1
ATOM 5522 O O . ILE B 1 253 ? 3.137 16.828 6.688 1 85.69 253 ILE B O 1
ATOM 5526 N N . GLU B 1 254 ? 4.039 17.25 4.715 1 84.06 254 GLU B N 1
ATOM 5527 C CA . GLU B 1 254 ? 4.926 16.094 4.77 1 84.06 254 GLU B CA 1
ATOM 5528 C C . GLU B 1 254 ? 5.863 16.172 5.969 1 84.06 254 GLU B C 1
ATOM 5530 O O . GLU B 1 254 ? 6.012 15.203 6.711 1 84.06 254 GLU B O 1
ATOM 5535 N N . LEU B 1 255 ? 6.418 17.297 6.07 1 87.56 255 LEU B N 1
ATOM 5536 C CA . LEU B 1 255 ? 7.379 17.5 7.152 1 87.56 255 LEU B CA 1
ATOM 5537 C C . LEU B 1 255 ? 6.695 17.406 8.508 1 87.56 255 LEU B C 1
ATOM 5539 O O . LEU B 1 255 ? 7.266 16.875 9.461 1 87.56 255 LEU B O 1
ATOM 5543 N N . ALA B 1 256 ? 5.508 17.953 8.578 1 85.81 256 ALA B N 1
ATOM 5544 C CA . ALA B 1 256 ? 4.75 17.906 9.82 1 85.81 256 ALA B CA 1
ATOM 5545 C C . ALA B 1 256 ? 4.477 16.469 10.242 1 85.81 256 ALA B C 1
ATOM 5547 O O . ALA B 1 256 ? 4.59 16.125 11.422 1 85.81 256 ALA B O 1
ATOM 5548 N N . HIS B 1 257 ? 4.223 15.648 9.375 1 78.81 257 HIS B N 1
ATOM 5549 C CA . HIS B 1 257 ? 3.924 14.25 9.656 1 78.81 257 HIS B CA 1
ATOM 5550 C C . HIS B 1 257 ? 5.176 13.492 10.07 1 78.81 257 HIS B C 1
ATOM 5552 O O . HIS B 1 257 ? 5.094 12.5 10.805 1 78.81 257 HIS B O 1
ATOM 5558 N N . LEU B 1 258 ? 6.25 13.977 9.57 1 78 258 LEU B N 1
ATOM 5559 C CA . LEU B 1 258 ? 7.508 13.289 9.859 1 78 258 LEU B CA 1
ATOM 5560 C C . LEU B 1 258 ? 8.102 13.773 11.18 1 78 258 LEU B C 1
ATOM 5562 O O . LEU B 1 258 ? 9.18 13.336 11.57 1 78 258 LEU B O 1
ATOM 5566 N N . GLY B 1 259 ? 7.375 14.609 11.773 1 70.94 259 GLY B N 1
ATOM 5567 C CA . GLY B 1 259 ? 7.77 14.992 13.125 1 70.94 259 GLY B CA 1
ATOM 5568 C C . GLY B 1 259 ? 8.547 16.297 13.172 1 70.94 259 GLY B C 1
ATOM 5569 O O . GLY B 1 259 ? 9.266 16.562 14.133 1 70.94 259 GLY B O 1
ATOM 5570 N N . ALA B 1 260 ? 8.523 16.938 12 1 68.56 260 ALA B N 1
ATOM 5571 C CA . ALA B 1 260 ? 9.141 18.25 12.125 1 68.56 260 ALA B CA 1
ATOM 5572 C C . ALA B 1 260 ? 8.594 19.016 13.328 1 68.56 260 ALA B C 1
ATOM 5574 O O . ALA B 1 260 ? 7.375 19.109 13.5 1 68.56 260 ALA B O 1
ATOM 5575 N N . LYS B 1 261 ? 9.555 19.344 14.102 1 62.47 261 LYS B N 1
ATOM 5576 C CA . LYS B 1 261 ? 9.219 19.938 15.391 1 62.47 261 LYS B CA 1
ATOM 5577 C C . LYS B 1 261 ? 8.297 21.141 15.219 1 62.47 261 LYS B C 1
ATOM 5579 O O . LYS B 1 261 ? 8.539 21.984 14.359 1 62.47 261 LYS B O 1
ATOM 5584 N N . ARG B 1 262 ? 7.23 21.062 15.875 1 63.78 262 ARG B N 1
ATOM 5585 C CA . ARG B 1 262 ? 6.324 22.188 16.141 1 63.78 262 ARG B CA 1
ATOM 5586 C C . ARG B 1 262 ? 5.344 22.359 14.984 1 63.78 262 ARG B C 1
ATOM 5588 O O . ARG B 1 262 ? 4.758 23.438 14.828 1 63.78 262 ARG B O 1
ATOM 5595 N N . LEU B 1 263 ? 5.359 21.375 14.008 1 77.81 263 LEU B N 1
ATOM 5596 C CA . LEU B 1 263 ? 4.348 21.516 12.969 1 77.81 263 LEU B CA 1
ATOM 5597 C C . LEU B 1 263 ? 3.381 20.328 13 1 77.81 263 LEU B C 1
ATOM 5599 O O . LEU B 1 263 ? 3.807 19.172 13.023 1 77.81 263 LEU B O 1
ATOM 5603 N N . HIS B 1 264 ? 2.211 20.609 13.219 1 82.88 264 HIS B N 1
ATOM 5604 C CA . HIS B 1 264 ? 1.192 19.578 13.117 1 82.88 264 HIS B CA 1
ATOM 5605 C C . HIS B 1 264 ? 0.476 19.641 11.773 1 82.88 264 HIS B C 1
ATOM 5607 O O . HIS B 1 264 ? 0.166 20.719 11.281 1 82.88 264 HIS B O 1
ATOM 5613 N N . PRO B 1 265 ? 0.252 18.531 11.242 1 81.31 265 PRO B N 1
ATOM 5614 C CA . PRO B 1 265 ? -0.328 18.5 9.898 1 81.31 265 PRO B CA 1
ATOM 5615 C C . PRO B 1 265 ? -1.68 19.203 9.82 1 81.31 265 PRO B C 1
ATOM 5617 O O . PRO B 1 265 ? -1.992 19.844 8.812 1 81.31 265 PRO B O 1
ATOM 5620 N N . ARG B 1 266 ? -2.498 19.094 10.82 1 83.62 266 ARG B N 1
ATOM 5621 C CA . ARG B 1 266 ? -3.84 19.672 10.82 1 83.62 266 ARG B CA 1
ATOM 5622 C C . ARG B 1 266 ? -3.785 21.188 10.688 1 83.62 266 ARG B C 1
ATOM 5624 O O . ARG B 1 266 ? -4.77 21.812 10.305 1 83.62 266 ARG B O 1
ATOM 5631 N N . THR B 1 267 ? -2.607 21.703 10.992 1 89.19 267 THR B N 1
ATOM 5632 C CA . THR B 1 267 ? -2.389 23.141 10.867 1 89.19 267 THR B CA 1
ATOM 5633 C C . THR B 1 267 ? -2.701 23.625 9.453 1 89.19 267 THR B C 1
ATOM 5635 O O . THR B 1 267 ? -3.137 24.766 9.266 1 89.19 267 THR B O 1
ATOM 5638 N N . PHE B 1 268 ? -2.598 22.766 8.531 1 87.94 268 PHE B N 1
ATOM 5639 C CA . PHE B 1 268 ? -2.625 23.203 7.148 1 87.94 268 PHE B CA 1
ATOM 5640 C C . PHE B 1 268 ? -3.93 22.797 6.473 1 87.94 268 PHE B C 1
ATOM 5642 O O . PHE B 1 268 ? -4.164 23.125 5.309 1 87.94 268 PHE B O 1
ATOM 5649 N N . GLU B 1 269 ? -4.805 22.203 7.18 1 84.38 269 GLU B N 1
ATOM 5650 C CA . GLU B 1 269 ? -6.105 21.812 6.633 1 84.38 269 GLU B CA 1
ATOM 5651 C C . GLU B 1 269 ? -6.844 23.031 6.074 1 84.38 269 GLU B C 1
ATOM 5653 O O . GLU B 1 269 ? -7.316 23 4.934 1 84.38 269 GLU B O 1
ATOM 5658 N N . PRO B 1 270 ? -6.906 24.109 6.793 1 90.25 270 PRO B N 1
ATOM 5659 C CA . PRO B 1 270 ? -7.621 25.281 6.285 1 90.25 270 PRO B CA 1
ATOM 5660 C C . PRO B 1 270 ? -6.93 25.922 5.082 1 90.25 270 PRO B C 1
ATOM 5662 O O . PRO B 1 270 ? -7.598 26.484 4.211 1 90.25 270 PRO B O 1
ATOM 5665 N N . VAL B 1 271 ? -5.617 25.812 5.066 1 89.25 271 VAL B N 1
ATOM 5666 C CA . VAL B 1 271 ? -4.809 26.438 4.027 1 89.25 271 VAL B CA 1
ATOM 5667 C C . VAL B 1 271 ? -5.043 25.719 2.695 1 89.25 271 VAL B C 1
ATOM 5669 O O . VAL B 1 271 ? -4.938 26.344 1.631 1 89.25 271 VAL B O 1
ATOM 5672 N N . LEU B 1 272 ? -5.371 24.484 2.783 1 81.56 272 LEU B N 1
ATOM 5673 C CA . LEU B 1 272 ? -5.672 23.703 1.586 1 81.56 272 LEU B CA 1
ATOM 5674 C C . LEU B 1 272 ? -7.031 24.094 1.013 1 81.56 272 LEU B C 1
ATOM 5676 O O . LEU B 1 272 ? -7.281 23.906 -0.181 1 81.56 272 LEU B O 1
ATOM 5680 N N . ARG B 1 273 ? -7.914 24.625 1.843 1 82 273 ARG B N 1
ATOM 5681 C CA . ARG B 1 273 ? -9.242 25.031 1.414 1 82 273 ARG B CA 1
ATOM 5682 C C . ARG B 1 273 ? -9.211 26.422 0.776 1 82 273 ARG B C 1
ATOM 5684 O O . ARG B 1 273 ? -9.906 26.672 -0.209 1 82 273 ARG B O 1
ATOM 5691 N N . ARG B 1 274 ? -8.5 27.281 1.393 1 87.62 274 ARG B N 1
ATOM 5692 C CA . ARG B 1 274 ? -8.312 28.641 0.898 1 87.62 274 ARG B CA 1
ATOM 5693 C C . ARG B 1 274 ? -6.863 29.094 1.055 1 87.62 274 ARG B C 1
ATOM 5695 O O . ARG B 1 274 ? -6.262 28.906 2.115 1 87.62 274 ARG B O 1
ATOM 5702 N N . HIS B 1 275 ? -6.473 29.734 0.05 1 89.38 275 HIS B N 1
ATOM 5703 C CA . HIS B 1 275 ? -5.07 30.141 0.017 1 89.38 275 HIS B CA 1
ATOM 5704 C C . HIS B 1 275 ? -4.773 31.188 1.077 1 89.38 275 HIS B C 1
ATOM 5706 O O . HIS B 1 275 ? -5.438 32.219 1.128 1 89.38 275 HIS B O 1
ATOM 5712 N N . VAL B 1 276 ? -3.857 30.938 1.937 1 94.12 276 VAL B N 1
ATOM 5713 C CA . VAL B 1 276 ? -3.281 31.906 2.875 1 94.12 276 VAL B CA 1
ATOM 5714 C C . VAL B 1 276 ? -1.812 31.562 3.119 1 94.12 276 VAL B C 1
ATOM 5716 O O . VAL B 1 276 ? -1.451 30.391 3.248 1 94.12 276 VAL B O 1
ATOM 5719 N N . ASP B 1 277 ? -0.962 32.562 3.111 1 95.62 277 ASP B N 1
ATOM 5720 C CA . ASP B 1 277 ? 0.451 32.375 3.41 1 95.62 277 ASP B CA 1
ATOM 5721 C C . ASP B 1 277 ? 0.673 32.156 4.906 1 95.62 277 ASP B C 1
ATOM 5723 O O . ASP B 1 277 ? 0.028 32.844 5.727 1 95.62 277 ASP B O 1
ATOM 5727 N N . VAL B 1 278 ? 1.484 31.203 5.219 1 96.25 278 VAL B N 1
ATOM 5728 C CA . VAL B 1 278 ? 1.831 30.938 6.613 1 96.25 278 VAL B CA 1
ATOM 5729 C C . VAL B 1 278 ? 3.334 31.125 6.812 1 96.25 278 VAL B C 1
ATOM 5731 O O . VAL B 1 278 ? 4.137 30.562 6.062 1 96.25 278 VAL B O 1
ATOM 5734 N N . ARG B 1 279 ? 3.686 31.906 7.789 1 96.19 279 ARG B N 1
ATOM 5735 C CA . ARG B 1 279 ? 5.098 32.125 8.086 1 96.19 279 ARG B CA 1
ATOM 5736 C C . ARG B 1 279 ? 5.441 31.641 9.492 1 96.19 279 ARG B C 1
ATOM 5738 O O . ARG B 1 279 ? 4.703 31.922 10.445 1 96.19 279 ARG B O 1
ATOM 5745 N N . VAL B 1 280 ? 6.457 30.875 9.578 1 95.12 280 VAL B N 1
ATOM 5746 C CA . VAL B 1 280 ? 6.996 30.438 10.867 1 95.12 280 VAL B CA 1
ATOM 5747 C C . VAL B 1 280 ? 8.242 31.266 11.203 1 95.12 280 VAL B C 1
ATOM 5749 O O . VAL B 1 280 ? 9.219 31.25 10.445 1 95.12 280 VAL B O 1
ATOM 5752 N N . LEU B 1 281 ? 8.227 31.906 12.352 1 94 281 LEU B N 1
ATOM 5753 C CA . LEU B 1 281 ? 9.352 32.781 12.664 1 94 281 LEU B CA 1
ATOM 5754 C C . LEU B 1 281 ? 9.562 32.875 14.172 1 94 281 LEU B C 1
ATOM 5756 O O . LEU B 1 281 ? 8.719 32.438 14.953 1 94 281 LEU B O 1
ATOM 5760 N N . SER B 1 282 ? 10.688 33.438 14.523 1 94.62 282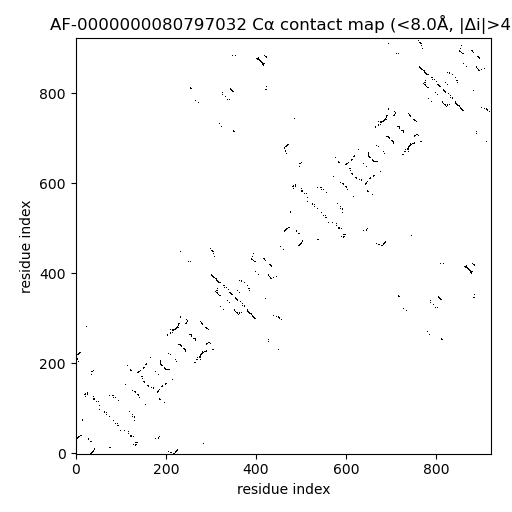 SER B N 1
ATOM 5761 C CA . SER B 1 282 ? 11.055 33.562 15.93 1 94.62 282 SER B CA 1
ATOM 5762 C C . SER B 1 282 ? 10.516 34.875 16.516 1 94.62 282 SER B C 1
ATOM 5764 O O . SER B 1 282 ? 10.609 35.906 15.883 1 94.62 282 SER B O 1
ATOM 5766 N N . LEU B 1 283 ? 9.914 34.75 17.672 1 95.56 283 LEU B N 1
ATOM 5767 C CA . LEU B 1 283 ? 9.438 35.938 18.375 1 95.56 283 LEU B CA 1
ATOM 5768 C C . LEU B 1 283 ? 10.602 36.906 18.672 1 95.56 283 LEU B C 1
ATOM 5770 O O . LEU B 1 283 ? 10.43 38.125 18.641 1 95.56 283 LEU B O 1
ATOM 5774 N N . TYR B 1 284 ? 11.742 36.312 18.938 1 92.81 284 TYR B N 1
ATOM 5775 C CA . TYR B 1 284 ? 12.867 37.094 19.438 1 92.81 284 TYR B CA 1
ATOM 5776 C C . TYR B 1 284 ? 13.719 37.625 18.297 1 92.81 284 TYR B C 1
ATOM 5778 O O . TYR B 1 284 ? 14.602 38.469 18.5 1 92.81 284 TYR B O 1
ATOM 5786 N N . ASP B 1 285 ? 13.523 37.188 17.109 1 92.06 285 ASP B N 1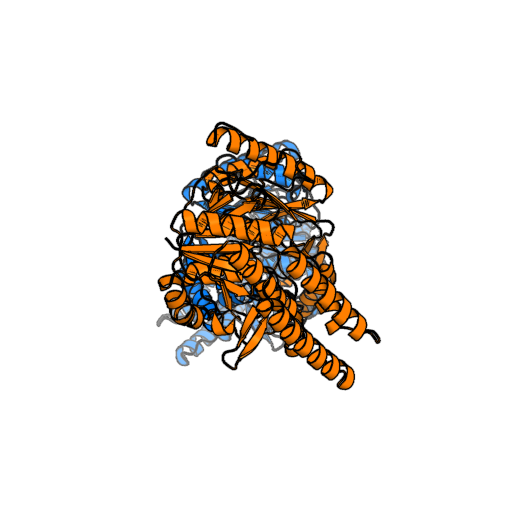
ATOM 5787 C CA . ASP B 1 285 ? 14.133 37.719 15.898 1 92.06 285 ASP B CA 1
ATOM 5788 C C . ASP B 1 285 ? 13.164 37.656 14.727 1 92.06 285 ASP B C 1
ATOM 5790 O O . ASP B 1 285 ? 13.406 36.969 13.742 1 92.06 285 ASP B O 1
ATOM 5794 N N . PRO B 1 286 ? 12.133 38.5 14.805 1 89.56 286 PRO B N 1
ATOM 5795 C CA . PRO B 1 286 ? 11.047 38.406 13.82 1 89.56 286 PRO B CA 1
ATOM 5796 C C . PRO B 1 286 ? 11.5 38.812 12.414 1 89.56 286 PRO B C 1
ATOM 5798 O O . PRO B 1 286 ? 10.828 38.469 11.43 1 89.56 286 PRO B O 1
ATOM 5801 N N . LYS B 1 287 ? 12.625 39.5 12.273 1 89.44 287 LYS B N 1
ATOM 5802 C CA . LYS B 1 287 ? 13.109 39.938 10.969 1 89.44 287 LYS B CA 1
ATOM 5803 C C . LYS B 1 287 ? 14.234 39.031 10.477 1 89.44 287 LYS B C 1
ATOM 5805 O O . LYS B 1 287 ? 14.758 39.219 9.383 1 89.44 287 LYS B O 1
ATOM 5810 N N . GLY B 1 288 ? 14.57 38 11.281 1 91.31 288 GLY B N 1
ATOM 5811 C CA . GLY B 1 288 ? 15.609 37.062 10.914 1 91.31 288 GLY B CA 1
ATOM 5812 C C . GLY B 1 288 ? 15.117 35.969 9.992 1 91.31 288 GLY B C 1
ATOM 5813 O O . GLY B 1 288 ? 14.211 36.188 9.18 1 91.31 288 GLY B O 1
ATOM 5814 N N . ASN B 1 289 ? 15.836 34.906 10.07 1 91.38 289 ASN B N 1
ATOM 5815 C CA . ASN B 1 289 ? 15.453 33.75 9.266 1 91.38 289 ASN B CA 1
ATOM 5816 C C . ASN B 1 289 ? 14.039 33.281 9.609 1 91.38 289 ASN B C 1
ATOM 5818 O O . ASN B 1 289 ? 13.625 33.312 10.766 1 91.38 289 ASN B O 1
ATOM 5822 N N . ASN B 1 290 ? 13.312 32.906 8.656 1 94.38 290 ASN B N 1
ATOM 5823 C CA . ASN B 1 290 ? 11.961 32.375 8.805 1 94.38 290 ASN B CA 1
ATOM 5824 C C . ASN B 1 290 ? 11.602 31.453 7.648 1 94.38 290 ASN B C 1
ATOM 5826 O O . ASN B 1 290 ? 12.352 31.328 6.684 1 94.38 290 ASN B O 1
ATOM 5830 N N . THR B 1 291 ? 10.57 30.75 7.734 1 94.38 291 THR B N 1
ATOM 5831 C CA . THR B 1 291 ? 10.078 29.875 6.68 1 94.38 291 THR B CA 1
ATOM 5832 C C . THR B 1 291 ? 8.695 30.328 6.207 1 94.38 291 THR B C 1
ATOM 5834 O O . THR B 1 291 ? 7.766 30.438 7.004 1 94.38 291 THR B O 1
ATOM 5837 N N . LEU B 1 292 ? 8.625 30.656 4.957 1 95.12 292 LEU B N 1
ATOM 5838 C CA . LEU B 1 292 ? 7.34 30.969 4.336 1 95.12 292 LEU B CA 1
ATOM 5839 C C . LEU B 1 292 ? 6.715 29.719 3.725 1 95.12 292 LEU B C 1
ATOM 5841 O O . LEU B 1 292 ? 7.34 29.047 2.904 1 95.12 292 LEU B O 1
ATOM 5845 N N . ILE B 1 293 ? 5.559 29.359 4.121 1 94.25 293 ILE B N 1
ATOM 5846 C CA . ILE B 1 293 ? 4.789 28.266 3.568 1 94.25 293 ILE B CA 1
ATOM 5847 C C . ILE B 1 293 ? 3.672 28.797 2.68 1 94.25 293 ILE B C 1
ATOM 5849 O O . ILE B 1 293 ? 2.789 29.516 3.154 1 94.25 293 ILE B O 1
ATOM 5853 N N . SER B 1 294 ? 3.705 28.5 1.386 1 92.5 294 SER B N 1
ATOM 5854 C CA . SER B 1 294 ? 2.752 29.047 0.427 1 92.5 294 SER B CA 1
ATOM 5855 C C . SER B 1 294 ? 2.389 28.016 -0.641 1 92.5 294 SER B C 1
ATOM 5857 O O . SER B 1 294 ? 2.9 26.891 -0.631 1 92.5 294 SER B O 1
ATOM 5859 N N . HIS B 1 295 ? 1.334 28.203 -1.495 1 84.94 295 HIS B N 1
ATOM 5860 C CA . HIS B 1 295 ? 0.871 27.266 -2.523 1 84.94 295 HIS B CA 1
ATOM 5861 C C . HIS B 1 295 ? 1.813 27.266 -3.723 1 84.94 295 HIS B C 1
ATOM 5863 O O . HIS B 1 295 ? 1.782 26.344 -4.535 1 84.94 295 HIS B O 1
ATOM 5869 N N . GLY B 1 296 ? 2.76 28.016 -3.742 1 77.06 296 GLY B N 1
ATOM 5870 C CA . GLY B 1 296 ? 3.639 28.016 -4.902 1 77.06 296 GLY B CA 1
ATOM 5871 C C . GLY B 1 296 ? 4.836 27.094 -4.746 1 77.06 296 GLY B C 1
ATOM 5872 O O . GLY B 1 296 ? 5.199 26.734 -3.625 1 77.06 296 GLY B O 1
ATOM 5873 N N . ARG B 1 297 ? 5.105 26.438 -5.852 1 69.19 297 ARG B N 1
ATOM 5874 C CA . ARG B 1 297 ? 6.262 25.562 -5.91 1 69.19 297 ARG B CA 1
ATOM 5875 C C . ARG B 1 297 ? 7.547 26.344 -6.145 1 69.19 297 ARG B C 1
ATOM 5877 O O . ARG B 1 297 ? 7.895 26.641 -7.289 1 69.19 297 ARG B O 1
ATOM 5884 N N . ARG B 1 298 ? 8.086 26.781 -5.027 1 81.75 298 ARG B N 1
ATOM 5885 C CA . ARG B 1 298 ? 9.297 27.578 -5.121 1 81.75 298 ARG B CA 1
ATOM 5886 C C . ARG B 1 298 ? 10.422 26.969 -4.289 1 81.75 298 ARG B C 1
ATOM 5888 O O . ARG B 1 298 ? 10.195 26.016 -3.541 1 81.75 298 ARG B O 1
ATOM 5895 N N . GLY B 1 299 ? 11.625 27.328 -4.66 1 86.69 299 GLY B N 1
ATOM 5896 C CA . GLY B 1 299 ? 12.773 26.922 -3.863 1 86.69 299 GLY B CA 1
ATOM 5897 C C . GLY B 1 299 ? 13.562 25.781 -4.488 1 86.69 299 GLY B C 1
ATOM 5898 O O . GLY B 1 299 ? 13.352 25.438 -5.656 1 86.69 299 GLY B O 1
ATOM 5899 N N . PRO B 1 300 ? 14.492 25.219 -3.715 1 91.94 300 PRO B N 1
ATOM 5900 C CA . PRO B 1 300 ? 15.328 24.125 -4.195 1 91.94 300 PRO B CA 1
ATOM 5901 C C . PRO B 1 300 ? 14.547 22.828 -4.402 1 91.94 300 PRO B C 1
ATOM 5903 O O . PRO B 1 300 ? 13.43 22.688 -3.904 1 91.94 300 PRO B O 1
ATOM 5906 N N . MET B 1 301 ? 15.195 21.891 -5.172 1 93 301 MET B N 1
ATOM 5907 C CA . MET B 1 301 ? 14.555 20.625 -5.512 1 93 301 MET B CA 1
ATOM 5908 C C . MET B 1 301 ? 14.398 19.734 -4.277 1 93 301 MET B C 1
ATOM 5910 O O . MET B 1 301 ? 13.391 19.047 -4.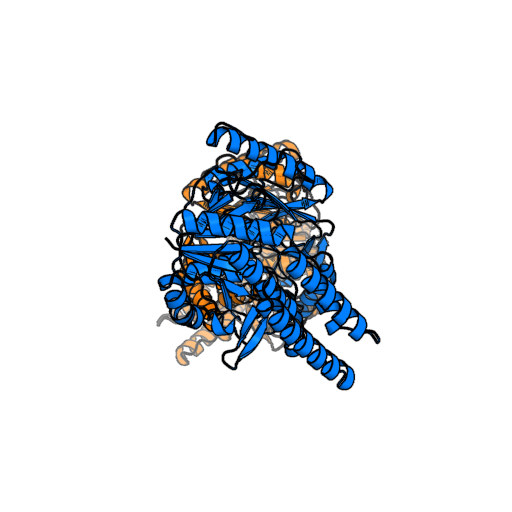125 1 93 301 MET B O 1
ATOM 5914 N N . LEU B 1 302 ? 15.398 19.719 -3.455 1 95.25 302 LEU B N 1
ATOM 5915 C CA . LEU B 1 302 ? 15.344 19.031 -2.168 1 95.25 302 LEU B CA 1
ATOM 5916 C C . LEU B 1 302 ? 15.438 20.031 -1.019 1 95.25 302 LEU B C 1
ATOM 5918 O O . LEU B 1 302 ? 16.219 20.984 -1.083 1 95.25 302 LEU B O 1
ATOM 5922 N N . LYS B 1 303 ? 14.68 19.812 0.015 1 94.81 303 LYS B N 1
ATOM 5923 C CA . LYS B 1 303 ? 14.586 20.859 1.022 1 94.81 303 LYS B CA 1
ATOM 5924 C C . LYS B 1 303 ? 14.844 20.312 2.42 1 94.81 303 LYS B C 1
ATOM 5926 O O . LYS B 1 303 ? 15.398 21.016 3.275 1 94.81 303 LYS B O 1
ATOM 5931 N N . ALA B 1 304 ? 14.43 19.094 2.686 1 95.12 304 ALA B N 1
ATOM 5932 C CA . ALA B 1 304 ? 14.586 18.609 4.055 1 95.12 304 ALA B CA 1
ATOM 5933 C C . ALA B 1 304 ? 14.68 17.078 4.086 1 95.12 304 ALA B C 1
ATOM 5935 O O . ALA B 1 304 ? 14.25 16.406 3.148 1 95.12 304 ALA B O 1
ATOM 5936 N N . VAL B 1 305 ? 15.297 16.609 5.129 1 95 305 VAL B N 1
ATOM 5937 C CA . VAL B 1 305 ? 15.328 15.188 5.445 1 95 305 VAL B CA 1
ATOM 5938 C C . VAL B 1 305 ? 14.852 14.969 6.879 1 95 305 VAL B C 1
ATOM 5940 O O . VAL B 1 305 ? 15.148 15.773 7.766 1 95 305 VAL B O 1
ATOM 5943 N N . ALA B 1 306 ? 14.094 13.992 7.07 1 92.25 306 ALA B N 1
ATOM 5944 C CA . ALA B 1 306 ? 13.578 13.664 8.398 1 92.25 306 ALA B CA 1
ATOM 5945 C C . ALA B 1 306 ? 13.742 12.18 8.695 1 92.25 306 ALA B C 1
ATOM 5947 O O . ALA B 1 306 ? 13.562 11.336 7.809 1 92.25 306 ALA B O 1
ATOM 5948 N N . LEU B 1 307 ? 14.133 11.898 9.953 1 92.31 307 LEU B N 1
ATOM 5949 C CA . LEU B 1 307 ? 14.234 10.523 10.438 1 92.31 307 LEU B CA 1
ATOM 5950 C C . LEU B 1 307 ? 13.117 10.227 11.438 1 92.31 307 LEU B C 1
ATOM 5952 O O . LEU B 1 307 ? 12.898 10.992 12.375 1 92.31 307 LEU B O 1
ATOM 5956 N N . LEU B 1 308 ? 12.367 9.227 11.195 1 90.56 308 LEU B N 1
ATOM 5957 C CA . LEU B 1 308 ? 11.352 8.75 12.125 1 90.56 308 LEU B CA 1
ATOM 5958 C C . LEU B 1 308 ? 11.703 7.375 12.664 1 90.56 308 LEU B C 1
ATOM 5960 O O . LEU B 1 308 ? 11.602 6.375 11.953 1 90.56 308 LEU B O 1
ATOM 5964 N N . ASN B 1 309 ? 12.086 7.344 13.914 1 91.69 309 ASN B N 1
ATOM 5965 C CA . ASN B 1 309 ? 12.5 6.109 14.578 1 91.69 309 ASN B CA 1
ATOM 5966 C C . ASN B 1 309 ? 11.32 5.41 15.25 1 91.69 309 ASN B C 1
ATOM 5968 O O . ASN B 1 309 ? 10.211 5.941 15.266 1 91.69 309 ASN B O 1
ATOM 5972 N N . GLY B 1 310 ? 11.57 4.211 15.703 1 93.38 310 GLY B N 1
ATOM 5973 C CA . GLY B 1 310 ? 10.586 3.494 16.5 1 93.38 310 GLY B CA 1
ATOM 5974 C C . GLY B 1 310 ? 9.516 2.82 15.664 1 93.38 310 GLY B C 1
ATOM 5975 O O . GLY B 1 310 ? 8.359 2.705 16.094 1 93.38 310 GLY B O 1
ATOM 5976 N N . LEU B 1 311 ? 9.898 2.422 14.484 1 94.75 311 LEU B N 1
ATOM 5977 C CA . LEU B 1 311 ? 8.953 1.749 13.609 1 94.75 311 LEU B CA 1
ATOM 5978 C C . LEU B 1 311 ? 9.258 0.258 13.516 1 94.75 311 LEU B C 1
ATOM 5980 O O . LEU B 1 311 ? 10.344 -0.181 13.891 1 94.75 311 LEU B O 1
ATOM 5984 N N . ALA B 1 312 ? 8.258 -0.462 13.156 1 97.38 312 ALA B N 1
ATOM 5985 C CA . ALA B 1 312 ? 8.359 -1.872 12.797 1 97.38 312 ALA B CA 1
ATOM 5986 C C . ALA B 1 312 ? 7.629 -2.154 11.484 1 97.38 312 ALA B C 1
ATOM 5988 O O . ALA B 1 312 ? 6.629 -1.501 11.172 1 97.38 312 ALA B O 1
ATOM 5989 N N . ILE B 1 313 ? 8.195 -3.078 10.711 1 96.31 313 ILE B N 1
ATOM 5990 C CA . ILE B 1 313 ? 7.531 -3.521 9.492 1 96.31 313 ILE B CA 1
ATOM 5991 C C . ILE B 1 313 ? 6.863 -4.875 9.727 1 96.31 313 ILE B C 1
ATOM 5993 O O . ILE B 1 313 ? 7.5 -5.809 10.219 1 96.31 313 ILE B O 1
ATOM 5997 N N . ILE B 1 314 ? 5.625 -4.945 9.461 1 97 314 ILE B N 1
ATOM 5998 C CA . ILE B 1 314 ? 4.883 -6.203 9.484 1 97 314 ILE B CA 1
ATOM 5999 C C . ILE B 1 314 ? 4.664 -6.699 8.062 1 97 314 ILE B C 1
ATOM 6001 O O . ILE B 1 314 ? 4.062 -6.008 7.238 1 97 314 ILE B O 1
ATOM 6005 N N . THR B 1 315 ? 5.195 -7.824 7.797 1 94.44 315 THR B N 1
ATOM 6006 C CA . THR B 1 315 ? 4.988 -8.445 6.492 1 94.44 315 THR B CA 1
ATOM 6007 C C . THR B 1 315 ? 4.016 -9.617 6.602 1 94.44 315 THR B C 1
ATOM 6009 O O . THR B 1 315 ? 4.234 -10.547 7.379 1 94.44 315 THR B O 1
ATOM 6012 N N . VAL B 1 316 ? 2.967 -9.5 5.82 1 92.5 316 VAL B N 1
ATOM 6013 C CA . VAL B 1 316 ? 1.974 -10.562 5.738 1 92.5 316 VAL B CA 1
ATOM 6014 C C . VAL B 1 316 ? 2.197 -11.383 4.473 1 92.5 316 VAL B C 1
ATOM 6016 O O . VAL B 1 316 ? 2.238 -10.836 3.369 1 92.5 316 VAL B O 1
ATOM 6019 N N . LYS B 1 317 ? 2.428 -12.617 4.723 1 83.94 317 LYS B N 1
ATOM 6020 C CA . LYS B 1 317 ? 2.641 -13.516 3.592 1 83.94 317 LYS B CA 1
ATOM 6021 C C . LYS B 1 317 ? 1.78 -14.773 3.719 1 83.94 317 LYS B C 1
ATOM 6023 O O . LYS B 1 317 ? 1.508 -15.234 4.828 1 83.94 317 LYS B O 1
ATOM 6028 N N . GLY B 1 318 ? 1.303 -15.289 2.564 1 72.25 318 GLY B N 1
ATOM 6029 C CA . GLY B 1 318 ? 0.573 -16.547 2.631 1 72.25 318 GLY B CA 1
ATOM 6030 C C . GLY B 1 318 ? 0.123 -17.047 1.271 1 72.25 318 GLY B C 1
ATOM 6031 O O . GLY B 1 318 ? -0.183 -16.25 0.38 1 72.25 318 GLY B O 1
ATOM 6032 N N . VAL B 1 319 ? 0.182 -18.312 1.196 1 64.38 319 VAL B N 1
ATOM 6033 C CA . VAL B 1 319 ? -0.194 -19.031 -0.02 1 64.38 319 VAL B CA 1
ATOM 6034 C C . VAL B 1 319 ? -1.636 -18.688 -0.393 1 64.38 319 VAL B C 1
ATOM 6036 O O . VAL B 1 319 ? -1.97 -18.594 -1.576 1 64.38 319 VAL B O 1
ATOM 6039 N N . GLY B 1 320 ? -2.369 -18.531 0.6 1 65.69 320 GLY B N 1
ATOM 6040 C CA . GLY B 1 320 ? -3.789 -18.297 0.392 1 65.69 320 GLY B CA 1
ATOM 6041 C C . GLY B 1 320 ? -4.086 -16.906 -0.151 1 65.69 320 GLY B C 1
ATOM 6042 O O . GLY B 1 320 ? -5.203 -16.641 -0.594 1 65.69 320 GLY B O 1
ATOM 6043 N N . MET B 1 321 ? -3.037 -16.047 -0.137 1 72.81 321 MET B N 1
ATOM 6044 C CA . MET B 1 321 ? -3.25 -14.664 -0.585 1 72.81 321 MET B CA 1
ATOM 6045 C C . MET B 1 321 ? -3.227 -14.578 -2.107 1 72.81 321 MET B C 1
ATOM 6047 O O . MET B 1 321 ? -3.795 -13.656 -2.689 1 72.81 321 MET B O 1
ATOM 6051 N N . VAL B 1 322 ? -2.582 -15.562 -2.625 1 64.12 322 VAL B N 1
ATOM 6052 C CA . VAL B 1 322 ? -2.393 -15.508 -4.07 1 64.12 322 VAL B CA 1
ATOM 6053 C C . VAL B 1 322 ? -3.744 -15.586 -4.773 1 64.12 322 VAL B C 1
ATOM 6055 O O . VAL B 1 322 ? -4.469 -16.578 -4.625 1 64.12 322 VAL B O 1
ATOM 6058 N N . GLY B 1 323 ? -4.148 -14.516 -5.465 1 62.66 323 GLY B N 1
ATOM 6059 C CA . GLY B 1 323 ? -5.387 -14.508 -6.23 1 62.66 323 GLY B CA 1
ATOM 6060 C C . GLY B 1 323 ? -6.609 -14.211 -5.379 1 62.66 323 GLY B C 1
ATOM 6061 O O . GLY B 1 323 ? -7.734 -14.195 -5.887 1 62.66 323 GLY B O 1
ATOM 6062 N N . THR B 1 324 ? -6.395 -14.078 -4.148 1 70.5 324 THR B N 1
ATOM 6063 C CA . THR B 1 324 ? -7.527 -13.828 -3.266 1 70.5 324 THR B CA 1
ATOM 6064 C C . THR B 1 324 ? -7.863 -12.344 -3.221 1 70.5 324 THR B C 1
ATOM 6066 O O . THR B 1 324 ? -7 -11.516 -2.918 1 70.5 324 THR B O 1
ATOM 6069 N N . LYS B 1 325 ? -9.062 -12.07 -3.564 1 73.19 325 LYS B N 1
ATOM 6070 C CA . LYS B 1 325 ? -9.516 -10.688 -3.564 1 73.19 325 LYS B CA 1
ATOM 6071 C C . LYS B 1 325 ? -9.828 -10.211 -2.148 1 73.19 325 LYS B C 1
ATOM 6073 O O . LYS B 1 325 ? -10.352 -10.977 -1.333 1 73.19 325 LYS B O 1
ATOM 6078 N N . GLY B 1 326 ? -9.406 -8.984 -1.794 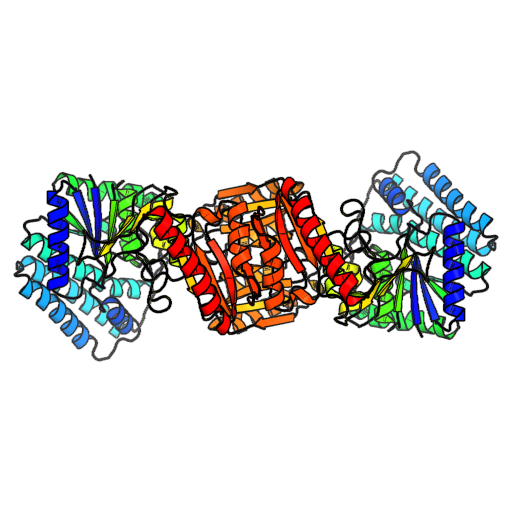1 80.62 326 GLY B N 1
ATOM 6079 C CA . GLY B 1 326 ? -9.852 -8.344 -0.565 1 80.62 326 GLY B CA 1
ATOM 6080 C C . GLY B 1 326 ? -8.844 -8.469 0.564 1 80.62 326 GLY B C 1
ATOM 6081 O O . GLY B 1 326 ? -9.086 -7.977 1.67 1 80.62 326 GLY B O 1
ATOM 6082 N N . VAL B 1 327 ? -7.738 -9.094 0.347 1 86.12 327 VAL B N 1
ATOM 6083 C CA . VAL B 1 327 ? -6.738 -9.281 1.392 1 86.12 327 VAL B CA 1
ATOM 6084 C C . VAL B 1 327 ? -6.207 -7.926 1.847 1 86.12 327 VAL B C 1
ATOM 6086 O O . VAL B 1 327 ? -6.094 -7.668 3.047 1 86.12 327 VAL B O 1
ATOM 6089 N N . ALA B 1 328 ? -5.941 -7.066 0.917 1 88 328 ALA B N 1
ATOM 6090 C CA . ALA B 1 328 ? -5.43 -5.738 1.252 1 88 328 ALA B CA 1
ATOM 6091 C C . ALA B 1 328 ? -6.418 -4.973 2.123 1 88 328 ALA B C 1
ATOM 6093 O O . ALA B 1 328 ? -6.035 -4.371 3.129 1 88 328 ALA B O 1
ATOM 6094 N N . ALA B 1 329 ? -7.688 -5.062 1.783 1 89.31 329 ALA B N 1
ATOM 6095 C CA . ALA B 1 329 ? -8.727 -4.391 2.559 1 89.31 329 ALA B CA 1
ATOM 6096 C C . ALA B 1 329 ? -8.789 -4.934 3.982 1 89.31 329 ALA B C 1
ATOM 6098 O O . ALA B 1 329 ? -8.906 -4.168 4.941 1 89.31 329 ALA B O 1
ATOM 6099 N N . THR B 1 330 ? -8.703 -6.211 4.117 1 91.25 330 THR B N 1
ATOM 6100 C CA . THR B 1 330 ? -8.766 -6.863 5.418 1 91.25 330 THR B CA 1
ATOM 6101 C C . THR B 1 330 ? -7.582 -6.445 6.289 1 91.25 330 THR B C 1
ATOM 6103 O O . THR B 1 330 ? -7.75 -6.18 7.484 1 91.25 330 THR B O 1
ATOM 6106 N N . VAL B 1 331 ? -6.441 -6.379 5.672 1 93 331 VAL B N 1
ATOM 6107 C CA . VAL B 1 331 ? -5.234 -5.992 6.395 1 93 331 VAL B CA 1
ATOM 6108 C C . VAL B 1 331 ? -5.375 -4.562 6.906 1 93 331 VAL B C 1
ATOM 6110 O O . VAL B 1 331 ? -5.16 -4.297 8.094 1 93 331 VAL B O 1
ATOM 6113 N N . MET B 1 332 ? -5.789 -3.652 6.051 1 92.25 332 MET B N 1
ATOM 6114 C CA . MET B 1 332 ? -5.91 -2.25 6.441 1 92.25 332 MET B CA 1
ATOM 6115 C C . MET B 1 332 ? -7 -2.068 7.492 1 92.25 332 MET B C 1
ATOM 6117 O O . MET B 1 332 ? -6.84 -1.278 8.422 1 92.25 332 MET B O 1
ATOM 6121 N N . GLU B 1 333 ? -8.047 -2.775 7.359 1 92.75 333 GLU B N 1
ATOM 6122 C CA . GLU B 1 333 ? -9.148 -2.707 8.32 1 92.75 333 GLU B CA 1
ATOM 6123 C C . GLU B 1 333 ? -8.703 -3.176 9.703 1 92.75 333 GLU B C 1
ATOM 6125 O O . GLU B 1 333 ? -9.125 -2.615 10.719 1 92.75 333 GLU B O 1
ATOM 6130 N N . SER B 1 334 ? -7.977 -4.195 9.68 1 94.69 334 SER B N 1
ATOM 6131 C CA . SER B 1 334 ? -7.488 -4.742 10.945 1 94.69 334 SER B CA 1
ATOM 6132 C C . SER B 1 334 ? -6.645 -3.719 11.695 1 94.69 334 SER B C 1
ATOM 6134 O O . SER B 1 334 ? -6.727 -3.617 12.922 1 94.69 334 SER B O 1
ATOM 6136 N N . VAL B 1 335 ? -5.816 -3.008 10.977 1 92.5 335 VAL B N 1
ATOM 6137 C CA . VAL B 1 335 ? -4.965 -1.987 11.586 1 92.5 335 VAL B CA 1
ATOM 6138 C C . VAL B 1 335 ? -5.832 -0.875 12.172 1 92.5 335 VAL B C 1
ATOM 6140 O O . VAL B 1 335 ? -5.594 -0.428 13.297 1 92.5 335 VAL B O 1
ATOM 6143 N N . THR B 1 336 ? -6.828 -0.492 11.445 1 88.44 336 THR B N 1
ATOM 6144 C CA . THR B 1 336 ? -7.742 0.562 11.875 1 88.44 336 THR B CA 1
ATOM 6145 C C . 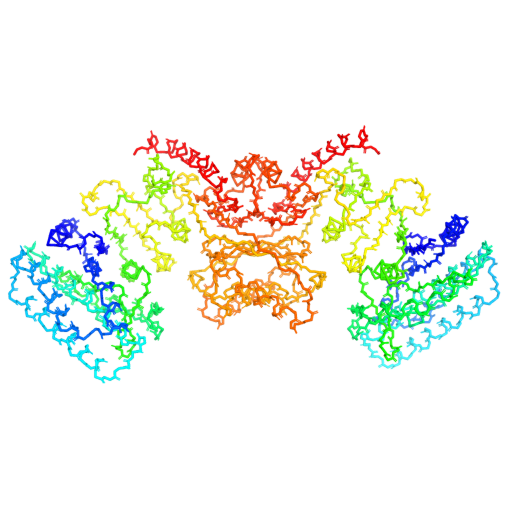THR B 1 336 ? -8.492 0.151 13.141 1 88.44 336 THR B C 1
ATOM 6147 O O . THR B 1 336 ? -8.672 0.963 14.047 1 88.44 336 THR B O 1
ATOM 6150 N N . LYS B 1 337 ? -8.945 -1.012 13.227 1 90.38 337 LYS B N 1
ATOM 6151 C CA . LYS B 1 337 ? -9.758 -1.518 14.328 1 90.38 337 LYS B CA 1
ATOM 6152 C C . LYS B 1 337 ? -9 -1.448 15.656 1 90.38 337 LYS B C 1
ATOM 6154 O O . LYS B 1 337 ? -9.602 -1.231 16.703 1 90.38 337 LYS B O 1
ATOM 6159 N N . VAL B 1 338 ? -7.727 -1.61 15.602 1 91.88 338 VAL B N 1
ATOM 6160 C CA . VAL B 1 338 ? -6.965 -1.614 16.844 1 91.88 338 VAL B CA 1
ATOM 6161 C C . VAL B 1 338 ? -6.406 -0.218 17.125 1 91.88 338 VAL B C 1
ATOM 6163 O O . VAL B 1 338 ? -5.633 -0.023 18.062 1 91.88 338 VAL B O 1
ATOM 6166 N N . GLY B 1 339 ? -6.672 0.707 16.281 1 86.38 339 GLY B N 1
ATOM 6167 C CA . GLY B 1 339 ? -6.328 2.102 16.516 1 86.38 339 GLY B CA 1
ATOM 6168 C C . GLY B 1 339 ? -4.883 2.422 16.172 1 86.38 339 GLY B C 1
ATOM 6169 O O . GLY B 1 339 ? -4.293 3.338 16.75 1 86.38 339 GLY B O 1
ATOM 6170 N N . ALA B 1 340 ? -4.277 1.672 15.312 1 88.06 340 ALA B N 1
ATOM 6171 C CA . ALA B 1 340 ? -2.891 1.912 14.914 1 88.06 340 ALA B CA 1
ATOM 6172 C C . ALA B 1 340 ? -2.824 2.729 13.625 1 88.06 340 ALA B C 1
ATOM 6174 O O . ALA B 1 340 ? -3.756 2.705 12.82 1 88.06 340 ALA B O 1
ATOM 6175 N N . ASN B 1 341 ? -1.74 3.467 13.492 1 85.19 341 ASN B N 1
ATOM 6176 C CA . ASN B 1 341 ? -1.48 4.242 12.281 1 85.19 341 ASN B CA 1
ATOM 6177 C C . ASN B 1 341 ? -0.536 3.508 11.336 1 85.19 341 ASN B C 1
ATOM 6179 O O . ASN B 1 341 ? 0.435 2.889 11.773 1 85.19 341 ASN B O 1
ATOM 6183 N N . ILE B 1 342 ? -0.86 3.615 10.023 1 89.56 342 ILE B N 1
ATOM 6184 C CA . ILE B 1 342 ? 0.006 3.029 9.008 1 89.56 342 ILE B CA 1
ATOM 6185 C C . ILE B 1 342 ? 0.905 4.109 8.406 1 89.56 342 ILE B C 1
ATOM 6187 O O . ILE B 1 342 ? 0.416 5.09 7.844 1 89.56 342 ILE B O 1
ATOM 6191 N N . TYR B 1 343 ? 2.174 3.908 8.477 1 86.38 343 TYR B N 1
ATOM 6192 C CA . TYR B 1 343 ? 3.119 4.926 8.031 1 86.38 343 TYR B CA 1
ATOM 6193 C C . TYR B 1 343 ? 3.539 4.676 6.586 1 86.38 343 TYR B C 1
ATOM 6195 O O . TYR B 1 343 ? 3.916 5.609 5.875 1 86.38 343 TYR B O 1
ATOM 6203 N N . ALA B 1 344 ? 3.543 3.449 6.219 1 88.38 344 ALA B N 1
ATOM 6204 C CA . ALA B 1 344 ? 3.904 3.076 4.852 1 88.38 344 ALA B CA 1
ATOM 6205 C C . ALA B 1 344 ? 3.291 1.731 4.473 1 88.38 344 ALA B C 1
ATOM 6207 O O . ALA B 1 344 ? 3.084 0.87 5.328 1 88.38 344 ALA B O 1
ATOM 6208 N N . ILE B 1 345 ? 2.975 1.574 3.229 1 89.88 345 ILE B N 1
ATOM 6209 C CA . ILE B 1 345 ? 2.459 0.334 2.658 1 89.88 345 ILE B CA 1
ATOM 6210 C C . ILE B 1 345 ? 3.244 -0.022 1.398 1 89.88 345 ILE B C 1
ATOM 6212 O O . ILE B 1 345 ? 3.549 0.851 0.581 1 89.88 345 ILE B O 1
ATOM 6216 N N . SER B 1 346 ? 3.625 -1.208 1.307 1 87.19 346 SER B N 1
ATOM 6217 C CA . SER B 1 346 ? 4.234 -1.702 0.075 1 87.19 346 SER B CA 1
ATOM 6218 C C . SER B 1 346 ? 3.688 -3.076 -0.298 1 87.19 346 SER B C 1
ATOM 6220 O O . SER B 1 346 ? 3.529 -3.943 0.565 1 87.19 346 SER B O 1
ATOM 6222 N N . GLN B 1 347 ? 3.316 -3.229 -1.462 1 83.56 347 GLN B N 1
ATOM 6223 C CA . GLN B 1 347 ? 2.865 -4.5 -2.014 1 83.56 347 GLN B CA 1
ATOM 6224 C C . GLN B 1 347 ? 3.418 -4.719 -3.42 1 83.56 347 GLN B C 1
ATOM 6226 O O . GLN B 1 347 ? 3.24 -3.871 -4.301 1 83.56 347 GLN B O 1
ATOM 6231 N N . PRO B 1 348 ? 4.148 -5.809 -3.543 1 75.56 348 PRO B N 1
ATOM 6232 C CA . PRO B 1 348 ? 4.617 -6.105 -4.898 1 75.56 348 PRO B CA 1
ATOM 6233 C C . PRO B 1 348 ? 3.482 -6.484 -5.848 1 75.56 348 PRO B C 1
ATOM 6235 O O . PRO B 1 348 ? 2.365 -6.754 -5.398 1 75.56 348 PRO B O 1
ATOM 6238 N N . VAL B 1 349 ? 3.791 -6.531 -7.062 1 72.44 349 VAL B N 1
ATOM 6239 C CA . VAL B 1 349 ? 2.812 -6.836 -8.102 1 72.44 349 VAL B CA 1
ATOM 6240 C C . VAL B 1 349 ? 2.299 -8.266 -7.926 1 72.44 349 VAL B C 1
ATOM 6242 O O . VAL B 1 349 ? 1.142 -8.555 -8.234 1 72.44 349 VAL B O 1
ATOM 6245 N N . SER B 1 350 ? 3.141 -9.164 -7.332 1 68.31 350 SER B N 1
ATOM 6246 C CA . SER B 1 350 ? 2.787 -10.57 -7.164 1 68.31 350 SER B CA 1
ATOM 6247 C C . SER B 1 350 ? 1.706 -10.75 -6.105 1 68.31 350 SER B C 1
ATOM 6249 O O . SER B 1 350 ? 1.086 -11.812 -6.012 1 68.31 350 SER B O 1
ATOM 6251 N N . GLU B 1 351 ? 1.45 -9.82 -5.355 1 67.81 351 GLU B N 1
ATOM 6252 C CA . GLU B 1 351 ? 0.435 -9.812 -4.305 1 67.81 351 GLU B CA 1
ATOM 6253 C C . GLU B 1 351 ? 0.646 -10.953 -3.32 1 67.81 351 GLU B C 1
ATOM 6255 O O . GLU B 1 351 ? -0.305 -11.43 -2.693 1 67.81 351 GLU B O 1
ATOM 6260 N N . ILE B 1 352 ? 1.878 -11.492 -3.227 1 71.5 352 ILE B N 1
ATOM 6261 C CA . ILE B 1 352 ? 2.133 -12.617 -2.334 1 71.5 352 ILE B CA 1
ATOM 6262 C C . ILE B 1 352 ? 2.402 -12.102 -0.92 1 71.5 352 ILE B C 1
ATOM 6264 O O . ILE B 1 352 ? 2.387 -12.875 0.04 1 71.5 352 ILE B O 1
ATOM 6268 N N . SER B 1 353 ? 2.598 -10.828 -0.905 1 83.69 353 SER B N 1
ATOM 6269 C CA . SER B 1 353 ? 2.873 -10.25 0.406 1 83.69 353 SER B CA 1
ATOM 6270 C C . SER B 1 353 ? 2.404 -8.797 0.479 1 83.69 353 SER B C 1
ATOM 6272 O O . SER B 1 353 ? 2.199 -8.156 -0.551 1 83.69 353 SER B O 1
ATOM 6274 N N . ILE B 1 354 ? 2.139 -8.383 1.635 1 89.62 354 ILE B N 1
ATOM 6275 C CA . ILE B 1 354 ? 1.87 -6.984 1.946 1 89.62 354 ILE B CA 1
ATOM 6276 C C . ILE B 1 354 ? 2.697 -6.559 3.156 1 89.62 354 ILE B C 1
ATOM 6278 O O . ILE B 1 354 ? 2.73 -7.258 4.172 1 89.62 354 ILE B O 1
ATOM 6282 N N . SER B 1 355 ? 3.385 -5.5 3.002 1 92.94 355 SER B N 1
ATOM 6283 C CA . SER B 1 355 ? 4.176 -4.965 4.102 1 92.94 355 SER B CA 1
ATOM 6284 C C . SER B 1 355 ? 3.658 -3.602 4.547 1 92.94 355 SER B C 1
ATOM 6286 O O . SER B 1 355 ? 3.359 -2.742 3.715 1 92.94 355 SER B O 1
ATOM 6288 N N . ILE B 1 356 ? 3.537 -3.479 5.84 1 93.62 356 ILE B N 1
ATOM 6289 C CA . ILE B 1 356 ? 3.105 -2.199 6.395 1 93.62 356 ILE B CA 1
ATOM 6290 C C . ILE B 1 356 ? 4.055 -1.773 7.512 1 93.62 356 ILE B C 1
ATOM 6292 O O . ILE B 1 356 ? 4.609 -2.619 8.219 1 93.62 356 ILE B O 1
ATOM 6296 N N . ALA B 1 357 ? 4.266 -0.519 7.625 1 93.94 357 ALA B N 1
ATOM 6297 C CA . ALA B 1 357 ? 5.062 0.033 8.719 1 93.94 357 ALA B CA 1
ATOM 6298 C C . ALA B 1 357 ? 4.172 0.669 9.781 1 93.94 357 ALA B C 1
ATOM 6300 O O . ALA B 1 357 ? 3.299 1.479 9.461 1 93.94 357 ALA B O 1
ATOM 6301 N N . VAL B 1 358 ? 4.363 0.274 11.039 1 93.62 358 VAL B N 1
ATOM 6302 C CA . VAL B 1 358 ? 3.621 0.806 12.18 1 93.62 358 VAL B CA 1
ATOM 6303 C C . VAL B 1 358 ? 4.586 1.138 13.32 1 93.62 358 VAL B C 1
ATOM 6305 O O . VAL B 1 358 ? 5.781 0.856 13.227 1 93.62 358 VAL B O 1
ATOM 6308 N N . LYS B 1 359 ? 4.074 1.824 14.297 1 93.38 359 LYS B N 1
ATOM 6309 C CA . LYS B 1 359 ? 4.891 2.039 15.484 1 93.38 359 LYS B CA 1
ATOM 6310 C C . LYS B 1 359 ? 5.289 0.714 16.125 1 93.38 359 LYS B C 1
ATOM 6312 O O . LYS B 1 359 ? 4.469 -0.202 16.234 1 93.38 359 LYS B O 1
ATOM 6317 N N . SER B 1 360 ? 6.551 0.677 16.531 1 95.88 360 SER B N 1
ATOM 6318 C CA . SER B 1 360 ? 7.07 -0.543 17.125 1 95.88 360 SER B CA 1
ATOM 6319 C C . SER B 1 360 ? 6.215 -0.985 18.312 1 95.88 360 SER B C 1
ATOM 6321 O O . SER B 1 360 ? 6.004 -2.182 18.516 1 95.88 360 SER B O 1
ATOM 6323 N N . SER B 1 361 ? 5.668 -0.032 19.062 1 94.56 361 SER B N 1
ATOM 6324 C CA . SER B 1 361 ? 4.891 -0.319 20.266 1 94.56 361 SER B CA 1
ATOM 6325 C C . SER B 1 361 ? 3.57 -1.001 19.906 1 94.56 361 SER B C 1
ATOM 6327 O O . SER B 1 361 ? 2.963 -1.653 20.766 1 94.56 361 SER B O 1
ATOM 6329 N N . LYS B 1 362 ? 3.141 -0.941 18.719 1 95.38 362 LYS B N 1
ATOM 6330 C CA . LYS B 1 362 ? 1.855 -1.5 18.312 1 95.38 362 LYS B CA 1
ATOM 6331 C C . LYS B 1 362 ? 2.045 -2.713 17.406 1 95.38 362 LYS B C 1
ATOM 6333 O O . LYS B 1 362 ? 1.069 -3.332 16.984 1 95.38 362 LYS B O 1
ATOM 6338 N N . ALA B 1 363 ? 3.244 -3.092 17.109 1 96.94 363 ALA B N 1
ATOM 6339 C CA . ALA B 1 363 ? 3.555 -4.082 16.094 1 96.94 363 ALA B CA 1
ATOM 6340 C C . ALA B 1 363 ? 2.902 -5.426 16.406 1 96.94 363 ALA B C 1
ATOM 6342 O O . ALA B 1 363 ? 2.256 -6.027 15.539 1 96.94 363 ALA B O 1
ATOM 6343 N N . ASP B 1 364 ? 3.051 -5.867 17.625 1 97.19 364 ASP B N 1
ATOM 6344 C CA . ASP B 1 364 ? 2.496 -7.16 18 1 97.19 364 ASP B CA 1
ATOM 6345 C C . ASP B 1 364 ? 0.97 -7.148 17.938 1 97.19 364 ASP B C 1
ATOM 6347 O O . ASP B 1 364 ? 0.356 -8.102 17.453 1 97.19 364 ASP B O 1
ATOM 6351 N N . LEU B 1 365 ? 0.454 -6.086 18.453 1 96.94 365 LEU B N 1
ATOM 6352 C CA . LEU B 1 365 ? -0.997 -5.938 18.453 1 96.94 365 LEU B CA 1
ATOM 6353 C C . LEU B 1 365 ? -1.547 -5.98 17.031 1 96.94 365 LEU B C 1
ATOM 6355 O O . LEU B 1 365 ? -2.527 -6.676 16.75 1 96.94 365 LEU B O 1
ATOM 6359 N N . VAL B 1 366 ? -0.98 -5.266 16.188 1 96.88 366 VAL B N 1
ATOM 6360 C CA . VAL B 1 366 ? -1.406 -5.184 14.797 1 96.88 366 VAL B CA 1
ATOM 6361 C C . VAL B 1 366 ? -1.213 -6.535 14.117 1 96.88 366 VAL B C 1
ATOM 6363 O O . VAL B 1 366 ? -2.096 -7.008 13.398 1 96.88 366 VAL B O 1
ATOM 6366 N N . SER B 1 367 ? -0.054 -7.133 14.289 1 97.38 367 SER B N 1
ATOM 6367 C CA . SER B 1 367 ? 0.245 -8.43 13.695 1 97.38 367 SER B CA 1
ATOM 6368 C C . SER B 1 367 ? -0.81 -9.469 14.07 1 97.38 367 SER B C 1
ATOM 6370 O O . SER B 1 367 ? -1.305 -10.203 13.219 1 97.38 367 SER B O 1
ATOM 6372 N N . ASN B 1 368 ? -1.166 -9.492 15.297 1 97 368 ASN B N 1
ATOM 6373 C CA . ASN B 1 368 ? -2.17 -10.438 15.781 1 97 368 ASN B CA 1
ATOM 6374 C C . ASN B 1 368 ? -3.547 -10.141 15.195 1 97 368 ASN B C 1
ATOM 6376 O O . ASN B 1 368 ? -4.281 -11.062 14.828 1 97 368 ASN B O 1
ATOM 6380 N N . ALA B 1 369 ? -3.877 -8.906 15.141 1 96.75 369 ALA B N 1
ATOM 6381 C CA . ALA B 1 369 ? -5.168 -8.516 14.586 1 96.75 369 ALA B CA 1
ATOM 6382 C C . ALA B 1 369 ? -5.297 -8.945 13.125 1 96.75 369 ALA B C 1
ATOM 6384 O O . ALA B 1 369 ? -6.352 -9.43 12.711 1 96.75 369 ALA B O 1
ATOM 6385 N N . ILE B 1 370 ? -4.246 -8.758 12.391 1 96 370 ILE B N 1
ATOM 6386 C CA . ILE B 1 370 ? -4.238 -9.125 10.977 1 96 370 ILE B CA 1
ATOM 6387 C C . ILE B 1 370 ? -4.383 -10.641 10.836 1 96 370 ILE B C 1
ATOM 6389 O O . ILE B 1 370 ? -5.215 -11.117 10.062 1 96 370 ILE B O 1
ATOM 6393 N N . ARG B 1 371 ? -3.518 -11.398 11.516 1 93.88 371 ARG B N 1
ATOM 6394 C CA . ARG B 1 371 ? -3.557 -12.859 11.469 1 93.88 371 ARG B CA 1
ATOM 6395 C C . ARG B 1 371 ? -4.949 -13.383 11.797 1 93.88 371 ARG B C 1
ATOM 6397 O O . ARG B 1 371 ? -5.488 -14.227 11.086 1 93.88 371 ARG B O 1
ATOM 6404 N N . ASN B 1 372 ? -5.559 -12.828 12.828 1 94.94 372 ASN B N 1
ATOM 6405 C CA . ASN B 1 372 ? -6.883 -13.266 13.258 1 94.94 372 ASN B CA 1
ATOM 6406 C C . ASN B 1 372 ? -7.945 -12.953 12.211 1 94.94 372 ASN B C 1
ATOM 6408 O O . ASN B 1 372 ? -8.836 -13.773 11.953 1 94.94 372 ASN B O 1
ATOM 6412 N N . ALA B 1 373 ? -7.863 -11.789 11.672 1 93.56 373 ALA B N 1
ATOM 6413 C CA . ALA B 1 373 ? -8.852 -11.367 10.68 1 93.56 373 ALA B CA 1
ATOM 6414 C C . ALA B 1 373 ? -8.773 -12.234 9.43 1 93.56 373 ALA B C 1
ATOM 6416 O O . ALA B 1 373 ? -9.805 -12.648 8.891 1 93.56 373 ALA B O 1
ATOM 6417 N N . LEU B 1 374 ? -7.605 -12.484 8.977 1 90 374 LEU B N 1
ATOM 6418 C CA . LEU B 1 374 ? -7.438 -13.273 7.754 1 90 374 LEU B CA 1
ATOM 6419 C C . LEU B 1 374 ? -7.758 -14.742 8.008 1 90 374 LEU B C 1
ATOM 6421 O O . LEU B 1 374 ? -8.406 -15.391 7.18 1 90 374 LEU B O 1
ATOM 6425 N N . GLU B 1 375 ? -7.262 -15.25 9.07 1 86.56 375 GLU B N 1
ATOM 6426 C CA . GLU B 1 375 ? -7.594 -16.625 9.422 1 86.56 375 GLU B CA 1
ATOM 6427 C C . GLU B 1 375 ? -9.102 -16.812 9.562 1 86.56 375 GLU B C 1
ATOM 6429 O O . GLU B 1 375 ? -9.633 -17.875 9.227 1 86.56 375 GLU B O 1
ATOM 6434 N N . GLY B 1 376 ? -9.75 -15.844 10.102 1 85.88 376 GLY B N 1
ATOM 6435 C CA . GLY B 1 376 ? -11.203 -15.867 10.203 1 85.88 376 GLY B CA 1
ATOM 6436 C C . GLY B 1 376 ? -11.891 -15.984 8.859 1 85.88 376 GLY B C 1
ATOM 6437 O O . GLY B 1 376 ? -13 -16.516 8.766 1 85.88 376 GLY B O 1
ATOM 6438 N N . LYS B 1 377 ? -11.242 -15.562 7.879 1 83.81 377 LYS B N 1
ATOM 6439 C CA . LYS B 1 377 ? -11.789 -15.641 6.527 1 83.81 377 LYS B CA 1
ATOM 6440 C C . LYS B 1 377 ? -11.289 -16.891 5.805 1 83.81 377 LYS B C 1
ATOM 6442 O O . LYS B 1 377 ? -11.461 -17.016 4.594 1 83.81 377 LYS B O 1
ATOM 6447 N N . GLY B 1 378 ? -10.539 -17.672 6.508 1 76.88 378 GLY B N 1
ATOM 6448 C CA . GLY B 1 378 ? -10.07 -18.938 5.961 1 76.88 378 GLY B CA 1
ATOM 6449 C C . GLY B 1 378 ? -8.781 -18.797 5.168 1 76.88 378 GLY B C 1
ATOM 6450 O O . GLY B 1 378 ? -8.438 -19.672 4.379 1 76.88 378 GLY B O 1
ATOM 6451 N N . ILE B 1 379 ? -8.141 -17.688 5.348 1 79 379 ILE B N 1
ATOM 6452 C CA . ILE B 1 379 ? -6.883 -17.453 4.637 1 79 379 ILE B CA 1
ATOM 6453 C C . ILE B 1 379 ? -5.707 -17.656 5.59 1 79 379 ILE B C 1
ATOM 6455 O O . ILE B 1 379 ? -5.527 -16.875 6.535 1 79 379 ILE B O 1
ATOM 6459 N N . SER B 1 380 ? -4.965 -18.625 5.336 1 77.69 380 SER B N 1
ATOM 6460 C CA . SER B 1 380 ? -3.791 -18.875 6.168 1 77.69 380 SER B CA 1
ATOM 6461 C C . SER B 1 380 ? -2.627 -17.969 5.766 1 77.69 380 SER B C 1
ATOM 6463 O O . SER B 1 380 ? -2.209 -17.969 4.605 1 77.69 380 SER B O 1
ATOM 6465 N N . VAL B 1 381 ? -2.127 -17.219 6.766 1 84 381 VAL B N 1
ATOM 6466 C CA . VAL B 1 381 ? -1.035 -16.312 6.461 1 84 381 VAL B CA 1
ATOM 6467 C C . VAL B 1 381 ? 0.016 -16.375 7.566 1 84 381 VAL B C 1
ATOM 6469 O O . VAL B 1 381 ? -0.257 -16.859 8.664 1 84 381 VAL B O 1
ATOM 6472 N N . GLU B 1 382 ? 1.147 -16.047 7.207 1 87.44 382 GLU B N 1
ATOM 6473 C CA . GLU B 1 382 ? 2.234 -15.812 8.156 1 87.44 382 GLU B CA 1
ATOM 6474 C C . GLU B 1 382 ? 2.566 -14.32 8.25 1 87.44 382 GLU B C 1
ATOM 6476 O O . GLU B 1 382 ? 2.555 -13.609 7.242 1 87.44 382 GLU B O 1
ATOM 6481 N N . THR B 1 383 ? 2.715 -13.898 9.516 1 93.19 383 THR B N 1
ATOM 6482 C CA . THR B 1 383 ? 3.141 -12.516 9.719 1 93.19 383 THR B CA 1
ATOM 6483 C C . THR B 1 383 ? 4.547 -12.469 10.305 1 93.19 383 THR B C 1
ATOM 6485 O O . THR B 1 383 ? 4.887 -13.258 11.188 1 93.19 383 THR B O 1
ATOM 6488 N N . LYS B 1 384 ? 5.398 -11.703 9.742 1 94.62 384 LYS B N 1
ATOM 6489 C CA . LYS B 1 384 ? 6.75 -11.469 10.242 1 94.62 384 LYS B CA 1
ATOM 6490 C C . LYS B 1 384 ? 6.953 -10.008 10.617 1 94.62 384 LYS B C 1
ATOM 6492 O O . LYS B 1 384 ? 6.543 -9.109 9.875 1 94.62 384 LYS B O 1
ATOM 6497 N N . ILE B 1 385 ? 7.566 -9.82 11.805 1 96.69 385 ILE B N 1
ATOM 6498 C CA . ILE B 1 385 ? 7.805 -8.461 12.289 1 96.69 385 ILE B CA 1
ATOM 6499 C C . ILE B 1 385 ? 9.297 -8.148 12.227 1 96.69 385 ILE B C 1
ATOM 6501 O O . ILE B 1 385 ? 10.117 -8.914 12.742 1 96.69 385 ILE B O 1
ATOM 6505 N N . LYS B 1 386 ? 9.656 -7.168 11.508 1 95.81 386 LYS B N 1
ATOM 6506 C CA . LYS B 1 386 ? 10.992 -6.586 11.562 1 95.81 386 LYS B CA 1
ATOM 6507 C C . LYS B 1 386 ? 11.008 -5.316 12.406 1 95.81 386 LYS B C 1
ATOM 6509 O O . LYS B 1 386 ? 10.484 -4.281 11.992 1 95.81 386 LYS B O 1
ATOM 6514 N N . ASP B 1 387 ? 11.688 -5.379 13.516 1 95.12 387 ASP B N 1
ATOM 6515 C CA . ASP B 1 387 ? 11.742 -4.258 14.445 1 95.12 387 ASP B CA 1
ATOM 6516 C C . ASP B 1 387 ? 12.969 -3.391 14.195 1 95.12 387 ASP B C 1
ATOM 6518 O O . ASP B 1 387 ? 13.75 -3.656 13.281 1 95.12 387 ASP B O 1
ATOM 6522 N N . ASN B 1 388 ? 13.125 -2.293 14.945 1 93.69 388 ASN B N 1
ATOM 6523 C CA . ASN B 1 388 ? 14.25 -1.375 14.883 1 93.69 388 ASN B CA 1
ATOM 6524 C C . ASN B 1 388 ? 14.43 -0.795 13.484 1 93.69 388 ASN B C 1
ATOM 6526 O O . ASN B 1 388 ? 15.516 -0.875 12.906 1 93.69 388 ASN B O 1
ATOM 6530 N N . VAL B 1 389 ? 13.305 -0.346 12.984 1 95.44 389 VAL B N 1
ATOM 6531 C CA . VAL B 1 389 ? 13.266 0.227 11.641 1 95.44 389 VAL B CA 1
ATOM 6532 C C . VAL B 1 389 ? 13.117 1.744 11.734 1 95.44 389 VAL B C 1
ATOM 6534 O O . VAL B 1 389 ? 12.445 2.258 12.633 1 95.44 389 VAL B O 1
ATOM 6537 N N . THR B 1 390 ? 13.82 2.477 10.914 1 95 390 THR B N 1
ATOM 6538 C CA . THR B 1 390 ? 13.742 3.93 10.812 1 95 390 THR B CA 1
ATOM 6539 C C . THR B 1 390 ? 13.32 4.348 9.406 1 95 390 THR B C 1
ATOM 6541 O O . THR B 1 390 ? 13.781 3.77 8.414 1 95 390 THR B O 1
ATOM 6544 N N . ALA B 1 391 ? 12.352 5.254 9.336 1 93.75 391 ALA B N 1
ATOM 6545 C CA . ALA B 1 391 ? 11.992 5.867 8.055 1 93.75 391 ALA B CA 1
ATOM 6546 C C . ALA B 1 391 ? 12.859 7.094 7.777 1 93.75 391 ALA B C 1
ATOM 6548 O O . ALA B 1 391 ? 12.945 8.008 8.609 1 93.75 391 ALA B O 1
ATOM 6549 N N . VAL B 1 392 ? 13.547 7.094 6.68 1 94.5 392 VAL B N 1
ATOM 6550 C CA . VAL B 1 392 ? 14.281 8.25 6.184 1 94.5 392 VAL B CA 1
ATOM 6551 C C . VAL B 1 392 ? 13.508 8.898 5.031 1 94.5 392 VAL B C 1
ATOM 6553 O O . VAL B 1 392 ? 13.406 8.32 3.949 1 94.5 392 VAL B O 1
ATOM 6556 N N . SER B 1 393 ? 13.008 10.055 5.285 1 93.69 393 SER B N 1
ATOM 6557 C CA . SER B 1 393 ? 12.195 10.734 4.281 1 93.69 393 SER B CA 1
ATOM 6558 C C . SER B 1 393 ? 12.883 11.992 3.771 1 93.69 393 SER B C 1
ATOM 6560 O O . SER B 1 393 ? 13.398 12.789 4.562 1 93.69 393 SER B O 1
ATOM 6562 N N . VAL B 1 394 ? 12.93 12.109 2.508 1 94.81 394 VAL B N 1
ATOM 6563 C CA . VAL B 1 394 ? 13.406 13.336 1.87 1 94.81 394 VAL B CA 1
ATOM 6564 C C . VAL B 1 394 ? 12.227 14.086 1.265 1 94.81 394 VAL B C 1
ATOM 6566 O O . VAL B 1 394 ? 11.312 13.484 0.692 1 94.81 394 VAL B O 1
ATOM 6569 N N . VAL B 1 395 ? 12.203 15.336 1.502 1 93.69 395 VAL B N 1
ATOM 6570 C CA . VAL B 1 395 ? 11.094 16.172 1.061 1 93.69 395 VAL B CA 1
ATOM 6571 C C . VAL B 1 395 ? 11.609 17.25 0.117 1 93.69 395 VAL B C 1
ATOM 6573 O O . VAL B 1 395 ? 12.672 17.844 0.348 1 93.69 395 VAL B O 1
ATOM 6576 N N . GLY B 1 396 ? 10.844 17.5 -0.968 1 93.81 396 GLY B N 1
ATOM 6577 C CA . GLY B 1 396 ? 11.164 18.562 -1.901 1 93.81 396 GLY B CA 1
ATOM 6578 C C . GLY B 1 396 ? 10.328 18.516 -3.164 1 93.81 396 GLY B C 1
ATOM 6579 O O . GLY B 1 396 ? 9.945 17.453 -3.631 1 93.81 396 GLY B O 1
ATOM 6580 N N . ARG B 1 397 ? 10.172 19.656 -3.75 1 91.44 397 ARG B N 1
ATOM 6581 C CA . ARG B 1 397 ? 9.336 19.781 -4.941 1 91.44 397 ARG B CA 1
ATOM 6582 C C . ARG B 1 397 ? 9.914 18.984 -6.105 1 91.44 397 ARG B C 1
ATOM 6584 O O . ARG B 1 397 ? 9.195 18.609 -7.031 1 91.44 397 ARG B O 1
ATOM 6591 N N . GLY B 1 398 ? 11.203 18.781 -6.059 1 91.62 398 GLY B N 1
ATOM 6592 C CA . GLY B 1 398 ? 11.859 18.047 -7.125 1 91.62 398 GLY B CA 1
ATOM 6593 C C . GLY B 1 398 ? 11.336 16.625 -7.281 1 91.62 398 GLY B C 1
ATOM 6594 O O . GLY B 1 398 ? 11.453 16.031 -8.359 1 91.62 398 GLY B O 1
ATOM 6595 N N . LEU B 1 399 ? 10.766 16.094 -6.324 1 91.31 399 LEU B N 1
ATOM 6596 C CA . LEU B 1 399 ? 10.32 14.703 -6.32 1 91.31 399 LEU B CA 1
ATOM 6597 C C . LEU B 1 399 ? 9.039 14.539 -7.125 1 91.31 399 LEU B C 1
ATOM 6599 O O . LEU B 1 399 ? 8.578 13.422 -7.352 1 91.31 399 LEU B O 1
ATOM 6603 N N . GLU B 1 400 ? 8.539 15.641 -7.621 1 88.44 400 GLU B N 1
ATOM 6604 C CA . GLU B 1 400 ? 7.441 15.562 -8.586 1 88.44 400 GLU B CA 1
ATOM 6605 C C . GLU B 1 400 ? 7.969 15.352 -10 1 88.44 400 GLU B C 1
ATOM 6607 O O . GLU B 1 400 ? 7.207 14.992 -10.906 1 88.44 400 GLU B O 1
ATOM 6612 N N . GLU B 1 401 ? 9.242 15.68 -10.148 1 90.12 401 GLU B N 1
ATOM 6613 C CA . GLU B 1 401 ? 9.891 15.445 -11.43 1 90.12 401 GLU B CA 1
ATOM 6614 C C . GLU B 1 401 ? 10.406 14.008 -11.539 1 90.12 401 GLU B C 1
ATOM 6616 O O . GLU B 1 401 ? 11.352 13.633 -10.844 1 90.12 401 GLU B O 1
ATOM 6621 N N . LEU B 1 402 ? 9.945 13.289 -12.547 1 89.75 402 LEU B N 1
ATOM 6622 C CA . LEU B 1 402 ? 10.133 11.844 -12.617 1 89.75 402 LEU B CA 1
ATOM 6623 C C . LEU B 1 402 ? 11.609 11.492 -12.711 1 89.75 402 LEU B C 1
ATOM 6625 O O . LEU B 1 402 ? 12.086 10.594 -12.016 1 89.75 402 LEU B O 1
ATOM 6629 N N . ASP B 1 403 ? 12.352 12.273 -13.547 1 91.12 403 ASP B N 1
ATOM 6630 C CA . ASP B 1 403 ? 13.766 11.969 -13.742 1 91.12 403 ASP B CA 1
ATOM 6631 C C . ASP B 1 403 ? 14.57 12.25 -12.477 1 91.12 403 ASP B C 1
ATOM 6633 O O . ASP B 1 403 ? 15.555 11.562 -12.195 1 91.12 403 ASP B O 1
ATOM 6637 N N . PHE B 1 404 ? 14.125 13.211 -11.742 1 92 404 PHE B N 1
ATOM 6638 C CA . PHE B 1 404 ? 14.812 13.586 -10.516 1 92 404 PHE B CA 1
ATOM 6639 C C . PHE B 1 404 ? 14.633 12.523 -9.445 1 92 404 PHE B C 1
ATOM 6641 O O . PHE B 1 404 ? 15.531 12.297 -8.625 1 92 404 PHE B O 1
ATOM 6648 N N . VAL B 1 405 ? 13.523 11.828 -9.414 1 93 405 VAL B N 1
ATOM 6649 C CA . VAL B 1 405 ? 13.281 10.734 -8.477 1 93 405 VAL B CA 1
ATOM 6650 C C . VAL B 1 405 ? 14.344 9.656 -8.648 1 93 405 VAL B C 1
ATOM 6652 O O . VAL B 1 405 ? 14.891 9.156 -7.664 1 93 405 VAL B O 1
ATOM 6655 N N . GLY B 1 406 ? 14.641 9.344 -9.891 1 93.06 406 GLY B N 1
ATOM 6656 C CA . GLY B 1 406 ? 15.695 8.375 -10.164 1 93.06 406 GLY B CA 1
ATOM 6657 C C . GLY B 1 406 ? 17.047 8.797 -9.602 1 93.06 406 GLY B C 1
ATOM 6658 O O . GLY B 1 406 ? 17.781 7.969 -9.078 1 93.06 406 GLY B O 1
ATOM 6659 N N . ASN B 1 407 ? 17.328 10.062 -9.68 1 92.56 407 ASN B N 1
ATOM 6660 C CA . ASN B 1 407 ? 18.578 10.602 -9.125 1 92.56 407 ASN B CA 1
ATOM 6661 C C . ASN B 1 407 ? 18.641 10.398 -7.617 1 92.56 407 ASN B C 1
ATOM 6663 O O . ASN B 1 407 ? 19.703 10.055 -7.082 1 92.56 407 ASN B O 1
ATOM 6667 N N . VAL B 1 408 ? 17.547 10.656 -6.973 1 93.38 408 VAL B N 1
ATOM 6668 C CA . VAL B 1 408 ? 17.5 10.516 -5.52 1 93.38 408 VAL B CA 1
ATOM 6669 C C . VAL B 1 408 ? 17.656 9.047 -5.133 1 93.38 408 VAL B C 1
ATOM 6671 O O . VAL B 1 408 ? 18.359 8.719 -4.18 1 93.38 408 VAL B O 1
ATOM 6674 N N . LEU B 1 409 ? 17.031 8.164 -5.891 1 92.94 409 LEU B N 1
ATOM 6675 C CA . LEU B 1 409 ? 17.125 6.73 -5.625 1 92.94 409 LEU B CA 1
ATOM 6676 C C . LEU B 1 409 ? 18.562 6.25 -5.742 1 92.94 409 LEU B C 1
ATOM 6678 O O . LEU B 1 409 ? 18.984 5.332 -5.031 1 92.94 409 LEU B O 1
ATOM 6682 N N . SER B 1 410 ? 19.297 6.844 -6.586 1 92.25 410 SER B N 1
ATOM 6683 C CA . SER B 1 410 ? 20.688 6.441 -6.816 1 92.25 410 SER B CA 1
ATOM 6684 C C . SER B 1 410 ? 21.547 6.715 -5.594 1 92.25 410 SER B C 1
ATOM 6686 O O . SER B 1 410 ? 22.641 6.16 -5.461 1 92.25 410 SER B O 1
ATOM 6688 N N . LEU B 1 411 ? 21.062 7.57 -4.641 1 91.25 411 LEU B N 1
ATOM 6689 C CA . LEU B 1 411 ? 21.812 7.91 -3.432 1 91.25 411 LEU B CA 1
ATOM 6690 C C . LEU B 1 411 ? 21.875 6.719 -2.482 1 91.25 411 LEU B C 1
ATOM 6692 O O . LEU B 1 411 ? 22.656 6.715 -1.536 1 91.25 411 LEU B O 1
ATOM 6696 N N . PHE B 1 412 ? 21.125 5.707 -2.783 1 92.69 412 PHE B N 1
ATOM 6697 C CA . PHE B 1 412 ? 21.031 4.594 -1.849 1 92.69 412 PHE B CA 1
ATOM 6698 C C . PHE B 1 412 ? 21.938 3.449 -2.279 1 92.69 412 PHE B C 1
ATOM 6700 O O . PHE B 1 412 ? 21.828 2.332 -1.771 1 92.69 412 PHE B O 1
ATOM 6707 N N . ASP B 1 413 ? 22.828 3.74 -3.223 1 91.88 413 ASP B N 1
ATOM 6708 C CA . ASP B 1 413 ? 23.781 2.732 -3.686 1 91.88 413 ASP B CA 1
ATOM 6709 C C . ASP B 1 413 ? 24.562 2.148 -2.521 1 91.88 413 ASP B C 1
ATOM 6711 O O . ASP B 1 413 ? 25.188 2.889 -1.749 1 91.88 413 ASP B O 1
ATOM 6715 N N . ASN B 1 414 ? 24.531 0.827 -2.438 1 91.81 414 ASN B N 1
ATOM 6716 C CA . ASN B 1 414 ? 25.234 0.06 -1.412 1 91.81 414 ASN B CA 1
ATOM 6717 C C . ASN B 1 414 ? 24.719 0.398 -0.015 1 91.81 414 ASN B C 1
ATOM 6719 O O . ASN B 1 414 ? 25.5 0.474 0.935 1 91.81 414 ASN B O 1
ATOM 6723 N N . LYS B 1 415 ? 23.5 0.841 0.133 1 93.69 415 LYS B N 1
ATOM 6724 C CA . LYS B 1 415 ? 22.859 1.095 1.417 1 93.69 415 LYS B CA 1
ATOM 6725 C C . LYS B 1 415 ? 21.734 0.097 1.672 1 93.69 415 LYS B C 1
ATOM 6727 O O . LYS B 1 415 ? 21 -0.277 0.748 1 93.69 415 LYS B O 1
ATOM 6732 N N . PRO B 1 416 ? 21.656 -0.324 2.881 1 94.5 416 PRO B N 1
ATOM 6733 C CA . PRO B 1 416 ? 20.562 -1.255 3.195 1 94.5 416 PRO B CA 1
ATOM 6734 C C . PRO B 1 416 ? 19.188 -0.611 3.082 1 94.5 416 PRO B C 1
ATOM 6736 O O . PRO B 1 416 ? 18.922 0.403 3.732 1 94.5 416 PRO B O 1
ATOM 6739 N N . VAL B 1 417 ? 18.344 -1.117 2.254 1 94.38 417 VAL B N 1
ATOM 6740 C CA . VAL B 1 417 ? 16.984 -0.632 2.053 1 94.38 417 VAL B CA 1
ATOM 6741 C C . VAL B 1 417 ? 15.992 -1.766 2.295 1 94.38 417 VAL B C 1
ATOM 6743 O O . VAL B 1 417 ? 16.094 -2.83 1.679 1 94.38 417 VAL B O 1
ATOM 6746 N N . LEU B 1 418 ? 15.102 -1.569 3.23 1 93.62 418 LEU B N 1
ATOM 6747 C CA . LEU B 1 418 ? 14.078 -2.559 3.555 1 93.62 418 LEU B CA 1
ATOM 6748 C C . LEU B 1 418 ? 12.82 -2.336 2.721 1 93.62 418 LEU B C 1
ATOM 6750 O O . LEU B 1 418 ? 12.18 -3.295 2.287 1 93.62 418 LEU B O 1
ATOM 6754 N N . MET B 1 419 ? 12.5 -1.106 2.586 1 92.44 419 MET B N 1
ATOM 6755 C CA . MET B 1 419 ? 11.258 -0.719 1.92 1 92.44 419 MET B CA 1
ATOM 6756 C C . MET B 1 419 ? 11.383 0.672 1.307 1 92.44 419 MET B C 1
ATOM 6758 O O . MET B 1 419 ? 12.148 1.505 1.795 1 92.44 419 MET B O 1
ATOM 6762 N N . VAL B 1 420 ? 10.734 0.932 0.207 1 91.06 420 VAL B N 1
ATOM 6763 C CA . VAL B 1 420 ? 10.672 2.242 -0.431 1 91.06 420 VAL B CA 1
ATOM 6764 C C . VAL B 1 420 ? 9.219 2.639 -0.662 1 91.06 420 VAL B C 1
ATOM 6766 O O . VAL B 1 420 ? 8.398 1.804 -1.048 1 91.06 420 VAL B O 1
ATOM 6769 N N . SER B 1 421 ? 8.906 3.852 -0.339 1 88.56 421 SER B N 1
ATOM 6770 C CA . SER B 1 421 ? 7.578 4.398 -0.601 1 88.56 421 SER B CA 1
ATOM 6771 C C . SER B 1 421 ? 7.66 5.703 -1.383 1 88.56 421 SER B C 1
ATOM 6773 O O . SER B 1 421 ? 8.234 6.688 -0.903 1 88.56 421 SER B O 1
ATOM 6775 N N . LYS B 1 422 ? 7.133 5.719 -2.549 1 90.19 422 LYS B N 1
ATOM 6776 C CA . LYS B 1 422 ? 7.098 6.887 -3.426 1 90.19 422 LYS B CA 1
ATOM 6777 C C . LYS B 1 422 ? 5.953 6.789 -4.426 1 90.19 422 LYS B C 1
ATOM 6779 O O . LYS B 1 422 ? 5.84 5.801 -5.156 1 90.19 422 LYS B O 1
ATOM 6784 N N . GLY B 1 423 ? 5.055 7.762 -4.398 1 87.31 423 GLY B N 1
ATOM 6785 C CA . GLY B 1 423 ? 4.016 7.906 -5.406 1 87.31 423 GLY B CA 1
ATOM 6786 C C . GLY B 1 423 ? 4.27 9.047 -6.371 1 87.31 423 GLY B C 1
ATOM 6787 O O . GLY B 1 423 ? 5.16 9.875 -6.145 1 87.31 423 GLY B O 1
ATOM 6788 N N . PRO B 1 424 ? 3.502 9.094 -7.426 1 86.56 424 PRO B N 1
ATOM 6789 C CA . PRO B 1 424 ? 3.787 10.039 -8.508 1 86.56 424 PRO B CA 1
ATOM 6790 C C . PRO B 1 424 ? 3.627 11.5 -8.078 1 86.56 424 PRO B C 1
ATOM 6792 O O . PRO B 1 424 ? 4.348 12.375 -8.562 1 86.56 424 PRO B O 1
ATOM 6795 N N . LEU B 1 425 ? 2.75 11.773 -7.191 1 83.69 425 LEU B N 1
ATOM 6796 C CA . LEU B 1 425 ? 2.451 13.164 -6.852 1 83.69 425 LEU B CA 1
ATOM 6797 C C . LEU B 1 425 ? 3.031 13.523 -5.488 1 83.69 425 LEU B C 1
ATOM 6799 O O . LEU B 1 425 ? 2.84 14.641 -5.008 1 83.69 425 LEU B O 1
ATOM 6803 N N . ASP B 1 426 ? 3.807 12.641 -4.945 1 86.25 426 ASP B N 1
ATOM 6804 C CA . ASP B 1 426 ? 4.383 12.891 -3.629 1 86.25 426 ASP B CA 1
ATOM 6805 C C . ASP B 1 426 ? 5.57 13.844 -3.719 1 86.25 426 ASP B C 1
ATOM 6807 O O . ASP B 1 426 ? 6.426 13.703 -4.598 1 86.25 426 ASP B O 1
ATOM 6811 N N . GLN B 1 427 ? 5.566 14.758 -2.875 1 88.38 427 GLN B N 1
ATOM 6812 C CA . GLN B 1 427 ? 6.742 15.609 -2.762 1 88.38 427 GLN B CA 1
ATOM 6813 C C . GLN B 1 427 ? 7.707 15.078 -1.705 1 88.38 427 GLN B C 1
ATOM 6815 O O . GLN B 1 427 ? 8.336 15.859 -0.982 1 88.38 427 GLN B O 1
ATOM 6820 N N . SER B 1 428 ? 7.641 13.82 -1.53 1 90.94 428 SER B N 1
ATOM 6821 C CA . SER B 1 428 ? 8.531 13.141 -0.602 1 90.94 428 SER B CA 1
ATOM 6822 C C . SER B 1 428 ? 8.859 11.727 -1.086 1 90.94 428 SER B C 1
ATOM 6824 O O . SER B 1 428 ? 8.148 11.18 -1.937 1 90.94 428 SER B O 1
ATOM 6826 N N . LEU B 1 429 ? 9.945 11.25 -0.697 1 92.75 429 LEU B N 1
ATOM 6827 C CA . LEU B 1 429 ? 10.398 9.875 -0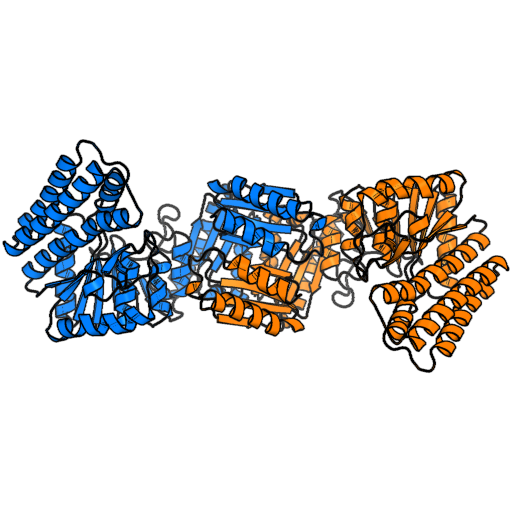.882 1 92.75 429 LEU B CA 1
ATOM 6828 C C . LEU B 1 429 ? 10.914 9.289 0.429 1 92.75 429 LEU B C 1
ATOM 6830 O O . LEU B 1 429 ? 11.742 9.906 1.105 1 92.75 429 LEU B O 1
ATOM 6834 N N . THR B 1 430 ? 10.375 8.18 0.762 1 92.75 430 THR B N 1
ATOM 6835 C CA . THR B 1 430 ? 10.75 7.586 2.039 1 92.75 430 THR B CA 1
ATOM 6836 C C . THR B 1 430 ? 11.391 6.215 1.829 1 92.75 430 THR B C 1
ATOM 6838 O O . THR B 1 430 ? 10.875 5.398 1.059 1 92.75 430 THR B O 1
ATOM 6841 N N . VAL B 1 431 ? 12.469 6.027 2.482 1 93.81 431 VAL B N 1
ATOM 6842 C CA . VAL B 1 431 ? 13.109 4.715 2.553 1 93.81 431 VAL B CA 1
ATOM 6843 C C . VAL B 1 431 ? 13.109 4.215 3.994 1 93.81 431 VAL B C 1
ATOM 6845 O O . VAL B 1 431 ? 13.453 4.961 4.918 1 93.81 431 VAL B O 1
ATOM 6848 N N . LEU B 1 432 ? 12.617 3.02 4.176 1 94.94 432 LEU B N 1
ATOM 6849 C CA . LEU B 1 432 ? 12.75 2.375 5.477 1 94.94 432 LEU B CA 1
ATOM 6850 C C . LEU B 1 432 ? 14.008 1.518 5.539 1 94.94 432 LEU B C 1
ATOM 6852 O O . LEU B 1 432 ? 14.297 0.761 4.605 1 94.94 432 LEU B O 1
ATOM 6856 N N . THR B 1 433 ? 14.75 1.674 6.57 1 95.88 433 THR B N 1
ATOM 6857 C CA . THR B 1 433 ? 16.031 0.999 6.758 1 95.88 433 THR B CA 1
ATOM 6858 C C . THR B 1 433 ? 16.266 0.695 8.234 1 95.88 433 THR B C 1
ATOM 6860 O O . THR B 1 433 ? 15.383 0.89 9.062 1 95.88 433 THR B O 1
ATOM 6863 N N . THR B 1 434 ? 17.406 0.103 8.516 1 94.44 434 THR B N 1
ATOM 6864 C CA . THR B 1 434 ? 17.766 -0.181 9.898 1 94.44 434 THR B CA 1
ATOM 6865 C C . THR B 1 434 ? 18.156 1.101 10.633 1 94.44 434 THR B C 1
ATOM 6867 O O . THR B 1 434 ? 18.594 2.07 10.008 1 94.44 434 THR B O 1
ATOM 6870 N N . ASN B 1 435 ? 17.938 1.091 11.953 1 92.81 435 ASN B N 1
ATOM 6871 C CA . ASN B 1 435 ? 18.312 2.242 12.766 1 92.81 435 ASN B CA 1
ATOM 6872 C C . ASN B 1 435 ? 19.781 2.615 12.562 1 92.81 435 ASN B C 1
ATOM 6874 O O . ASN B 1 435 ? 20.109 3.799 12.469 1 92.81 435 ASN B O 1
ATOM 6878 N N . LYS B 1 436 ? 20.562 1.613 12.398 1 90.69 436 LYS B N 1
ATOM 6879 C CA . LYS B 1 436 ? 22 1.828 12.234 1 90.69 436 LYS B CA 1
ATOM 6880 C C . LYS B 1 436 ? 22.297 2.52 10.914 1 90.69 436 LYS B C 1
ATOM 6882 O O . LYS B 1 436 ? 23.078 3.471 10.867 1 90.69 436 LYS B O 1
ATOM 6887 N N . ALA B 1 437 ? 21.688 2.139 9.883 1 94.12 437 ALA B N 1
ATOM 6888 C CA . ALA B 1 437 ? 21.969 2.648 8.547 1 94.12 437 ALA B CA 1
ATOM 6889 C C . ALA B 1 437 ? 21.297 3.998 8.312 1 94.12 437 ALA B C 1
ATOM 6891 O O . ALA B 1 437 ? 21.719 4.766 7.445 1 94.12 437 ALA B O 1
ATOM 6892 N N . SER B 1 438 ? 20.266 4.262 9.109 1 95.06 438 SER B N 1
ATOM 6893 C CA . SER B 1 438 ? 19.438 5.434 8.867 1 95.06 438 SER B CA 1
ATOM 6894 C C . SER B 1 438 ? 20.25 6.723 9 1 95.06 438 SER B C 1
ATOM 6896 O O . SER B 1 438 ? 20.047 7.668 8.234 1 95.06 438 SER B O 1
ATOM 6898 N N . ARG B 1 439 ? 21.156 6.832 9.922 1 92.62 439 ARG B N 1
ATOM 6899 C CA . ARG B 1 439 ? 21.938 8.039 10.141 1 92.62 439 ARG B CA 1
ATOM 6900 C C . ARG B 1 439 ? 22.859 8.32 8.953 1 92.62 439 ARG B C 1
ATOM 6902 O O . ARG B 1 439 ? 23 9.477 8.531 1 92.62 439 ARG B O 1
ATOM 6909 N N . GLU B 1 440 ? 23.438 7.258 8.461 1 94.25 440 GLU B N 1
ATOM 6910 C CA . GLU B 1 440 ? 24.328 7.422 7.316 1 94.25 440 GLU B CA 1
ATOM 6911 C C . GLU B 1 440 ? 23.547 7.844 6.07 1 94.25 440 GLU B C 1
ATOM 6913 O O . GLU B 1 440 ? 23.984 8.742 5.344 1 94.25 440 GLU B O 1
ATOM 6918 N N . ILE B 1 441 ? 22.484 7.191 5.836 1 95 441 ILE B N 1
ATOM 6919 C CA . ILE B 1 441 ? 21.641 7.52 4.699 1 95 441 ILE B CA 1
ATOM 6920 C C . ILE B 1 441 ? 21.141 8.961 4.828 1 95 441 ILE B C 1
ATOM 6922 O O . ILE B 1 441 ? 21.188 9.734 3.871 1 95 441 ILE B O 1
ATOM 6926 N N . GLY B 1 442 ? 20.656 9.297 6.035 1 95.38 442 GLY B N 1
ATOM 6927 C CA . GLY B 1 442 ? 20.203 10.656 6.301 1 95.38 442 GLY B CA 1
ATOM 6928 C C . GLY B 1 442 ? 21.266 11.703 6.059 1 95.38 442 GLY B C 1
ATOM 6929 O O . GLY B 1 442 ? 20.984 12.766 5.488 1 95.38 442 GLY B O 1
ATOM 6930 N N . ARG B 1 443 ? 22.469 11.414 6.461 1 95 443 ARG B N 1
ATOM 6931 C CA . ARG B 1 443 ? 23.578 12.352 6.289 1 95 443 ARG B CA 1
ATOM 6932 C C . ARG B 1 443 ? 23.875 12.586 4.812 1 95 443 ARG B C 1
ATOM 6934 O O . ARG B 1 443 ? 24.094 13.719 4.387 1 95 443 ARG B O 1
ATOM 6941 N N . LYS B 1 444 ? 23.875 11.516 4.074 1 94.62 444 LYS B N 1
ATOM 6942 C CA . LYS B 1 444 ? 24.125 11.625 2.641 1 94.62 444 LYS B CA 1
ATOM 6943 C C . LYS B 1 444 ? 23.062 12.477 1.958 1 94.62 444 LYS B C 1
ATOM 6945 O O . LYS B 1 444 ? 23.375 13.32 1.117 1 94.62 444 LYS B O 1
ATOM 6950 N N . ILE B 1 445 ? 21.875 12.258 2.318 1 95.5 445 ILE B N 1
ATOM 6951 C CA . ILE B 1 445 ? 20.75 13.023 1.759 1 95.5 445 ILE B CA 1
ATOM 6952 C C . ILE B 1 445 ? 20.859 14.484 2.178 1 95.5 445 ILE B C 1
ATOM 6954 O O . ILE B 1 445 ? 20.688 15.391 1.358 1 95.5 445 ILE B O 1
ATOM 6958 N N . HIS B 1 446 ? 21.125 14.68 3.457 1 96.44 446 HIS B N 1
ATOM 6959 C CA . HIS B 1 446 ? 21.219 16.047 3.971 1 96.44 446 HIS B CA 1
ATOM 6960 C C . HIS B 1 446 ? 22.344 16.812 3.281 1 96.44 446 HIS B C 1
ATOM 6962 O O . HIS B 1 446 ? 22.203 18 3.006 1 96.44 446 HIS B O 1
ATOM 6968 N N . GLU B 1 447 ? 23.453 16.156 3.035 1 95.25 447 GLU B N 1
ATOM 6969 C CA . GLU B 1 447 ? 24.547 16.797 2.299 1 95.25 447 GLU B CA 1
ATOM 6970 C C . GLU B 1 447 ? 24.078 17.281 0.929 1 95.25 447 GLU B C 1
ATOM 6972 O O . GLU B 1 447 ? 24.422 18.391 0.509 1 95.25 447 GLU B O 1
ATOM 6977 N N . LYS B 1 448 ? 23.344 16.453 0.291 1 94.31 448 LYS B N 1
ATOM 6978 C CA . LYS B 1 448 ? 22.797 16.812 -1.016 1 94.31 448 LYS B CA 1
ATOM 6979 C C . LYS B 1 448 ? 21.844 18 -0.904 1 94.31 448 LYS B C 1
ATOM 6981 O O . LYS B 1 448 ? 21.812 18.859 -1.783 1 94.31 448 LYS B O 1
ATOM 6986 N N . ILE B 1 449 ? 21.062 18.031 0.128 1 95.56 449 ILE B N 1
ATOM 6987 C CA . ILE B 1 449 ? 20.094 19.109 0.365 1 95.56 449 ILE B CA 1
ATOM 6988 C C . ILE B 1 449 ? 20.844 20.438 0.568 1 95.56 449 ILE B C 1
ATOM 6990 O O . ILE B 1 449 ? 20.484 21.453 -0.021 1 95.56 449 ILE B O 1
ATOM 6994 N N . VAL B 1 450 ? 21.875 20.375 1.374 1 94.38 450 VAL B N 1
ATOM 6995 C CA . VAL B 1 450 ? 22.641 21.594 1.654 1 94.38 450 VAL B CA 1
ATOM 6996 C C . VAL B 1 450 ? 23.297 22.094 0.371 1 94.38 450 VAL B C 1
ATOM 6998 O O . VAL B 1 450 ? 23.359 23.297 0.126 1 94.38 450 VAL B O 1
ATOM 7001 N N . GLU B 1 451 ? 23.734 21.156 -0.429 1 93 451 GLU B N 1
ATOM 7002 C CA . GLU B 1 451 ? 24.297 21.516 -1.727 1 93 451 GLU B CA 1
ATOM 7003 C C . GLU B 1 451 ? 23.25 22.203 -2.602 1 93 451 GLU B C 1
ATOM 7005 O O . GLU B 1 451 ? 23.562 23.219 -3.248 1 93 451 GLU B O 1
ATOM 7010 N N . GLU B 1 452 ? 22.062 21.688 -2.615 1 90.75 452 GLU B N 1
ATOM 7011 C CA . GLU B 1 452 ? 20.969 22.266 -3.389 1 90.75 452 GLU B CA 1
ATOM 7012 C C . GLU B 1 452 ? 20.609 23.656 -2.871 1 90.75 452 GLU B C 1
ATOM 7014 O O . GLU B 1 452 ? 20.281 24.562 -3.652 1 90.75 452 GLU B O 1
ATOM 7019 N N . MET B 1 453 ? 20.625 23.812 -1.561 1 90.19 453 MET B N 1
ATOM 7020 C CA . MET B 1 453 ? 20.312 25.094 -0.929 1 90.19 453 MET B CA 1
ATOM 7021 C C . MET B 1 453 ? 21.359 26.141 -1.31 1 90.19 453 MET B C 1
ATOM 7023 O O . MET B 1 453 ? 21 27.281 -1.642 1 90.19 453 MET B O 1
ATOM 7027 N N . MET B 1 454 ? 22.547 25.75 -1.339 1 90.25 454 MET B N 1
ATOM 7028 C CA . MET B 1 454 ? 23.641 26.656 -1.688 1 90.25 454 MET B CA 1
ATOM 7029 C C . MET B 1 454 ? 23.562 27.062 -3.156 1 90.25 454 MET B C 1
ATOM 7031 O O . MET B 1 454 ? 23.797 28.234 -3.496 1 90.25 454 MET B O 1
ATOM 7035 N N . GLN B 1 455 ? 23.25 26.125 -3.947 1 89.62 455 GLN B N 1
ATOM 7036 C CA . GLN B 1 455 ? 23.156 26.391 -5.379 1 89.62 455 GLN B CA 1
ATOM 7037 C C . GLN B 1 455 ? 22 27.312 -5.699 1 89.62 455 GLN B C 1
ATOM 7039 O O . GLN B 1 455 ? 22.109 28.172 -6.578 1 89.62 455 GLN B O 1
ATOM 7044 N N . TYR B 1 456 ? 20.922 27.172 -5.008 1 90.19 456 TYR B N 1
ATOM 7045 C CA . TYR B 1 456 ? 19.703 27.922 -5.301 1 90.19 456 TYR B CA 1
ATOM 7046 C C . TYR B 1 456 ? 19.781 29.312 -4.68 1 90.19 456 TYR B C 1
ATOM 7048 O O . TYR B 1 456 ? 19.453 30.312 -5.336 1 90.19 456 TYR B O 1
ATOM 7056 N N . TYR B 1 457 ? 20.188 29.406 -3.408 1 85.69 457 TYR B N 1
ATOM 7057 C CA . TYR B 1 457 ? 20.125 30.656 -2.672 1 85.69 457 TYR B CA 1
ATOM 7058 C C . TYR B 1 457 ? 21.469 31.359 -2.688 1 85.69 457 TYR B C 1
ATOM 7060 O O . TYR B 1 457 ? 21.562 32.562 -2.346 1 85.69 457 TYR B O 1
ATOM 7068 N N . GLY B 1 458 ? 22.547 30.812 -3.301 1 80.44 458 GLY B N 1
ATOM 7069 C CA . GLY B 1 458 ? 23.891 31.391 -3.299 1 80.44 458 GLY B CA 1
ATOM 7070 C C . GLY B 1 458 ? 24.578 31.297 -1.95 1 80.44 458 GLY B C 1
ATOM 7071 O O . GLY B 1 458 ? 25.766 31.547 -1.839 1 80.44 458 GLY B O 1
ATOM 7072 N N . GLU B 1 459 ? 23.875 31.062 -0.791 1 69.38 459 GLU B N 1
ATOM 7073 C CA . GLU B 1 459 ? 24.422 30.875 0.552 1 69.38 459 GLU B CA 1
ATOM 7074 C C . GLU B 1 459 ? 23.656 29.797 1.307 1 69.38 459 GLU B C 1
ATOM 7076 O O . GLU B 1 459 ? 22.484 29.531 1.013 1 69.38 459 GLU B O 1
ATOM 7081 N N . ALA B 1 460 ? 24.531 28.906 1.93 1 53.53 460 ALA B N 1
ATOM 7082 C CA . ALA B 1 460 ? 23.797 27.938 2.723 1 53.53 460 ALA B CA 1
ATOM 7083 C C . ALA B 1 460 ? 23.344 28.531 4.051 1 53.53 460 ALA B C 1
ATOM 7085 O O . ALA B 1 460 ? 22.469 27.984 4.723 1 53.53 460 ALA B O 1
ATOM 7086 N N . LYS B 1 461 ? 23.672 29.688 4.75 1 49.41 461 LYS B N 1
ATOM 7087 C CA . LYS B 1 461 ? 23.453 30.172 6.109 1 49.41 461 LYS B CA 1
ATOM 7088 C C . LYS B 1 461 ? 22.172 30.984 6.199 1 49.41 461 LYS B C 1
ATOM 7090 O O . LYS B 1 461 ? 21.828 31.734 5.273 1 49.41 461 LYS B O 1
#

Foldseek 3Di:
DEEEEEEEQQQQAALVSLLLSLVVVVVCVVVPYLYAYEYFFHHPLLVVLLVCLVPPDPVVVVVLVVVLVRLVRSLVVLVFDVVLNVQSVVLSVVLVVLSVVCVVVVDHDLLSSLVSSQSRLQSVLSSNQRSNVSVVAAEDEDEQVLQQFEFADPAQATHTPLVRSLPVNCVRCVVCSVVRHHYYYYFQWHAHPVGGIGGNHPLRRLLVQLSNCLSNVGQEYEYAHQDAEFWQEDCVLPVLIFHFAEAELQLLLVCQVLCRDPDHNSSCVSCVVGPHKYKYGYSVCRPDHIYIYGNDADDFQWRHKGKDWQKKKKKKAAPLQQVDPCLVVLLVVLCVVVPWDWPDWDADPRRRMIMTMTGNVCQVVSNVSSQVSCVVVVTHIDMDMDTQKMKMKIFGPNLLPPVVVVVLVCLCVVHAFDDWDHDNRHRMIITMGHNVRNSVSNNSRSVVNLVRNCVGVVDSD/DEEEEEEEQQQQAALVSLLLSLVVVVVVVVVPYLYAYEYFFHHPLLVVLLVCLVPPDPVVVVVLVVVLVRLVRSLVVLVFDPVLNVQSVVLSVVLVVLSVVCVVVVDHDLLSSLVSSQSRLQSVLSSNQRSNVSVVAAEDEDEQVLQQFEFDDPAQATHTPLVRSLPVNCVRCVVCSVVRHHYYYYFQWHAHPVGGIGGNHPLRSLLVQLSNCLSNVGQEYEYAHQDAEFWQEDCVLPVLIFHFAEAELQLLLVCQVLCRDPDHNSSCVSCVVGPYKYKYGYSVCRPDHIYIYGNDADDFQWRHKGKDWQKKKKKKAAPLQQVDPCLVVLLVVLCVVVPWDWPDWDADPRRRMIMTMTGNVCQVVSNVSSQVSCVVVVTHIDMDMGTQKMKMKIFGPNLLPPVVVVVLVCLCVVAAFDDWDHDNRHRMIITMGHNVRRSVSNNSRSVVNLVRNCVGVVDSD

Solvent-accessible surface area (backbone atoms only — not comparable to full-atom values): 43961 Å² total; per-residue (Å²): 97,35,31,25,42,28,42,36,26,82,42,30,69,49,46,65,30,34,44,54,50,29,51,52,51,50,51,42,41,72,73,56,34,42,46,37,37,28,31,33,23,37,51,65,40,47,60,52,39,50,49,43,62,74,52,68,50,97,59,50,66,59,50,53,50,51,53,49,48,56,55,48,50,31,41,57,73,56,67,48,61,67,67,53,56,51,53,50,49,53,52,52,49,51,49,50,51,52,52,48,51,37,66,73,66,71,61,84,49,58,54,56,45,23,47,56,39,44,50,27,15,54,52,31,27,49,52,43,33,40,30,23,38,68,73,71,48,50,51,40,69,31,52,27,64,64,45,23,37,34,23,49,85,43,52,56,52,23,48,71,39,58,78,57,21,48,56,37,22,39,70,50,44,46,64,43,44,76,68,66,28,29,46,26,33,33,18,27,45,22,10,26,92,88,65,47,54,24,21,40,34,86,45,14,37,54,24,42,32,29,42,51,16,30,38,58,63,17,64,29,25,39,43,33,33,84,42,46,32,48,51,24,27,57,50,91,81,34,77,81,44,32,65,35,56,53,36,24,52,68,43,47,35,40,39,15,55,49,56,40,83,95,37,41,46,67,30,45,43,38,38,74,76,32,79,41,35,36,33,33,23,12,66,89,41,70,86,52,58,34,18,39,30,30,89,54,93,56,75,41,47,40,50,33,38,42,71,40,69,60,22,17,37,42,36,40,33,28,66,54,38,51,90,43,84,49,55,67,19,50,45,40,40,31,34,40,74,74,69,53,64,72,37,34,38,18,22,44,62,44,42,48,40,42,30,36,30,28,47,43,92,45,40,67,62,42,49,50,38,31,50,52,56,37,43,71,71,72,31,57,65,45,75,46,77,45,66,63,23,17,38,38,31,40,32,19,67,34,39,53,37,34,40,51,36,11,45,58,40,30,71,33,49,71,30,58,41,36,29,38,22,26,33,56,82,31,37,41,42,34,37,29,20,43,55,78,53,36,57,57,54,46,48,56,52,42,53,52,25,49,52,35,36,24,69,66,67,74,47,62,126,98,35,32,23,41,27,42,36,26,80,40,29,67,48,46,66,32,34,41,53,50,29,50,50,50,49,51,44,42,71,72,57,34,42,47,36,36,27,29,32,24,38,54,66,41,47,62,52,38,50,49,42,62,72,52,68,49,98,58,48,66,60,51,53,51,52,54,50,51,57,52,47,49,31,39,56,73,56,68,46,60,68,68,54,57,51,53,48,49,52,53,52,49,50,51,50,51,51,52,48,49,37,66,72,63,73,61,82,48,58,54,56,46,23,48,56,39,44,49,28,14,53,53,31,26,48,52,43,33,41,29,24,38,69,73,72,47,50,48,41,70,30,53,26,65,64,45,24,36,35,23,48,85,42,50,56,51,22,48,72,38,58,77,59,21,48,55,36,23,38,70,50,45,45,64,43,42,75,68,66,28,30,45,26,34,34,17,27,45,23,10,28,93,87,65,47,55,27,22,40,34,86,45,15,36,53,24,43,32,29,43,50,15,31,39,59,61,18,63,30,24,37,42,33,32,83,43,47,33,49,52,24,27,57,50,90,82,34,78,83,44,34,66,34,56,54,35,24,51,67,44,46,35,39,39,16,56,50,56,40,83,94,39,42,47,67,30,46,42,38,39,74,76,32,79,40,35,37,33,34,22,11,66,90,42,71,86,54,59,33,16,40,31,31,90,55,92,57,74,41,46,39,52,30,38,40,70,39,72,61,22,16,37,41,35,41,34,28,67,51,39,54,90,45,83,49,54,68,20,51,46,40,40,30,31,41,74,74,70,53,64,73,38,32,37,17,21,44,62,44,40,46,40,43,30,37,28,27,46,43,93,45,39,65,62,40,51,49,39,31,52,51,55,37,44,72,71,71,31,58,64,46,77,45,78,45,65,63,23,17,38,39,33,40,32,20,66,33,39,52,36,33,39,49,36,10,46,59,41,30,72,33,48,69,28,58,40,37,30,38,22,25,36,54,83,30,37,42,41,35,38,31,21,42,56,78,54,37,58,58,54,48,49,56,51,41,54,53,25,49,51,34,35,24,70,66,65,74,48,63,125

pLDDT: mean 92.22, std 7.48, range [49.03, 98.88]

Sequence (922 aa):
MKLVAKFGGSVLRDAEGYSASAKVVKECVGEGYKVVVVVSAMKGVTDSLLKVSGSLPKDWKKYVEALKRRHERVLQQLGSSERWFKELEKNVEELKNVLWALYILREHTPRTRDFVLSFGERLSTILMSAALEREGLNPIPLTPEKAGIFTDENYNEAVPLYDVIEREVPKRLEPFLEEDKVPVVTGFLGSTLEGSITTLGRGGSDLTATILGSSLKADEVRLYTDIDGIKTGNPKEFPDAVTIRELSVEEAIELAHLGAKRLHPRTFEPVLRRHVDVRVLSLYDPKGNNTLISHGRRGPMLKAVALLNGLAIITVKGVGMVGTKGVAATVMESVTKVGANIYAISQPVSEISISIAVKSSKADLVSNAIRNALEGKGISVETKIKDNVTAVSVVGRGLEELDFVGNVLSLFDNKPVLMVSKGPLDQSLTVLTTNKASREIGRKIHEKIVEEMMQYYGEAKMKLVAKFGGSVLRDAEGYSASAKVVKECVGEGYKVVVVVSAMKGVTDSLLKVSGSLPKDWKKYVEALKRRHERVLQQLGSSERWFKELEKNVEELKNVLWALYILREHTPRTRDFVLSFGERLSTILMSAALEREGLNPIPLTPEKAGIFTDENYNEAVPLYDVIEREVPKRLEPFLEEDKVPVVTGFLGSTLEGSITTLGRGGSDLTATILGSSLKADEVRLYTDIDGIKTGNPKEFPDAVTIRELSVEEAIELAHLGAKRLHPRTFEPVLRRHVDVRVLSLYDPKGNNTLISHGRRGPMLKAVALLNGLAIITVKGVGMVGTKGVAATVMESVTKVGANIYAISQPVSEISISIAVKSSKADLVSNAIRNALEGKGISVETKIKDNVTAVSVVGRGLEELDFVGNVLSLFDNKPVLMVSKGPLDQSLTVLTTNKASREIGRKIHEKIVEEMMQYYGEAK

Nearest PDB structures (foldseek):
  3c1n-assembly3_C  TM=9.258E-01  e=1.958E-46  Methanocaldococcus jannaschii
  2cdq-assembly1_B  TM=8.652E-01  e=3.688E-41  Arabidopsis thaliana
  2j0w-assembly1_A  TM=8.304E-01  e=1.031E-38  Escherichia coli
  3ab4-assembly3_I  TM=8.827E-01  e=9.625E-30  Corynebacterium glutamicum
  3ab4-assembly2_G  TM=8.561E-01  e=8.559E-30  Corynebacterium glutamicum

Secondary structure (DSSP, 8-state):
-EEEEEE-TTT-SSHHHHHHHHHHHHHHHHTT-EEEEEEPPPTTHHHHHHHHHHS--TTHHHHHHHHHHHHHHHHHHTT--HHHHHHHHHHHHHHHHHHHHHHHH----HHHHHHHHHHHHHHHHHHHHHHHHHTT--EEEE-HHHHT-BB-S-TTSPPB-HHHHHHHHHHHHHHHHHTT-EEEEESSEEE-TTS-EEE--TTHHHHHHHHHHHHTT-SEEEEEESSSS-BSS-TTT-TT--B-SEEEHHHHHHHHHTT-TT--GGGGHHHHHS--EEEEEESS-TTSSEEEEESS--S-S--EEEEEEEEEEEEEE-GGGTT-TTHHHHHHHHHHHTTPPP-EEEE-TT-SEEEEEEEGGGHHHHHHHHHHHHHHTT---EEEEEEEEEEEEEE-GGGGSHHHHHHHHGGGTTS--SEEEE-TT-SEEEEEEEHHHHHHHHHHHHHHHHHHHHHHHS---/-EEEEEE-TTT-SSHHHHHHHHHHHHHHHHTT-EEEEEEPPPTTHHHHHHHHHHS--TTHHHHHHHHHHHHHHHHHHTT--HHHHHHHHHHHHHHHHHHHHHHHH----HHHHHHHHHHHHHHHHHHHHHHHHHTT--EEEE-HHHHT-BB-S-TTSPPB-HHHHHHHHHHHHHHHHHTT-EEEEESSEEE-TTS-EEE--TTHHHHHHHHHHHHTT-SEEEEEESSSS-BSS-TTT-TT--B-SEEEHHHHHHHHHTT-TT--GGGGHHHHHS--EEEEEESS-TTSSEEEEESS--S-S--EEEEEEEEEEEEEE-GGGTT-TTHHHHHHHHHHHTTPPP-EEEE-TT-SEEEEEEEGGGHHHHHHHHHHHHHHTT---EEEEEEEEEEEEEE-GGGGSHHHHHHHHGGGTT---SEEEE-TT-SEEEEEEEHHHHHHHHHHHHHHHHHHHHHHHS---

Organism: Ignicoccus hospitalis (strain KIN4/I / DSM 18386 / JCM 14125) (NCBI:txid453591)

Radius of gyration: 34.93 Å; Cα contacts (8 Å, |Δi|>4): 2223; chains: 2; bounding box: 64×104×84 Å